Protein AF-A0A4T0QHH5-F1 (afdb_monomer_lite)

Organism: NCBI:txid1708541

Structure (mmCIF, N/CA/C/O backbone):
data_AF-A0A4T0QHH5-F1
#
_entry.id   AF-A0A4T0QHH5-F1
#
loop_
_atom_site.group_PDB
_atom_site.id
_atom_site.type_symbol
_atom_site.label_atom_id
_atom_site.label_alt_id
_atom_site.label_comp_id
_atom_site.label_asym_id
_atom_site.label_entity_id
_atom_site.label_seq_id
_atom_site.pdbx_PDB_ins_code
_atom_site.Cartn_x
_atom_site.Cartn_y
_atom_site.Cartn_z
_atom_site.occupancy
_atom_site.B_iso_or_equiv
_atom_site.auth_seq_id
_atom_site.auth_comp_id
_atom_site.auth_asym_id
_atom_site.auth_atom_id
_atom_site.pdbx_PDB_model_num
ATOM 1 N N . MET A 1 1 ? 24.592 13.680 -32.931 1.00 83.88 1 MET A N 1
ATOM 2 C CA . MET A 1 1 ? 23.796 13.681 -34.185 1.00 83.88 1 MET A CA 1
ATOM 3 C C . MET A 1 1 ? 23.129 15.048 -34.338 1.00 83.88 1 MET A C 1
ATOM 5 O O . MET A 1 1 ? 22.146 15.289 -33.650 1.00 83.88 1 MET A O 1
ATOM 9 N N . ARG A 1 2 ? 23.649 15.954 -35.186 1.00 87.69 2 ARG A N 1
ATOM 10 C CA . ARG A 1 2 ? 23.260 17.391 -35.196 1.00 87.69 2 ARG A CA 1
ATOM 11 C C . ARG A 1 2 ? 21.744 17.639 -35.268 1.00 87.69 2 ARG A C 1
ATOM 13 O O . ARG A 1 2 ? 21.233 18.475 -34.537 1.00 87.69 2 ARG A O 1
ATOM 20 N N . GLY A 1 3 ? 21.020 16.871 -36.086 1.00 89.69 3 GLY A N 1
ATOM 21 C CA . GLY A 1 3 ? 19.566 17.018 -36.231 1.00 89.69 3 GLY A CA 1
ATOM 22 C C . GLY A 1 3 ? 18.745 16.651 -34.986 1.00 89.69 3 GLY A C 1
ATOM 23 O O . GLY A 1 3 ? 17.664 17.203 -34.817 1.00 89.69 3 GLY A O 1
ATOM 24 N N . LEU A 1 4 ? 19.241 15.757 -34.120 1.00 92.44 4 LEU A N 1
ATOM 25 C CA . LEU A 1 4 ? 18.617 15.465 -32.821 1.00 92.44 4 LEU A CA 1
ATOM 26 C C . LEU A 1 4 ? 18.894 16.603 -31.833 1.00 92.44 4 LEU A C 1
ATOM 28 O O . LEU A 1 4 ? 17.976 17.073 -31.178 1.00 92.44 4 LEU A O 1
ATOM 32 N N . THR A 1 5 ? 20.137 17.089 -31.780 1.00 95.25 5 THR A N 1
ATOM 33 C CA . THR A 1 5 ? 20.521 18.224 -30.928 1.00 95.25 5 THR A CA 1
ATOM 34 C C . THR A 1 5 ? 19.689 19.469 -31.240 1.00 95.25 5 THR A C 1
ATOM 36 O O . THR A 1 5 ? 19.203 20.104 -30.312 1.00 95.25 5 THR A O 1
ATOM 39 N N . GLN A 1 6 ? 19.461 19.771 -32.525 1.00 95.19 6 GLN A N 1
ATOM 40 C CA . GLN A 1 6 ? 18.581 20.872 -32.926 1.00 95.19 6 GLN A CA 1
ATOM 41 C C . GLN A 1 6 ? 17.136 20.643 -32.470 1.00 95.19 6 GLN A C 1
ATOM 43 O O . GLN A 1 6 ? 16.553 21.532 -31.877 1.00 95.19 6 GLN A O 1
ATOM 48 N N . TYR A 1 7 ? 16.579 19.444 -32.669 1.00 95.69 7 TYR A N 1
ATOM 49 C CA . TYR A 1 7 ? 15.214 19.127 -32.228 1.00 95.69 7 TYR A CA 1
ATOM 50 C C . TYR A 1 7 ? 15.030 19.309 -30.714 1.00 95.69 7 TYR A C 1
ATOM 52 O O . TYR A 1 7 ? 14.078 19.949 -30.287 1.00 95.69 7 TYR A O 1
ATOM 60 N N . ILE A 1 8 ? 15.981 18.832 -29.907 1.00 96.06 8 ILE A N 1
ATOM 61 C CA . ILE A 1 8 ? 15.964 19.019 -28.448 1.00 96.06 8 ILE A CA 1
ATOM 62 C C . ILE A 1 8 ? 16.096 20.507 -28.079 1.00 96.06 8 ILE A C 1
ATOM 64 O O . ILE A 1 8 ? 15.456 20.956 -27.132 1.00 96.06 8 ILE A O 1
ATOM 68 N N . ALA A 1 9 ? 16.905 21.280 -28.811 1.00 95.81 9 ALA A N 1
ATOM 69 C CA . ALA A 1 9 ? 17.039 22.721 -28.596 1.00 95.81 9 ALA A CA 1
ATOM 70 C C . ALA A 1 9 ? 15.753 23.485 -28.961 1.00 95.81 9 ALA A C 1
ATOM 72 O O . ALA A 1 9 ? 15.336 24.343 -28.191 1.00 95.81 9 ALA A O 1
ATOM 73 N N . ASP A 1 10 ? 15.101 23.133 -30.074 1.00 95.06 10 ASP A N 1
ATOM 74 C CA . ASP A 1 10 ? 13.822 23.711 -30.500 1.00 95.06 10 ASP A CA 1
ATOM 75 C C . ASP A 1 10 ? 12.732 23.462 -29.444 1.00 95.06 10 ASP A C 1
ATOM 77 O O . ASP A 1 10 ? 12.011 24.384 -29.071 1.00 95.06 10 ASP A O 1
ATOM 81 N N . LEU A 1 11 ? 12.639 22.231 -28.921 1.00 94.69 11 LEU A N 1
ATOM 82 C CA . LEU A 1 11 ? 11.675 21.873 -27.875 1.00 94.69 11 LEU A CA 1
ATOM 83 C C . LEU A 1 11 ? 11.971 22.609 -26.561 1.00 94.69 11 LEU A C 1
ATOM 85 O O . LEU A 1 11 ? 11.074 23.210 -25.985 1.00 94.69 11 LEU A O 1
ATOM 89 N N . ARG A 1 12 ? 13.238 22.682 -26.132 1.00 94.25 12 ARG A N 1
ATOM 90 C CA . ARG A 1 12 ? 13.643 23.468 -24.947 1.00 94.25 12 ARG A CA 1
ATOM 91 C C . ARG A 1 12 ? 13.458 24.982 -25.102 1.00 94.25 12 ARG A C 1
ATOM 93 O O . ARG A 1 12 ? 13.470 25.688 -24.099 1.00 94.25 12 ARG A O 1
ATOM 100 N N . ALA A 1 13 ? 13.331 25.486 -26.329 1.00 94.62 13 ALA A N 1
ATOM 101 C CA . ALA A 1 13 ? 13.027 26.887 -26.606 1.00 94.62 13 ALA A CA 1
ATOM 102 C C . ALA A 1 13 ? 11.513 27.183 -26.619 1.00 94.62 13 ALA A C 1
ATOM 104 O O . ALA A 1 13 ? 11.122 28.354 -26.610 1.00 94.62 13 ALA A O 1
ATOM 105 N N . CYS A 1 14 ? 10.658 26.154 -26.628 1.00 93.50 14 CYS A N 1
ATOM 106 C CA . CYS A 1 14 ? 9.211 26.318 -26.537 1.00 93.50 14 CYS A CA 1
ATOM 107 C C . CYS A 1 14 ? 8.830 26.778 -25.123 1.00 93.50 14 CYS A C 1
ATOM 109 O O . CYS A 1 14 ? 9.186 26.153 -24.131 1.00 93.50 14 CYS A O 1
ATOM 111 N N . ARG A 1 15 ? 8.105 27.900 -25.030 1.00 89.50 15 ARG A N 1
ATOM 112 C CA . ARG A 1 15 ? 7.680 28.495 -23.746 1.00 89.50 15 ARG A CA 1
ATOM 113 C C . ARG A 1 15 ? 6.306 28.017 -23.265 1.00 89.50 15 ARG A C 1
ATOM 115 O O . ARG A 1 15 ? 5.911 28.346 -22.155 1.00 89.50 15 ARG A O 1
ATOM 122 N N . ILE A 1 16 ? 5.563 27.316 -24.121 1.00 93.31 16 ILE A N 1
ATOM 123 C CA . ILE A 1 16 ? 4.162 26.920 -23.930 1.00 93.31 16 ILE A CA 1
ATOM 124 C C . ILE A 1 16 ? 4.003 25.504 -24.492 1.00 93.31 16 ILE A C 1
ATOM 126 O O . ILE A 1 16 ? 4.546 25.220 -25.564 1.00 93.31 16 ILE A O 1
ATOM 130 N N . ARG A 1 17 ? 3.240 24.642 -23.807 1.00 90.38 17 ARG A N 1
ATOM 131 C CA . ARG A 1 17 ? 3.025 23.232 -24.186 1.00 90.38 17 ARG A CA 1
ATOM 132 C C . ARG A 1 17 ? 2.504 23.066 -25.618 1.00 90.38 17 ARG A C 1
ATOM 134 O O . ARG A 1 17 ? 3.023 22.238 -26.354 1.00 90.38 17 ARG A O 1
ATOM 141 N N . GLU A 1 18 ? 1.582 23.920 -26.063 1.00 92.31 18 GLU A N 1
ATOM 142 C CA . GLU A 1 18 ? 1.107 23.908 -27.455 1.00 92.31 18 GLU A CA 1
ATOM 143 C C . GLU A 1 18 ? 2.220 24.101 -28.495 1.00 92.31 18 GLU A C 1
ATOM 145 O O . GLU A 1 18 ? 2.155 23.537 -29.584 1.00 92.31 18 GLU A O 1
ATOM 150 N N . LEU A 1 19 ? 3.222 24.942 -28.211 1.00 91.38 19 LEU A N 1
ATOM 151 C CA . LEU A 1 19 ? 4.319 25.197 -29.150 1.00 91.38 19 LEU A CA 1
ATOM 152 C C . LEU A 1 19 ? 5.249 23.985 -29.235 1.00 91.38 19 LEU A C 1
ATOM 154 O O . LEU A 1 19 ? 5.729 23.660 -30.322 1.00 91.38 19 LEU A O 1
ATOM 158 N N . GLU A 1 20 ? 5.454 23.305 -28.105 1.00 93.94 20 GLU A N 1
ATOM 159 C CA . GLU A 1 20 ? 6.166 22.032 -28.035 1.00 93.94 20 GLU A CA 1
ATOM 160 C C . GLU A 1 20 ? 5.430 20.966 -28.859 1.00 93.94 20 GLU A C 1
ATOM 162 O O . GLU A 1 20 ? 6.011 20.388 -29.776 1.00 93.94 20 GLU A O 1
ATOM 167 N N . GLU A 1 21 ? 4.127 20.794 -28.637 1.00 93.81 21 GLU A N 1
ATOM 168 C CA . GLU A 1 21 ? 3.293 19.843 -29.374 1.00 93.81 21 GLU A CA 1
ATOM 169 C C . GLU A 1 21 ? 3.244 20.150 -30.881 1.00 93.81 21 GLU A C 1
ATOM 171 O O . GLU A 1 21 ? 3.496 19.272 -31.710 1.00 93.81 21 GLU A O 1
ATOM 176 N N . LYS A 1 22 ? 3.038 21.416 -31.272 1.00 94.25 22 LYS A N 1
ATOM 177 C CA . LYS A 1 22 ? 3.108 21.864 -32.677 1.00 94.25 22 LYS A CA 1
ATOM 178 C C . LYS A 1 22 ? 4.488 21.567 -33.291 1.00 94.25 22 LYS A C 1
ATOM 180 O O . LYS A 1 22 ? 4.574 21.179 -34.462 1.00 94.25 22 LYS A O 1
ATOM 185 N N . ARG A 1 23 ? 5.581 21.696 -32.522 1.00 94.88 23 ARG A N 1
ATOM 186 C CA . ARG A 1 23 ? 6.949 21.367 -32.967 1.00 94.88 23 ARG A CA 1
ATOM 187 C C . ARG A 1 23 ? 7.179 19.859 -33.102 1.00 94.88 23 ARG A C 1
ATOM 189 O O . ARG A 1 23 ? 7.879 19.462 -34.044 1.00 94.88 23 ARG A O 1
ATOM 196 N N . ILE A 1 24 ? 6.600 19.054 -32.211 1.00 95.12 24 ILE A N 1
ATOM 197 C CA . ILE A 1 24 ? 6.622 17.584 -32.225 1.00 95.12 24 ILE A CA 1
ATOM 198 C C . ILE A 1 24 ? 5.836 17.056 -33.422 1.00 95.12 24 ILE A C 1
ATOM 200 O O . ILE A 1 24 ? 6.408 16.354 -34.253 1.00 95.12 24 ILE A O 1
ATOM 204 N N . ASN A 1 25 ? 4.577 17.465 -33.584 1.00 93.50 25 ASN A N 1
ATOM 205 C CA . ASN A 1 25 ? 3.707 17.025 -34.677 1.00 93.50 25 ASN A CA 1
ATOM 206 C C . ASN A 1 25 ? 4.316 17.351 -36.051 1.00 93.50 25 ASN A C 1
ATOM 208 O O . ASN A 1 25 ? 4.348 16.493 -36.936 1.00 93.50 25 ASN A O 1
ATOM 212 N N . ARG A 1 26 ? 4.928 18.536 -36.208 1.00 94.69 26 ARG A N 1
ATOM 213 C CA . ARG A 1 26 ? 5.703 18.894 -37.411 1.00 94.69 26 ARG A CA 1
ATOM 214 C C . ARG A 1 26 ? 6.903 17.968 -37.651 1.00 94.69 26 ARG A C 1
ATOM 216 O O . ARG A 1 26 ? 7.189 17.635 -38.800 1.00 94.69 26 ARG A O 1
ATOM 223 N N . GLU A 1 27 ? 7.627 17.556 -36.609 1.00 94.75 27 GLU A N 1
ATOM 224 C CA . GLU A 1 27 ? 8.756 16.630 -36.768 1.00 94.75 27 GLU A CA 1
ATOM 225 C C . GLU A 1 27 ? 8.291 15.204 -37.073 1.00 94.75 27 GLU A C 1
ATOM 227 O O . GLU A 1 27 ? 8.843 14.579 -37.975 1.00 94.75 27 GLU A O 1
ATOM 232 N N . LEU A 1 28 ? 7.272 14.700 -36.372 1.00 93.56 28 LEU A N 1
ATOM 233 C CA . LEU A 1 28 ? 6.708 13.372 -36.606 1.00 93.56 28 LEU A CA 1
ATOM 234 C C . LEU A 1 28 ? 6.144 13.256 -38.027 1.00 93.56 28 LEU A C 1
ATOM 236 O O . LEU A 1 28 ? 6.424 12.264 -38.695 1.00 93.56 28 LEU A O 1
ATOM 240 N N . ALA A 1 29 ? 5.442 14.276 -38.533 1.00 93.19 29 ALA A N 1
ATOM 241 C CA . ALA A 1 29 ? 4.974 14.318 -39.920 1.00 93.19 29 ALA A CA 1
ATOM 242 C C . ALA A 1 29 ? 6.138 14.242 -40.930 1.00 93.19 29 ALA A C 1
ATOM 244 O O . ALA A 1 29 ? 6.117 13.414 -41.843 1.00 93.19 29 ALA A O 1
ATOM 245 N N . HIS A 1 30 ? 7.199 15.031 -40.724 1.00 93.38 30 HIS A N 1
ATOM 246 C CA . HIS A 1 30 ? 8.411 14.966 -41.548 1.00 93.38 30 HIS A CA 1
ATOM 247 C C . HIS A 1 30 ? 9.096 13.589 -41.472 1.00 93.38 30 HIS A C 1
ATOM 249 O O . HIS A 1 30 ? 9.568 13.083 -42.489 1.00 93.38 30 HIS A O 1
ATOM 255 N N . ILE A 1 31 ? 9.125 12.942 -40.302 1.00 93.88 31 ILE A N 1
ATOM 256 C CA . ILE A 1 31 ? 9.684 11.592 -40.152 1.00 93.88 31 ILE A CA 1
ATOM 257 C C . ILE A 1 31 ? 8.829 10.550 -40.891 1.00 93.88 31 ILE A C 1
ATOM 259 O O . ILE A 1 31 ? 9.393 9.746 -41.632 1.00 93.88 31 ILE A O 1
ATOM 263 N N . ARG A 1 32 ? 7.491 10.601 -40.775 1.00 91.56 32 ARG A N 1
ATOM 264 C CA . ARG A 1 32 ? 6.563 9.725 -41.523 1.00 91.56 32 ARG A CA 1
ATOM 265 C C . ARG A 1 32 ? 6.800 9.815 -43.029 1.00 91.56 32 ARG A C 1
ATOM 267 O O . ARG A 1 32 ? 6.912 8.786 -43.691 1.00 91.56 32 ARG A O 1
ATOM 274 N N . GLN A 1 33 ? 6.939 11.032 -43.559 1.00 91.25 33 GLN A N 1
ATOM 275 C CA . GLN A 1 33 ? 7.246 11.246 -44.973 1.00 91.25 33 GLN A CA 1
ATOM 276 C C . GLN A 1 33 ? 8.582 10.592 -45.364 1.00 91.25 33 GLN A C 1
ATOM 278 O O . GLN A 1 33 ? 8.629 9.815 -46.315 1.00 91.25 33 GLN A O 1
ATOM 283 N N . ARG A 1 34 ? 9.655 10.835 -44.597 1.00 91.31 34 ARG A N 1
ATOM 284 C CA . ARG A 1 34 ? 10.981 10.251 -44.868 1.00 91.31 34 ARG A CA 1
ATOM 285 C C . ARG A 1 34 ? 11.018 8.728 -44.778 1.00 91.31 34 ARG A C 1
ATOM 287 O O . ARG A 1 34 ? 11.804 8.109 -45.487 1.00 91.31 34 ARG A O 1
ATOM 294 N N . PHE A 1 35 ? 10.187 8.123 -43.934 1.00 91.19 35 PHE A N 1
ATOM 295 C CA . PHE A 1 35 ? 10.078 6.666 -43.849 1.00 91.19 35 PHE A CA 1
ATOM 296 C C . PHE A 1 35 ? 9.353 6.090 -45.073 1.00 91.19 35 PHE A C 1
ATOM 298 O O . PHE A 1 35 ? 9.822 5.113 -45.651 1.00 91.19 35 PHE A O 1
ATOM 305 N N . LYS A 1 36 ? 8.300 6.766 -45.554 1.00 88.56 36 LYS A N 1
ATOM 306 C CA . LYS A 1 36 ? 7.576 6.394 -46.781 1.00 88.56 36 LYS A CA 1
ATOM 307 C C . LYS A 1 36 ? 8.417 6.527 -48.062 1.00 88.56 36 LYS A C 1
ATOM 309 O O . LYS A 1 36 ? 8.184 5.786 -49.009 1.00 88.56 36 LYS A O 1
ATOM 314 N N . GLU A 1 37 ? 9.392 7.439 -48.094 1.00 86.31 37 GLU A N 1
ATOM 315 C CA . GLU A 1 37 ? 10.322 7.627 -49.227 1.00 86.31 37 GLU A CA 1
ATOM 316 C C . GLU A 1 37 ? 11.316 6.458 -49.420 1.00 86.31 37 GLU A C 1
ATOM 318 O O . GLU A 1 37 ? 11.865 6.304 -50.508 1.00 86.31 37 GLU A O 1
ATOM 323 N N . GLY A 1 38 ? 11.553 5.623 -48.397 1.00 74.00 38 GLY A N 1
ATOM 324 C CA . GLY A 1 38 ? 12.347 4.384 -48.479 1.00 74.00 38 GLY A CA 1
ATOM 325 C C . GLY A 1 38 ? 13.875 4.543 -48.600 1.00 74.00 38 GLY A C 1
ATOM 326 O O . GLY A 1 38 ? 14.617 3.797 -47.952 1.00 74.00 38 GLY A O 1
ATOM 327 N N . ASP A 1 39 ? 14.360 5.524 -49.367 1.00 76.25 39 ASP A N 1
ATOM 328 C CA . ASP A 1 39 ? 15.789 5.757 -49.630 1.00 76.25 39 ASP A CA 1
ATOM 329 C C . ASP A 1 39 ? 16.498 6.468 -48.459 1.00 76.25 39 ASP A C 1
ATOM 331 O O . ASP A 1 39 ? 16.717 7.682 -48.434 1.00 76.25 39 ASP A O 1
ATOM 335 N N . MET A 1 40 ? 16.824 5.695 -47.419 1.00 86.69 40 MET A N 1
ATOM 336 C CA . MET A 1 40 ? 17.509 6.188 -46.223 1.00 86.69 40 MET A CA 1
ATOM 337 C C . MET A 1 40 ? 18.741 5.366 -45.854 1.00 86.69 40 MET A C 1
ATOM 339 O O . MET A 1 40 ? 18.662 4.175 -45.542 1.00 86.69 40 MET A O 1
ATOM 343 N N . THR A 1 41 ? 19.867 6.061 -45.704 1.00 89.75 41 THR A N 1
ATOM 344 C CA . THR A 1 41 ? 21.087 5.523 -45.089 1.00 89.75 41 THR A CA 1
ATOM 345 C C . THR A 1 41 ? 20.867 5.118 -43.624 1.00 89.75 41 THR A C 1
ATOM 347 O O . THR A 1 41 ? 20.058 5.718 -42.907 1.00 89.75 41 THR A O 1
ATOM 350 N N . GLY A 1 42 ? 21.663 4.166 -43.119 1.00 87.12 42 GLY A N 1
ATOM 351 C CA . GLY A 1 42 ? 21.634 3.751 -41.704 1.00 87.12 42 GLY A CA 1
ATOM 352 C C . GLY A 1 42 ? 21.809 4.916 -40.716 1.00 87.12 42 GLY A C 1
ATOM 353 O O . GLY A 1 42 ? 21.126 4.980 -39.692 1.00 87.12 42 GLY A O 1
ATOM 354 N N . TYR A 1 43 ? 22.619 5.924 -41.068 1.00 91.00 43 TYR A N 1
ATOM 355 C CA . TYR A 1 43 ? 22.761 7.152 -40.278 1.00 91.00 43 TYR A CA 1
ATOM 356 C C . TYR A 1 43 ? 21.461 7.974 -40.212 1.00 91.00 43 TYR A C 1
ATOM 358 O O . TYR A 1 43 ? 21.132 8.502 -39.146 1.00 91.00 43 TYR A O 1
ATOM 366 N N . GLN A 1 44 ? 20.717 8.094 -41.320 1.00 90.81 44 GLN A N 1
ATOM 367 C CA . GLN A 1 44 ? 19.420 8.780 -41.345 1.00 90.81 44 GLN A CA 1
ATOM 368 C C . GLN A 1 44 ? 18.371 8.008 -40.539 1.00 90.81 44 GLN A C 1
ATOM 370 O O . GLN A 1 44 ? 17.748 8.622 -39.673 1.00 90.81 44 GLN A O 1
ATOM 375 N N . LYS A 1 45 ? 18.244 6.685 -40.740 1.00 91.56 45 LYS A N 1
ATOM 376 C CA . LYS A 1 45 ? 17.336 5.823 -39.957 1.00 91.56 45 LYS A CA 1
ATOM 377 C C . LYS A 1 45 ? 17.601 5.979 -38.457 1.00 91.56 45 LYS A C 1
ATOM 379 O O . LYS A 1 45 ? 16.715 6.399 -37.716 1.00 91.56 45 LYS A O 1
ATOM 384 N N . ARG A 1 46 ? 18.859 5.814 -38.026 1.00 94.06 46 ARG A N 1
ATOM 385 C CA . ARG A 1 46 ? 19.290 6.031 -36.634 1.00 94.06 46 ARG A CA 1
ATOM 386 C C . ARG A 1 46 ? 18.927 7.422 -36.102 1.00 94.06 46 ARG A C 1
ATOM 388 O O . ARG A 1 46 ? 18.443 7.544 -34.981 1.00 94.06 46 ARG A O 1
ATOM 395 N N . LYS A 1 47 ? 19.181 8.479 -36.883 1.00 94.62 47 LYS A N 1
ATOM 396 C CA . LYS A 1 47 ? 18.890 9.874 -36.504 1.00 94.62 47 LYS A CA 1
ATOM 397 C C . LYS A 1 47 ? 17.394 10.094 -36.259 1.00 94.62 47 LYS A C 1
ATOM 399 O O . LYS A 1 47 ? 17.054 10.818 -35.329 1.00 94.62 47 LYS A O 1
ATOM 404 N N . TYR A 1 48 ? 16.527 9.526 -37.095 1.00 94.38 48 TYR A N 1
ATOM 405 C CA . TYR A 1 48 ? 15.078 9.694 -36.977 1.00 94.38 48 TYR A CA 1
ATOM 406 C C . TYR A 1 48 ? 14.479 8.814 -35.876 1.00 94.38 48 TYR A C 1
ATOM 408 O O . TYR A 1 48 ? 13.723 9.333 -35.060 1.00 94.38 48 TYR A O 1
ATOM 416 N N . VAL A 1 49 ? 14.910 7.553 -35.750 1.00 94.12 49 VAL A N 1
ATOM 417 C CA . VAL A 1 49 ? 14.547 6.685 -34.614 1.00 94.12 49 VAL A CA 1
ATOM 418 C C . VAL A 1 49 ? 14.949 7.329 -33.278 1.00 94.12 49 VAL A C 1
ATOM 420 O O . VAL A 1 49 ? 14.157 7.355 -32.346 1.00 94.12 49 VAL A O 1
ATOM 423 N N . ALA A 1 50 ? 16.111 7.985 -33.191 1.00 94.81 50 ALA A N 1
ATOM 424 C CA . ALA A 1 50 ? 16.495 8.716 -31.980 1.00 94.81 50 ALA A CA 1
ATOM 425 C C . ALA A 1 50 ? 15.583 9.925 -31.654 1.00 94.81 50 ALA A C 1
ATOM 427 O O . ALA A 1 50 ? 15.430 10.266 -30.483 1.00 94.81 50 ALA A O 1
ATOM 428 N N . LYS A 1 51 ? 14.964 10.577 -32.655 1.00 95.19 51 LYS A N 1
ATOM 429 C CA . LYS A 1 51 ? 13.955 11.635 -32.426 1.00 95.19 51 LYS A CA 1
ATOM 430 C C . LYS A 1 51 ? 12.613 11.057 -31.975 1.00 95.19 51 LYS A C 1
ATOM 432 O O . LYS A 1 51 ? 11.988 11.621 -31.082 1.00 95.19 51 LYS A O 1
ATOM 437 N N . ILE A 1 52 ? 12.204 9.942 -32.578 1.00 94.31 52 ILE A N 1
ATOM 438 C CA . ILE A 1 52 ? 11.028 9.146 -32.201 1.00 94.31 52 ILE A CA 1
ATOM 439 C C . ILE A 1 52 ? 11.134 8.739 -30.726 1.00 94.31 52 ILE A C 1
ATOM 441 O O . ILE A 1 52 ? 10.256 9.079 -29.942 1.00 94.31 52 ILE A O 1
ATOM 445 N N . LEU A 1 53 ? 12.259 8.144 -30.311 1.00 93.81 53 LEU A N 1
ATOM 446 C CA . LEU A 1 53 ? 12.480 7.769 -28.911 1.00 93.81 53 LEU A CA 1
ATOM 447 C C . LEU A 1 53 ? 12.510 8.959 -27.959 1.00 93.81 53 LEU A C 1
ATOM 449 O O . LEU A 1 53 ? 11.945 8.872 -26.877 1.00 93.81 53 LEU A O 1
ATOM 453 N N . PHE A 1 54 ? 13.136 10.074 -28.343 1.00 94.88 54 PHE A N 1
ATOM 454 C CA . PHE A 1 54 ? 13.107 11.276 -27.510 1.00 94.88 54 PHE A CA 1
ATOM 455 C C . PHE A 1 54 ? 11.671 11.786 -27.304 1.00 94.88 54 PHE A C 1
ATOM 457 O O . PHE A 1 54 ? 11.307 12.161 -26.198 1.00 94.88 54 PHE A O 1
ATOM 464 N N . THR A 1 55 ? 10.846 11.734 -28.352 1.00 93.69 55 THR A N 1
ATOM 465 C CA . THR A 1 55 ? 9.429 12.131 -28.316 1.00 93.69 55 THR A CA 1
ATOM 466 C C . THR A 1 55 ? 8.597 11.192 -27.434 1.00 93.69 55 THR A C 1
ATOM 468 O O . THR A 1 55 ? 7.801 11.658 -26.626 1.00 93.69 55 THR A O 1
ATOM 471 N N . TYR A 1 56 ? 8.846 9.882 -27.517 1.00 93.44 56 TYR A N 1
ATOM 472 C CA . TYR A 1 56 ? 8.222 8.878 -26.652 1.00 93.44 56 TYR A CA 1
ATOM 473 C C . TYR A 1 56 ? 8.615 9.049 -25.173 1.00 93.44 56 TYR A C 1
ATOM 475 O O . TYR A 1 56 ? 7.758 9.025 -24.297 1.00 93.44 56 TYR A O 1
ATOM 483 N N . ILE A 1 57 ? 9.897 9.308 -24.884 1.00 93.69 57 ILE A N 1
ATOM 484 C CA . ILE A 1 57 ? 10.400 9.549 -23.517 1.00 93.69 57 ILE A CA 1
ATOM 485 C C . ILE A 1 57 ? 9.814 10.837 -22.904 1.00 93.69 57 ILE A C 1
ATOM 487 O O . ILE A 1 57 ? 9.698 10.924 -21.684 1.00 93.69 57 ILE A O 1
ATOM 491 N N . LEU A 1 58 ? 9.404 11.816 -23.720 1.00 92.12 58 LEU A N 1
ATOM 492 C CA . LEU A 1 58 ? 8.651 12.993 -23.259 1.00 92.12 58 LEU A CA 1
ATOM 493 C C . LEU A 1 58 ? 7.177 12.691 -22.907 1.00 92.12 58 LEU A C 1
ATOM 495 O O . LEU A 1 58 ? 6.500 13.571 -22.385 1.00 92.12 58 LEU A O 1
ATOM 499 N N . GLY A 1 59 ? 6.677 11.479 -23.170 1.00 91.62 59 GLY A N 1
ATOM 500 C CA . GLY A 1 59 ? 5.306 11.057 -22.855 1.00 91.62 59 GLY A CA 1
ATOM 501 C C . GLY A 1 59 ? 4.295 11.198 -24.000 1.00 91.62 59 GLY A C 1
ATOM 502 O O . GLY A 1 59 ? 3.106 10.970 -23.786 1.00 91.62 59 GLY A O 1
ATOM 503 N N . TYR A 1 60 ? 4.731 11.547 -25.213 1.00 91.00 60 TYR A N 1
ATOM 504 C CA . TYR A 1 60 ? 3.851 11.611 -26.386 1.00 91.00 60 TYR A CA 1
ATOM 505 C C . TYR A 1 60 ? 3.677 10.221 -27.020 1.00 91.00 60 TYR A C 1
ATOM 507 O O . TYR A 1 60 ? 4.618 9.425 -27.067 1.00 91.00 60 TYR A O 1
ATOM 515 N N . LYS A 1 61 ? 2.478 9.934 -27.548 1.00 87.44 61 LYS A N 1
ATOM 516 C CA . LYS A 1 61 ? 2.180 8.683 -28.270 1.00 87.44 61 LYS A CA 1
ATOM 517 C C . LYS A 1 61 ? 2.957 8.617 -29.593 1.00 87.44 61 LYS A C 1
ATOM 519 O O . LYS A 1 61 ? 3.112 9.625 -30.284 1.00 87.44 61 LYS A O 1
ATOM 524 N N . VAL A 1 62 ? 3.475 7.434 -29.930 1.00 87.56 62 VAL A N 1
ATOM 525 C CA . VAL A 1 62 ? 4.390 7.221 -31.062 1.00 87.56 62 VAL A CA 1
ATOM 526 C C . VAL A 1 62 ? 4.121 5.864 -31.721 1.00 87.56 62 VAL A C 1
ATOM 528 O O . VAL A 1 62 ? 4.591 4.829 -31.260 1.00 87.56 62 VAL A O 1
ATOM 531 N N . ASP A 1 63 ? 3.425 5.893 -32.857 1.00 84.19 63 ASP A N 1
ATOM 532 C CA . ASP A 1 63 ? 2.978 4.689 -33.584 1.00 84.19 63 ASP A CA 1
ATOM 533 C C . ASP A 1 63 ? 3.863 4.356 -34.805 1.00 84.19 63 ASP A C 1
ATOM 535 O O . ASP A 1 63 ? 3.454 3.639 -35.716 1.00 84.19 63 ASP A O 1
ATOM 539 N N . ILE A 1 64 ? 5.058 4.953 -34.887 1.00 88.06 64 ILE A N 1
ATOM 540 C CA . ILE A 1 64 ? 5.918 4.931 -36.081 1.00 88.06 64 ILE A CA 1
ATOM 541 C C . ILE A 1 64 ? 7.367 4.578 -35.737 1.00 88.06 64 ILE A C 1
ATOM 543 O O . ILE A 1 64 ? 7.867 4.925 -34.668 1.00 88.06 64 ILE A O 1
ATOM 547 N N . GLY A 1 65 ? 8.083 3.973 -36.688 1.00 85.19 65 GLY A N 1
ATOM 548 C CA . GLY A 1 65 ? 9.512 3.667 -36.557 1.00 85.19 65 GLY A CA 1
ATOM 549 C C . GLY A 1 65 ? 9.851 2.268 -36.054 1.00 85.19 65 GLY A C 1
ATOM 550 O O . GLY A 1 65 ? 11.036 1.948 -35.950 1.00 85.19 65 GLY A O 1
ATOM 551 N N . HIS A 1 66 ? 8.856 1.425 -35.761 1.00 88.31 66 HIS A N 1
ATOM 552 C CA . HIS A 1 66 ? 9.079 0.047 -35.316 1.00 88.31 66 HIS A CA 1
ATOM 553 C C . HIS A 1 66 ? 9.849 -0.776 -36.359 1.00 88.31 66 HIS A C 1
ATOM 555 O O . HIS A 1 66 ? 10.864 -1.387 -36.028 1.00 88.31 66 HIS A O 1
ATOM 561 N N . MET A 1 67 ? 9.455 -0.726 -37.636 1.00 88.50 67 MET A N 1
ATOM 562 C CA . MET A 1 67 ? 10.162 -1.438 -38.711 1.00 88.50 67 MET A CA 1
ATOM 563 C C . MET A 1 67 ? 11.561 -0.866 -38.971 1.00 88.50 67 MET A C 1
ATOM 565 O O . MET A 1 67 ? 12.502 -1.608 -39.255 1.00 88.50 67 MET A O 1
ATOM 569 N N . GLU A 1 68 ? 11.755 0.444 -38.839 1.00 90.06 68 GLU A N 1
ATOM 570 C CA . GLU A 1 68 ? 13.068 1.082 -38.930 1.00 90.06 68 GLU A CA 1
ATOM 571 C C . GLU A 1 68 ? 13.989 0.659 -37.776 1.00 90.06 68 GLU A C 1
ATOM 573 O O . GLU A 1 68 ? 15.185 0.469 -38.001 1.00 90.06 68 GLU A O 1
ATOM 578 N N . ALA A 1 69 ? 13.451 0.444 -36.571 1.00 91.00 69 ALA A N 1
ATOM 579 C CA . ALA A 1 69 ? 14.187 -0.117 -35.439 1.00 91.00 69 ALA A CA 1
ATOM 580 C C . ALA A 1 69 ? 14.601 -1.582 -35.676 1.00 91.00 69 ALA A C 1
ATOM 582 O O . ALA A 1 69 ? 15.765 -1.923 -35.447 1.00 91.00 69 ALA A O 1
ATOM 583 N N . VAL A 1 70 ? 13.704 -2.421 -36.215 1.00 90.31 70 VAL A N 1
ATOM 584 C CA . VAL A 1 70 ? 14.018 -3.812 -36.615 1.00 90.31 70 VAL A CA 1
ATOM 585 C C . VAL A 1 70 ? 15.096 -3.845 -37.711 1.00 90.31 70 VAL A C 1
ATOM 587 O O . VAL A 1 70 ? 16.045 -4.625 -37.650 1.00 90.31 70 VAL A O 1
ATOM 590 N N . ASN A 1 71 ? 15.034 -2.932 -38.683 1.00 89.69 71 ASN A N 1
ATOM 591 C CA . ASN A 1 71 ? 16.077 -2.802 -39.703 1.00 89.69 71 ASN A CA 1
ATOM 592 C C . ASN A 1 71 ? 17.439 -2.375 -39.117 1.00 89.69 71 ASN A C 1
ATOM 594 O O . ASN A 1 71 ? 18.484 -2.791 -39.619 1.00 89.69 71 ASN A O 1
ATOM 598 N N . LEU A 1 72 ? 17.453 -1.551 -38.062 1.00 92.44 72 LEU A N 1
ATOM 599 C CA . LEU A 1 72 ? 18.690 -1.089 -37.424 1.00 92.44 72 LEU A CA 1
ATOM 600 C C . LEU A 1 72 ? 19.413 -2.194 -36.641 1.00 92.44 72 LEU A C 1
ATOM 602 O O . LEU A 1 72 ? 20.645 -2.190 -36.647 1.00 92.44 72 LEU A O 1
ATOM 606 N N . ILE A 1 73 ? 18.706 -3.149 -36.017 1.00 92.94 73 ILE A N 1
ATOM 607 C CA . ILE A 1 73 ? 19.379 -4.258 -35.309 1.00 92.94 73 ILE A CA 1
ATOM 608 C C . ILE A 1 73 ? 20.129 -5.202 -36.251 1.00 92.94 73 ILE A C 1
ATOM 610 O O . ILE A 1 73 ? 21.133 -5.776 -35.854 1.00 92.94 73 ILE A O 1
ATOM 614 N N . SER A 1 74 ? 19.735 -5.293 -37.522 1.00 89.81 74 SER A N 1
ATOM 615 C CA . SER A 1 74 ? 20.467 -6.090 -38.518 1.00 89.81 74 SER A CA 1
ATOM 616 C C . SER A 1 74 ? 21.750 -5.409 -39.037 1.00 89.81 74 SER A C 1
ATOM 618 O O . SER A 1 74 ? 22.488 -6.010 -39.818 1.00 89.81 74 SER A O 1
ATOM 620 N N . SER A 1 75 ? 22.047 -4.166 -38.625 1.00 91.56 75 SER A N 1
ATOM 621 C CA . SER A 1 75 ? 23.254 -3.437 -39.050 1.00 91.56 75 SER A CA 1
ATOM 622 C C . SER A 1 75 ? 24.526 -3.981 -38.388 1.00 91.56 75 SER A C 1
ATOM 624 O O . SER A 1 75 ? 24.565 -4.251 -37.190 1.00 91.56 75 SER A O 1
ATOM 626 N N . THR A 1 76 ? 25.622 -4.050 -39.147 1.00 89.44 76 THR A N 1
ATOM 627 C CA . THR A 1 76 ? 26.957 -4.402 -38.626 1.00 89.44 76 THR A CA 1
ATOM 628 C C . THR A 1 76 ? 27.590 -3.288 -37.786 1.00 89.44 76 THR A C 1
ATOM 630 O O . THR A 1 76 ? 28.578 -3.511 -37.087 1.00 89.44 76 THR A O 1
ATOM 633 N N . ARG A 1 77 ? 27.042 -2.067 -37.827 1.00 92.44 77 ARG A N 1
ATOM 634 C CA . ARG A 1 77 ? 27.574 -0.914 -37.094 1.00 92.44 77 ARG A CA 1
ATOM 635 C C . ARG A 1 77 ? 26.969 -0.843 -35.698 1.00 92.44 77 ARG A C 1
ATOM 637 O O . ARG A 1 77 ? 25.799 -0.490 -35.562 1.00 92.44 77 ARG A O 1
ATOM 644 N N . TYR A 1 78 ? 27.799 -1.029 -34.665 1.00 92.12 78 TYR A N 1
ATOM 645 C CA . TYR A 1 78 ? 27.402 -0.919 -33.250 1.00 92.12 78 TYR A CA 1
ATOM 646 C C . TYR A 1 78 ? 26.461 0.262 -32.979 1.00 92.12 78 TYR A C 1
ATOM 648 O O . TYR A 1 78 ? 25.380 0.087 -32.438 1.00 92.12 78 TYR A O 1
ATOM 656 N N . SER A 1 79 ? 26.834 1.469 -33.410 1.00 93.00 79 SER A N 1
ATOM 657 C CA . SER A 1 79 ? 26.059 2.673 -33.090 1.00 93.00 79 SER A CA 1
ATOM 658 C C . SER A 1 79 ? 24.700 2.780 -33.803 1.00 93.00 79 SER A C 1
ATOM 660 O O . SER A 1 79 ? 23.907 3.644 -33.439 1.00 93.00 79 SER A O 1
ATOM 662 N N . GLU A 1 80 ? 24.438 1.958 -34.824 1.00 94.19 80 GLU A N 1
ATOM 663 C CA . GLU A 1 80 ? 23.129 1.804 -35.476 1.00 94.19 80 GLU A CA 1
ATOM 664 C C . GLU A 1 80 ? 22.332 0.700 -34.761 1.00 94.19 80 GLU A C 1
ATOM 666 O O . GLU A 1 80 ? 21.233 0.971 -34.276 1.00 94.19 80 GLU A O 1
ATOM 671 N N . LYS A 1 81 ? 22.947 -0.476 -34.566 1.00 94.31 81 LYS A N 1
ATOM 672 C CA . LYS A 1 81 ? 22.397 -1.623 -33.823 1.00 94.31 81 LYS A CA 1
ATOM 673 C C . LYS A 1 81 ? 21.973 -1.268 -32.389 1.00 94.31 81 LYS A C 1
ATOM 675 O O . LYS A 1 81 ? 20.866 -1.601 -31.983 1.00 94.31 81 LYS A O 1
ATOM 680 N N . GLN A 1 82 ? 22.789 -0.512 -31.652 1.00 95.00 82 GLN A N 1
ATOM 681 C CA . GLN A 1 82 ? 22.484 -0.001 -30.307 1.00 95.00 82 GLN A CA 1
ATOM 682 C C . GLN A 1 82 ? 21.199 0.843 -30.285 1.00 95.00 82 GLN A C 1
ATOM 684 O O . GLN A 1 82 ? 20.405 0.728 -29.355 1.00 95.00 82 GLN A O 1
ATOM 689 N N . MET A 1 83 ? 20.986 1.689 -31.300 1.00 94.50 83 MET A N 1
ATOM 690 C CA . MET A 1 83 ? 19.781 2.521 -31.399 1.00 94.50 83 MET A CA 1
ATOM 691 C C . MET A 1 83 ? 18.557 1.689 -31.788 1.00 94.50 83 MET A C 1
ATOM 693 O O . MET A 1 83 ? 17.476 1.940 -31.266 1.00 94.50 83 MET A O 1
ATOM 697 N N . GLY A 1 84 ? 18.737 0.689 -32.659 1.00 94.38 84 GLY A N 1
ATOM 698 C CA . GLY A 1 84 ? 17.715 -0.315 -32.952 1.00 94.38 84 GLY A CA 1
ATOM 699 C C . GLY A 1 84 ? 17.266 -1.025 -31.677 1.00 94.38 84 GLY A C 1
ATOM 700 O O . GLY A 1 84 ? 16.104 -0.923 -31.307 1.00 94.38 84 GLY A O 1
ATOM 701 N N . TYR A 1 85 ? 18.190 -1.646 -30.940 1.00 94.25 85 TYR A N 1
ATOM 702 C CA . TYR A 1 85 ? 17.860 -2.362 -29.705 1.00 94.25 85 TYR A CA 1
ATOM 703 C C . TYR A 1 85 ? 17.234 -1.468 -28.635 1.00 94.25 85 TYR A C 1
ATOM 705 O O . TYR A 1 85 ? 16.230 -1.862 -28.050 1.00 94.25 85 TYR A O 1
ATOM 713 N N . LEU A 1 86 ? 17.757 -0.254 -28.421 1.00 93.69 86 LEU A N 1
ATOM 714 C CA . LEU A 1 86 ? 17.138 0.705 -27.502 1.00 93.69 86 LEU A CA 1
ATOM 715 C C . LEU A 1 86 ? 15.690 1.015 -27.909 1.00 93.69 86 LEU A C 1
ATOM 717 O O . LEU A 1 86 ? 14.812 1.056 -27.049 1.00 93.69 86 LEU A O 1
ATOM 721 N N . ALA A 1 87 ? 15.435 1.189 -29.209 1.00 91.88 87 ALA A N 1
ATOM 722 C CA . ALA A 1 87 ? 14.093 1.441 -29.708 1.00 91.88 87 ALA A CA 1
ATOM 723 C C . ALA A 1 87 ? 13.156 0.250 -29.506 1.00 91.88 87 ALA A C 1
ATOM 725 O O . ALA A 1 87 ? 12.049 0.438 -29.010 1.00 91.88 87 ALA A O 1
ATOM 726 N N . LEU A 1 88 ? 13.611 -0.968 -29.804 1.00 89.56 88 LEU A N 1
ATOM 727 C CA . LEU A 1 88 ? 12.831 -2.181 -29.560 1.00 89.56 88 LEU A CA 1
ATOM 728 C C . LEU A 1 88 ? 12.495 -2.335 -28.069 1.00 89.56 88 LEU A C 1
ATOM 730 O O . LEU A 1 88 ? 11.344 -2.588 -27.742 1.00 89.56 88 LEU A O 1
ATOM 734 N N . THR A 1 89 ? 13.443 -2.085 -27.156 1.00 90.12 89 THR A N 1
ATOM 735 C CA . THR A 1 89 ? 13.192 -2.193 -25.702 1.00 90.12 89 THR A CA 1
ATOM 736 C C . THR A 1 89 ? 12.253 -1.140 -25.114 1.00 90.12 89 THR A C 1
ATOM 738 O O . THR A 1 89 ? 11.843 -1.292 -23.968 1.00 90.12 89 THR A O 1
ATOM 741 N N . LEU A 1 90 ? 11.951 -0.064 -25.849 1.00 89.38 90 LEU A N 1
ATOM 742 C CA . LEU A 1 90 ? 11.073 1.017 -25.386 1.00 89.38 90 LEU A CA 1
ATOM 743 C C . LEU A 1 90 ? 9.722 1.043 -26.114 1.00 89.38 90 LEU A C 1
ATOM 745 O O . LEU A 1 90 ? 8.733 1.435 -25.502 1.00 89.38 90 LEU A O 1
ATOM 749 N N . LEU A 1 91 ? 9.690 0.652 -27.394 1.00 85.56 91 LEU A N 1
ATOM 750 C CA . LEU A 1 91 ? 8.524 0.775 -28.276 1.00 85.56 91 LEU A CA 1
ATOM 751 C C . LEU A 1 91 ? 7.811 -0.554 -28.575 1.00 85.56 91 LEU A C 1
ATOM 753 O O . LEU A 1 91 ? 6.669 -0.513 -29.032 1.00 85.56 91 LEU A O 1
ATOM 757 N N . LEU A 1 92 ? 8.455 -1.717 -28.393 1.00 83.62 92 LEU A N 1
ATOM 758 C CA . LEU A 1 92 ? 7.769 -3.004 -28.557 1.00 83.62 92 LEU A CA 1
ATOM 759 C C . LEU A 1 92 ? 7.092 -3.432 -27.258 1.00 83.62 92 LEU A C 1
ATOM 761 O O . LEU A 1 92 ? 7.733 -3.591 -26.221 1.00 83.62 92 LEU A O 1
ATOM 765 N N . HIS A 1 93 ? 5.796 -3.709 -27.367 1.00 78.50 93 HIS A N 1
ATOM 766 C CA . HIS A 1 93 ? 5.052 -4.471 -26.375 1.00 78.50 93 HIS A CA 1
ATOM 767 C C . HIS A 1 93 ? 5.181 -5.974 -26.639 1.00 78.50 93 HIS A C 1
ATOM 769 O O . HIS A 1 93 ? 5.364 -6.413 -27.773 1.00 78.50 93 HIS A O 1
ATOM 775 N N . GLU A 1 94 ? 5.032 -6.760 -25.578 1.00 70.69 94 GLU A N 1
ATOM 776 C CA . GLU A 1 94 ? 5.285 -8.207 -25.552 1.00 70.69 94 GLU A CA 1
ATOM 777 C C . GLU A 1 94 ? 4.386 -9.008 -26.511 1.00 70.69 94 GLU A C 1
ATOM 779 O O . GLU A 1 94 ? 4.808 -10.032 -27.038 1.00 70.69 94 GLU A O 1
ATOM 784 N N . ASN A 1 95 ? 3.178 -8.497 -26.776 1.00 69.38 95 ASN A N 1
ATOM 785 C CA . ASN A 1 95 ? 2.185 -9.087 -27.680 1.00 69.38 95 ASN A CA 1
ATOM 786 C C . ASN A 1 95 ? 2.298 -8.565 -29.128 1.00 69.38 95 ASN A C 1
ATOM 788 O O . ASN A 1 95 ? 1.411 -8.805 -29.941 1.00 69.38 95 ASN A O 1
ATOM 792 N N . SER A 1 96 ? 3.340 -7.793 -29.463 1.00 76.44 96 SER A N 1
ATOM 793 C CA . SER A 1 96 ? 3.524 -7.286 -30.826 1.00 76.44 96 SER A CA 1
ATOM 794 C C . SER A 1 96 ? 3.916 -8.418 -31.776 1.00 76.44 96 SER A C 1
ATOM 796 O O . SER A 1 96 ? 4.898 -9.117 -31.525 1.00 76.44 96 SER A O 1
ATOM 798 N N . GLU A 1 97 ? 3.231 -8.533 -32.918 1.00 73.56 97 GLU A N 1
ATOM 799 C CA . GLU A 1 97 ? 3.566 -9.484 -33.994 1.00 73.56 97 GLU A CA 1
ATOM 800 C C . GLU A 1 97 ? 5.026 -9.352 -34.474 1.00 73.56 97 GLU A C 1
ATOM 802 O O . GLU A 1 97 ? 5.658 -10.328 -34.886 1.00 73.56 97 GLU A O 1
ATOM 807 N N . LEU A 1 98 ? 5.603 -8.150 -34.348 1.00 79.56 98 LEU A N 1
ATOM 808 C CA . LEU A 1 98 ? 6.994 -7.851 -34.697 1.00 79.56 98 LEU A CA 1
ATOM 809 C C . LEU A 1 98 ? 8.016 -8.596 -33.821 1.00 79.56 98 LEU A C 1
ATOM 811 O O . LEU A 1 98 ? 9.169 -8.744 -34.227 1.00 79.56 98 LEU A O 1
ATOM 815 N N . THR A 1 99 ? 7.612 -9.101 -32.651 1.00 79.19 99 THR A N 1
ATOM 816 C CA . THR A 1 99 ? 8.478 -9.870 -31.741 1.00 79.19 99 THR A CA 1
ATOM 817 C C . THR A 1 99 ? 9.083 -11.085 -32.447 1.00 79.19 99 THR A C 1
ATOM 819 O O . THR A 1 99 ? 10.289 -11.320 -32.342 1.00 79.19 99 THR A O 1
ATOM 822 N N . ARG A 1 100 ? 8.292 -11.791 -33.268 1.00 80.69 100 ARG A N 1
ATOM 823 C CA . ARG A 1 100 ? 8.740 -12.961 -34.046 1.00 80.69 100 ARG A CA 1
ATOM 824 C C . ARG A 1 100 ? 9.837 -12.624 -35.058 1.00 80.69 100 ARG A C 1
ATOM 826 O O . ARG A 1 100 ? 10.770 -13.405 -35.235 1.00 80.69 100 ARG A O 1
ATOM 833 N N . LEU A 1 101 ? 9.772 -11.443 -35.678 1.00 82.00 101 LEU A N 1
ATOM 834 C CA . LEU A 1 101 ? 10.802 -10.964 -36.611 1.00 82.00 101 LEU A CA 1
ATOM 835 C C . LEU A 1 101 ? 12.126 -10.666 -35.891 1.00 82.00 101 LEU A C 1
ATOM 837 O O . LEU A 1 101 ? 13.201 -10.883 -36.446 1.00 82.00 101 LEU A O 1
ATOM 841 N N . VAL A 1 102 ? 12.049 -10.192 -34.646 1.00 87.88 102 VAL A N 1
ATOM 842 C CA . VAL A 1 102 ? 13.208 -9.799 -33.836 1.00 87.88 102 VAL A CA 1
ATOM 843 C C . VAL A 1 102 ? 13.930 -11.005 -33.220 1.00 87.88 102 VAL A C 1
ATOM 845 O O . VAL A 1 102 ? 15.157 -10.975 -33.130 1.00 87.88 102 VAL A O 1
ATOM 848 N N . ILE A 1 103 ? 13.218 -12.077 -32.844 1.00 89.62 103 ILE A N 1
ATOM 849 C CA . ILE A 1 103 ? 13.799 -13.275 -32.197 1.00 89.62 103 ILE A CA 1
ATOM 850 C C . ILE A 1 103 ? 14.979 -13.858 -32.994 1.00 89.62 103 ILE A C 1
ATOM 852 O O . ILE A 1 103 ? 16.036 -14.122 -32.419 1.00 89.62 103 ILE A O 1
ATOM 856 N N . ASN A 1 104 ? 14.851 -14.003 -34.317 1.00 88.06 104 ASN A N 1
ATOM 857 C CA . ASN A 1 104 ? 15.923 -14.562 -35.153 1.00 88.06 104 ASN A CA 1
ATOM 858 C C . ASN A 1 104 ? 17.155 -13.641 -35.244 1.00 88.06 104 ASN A C 1
ATOM 860 O O . ASN A 1 104 ? 18.288 -14.125 -35.248 1.00 88.06 104 ASN A O 1
ATOM 864 N N . SER A 1 105 ? 16.955 -12.320 -35.274 1.00 90.75 105 SER A N 1
ATOM 865 C CA . SER A 1 105 ? 18.056 -11.349 -35.224 1.00 90.75 105 SER A CA 1
ATOM 866 C C . SER A 1 105 ? 18.748 -11.340 -33.857 1.00 90.75 105 SER A C 1
ATOM 868 O O . SER A 1 105 ? 19.973 -11.266 -33.806 1.00 90.75 105 SER A O 1
ATOM 870 N N . ILE A 1 106 ? 17.986 -11.482 -32.765 1.00 93.12 106 ILE A N 1
ATOM 871 C CA . ILE A 1 106 ? 18.526 -11.627 -31.407 1.00 93.12 106 ILE A CA 1
ATOM 872 C C . ILE A 1 106 ? 19.364 -12.903 -31.289 1.00 93.12 106 ILE A C 1
ATOM 874 O O . ILE A 1 106 ? 20.491 -12.817 -30.810 1.00 93.12 106 ILE A O 1
ATOM 878 N N . ARG A 1 107 ? 18.872 -14.065 -31.753 1.00 92.94 107 ARG A N 1
ATOM 879 C CA . ARG A 1 107 ? 19.644 -15.323 -31.710 1.00 92.94 107 ARG A CA 1
ATOM 880 C C . ARG A 1 107 ? 20.982 -15.180 -32.431 1.00 92.94 107 ARG A C 1
ATOM 882 O O . ARG A 1 107 ? 22.021 -15.481 -31.853 1.00 92.94 107 ARG A O 1
ATOM 889 N N . LYS A 1 108 ? 20.971 -14.635 -33.651 1.00 92.56 108 LYS A N 1
ATOM 890 C CA . LYS A 1 108 ? 22.197 -14.390 -34.424 1.00 92.56 108 LYS A CA 1
ATOM 891 C C . LYS A 1 108 ? 23.200 -13.500 -33.674 1.00 92.56 108 LYS A C 1
ATOM 893 O O . LYS A 1 108 ? 24.402 -13.715 -33.778 1.00 92.56 108 LYS A O 1
ATOM 898 N N . ASP A 1 109 ? 22.716 -12.525 -32.908 1.00 93.81 109 ASP A N 1
ATOM 899 C CA . ASP A 1 109 ? 23.553 -11.652 -32.079 1.00 93.81 109 ASP A CA 1
ATOM 900 C C . ASP A 1 109 ? 24.005 -12.290 -30.750 1.00 93.81 109 ASP A C 1
ATOM 902 O O . ASP A 1 109 ? 24.977 -11.813 -30.163 1.00 93.81 109 ASP A O 1
ATOM 906 N N . LEU A 1 110 ? 23.356 -13.361 -30.274 1.00 92.81 110 LEU A N 1
ATOM 907 C CA . LEU A 1 110 ? 23.849 -14.209 -29.175 1.00 92.81 110 LEU A CA 1
ATOM 908 C C . LEU A 1 110 ? 24.929 -15.199 -29.638 1.00 92.81 110 LEU A C 1
ATOM 910 O O . LEU A 1 110 ? 25.832 -15.514 -28.867 1.00 92.81 110 LEU A O 1
ATOM 914 N N . GLU A 1 111 ? 24.827 -15.688 -30.875 1.00 90.38 111 GLU A N 1
ATOM 915 C CA . GLU A 1 111 ? 25.777 -16.627 -31.494 1.00 90.38 111 GLU A CA 1
ATOM 916 C C . GLU A 1 111 ? 27.043 -15.941 -32.042 1.00 90.38 111 GLU A C 1
ATOM 918 O O . GLU A 1 111 ? 28.056 -16.602 -32.272 1.00 90.38 111 GLU A O 1
ATOM 923 N N . ASP A 1 112 ? 27.008 -14.621 -32.246 1.00 89.06 112 ASP A N 1
ATOM 924 C CA . ASP A 1 112 ? 28.168 -13.818 -32.645 1.00 89.06 112 ASP A CA 1
ATOM 925 C C . ASP A 1 112 ? 29.283 -13.867 -31.578 1.00 89.06 112 ASP A C 1
ATOM 927 O O . ASP A 1 112 ? 29.025 -13.877 -30.377 1.00 89.06 112 ASP A O 1
ATOM 931 N N . MET A 1 113 ? 30.547 -13.815 -31.998 1.00 86.94 113 MET A N 1
ATOM 932 C CA . MET A 1 113 ? 31.707 -13.789 -31.092 1.00 86.94 113 MET A CA 1
ATOM 933 C C . MET A 1 113 ? 31.962 -12.395 -30.483 1.00 86.94 113 MET A C 1
ATOM 935 O O . MET A 1 113 ? 32.919 -12.196 -29.734 1.00 86.94 113 MET A O 1
ATOM 939 N N . ASN A 1 114 ? 31.137 -11.402 -30.826 1.00 91.56 114 ASN A N 1
ATOM 940 C CA . ASN A 1 114 ? 31.256 -10.029 -30.354 1.00 91.56 114 ASN A CA 1
ATOM 941 C C . ASN A 1 114 ? 30.464 -9.794 -29.055 1.00 91.56 114 ASN A C 1
ATOM 943 O O . ASN A 1 114 ? 29.244 -9.613 -29.087 1.00 91.56 114 ASN A O 1
ATOM 947 N N . GLU A 1 115 ? 31.187 -9.666 -27.935 1.00 93.38 115 GLU A N 1
ATOM 948 C CA . GLU A 1 115 ? 30.657 -9.344 -26.595 1.00 93.38 115 GLU A CA 1
ATOM 949 C C . GLU A 1 115 ? 29.588 -8.240 -26.605 1.00 93.38 115 GLU A C 1
ATOM 951 O O . GLU A 1 115 ? 28.581 -8.329 -25.897 1.00 93.38 115 GLU A O 1
ATOM 956 N N . VAL A 1 116 ? 29.794 -7.188 -27.404 1.00 93.50 116 VAL A N 1
ATOM 957 C CA . VAL A 1 116 ? 28.899 -6.028 -27.442 1.00 93.50 116 VAL A CA 1
ATOM 958 C C . VAL A 1 116 ? 27.557 -6.388 -28.082 1.00 93.50 116 VAL A C 1
ATOM 960 O O . VAL A 1 116 ? 26.514 -5.953 -27.591 1.00 93.50 116 VAL A O 1
ATOM 963 N N . ASN A 1 117 ? 27.565 -7.209 -29.137 1.00 93.38 117 ASN A N 1
ATOM 964 C CA . ASN A 1 117 ? 26.342 -7.683 -29.786 1.00 93.38 117 ASN A CA 1
ATOM 965 C C . ASN A 1 117 ? 25.586 -8.647 -28.862 1.00 93.38 117 ASN A C 1
ATOM 967 O O . ASN A 1 117 ? 24.393 -8.435 -28.634 1.00 93.38 117 ASN A O 1
ATOM 971 N N . ASN A 1 118 ? 26.294 -9.590 -28.221 1.00 94.69 118 ASN A N 1
ATOM 972 C CA . ASN A 1 118 ? 25.689 -10.494 -27.236 1.00 94.69 118 ASN A CA 1
ATOM 973 C C . ASN A 1 118 ? 25.005 -9.707 -26.108 1.00 94.69 118 ASN A C 1
ATOM 975 O O . ASN A 1 118 ? 23.884 -10.014 -25.715 1.00 94.69 118 ASN A O 1
ATOM 979 N N . CYS A 1 119 ? 25.655 -8.662 -25.586 1.00 94.88 119 CYS A N 1
ATOM 980 C CA . CYS A 1 119 ? 25.103 -7.882 -24.480 1.00 94.88 119 CYS A CA 1
ATOM 981 C C . CYS A 1 119 ? 23.884 -7.041 -24.883 1.00 94.88 119 CYS A C 1
ATOM 983 O O . CYS A 1 119 ? 22.961 -6.906 -24.080 1.00 94.88 119 CYS A O 1
ATOM 985 N N . LEU A 1 120 ? 23.841 -6.501 -26.108 1.00 94.75 120 LEU A N 1
ATOM 986 C CA . LEU A 1 120 ? 22.648 -5.819 -26.621 1.00 94.75 120 LEU A CA 1
ATOM 987 C C . LEU A 1 120 ? 21.467 -6.792 -26.764 1.00 94.75 120 LEU A C 1
ATOM 989 O O . LEU A 1 120 ? 20.374 -6.482 -26.287 1.00 94.75 120 LEU A O 1
ATOM 993 N N . ALA A 1 121 ? 21.706 -7.981 -27.323 1.00 94.50 121 ALA A N 1
ATOM 994 C CA . ALA A 1 121 ? 20.718 -9.053 -27.427 1.00 94.50 121 ALA A CA 1
ATOM 995 C C . ALA A 1 121 ? 20.202 -9.503 -26.043 1.00 94.50 121 ALA A C 1
ATOM 997 O O . ALA A 1 121 ? 18.996 -9.511 -25.800 1.00 94.50 121 ALA A O 1
ATOM 998 N N . LEU A 1 122 ? 21.099 -9.775 -25.088 1.00 95.44 122 LEU A N 1
ATOM 999 C CA . LEU A 1 122 ? 20.745 -10.172 -23.718 1.00 95.44 122 LEU A CA 1
ATOM 1000 C C . LEU A 1 122 ? 19.932 -9.107 -22.964 1.00 95.44 122 LEU A C 1
ATOM 1002 O O . LEU A 1 122 ? 19.026 -9.459 -22.204 1.00 95.44 122 LEU A O 1
ATOM 1006 N N . HIS A 1 123 ? 20.221 -7.816 -23.169 1.00 93.88 123 HIS A N 1
ATOM 1007 C CA . HIS A 1 123 ? 19.410 -6.728 -22.608 1.00 93.88 123 HIS A CA 1
ATOM 1008 C C . HIS A 1 123 ? 18.025 -6.653 -23.257 1.00 93.88 123 HIS A C 1
ATOM 1010 O O . HIS A 1 123 ? 17.042 -6.426 -22.554 1.00 93.88 123 HIS A O 1
ATOM 1016 N N . ALA A 1 124 ? 17.935 -6.855 -24.576 1.00 92.50 124 ALA A N 1
ATOM 1017 C CA . ALA A 1 124 ? 16.660 -6.870 -25.283 1.00 92.50 124 ALA A CA 1
ATOM 1018 C C . ALA A 1 124 ? 15.748 -7.992 -24.767 1.00 92.50 124 ALA A C 1
ATOM 1020 O O . ALA A 1 124 ? 14.593 -7.727 -24.442 1.00 92.50 124 ALA A O 1
ATOM 1021 N N . ILE A 1 125 ? 16.292 -9.199 -24.573 1.00 93.25 125 ILE A N 1
ATOM 1022 C CA . ILE A 1 125 ? 15.563 -10.338 -23.991 1.00 93.25 125 ILE A CA 1
ATOM 1023 C C . ILE A 1 125 ? 15.071 -10.023 -22.573 1.00 93.25 125 ILE A C 1
ATOM 1025 O O . ILE A 1 125 ? 13.911 -10.274 -22.261 1.00 93.25 125 ILE A O 1
ATOM 1029 N N . ALA A 1 126 ? 15.919 -9.445 -21.715 1.00 91.69 126 ALA A N 1
ATOM 1030 C CA . ALA A 1 126 ? 15.539 -9.128 -20.335 1.00 91.69 126 ALA A CA 1
ATOM 1031 C C . ALA A 1 126 ? 14.439 -8.050 -20.244 1.00 91.69 126 ALA A C 1
ATOM 1033 O O . ALA A 1 126 ? 13.572 -8.115 -19.367 1.00 91.69 126 ALA A O 1
ATOM 1034 N N . ASN A 1 127 ? 14.476 -7.058 -21.136 1.00 90.31 127 ASN A N 1
ATOM 1035 C CA . ASN A 1 127 ? 13.547 -5.931 -21.112 1.00 90.31 127 ASN A CA 1
ATOM 1036 C C . ASN A 1 127 ? 12.212 -6.248 -21.804 1.00 90.31 127 ASN A C 1
ATOM 1038 O O . ASN A 1 127 ? 11.176 -5.868 -21.268 1.00 90.31 127 ASN A O 1
ATOM 1042 N N . ILE A 1 128 ? 12.230 -6.946 -22.949 1.00 87.69 128 ILE A N 1
ATOM 1043 C CA . ILE A 1 128 ? 11.021 -7.307 -23.713 1.00 87.69 128 ILE A CA 1
ATOM 1044 C C . ILE A 1 128 ? 10.365 -8.555 -23.107 1.00 87.69 128 ILE A C 1
ATOM 1046 O O . ILE A 1 128 ? 9.196 -8.523 -22.751 1.00 87.69 128 ILE A O 1
ATOM 1050 N N . GLY A 1 129 ? 11.113 -9.653 -22.954 1.00 74.19 129 GLY A N 1
ATOM 1051 C CA . GLY A 1 129 ? 10.715 -10.813 -22.148 1.00 74.19 129 GLY A CA 1
ATOM 1052 C C . GLY A 1 129 ? 9.329 -11.415 -22.423 1.00 74.19 129 GLY A C 1
ATOM 1053 O O . GLY A 1 129 ? 8.671 -11.815 -21.466 1.00 74.19 129 GLY A O 1
ATOM 1054 N N . GLY A 1 130 ? 8.854 -11.465 -23.672 1.00 85.38 130 GLY A N 1
ATOM 1055 C CA . GLY A 1 130 ? 7.609 -12.167 -24.033 1.00 85.38 130 GLY A CA 1
ATOM 1056 C C . GLY A 1 130 ? 7.728 -13.695 -23.910 1.00 85.38 130 GLY A C 1
ATOM 1057 O O . GLY A 1 130 ? 8.841 -14.223 -23.907 1.00 85.38 130 GLY A O 1
ATOM 1058 N N . MET A 1 131 ? 6.597 -14.407 -23.831 1.00 88.06 131 MET A N 1
ATOM 1059 C CA . MET A 1 131 ? 6.559 -15.874 -23.672 1.00 88.06 131 MET A CA 1
ATOM 1060 C C . MET A 1 131 ? 7.289 -16.587 -24.818 1.00 88.06 131 MET A C 1
ATOM 1062 O O . MET A 1 131 ? 8.257 -17.297 -24.560 1.00 88.06 131 MET A O 1
ATOM 1066 N N . GLU A 1 132 ? 6.944 -16.276 -26.073 1.00 86.56 132 GLU A N 1
ATOM 1067 C CA . GLU A 1 132 ? 7.608 -16.841 -27.262 1.00 86.56 132 GLU A CA 1
ATOM 1068 C C . GLU A 1 132 ? 9.133 -16.631 -27.237 1.00 86.56 132 GLU A C 1
ATOM 1070 O O . GLU A 1 132 ? 9.908 -17.509 -27.613 1.00 86.56 132 GLU A O 1
ATOM 1075 N N . MET A 1 133 ? 9.588 -15.463 -26.769 1.00 88.62 133 MET A N 1
ATOM 1076 C CA . MET A 1 133 ? 11.012 -15.128 -26.681 1.00 88.62 133 MET A CA 1
ATOM 1077 C C . MET A 1 133 ? 11.718 -15.913 -25.567 1.00 88.62 133 MET A C 1
ATOM 1079 O O . MET A 1 133 ? 12.880 -16.284 -25.726 1.00 88.62 133 MET A O 1
ATOM 1083 N N . ALA A 1 134 ? 11.028 -16.174 -24.454 1.00 90.25 134 ALA A N 1
ATOM 1084 C CA . ALA A 1 134 ? 11.539 -16.978 -23.353 1.00 90.25 134 ALA A CA 1
ATOM 1085 C C . ALA A 1 134 ? 11.680 -18.454 -23.759 1.00 90.25 134 ALA A C 1
ATOM 1087 O O . ALA A 1 134 ? 12.751 -19.032 -23.575 1.00 90.25 134 ALA A O 1
ATOM 1088 N N . GLU A 1 135 ? 10.646 -19.036 -24.371 1.00 90.56 135 GLU A N 1
ATOM 1089 C CA . GLU A 1 135 ? 10.665 -20.410 -24.896 1.00 90.56 135 GLU A CA 1
ATOM 1090 C C . GLU A 1 135 ? 11.784 -20.587 -25.929 1.00 90.56 135 GLU A C 1
ATOM 1092 O O . GLU A 1 135 ? 12.578 -21.519 -25.850 1.00 90.56 135 GLU A O 1
ATOM 1097 N N . THR A 1 136 ? 11.902 -19.640 -26.863 1.00 90.88 136 THR A N 1
ATOM 1098 C CA . THR A 1 136 ? 12.760 -19.779 -28.047 1.00 90.88 136 THR A CA 1
ATOM 1099 C C . THR A 1 136 ? 14.249 -19.488 -27.794 1.00 90.88 136 THR A C 1
ATOM 1101 O O . THR A 1 136 ? 15.085 -19.907 -28.598 1.00 90.88 136 THR A O 1
ATOM 1104 N N . LEU A 1 137 ? 14.600 -18.751 -26.728 1.00 93.25 137 LEU A N 1
ATOM 1105 C CA . LEU A 1 137 ? 15.976 -18.276 -26.473 1.00 93.25 137 LEU A CA 1
ATOM 1106 C C . LEU A 1 137 ? 16.536 -18.613 -25.079 1.00 93.25 137 LEU A C 1
ATOM 1108 O O . LEU A 1 137 ? 17.706 -18.326 -24.820 1.00 93.25 137 LEU A O 1
ATOM 1112 N N . SER A 1 138 ? 15.756 -19.194 -24.161 1.00 92.56 138 SER A N 1
ATOM 1113 C CA . SER A 1 138 ? 16.228 -19.505 -22.797 1.00 92.56 138 SER A CA 1
ATOM 1114 C C . SER A 1 138 ? 17.462 -20.418 -22.777 1.00 92.56 138 SER A C 1
ATOM 1116 O O . SER A 1 138 ? 18.398 -20.157 -22.015 1.00 92.56 138 SER A O 1
ATOM 1118 N N . GLU A 1 139 ? 17.511 -21.431 -23.648 1.00 93.12 139 GLU A N 1
ATOM 1119 C CA . GLU A 1 139 ? 18.680 -22.303 -23.808 1.00 93.12 139 GLU A CA 1
ATOM 1120 C C . GLU A 1 139 ? 19.920 -21.552 -24.303 1.00 93.12 139 GLU A C 1
ATOM 1122 O O . GLU A 1 139 ? 21.019 -21.778 -23.795 1.00 93.12 139 GLU A O 1
ATOM 1127 N N . ASP A 1 140 ? 19.756 -20.640 -25.268 1.00 94.06 140 ASP A N 1
ATOM 1128 C CA . ASP A 1 140 ? 20.853 -19.840 -25.819 1.00 94.06 140 ASP A CA 1
ATOM 1129 C C . ASP A 1 140 ? 21.420 -18.897 -24.738 1.00 94.06 140 ASP A C 1
ATOM 1131 O O . ASP A 1 140 ? 22.637 -18.825 -24.553 1.00 94.06 140 ASP A O 1
ATOM 1135 N N . VAL A 1 141 ? 20.555 -18.265 -23.930 1.00 95.12 141 VAL A N 1
ATOM 1136 C CA . VAL A 1 141 ? 20.970 -17.454 -22.769 1.00 95.12 141 VAL A CA 1
ATOM 1137 C C . VAL A 1 141 ? 21.710 -18.298 -21.725 1.00 95.12 141 VAL A C 1
ATOM 1139 O O . VAL A 1 141 ? 22.743 -17.867 -21.207 1.00 95.12 141 VAL A O 1
ATOM 1142 N N . HIS A 1 142 ? 21.232 -19.508 -21.422 1.00 94.75 142 HIS A N 1
ATOM 1143 C CA . HIS A 1 142 ? 21.931 -20.420 -20.514 1.00 94.75 142 HIS A CA 1
ATOM 1144 C C . HIS A 1 142 ? 23.293 -20.858 -21.082 1.00 94.75 142 HIS A C 1
ATOM 1146 O O . HIS A 1 142 ? 24.285 -20.860 -20.349 1.00 94.75 142 HIS A O 1
ATOM 1152 N N . ARG A 1 143 ? 23.389 -21.129 -22.391 1.00 94.00 143 ARG A N 1
ATOM 1153 C CA . ARG A 1 143 ? 24.649 -21.445 -23.085 1.00 94.00 143 ARG A CA 1
ATOM 1154 C C . ARG A 1 143 ? 25.664 -20.302 -22.951 1.00 94.00 143 ARG A C 1
ATOM 1156 O O . ARG A 1 143 ? 26.810 -20.563 -22.585 1.00 94.00 143 ARG A O 1
ATOM 1163 N N . SER A 1 144 ? 25.245 -19.047 -23.146 1.00 93.81 144 SER A N 1
ATOM 1164 C CA . SER A 1 144 ? 26.091 -17.854 -22.949 1.00 93.81 144 SER A CA 1
ATOM 1165 C C . SER A 1 144 ? 26.543 -17.634 -21.496 1.00 93.81 144 SER A C 1
ATOM 1167 O O . SER A 1 144 ? 27.530 -16.935 -21.263 1.00 93.81 144 SER A O 1
ATOM 1169 N N . LEU A 1 145 ? 25.843 -18.203 -20.507 1.00 94.75 145 LEU A N 1
ATOM 1170 C CA . LEU A 1 145 ? 26.250 -18.153 -19.099 1.00 94.75 145 LEU A CA 1
ATOM 1171 C C . LEU A 1 145 ? 27.340 -19.185 -18.775 1.00 94.75 145 LEU A C 1
ATOM 1173 O O . LEU A 1 145 ? 28.318 -18.857 -18.101 1.00 94.75 145 LEU A O 1
ATOM 1177 N N . ILE A 1 146 ? 27.167 -20.428 -19.234 1.00 93.88 146 ILE A N 1
ATOM 1178 C CA . ILE A 1 146 ? 28.045 -21.550 -18.862 1.00 93.88 146 ILE A CA 1
ATOM 1179 C C . ILE A 1 146 ? 29.270 -21.705 -19.771 1.00 93.88 146 ILE A C 1
ATOM 1181 O O . ILE A 1 146 ? 30.225 -22.380 -19.386 1.00 93.88 146 ILE A O 1
ATOM 1185 N N . SER A 1 147 ? 29.261 -21.115 -20.971 1.00 91.19 147 SER A N 1
ATOM 1186 C CA . SER A 1 147 ? 30.347 -21.299 -21.937 1.00 91.19 147 SER A CA 1
ATOM 1187 C C . SER A 1 147 ? 31.693 -20.772 -21.408 1.00 91.19 147 SER A C 1
ATOM 1189 O O . SER A 1 147 ? 31.763 -19.645 -20.901 1.00 91.19 147 SER A O 1
ATOM 1191 N N . PRO A 1 148 ? 32.799 -21.529 -21.567 1.00 86.69 148 PRO A N 1
ATOM 1192 C CA . PRO A 1 148 ? 34.135 -21.054 -21.218 1.00 86.69 148 PRO A CA 1
ATOM 1193 C C . PRO A 1 148 ? 34.643 -19.962 -22.172 1.00 86.69 148 PRO A C 1
ATOM 1195 O O . PRO A 1 148 ? 35.517 -19.195 -21.784 1.00 86.69 148 PRO A O 1
ATOM 1198 N N . THR A 1 149 ? 34.102 -19.863 -23.394 1.00 88.00 149 THR A N 1
ATOM 1199 C CA . THR A 1 149 ? 34.494 -18.834 -24.377 1.00 88.00 149 THR A CA 1
ATOM 1200 C C . THR A 1 149 ? 33.810 -17.485 -24.148 1.00 88.00 149 THR A C 1
ATOM 1202 O O . THR A 1 149 ? 34.275 -16.471 -24.663 1.00 88.00 149 THR A O 1
ATOM 1205 N N . SER A 1 150 ? 32.716 -17.446 -23.379 1.00 91.62 150 SER A N 1
ATOM 1206 C CA . SER A 1 150 ? 31.975 -16.214 -23.100 1.00 91.62 150 SER A CA 1
ATOM 1207 C C . SER A 1 150 ? 32.707 -15.346 -22.076 1.00 91.62 150 SER A C 1
ATOM 1209 O O . SER A 1 150 ? 33.104 -15.814 -21.006 1.00 91.62 150 SER A O 1
ATOM 1211 N N . THR A 1 151 ? 32.859 -14.057 -22.382 1.00 93.56 151 THR A N 1
ATOM 1212 C CA . THR A 1 151 ? 33.577 -13.118 -21.510 1.00 93.56 151 THR A CA 1
ATOM 1213 C C . THR A 1 151 ? 32.821 -12.868 -20.201 1.00 93.56 151 THR A C 1
ATOM 1215 O O . THR A 1 151 ? 31.599 -13.038 -20.105 1.00 93.56 151 THR A O 1
ATOM 1218 N N . SER A 1 152 ? 33.531 -12.400 -19.169 1.00 93.50 152 SER A N 1
ATOM 1219 C CA . SER A 1 152 ? 32.930 -12.100 -17.863 1.00 93.50 152 SER A CA 1
ATOM 1220 C C . SER A 1 152 ? 31.787 -11.078 -17.935 1.00 93.50 152 SER A C 1
ATOM 1222 O O . SER A 1 152 ? 30.940 -11.065 -17.044 1.00 93.50 152 SER A O 1
ATOM 1224 N N . PHE A 1 153 ? 31.736 -10.204 -18.946 1.00 92.94 153 PHE A N 1
ATOM 1225 C CA . PHE A 1 153 ? 30.632 -9.251 -19.100 1.00 92.94 153 PHE A CA 1
ATOM 1226 C C . PHE A 1 153 ? 29.384 -9.921 -19.693 1.00 92.94 153 PHE A C 1
ATOM 1228 O O . PHE A 1 153 ? 28.298 -9.750 -19.136 1.00 92.94 153 PHE A O 1
ATOM 1235 N N . VAL A 1 154 ? 29.542 -10.774 -20.716 1.00 95.44 154 VAL A N 1
ATOM 1236 C CA . VAL A 1 154 ? 28.446 -11.591 -21.271 1.00 95.44 154 VAL A CA 1
ATOM 1237 C C . VAL A 1 154 ? 27.830 -12.475 -20.185 1.00 95.44 154 VAL A C 1
ATOM 1239 O O . VAL A 1 154 ? 26.618 -12.417 -19.977 1.00 95.44 154 VAL A O 1
ATOM 1242 N N . LYS A 1 155 ? 28.648 -13.195 -19.401 1.00 96.00 155 LYS A N 1
ATOM 1243 C CA . LYS A 1 155 ? 28.169 -14.048 -18.293 1.00 96.00 155 LYS A CA 1
ATOM 1244 C C . LYS A 1 155 ? 27.338 -13.276 -17.258 1.00 96.00 155 LYS A C 1
ATOM 1246 O O . LYS A 1 155 ? 26.269 -13.734 -16.858 1.00 96.00 155 LYS A O 1
ATOM 1251 N N . LYS A 1 156 ? 27.778 -12.070 -16.861 1.00 95.31 156 LYS A N 1
ATOM 1252 C CA . LYS A 1 156 ? 27.020 -11.189 -15.943 1.00 95.31 156 LYS A CA 1
ATOM 1253 C C . LYS A 1 156 ? 25.637 -10.846 -16.487 1.00 95.31 156 LYS A C 1
ATOM 1255 O O . LYS A 1 156 ? 24.677 -10.800 -15.720 1.00 95.31 156 LYS A O 1
ATOM 1260 N N . LYS A 1 157 ? 25.534 -10.572 -17.790 1.00 95.38 157 LYS A N 1
ATOM 1261 C CA . LYS A 1 157 ? 24.259 -10.245 -18.436 1.00 95.38 157 LYS A CA 1
ATOM 1262 C C . LYS A 1 157 ? 23.384 -11.482 -18.590 1.00 95.38 157 LYS A C 1
ATOM 1264 O O . LYS A 1 157 ? 22.239 -11.432 -18.162 1.00 95.38 157 LYS A O 1
ATOM 1269 N N . ALA A 1 158 ? 23.939 -12.599 -19.053 1.00 96.50 158 ALA A N 1
ATOM 1270 C CA . ALA A 1 158 ? 23.224 -13.862 -19.216 1.00 96.50 158 ALA A CA 1
ATOM 1271 C C . ALA A 1 158 ? 22.578 -14.348 -17.905 1.00 96.50 158 ALA A C 1
ATOM 1273 O O . ALA A 1 158 ? 21.395 -14.680 -17.898 1.00 96.50 158 ALA A O 1
ATOM 1274 N N . ALA A 1 159 ? 23.294 -14.283 -16.773 1.00 96.25 159 ALA A N 1
ATOM 1275 C CA . ALA A 1 159 ? 22.742 -14.630 -15.458 1.00 96.25 159 ALA A CA 1
ATOM 1276 C C . ALA A 1 159 ? 21.524 -13.771 -15.062 1.00 96.25 159 ALA A C 1
ATOM 1278 O O . ALA A 1 159 ? 20.541 -14.290 -14.533 1.00 96.25 159 ALA A O 1
ATOM 1279 N N . LEU A 1 160 ? 21.570 -12.459 -15.323 1.00 96.00 160 LEU A N 1
ATOM 1280 C CA . LEU A 1 160 ? 20.479 -11.536 -14.990 1.00 96.00 160 LEU A CA 1
ATOM 1281 C C . LEU A 1 160 ? 19.308 -11.624 -15.981 1.00 96.00 160 LEU A C 1
ATOM 1283 O O . LEU A 1 160 ? 18.156 -11.493 -15.568 1.00 96.00 160 LEU A O 1
ATOM 1287 N N . THR A 1 161 ? 19.580 -11.893 -17.259 1.00 95.44 161 THR A N 1
ATOM 1288 C CA . THR A 1 161 ? 18.555 -12.184 -18.269 1.00 95.44 161 THR A CA 1
ATOM 1289 C C . THR A 1 161 ? 17.812 -13.471 -17.911 1.00 95.44 161 THR A C 1
ATOM 1291 O O . THR A 1 161 ? 16.588 -13.451 -17.830 1.00 95.44 161 THR A O 1
ATOM 1294 N N . LEU A 1 162 ? 18.524 -14.555 -17.582 1.00 94.94 162 LEU A N 1
ATOM 1295 C CA . LEU A 1 162 ? 17.913 -15.818 -17.153 1.00 94.94 162 LEU A CA 1
ATOM 1296 C C . LEU A 1 162 ? 17.097 -15.658 -15.857 1.00 94.94 162 LEU A C 1
ATOM 1298 O O . LEU A 1 162 ? 15.987 -16.174 -15.762 1.00 94.94 162 LEU A O 1
ATOM 1302 N N . LEU A 1 163 ? 17.584 -14.864 -14.895 1.00 93.50 163 LEU A N 1
ATOM 1303 C CA . LEU A 1 163 ? 16.838 -14.508 -13.681 1.00 93.50 163 LEU A CA 1
ATOM 1304 C C . LEU A 1 163 ? 15.516 -13.788 -14.001 1.00 93.50 163 LEU A C 1
ATOM 1306 O O . LEU A 1 163 ? 14.492 -14.045 -13.365 1.00 93.50 163 LEU A O 1
ATOM 1310 N N . ARG A 1 164 ? 15.526 -12.874 -14.975 1.00 92.44 164 ARG A N 1
ATOM 1311 C CA . ARG A 1 164 ? 14.334 -12.136 -15.408 1.00 92.44 164 ARG A CA 1
ATOM 1312 C C . ARG A 1 164 ? 13.337 -13.038 -16.137 1.00 92.44 164 ARG A C 1
ATOM 1314 O O . ARG A 1 164 ? 12.148 -12.922 -15.852 1.00 92.44 164 ARG A O 1
ATOM 1321 N N . LEU A 1 165 ? 13.809 -13.944 -16.998 1.00 91.88 165 LEU A N 1
ATOM 1322 C CA . LEU A 1 165 ? 12.965 -14.955 -17.643 1.00 91.88 165 LEU A CA 1
ATOM 1323 C C . LEU A 1 165 ? 12.304 -15.862 -16.594 1.00 91.88 165 LEU A C 1
ATOM 1325 O O . LEU A 1 165 ? 11.081 -15.954 -16.565 1.00 91.88 165 LEU A O 1
ATOM 1329 N N . TYR A 1 166 ? 13.084 -16.421 -15.661 1.00 91.06 166 TYR A N 1
ATOM 1330 C CA . TYR A 1 166 ? 12.573 -17.303 -14.604 1.00 91.06 166 TYR A CA 1
ATOM 1331 C C . TYR A 1 166 ? 11.507 -16.645 -13.719 1.00 91.06 166 TYR A C 1
ATOM 1333 O O . TYR A 1 166 ? 10.484 -17.249 -13.419 1.00 91.06 166 TYR A O 1
ATOM 1341 N N . ARG A 1 167 ? 11.708 -15.381 -13.320 1.00 90.12 167 ARG A N 1
ATOM 1342 C CA . ARG A 1 167 ? 10.727 -14.640 -12.503 1.00 90.12 167 ARG A CA 1
ATOM 1343 C C . ARG A 1 167 ? 9.387 -14.407 -13.196 1.00 90.12 167 ARG A C 1
ATOM 1345 O O . ARG A 1 167 ? 8.426 -14.071 -12.512 1.00 90.12 167 ARG A O 1
ATOM 1352 N N . LYS A 1 168 ? 9.342 -14.504 -14.526 1.00 89.88 168 LYS A N 1
ATOM 1353 C CA . LYS A 1 168 ? 8.142 -14.248 -15.322 1.00 89.88 168 LYS A CA 1
ATOM 1354 C C . LYS A 1 168 ? 7.480 -15.537 -15.804 1.00 89.88 168 LYS A C 1
ATOM 1356 O O . LYS A 1 168 ? 6.261 -15.640 -15.749 1.00 89.88 168 LYS A O 1
ATOM 1361 N N . TYR A 1 169 ? 8.287 -16.510 -16.219 1.00 90.19 169 TYR A N 1
ATOM 1362 C CA . TYR A 1 169 ? 7.851 -17.820 -16.691 1.00 90.19 169 TYR A CA 1
ATOM 1363 C C . TYR A 1 169 ? 8.716 -18.909 -16.030 1.00 90.19 169 TYR A C 1
ATOM 1365 O O . TYR A 1 169 ? 9.703 -19.356 -16.623 1.00 90.19 169 TYR A O 1
ATOM 1373 N N . PRO A 1 170 ? 8.396 -19.316 -14.785 1.00 87.38 170 PRO A N 1
ATOM 1374 C CA . PRO A 1 170 ? 9.200 -20.290 -14.046 1.00 87.38 170 PRO A CA 1
ATOM 1375 C C . PRO A 1 170 ? 9.321 -21.638 -14.764 1.00 87.38 170 PRO A C 1
ATOM 1377 O O . PRO A 1 170 ? 10.379 -22.260 -14.712 1.00 87.38 170 PRO A O 1
ATOM 1380 N N . ASP A 1 171 ? 8.259 -22.049 -15.463 1.00 86.56 171 ASP A N 1
ATOM 1381 C CA . ASP A 1 171 ? 8.113 -23.379 -16.066 1.00 86.56 171 ASP A CA 1
ATOM 1382 C C . ASP A 1 171 ? 8.989 -23.596 -17.317 1.00 86.56 171 ASP A C 1
ATOM 1384 O O . ASP A 1 171 ? 9.252 -24.734 -17.693 1.00 86.56 171 ASP A O 1
ATOM 1388 N N . ILE A 1 172 ? 9.478 -22.518 -17.947 1.00 86.25 172 ILE A N 1
ATOM 1389 C CA . ILE A 1 172 ? 10.320 -22.583 -19.159 1.00 86.25 172 ILE A CA 1
ATOM 1390 C C . ILE A 1 172 ? 11.761 -23.009 -18.832 1.00 86.25 172 ILE A C 1
ATOM 1392 O O . ILE A 1 172 ? 12.465 -23.549 -19.681 1.00 86.25 172 ILE A O 1
ATOM 1396 N N . VAL A 1 173 ? 12.236 -22.747 -17.612 1.00 85.81 173 VAL A N 1
ATOM 1397 C CA . VAL A 1 173 ? 13.632 -22.989 -17.227 1.00 85.81 173 VAL A CA 1
ATOM 1398 C C . VAL A 1 173 ? 13.742 -24.359 -16.545 1.00 85.81 173 VAL A C 1
ATOM 1400 O O . VAL A 1 173 ? 13.225 -24.503 -15.438 1.00 85.81 173 VAL A O 1
ATOM 1403 N N . PRO A 1 174 ? 14.454 -25.357 -17.109 1.00 89.25 174 PRO A N 1
ATOM 1404 C CA . PRO A 1 174 ? 14.636 -26.669 -16.482 1.00 89.25 174 PRO A CA 1
ATOM 1405 C C . PRO A 1 174 ? 15.647 -26.587 -15.324 1.00 89.25 174 PRO A C 1
ATOM 1407 O O . PRO A 1 174 ? 16.819 -26.962 -15.420 1.00 89.25 174 PRO A O 1
ATOM 1410 N N . VAL A 1 175 ? 15.168 -26.062 -14.192 1.00 85.06 175 VAL A N 1
ATOM 1411 C CA . VAL A 1 175 ? 15.951 -25.667 -13.012 1.00 85.06 175 VAL A CA 1
ATOM 1412 C C . VAL A 1 175 ? 16.923 -26.760 -12.547 1.00 85.06 175 VAL A C 1
ATOM 1414 O O . VAL A 1 175 ? 18.107 -26.486 -12.340 1.00 85.06 175 VAL A O 1
ATOM 1417 N N . ARG A 1 176 ? 16.447 -28.005 -12.416 1.00 86.44 176 ARG A N 1
ATOM 1418 C CA . ARG A 1 176 ? 17.218 -29.127 -11.847 1.00 86.44 176 ARG A CA 1
ATOM 1419 C C . ARG A 1 176 ? 18.393 -29.562 -12.726 1.00 86.44 176 ARG A C 1
ATOM 1421 O O . ARG A 1 176 ? 19.464 -29.860 -12.207 1.00 86.44 176 ARG A O 1
ATOM 1428 N N . GLU A 1 177 ? 18.230 -29.544 -14.047 1.00 89.69 177 GLU A N 1
ATOM 1429 C CA . GLU A 1 177 ? 19.276 -29.949 -15.001 1.00 89.69 177 GLU A CA 1
ATOM 1430 C C . GLU A 1 177 ? 20.393 -28.909 -15.146 1.00 89.69 177 GLU A C 1
ATOM 1432 O O . GLU A 1 177 ? 21.521 -29.216 -15.561 1.00 89.69 177 GLU A O 1
ATOM 1437 N N . TRP A 1 178 ? 20.071 -27.646 -14.871 1.00 92.56 178 TRP A N 1
ATOM 1438 C CA . TRP A 1 178 ? 20.992 -26.522 -15.010 1.00 92.56 178 TRP A CA 1
ATOM 1439 C C . TRP A 1 178 ? 21.672 -26.168 -13.679 1.00 92.56 178 TRP A C 1
ATOM 1441 O O . TRP A 1 178 ? 22.771 -25.611 -13.699 1.00 92.56 178 TRP A O 1
ATOM 1451 N N . ALA A 1 179 ? 21.096 -26.563 -12.535 1.00 91.31 179 ALA A N 1
ATOM 1452 C CA . ALA A 1 179 ? 21.567 -26.225 -11.190 1.00 91.31 179 ALA A CA 1
ATOM 1453 C C . ALA A 1 179 ? 23.076 -26.445 -10.974 1.00 91.31 179 ALA A C 1
ATOM 1455 O O . ALA A 1 179 ? 23.790 -25.487 -10.679 1.00 91.31 179 ALA A O 1
ATOM 1456 N N . LEU A 1 180 ? 23.598 -27.659 -11.203 1.00 91.38 180 LEU A N 1
ATOM 1457 C CA . LEU A 1 180 ? 25.028 -27.970 -11.015 1.00 91.38 180 LEU A CA 1
ATOM 1458 C C . LEU A 1 180 ? 25.953 -27.074 -11.855 1.00 91.38 180 LEU A C 1
ATOM 1460 O O . LEU A 1 180 ? 27.009 -26.647 -11.383 1.00 91.38 180 LEU A O 1
ATOM 1464 N N . ARG A 1 181 ? 25.550 -26.776 -13.096 1.00 92.56 181 ARG A N 1
ATOM 1465 C CA . ARG A 1 181 ? 26.313 -25.928 -14.021 1.00 92.56 181 ARG A CA 1
ATOM 1466 C C . ARG A 1 181 ? 26.262 -24.464 -13.594 1.00 92.56 181 ARG A C 1
ATOM 1468 O O . ARG A 1 181 ? 27.297 -23.818 -13.567 1.00 92.56 181 ARG A O 1
ATOM 1475 N N . ILE A 1 182 ? 25.100 -23.953 -13.192 1.00 94.00 182 ILE A N 1
ATOM 1476 C CA . ILE A 1 182 ? 24.950 -22.578 -12.690 1.00 94.00 182 ILE A CA 1
ATOM 1477 C C . ILE A 1 182 ? 25.740 -22.383 -11.382 1.00 94.00 182 ILE A C 1
ATOM 1479 O O . ILE A 1 182 ? 26.440 -21.382 -11.227 1.00 94.00 182 ILE A O 1
ATOM 1483 N N . VAL A 1 183 ? 25.685 -23.353 -10.463 1.00 93.94 183 VAL A N 1
ATOM 1484 C CA . VAL A 1 183 ? 26.400 -23.318 -9.175 1.00 93.94 183 VAL A CA 1
ATOM 1485 C C . VAL A 1 183 ? 27.922 -23.345 -9.352 1.00 93.94 183 VAL A C 1
ATOM 1487 O O . VAL A 1 183 ? 28.625 -22.753 -8.536 1.00 93.94 183 VAL A O 1
ATOM 1490 N N . SER A 1 184 ? 28.467 -23.954 -10.411 1.00 92.94 184 SER A N 1
ATOM 1491 C CA . SER A 1 184 ? 29.918 -23.909 -10.656 1.00 92.94 184 SER A CA 1
ATOM 1492 C C . SER A 1 184 ? 30.412 -22.509 -11.058 1.00 92.94 184 SER A C 1
ATOM 1494 O O . SER A 1 184 ? 31.489 -22.103 -10.626 1.00 92.94 184 SER A O 1
ATOM 1496 N N . VAL A 1 185 ? 29.603 -21.719 -11.781 1.00 93.38 185 VAL A N 1
ATOM 1497 C CA . VAL A 1 185 ? 29.940 -20.329 -12.171 1.00 93.38 185 VAL A CA 1
ATOM 1498 C C . VAL A 1 185 ? 29.962 -19.372 -10.965 1.00 93.38 185 VAL A C 1
ATOM 1500 O O . VAL A 1 185 ? 30.534 -18.286 -11.035 1.00 93.38 185 VAL A O 1
ATOM 1503 N N . MET A 1 186 ? 29.405 -19.774 -9.818 1.00 92.62 186 MET A N 1
ATOM 1504 C CA . MET A 1 186 ? 29.515 -19.021 -8.563 1.00 92.62 186 MET A CA 1
ATOM 1505 C C . MET A 1 186 ? 30.975 -18.826 -8.119 1.00 92.62 186 MET A C 1
ATOM 1507 O O . MET A 1 186 ? 31.280 -17.831 -7.456 1.00 92.62 186 MET A O 1
ATOM 1511 N N . ASP A 1 187 ? 31.869 -19.743 -8.510 1.00 90.50 187 ASP A N 1
ATOM 1512 C CA . ASP A 1 187 ? 33.280 -19.728 -8.127 1.00 90.50 187 ASP A CA 1
ATOM 1513 C C . ASP A 1 187 ? 34.210 -18.914 -9.045 1.00 90.50 187 ASP A C 1
ATOM 1515 O O . ASP A 1 187 ? 35.401 -18.809 -8.735 1.00 90.50 187 ASP A O 1
ATOM 1519 N N . ASP A 1 188 ? 33.682 -18.306 -10.114 1.00 91.81 188 ASP A N 1
ATOM 1520 C CA . ASP A 1 188 ? 34.428 -17.487 -11.085 1.00 91.81 188 ASP A CA 1
ATOM 1521 C C . ASP A 1 188 ? 35.346 -16.451 -10.391 1.00 91.81 188 ASP A C 1
ATOM 1523 O O . ASP A 1 188 ? 35.004 -15.866 -9.354 1.00 91.81 188 ASP A O 1
ATOM 1527 N N . GLU A 1 189 ? 36.542 -16.236 -10.947 1.00 89.25 189 GLU A N 1
ATOM 1528 C CA . GLU A 1 189 ? 37.529 -15.286 -10.411 1.00 89.25 189 GLU A CA 1
ATOM 1529 C C . GLU A 1 189 ? 36.997 -13.846 -10.423 1.00 89.25 189 GLU A C 1
ATOM 1531 O O . GLU A 1 189 ? 37.322 -13.027 -9.558 1.00 89.25 189 GLU A O 1
ATOM 1536 N N . ASN A 1 190 ? 36.133 -13.523 -11.388 1.00 92.44 190 ASN A N 1
ATOM 1537 C CA . ASN A 1 190 ? 35.530 -12.214 -11.504 1.00 92.44 190 ASN A CA 1
ATOM 1538 C C . ASN A 1 190 ? 34.365 -12.084 -10.510 1.00 92.44 190 ASN A C 1
ATOM 1540 O O . ASN A 1 190 ? 33.246 -12.527 -10.770 1.00 92.44 190 ASN A O 1
ATOM 1544 N N . LEU A 1 191 ? 34.595 -11.389 -9.391 1.00 92.12 191 LEU A N 1
ATOM 1545 C CA . LEU A 1 191 ? 33.593 -11.199 -8.327 1.00 92.12 191 LEU A CA 1
ATOM 1546 C C . LEU A 1 191 ? 32.251 -10.626 -8.826 1.00 92.12 191 LEU A C 1
ATOM 1548 O O . LEU A 1 191 ? 31.203 -10.910 -8.250 1.00 92.12 191 LEU A O 1
ATOM 1552 N N . GLY A 1 192 ? 32.245 -9.871 -9.930 1.00 93.50 192 GLY A N 1
ATOM 1553 C CA . GLY A 1 192 ? 31.014 -9.407 -10.569 1.00 93.50 192 GLY A CA 1
ATOM 1554 C C . GLY A 1 192 ? 30.195 -10.514 -11.252 1.00 93.50 192 GLY A C 1
ATOM 1555 O O . GLY A 1 192 ? 28.973 -10.404 -11.289 1.00 93.50 192 GLY A O 1
ATOM 1556 N N . VAL A 1 193 ? 30.835 -11.564 -11.787 1.00 95.00 193 VAL A N 1
ATOM 1557 C CA . VAL A 1 193 ? 30.150 -12.761 -12.318 1.00 95.00 193 VAL A CA 1
ATOM 1558 C C . VAL A 1 193 ? 29.529 -13.523 -11.153 1.00 95.00 193 VAL A C 1
ATOM 1560 O O . VAL A 1 193 ? 28.322 -13.755 -11.162 1.00 95.00 193 VAL A O 1
ATOM 1563 N N . SER A 1 194 ? 30.317 -13.786 -10.104 1.00 94.38 194 SER A N 1
ATOM 1564 C CA . SER A 1 194 ? 29.843 -14.410 -8.862 1.00 94.38 194 SER A CA 1
ATOM 1565 C C . SER A 1 194 ? 28.643 -13.653 -8.262 1.00 94.38 194 SER A C 1
ATOM 1567 O O . SER A 1 194 ? 27.636 -14.268 -7.917 1.00 94.38 194 SER A O 1
ATOM 1569 N N . LEU A 1 195 ? 28.659 -12.312 -8.249 1.00 95.25 195 LEU A N 1
ATOM 1570 C CA . LEU A 1 195 ? 27.535 -11.471 -7.804 1.00 95.25 195 LEU A CA 1
ATOM 1571 C C . LEU A 1 195 ? 26.262 -11.636 -8.655 1.00 95.25 195 LEU A C 1
ATOM 1573 O O . LEU A 1 195 ? 25.152 -11.686 -8.111 1.00 95.25 195 LEU A O 1
ATOM 1577 N N . ALA A 1 196 ? 26.398 -11.695 -9.982 1.00 96.44 196 ALA A N 1
ATOM 1578 C CA . ALA A 1 196 ? 25.268 -11.880 -10.891 1.00 96.44 196 ALA A CA 1
ATOM 1579 C C . ALA A 1 196 ? 24.668 -13.290 -10.751 1.00 96.44 196 ALA A C 1
ATOM 1581 O O . ALA A 1 196 ? 23.459 -13.429 -10.571 1.00 96.44 196 ALA A O 1
ATOM 1582 N N . VAL A 1 197 ? 25.519 -14.319 -10.724 1.00 96.25 197 VAL A N 1
ATOM 1583 C CA . VAL A 1 197 ? 25.131 -15.727 -10.558 1.00 96.25 197 VAL A CA 1
ATOM 1584 C C . VAL A 1 197 ? 24.517 -15.990 -9.183 1.00 96.25 197 VAL A C 1
ATOM 1586 O O . VAL A 1 197 ? 23.468 -16.619 -9.106 1.00 96.25 197 VAL A O 1
ATOM 1589 N N . THR A 1 198 ? 25.069 -15.425 -8.106 1.00 95.50 198 THR A N 1
ATOM 1590 C CA . THR A 1 198 ? 24.468 -15.512 -6.760 1.00 95.50 198 THR A CA 1
ATOM 1591 C C . THR A 1 198 ? 23.046 -14.939 -6.757 1.00 95.50 198 THR A C 1
ATOM 1593 O O . THR A 1 198 ? 22.159 -15.505 -6.134 1.00 95.50 198 THR A O 1
ATOM 1596 N N . SER A 1 199 ? 22.784 -13.867 -7.517 1.00 95.19 199 SER A N 1
ATOM 1597 C CA . SER A 1 199 ? 21.436 -13.276 -7.632 1.00 95.19 199 SER A CA 1
ATOM 1598 C C . SER A 1 199 ? 20.430 -14.203 -8.328 1.00 95.19 199 SER A C 1
ATOM 1600 O O . SER A 1 199 ? 19.250 -14.211 -7.970 1.00 95.19 199 SER A O 1
ATOM 1602 N N . LEU A 1 200 ? 20.898 -14.972 -9.318 1.00 94.81 200 LEU A N 1
ATOM 1603 C CA . LEU A 1 200 ? 20.124 -16.012 -9.994 1.00 94.81 200 LEU A CA 1
ATOM 1604 C C . LEU A 1 200 ? 19.854 -17.183 -9.037 1.00 94.81 200 LEU A C 1
ATOM 1606 O O . LEU A 1 200 ? 18.692 -17.504 -8.789 1.00 94.81 200 LEU A O 1
ATOM 1610 N N . ILE A 1 201 ? 20.909 -17.747 -8.436 1.00 94.44 201 ILE A N 1
ATOM 1611 C CA . ILE A 1 201 ? 20.832 -18.865 -7.480 1.00 94.44 201 ILE A CA 1
ATOM 1612 C C . ILE A 1 201 ? 19.873 -18.537 -6.333 1.00 94.44 201 ILE A C 1
ATOM 1614 O O . ILE A 1 201 ? 18.970 -19.321 -6.082 1.00 94.44 201 ILE A O 1
ATOM 1618 N N . MET A 1 202 ? 19.982 -17.354 -5.716 1.00 91.12 202 MET A N 1
ATOM 1619 C CA . MET A 1 202 ? 19.088 -16.896 -4.640 1.00 91.12 202 MET A CA 1
ATOM 1620 C C . MET A 1 202 ? 17.596 -16.900 -4.998 1.00 91.12 202 MET A C 1
ATOM 1622 O O . MET A 1 202 ? 16.764 -16.898 -4.097 1.00 91.12 202 MET A O 1
ATOM 1626 N N . THR A 1 203 ? 17.237 -16.827 -6.283 1.00 89.62 203 THR A N 1
ATOM 1627 C CA . THR A 1 203 ? 15.833 -16.883 -6.719 1.00 89.62 203 THR A CA 1
ATOM 1628 C C . THR A 1 203 ? 15.426 -18.317 -7.076 1.00 89.62 203 THR A C 1
ATOM 1630 O O . THR A 1 203 ? 14.317 -18.724 -6.747 1.00 89.62 203 THR A O 1
ATOM 1633 N N . LEU A 1 204 ? 16.320 -19.103 -7.687 1.00 90.06 204 LEU A N 1
ATOM 1634 C CA . LEU A 1 204 ? 16.072 -20.515 -8.017 1.00 90.06 204 LEU A CA 1
ATOM 1635 C C . LEU A 1 204 ? 15.979 -21.397 -6.754 1.00 90.06 204 LEU A C 1
ATOM 1637 O O . LEU A 1 204 ? 15.067 -22.215 -6.629 1.00 90.06 204 LEU A O 1
ATOM 1641 N N . SER A 1 205 ? 16.864 -21.181 -5.776 1.00 88.69 205 SER A N 1
ATOM 1642 C CA . SER A 1 205 ? 16.948 -21.972 -4.539 1.00 88.69 205 SER A CA 1
ATOM 1643 C C . SER A 1 205 ? 15.757 -21.793 -3.593 1.00 88.69 205 SER A C 1
ATOM 1645 O O . SER A 1 205 ? 15.622 -22.555 -2.645 1.00 88.69 205 SER A O 1
ATOM 1647 N N . GLN A 1 206 ? 14.900 -20.788 -3.806 1.00 84.38 206 GLN A N 1
ATOM 1648 C CA . GLN A 1 206 ? 13.676 -20.611 -3.012 1.00 84.38 206 GLN A CA 1
ATOM 1649 C C . GLN A 1 206 ? 12.563 -21.591 -3.408 1.00 84.38 206 GLN A C 1
ATOM 1651 O O . GLN A 1 206 ? 11.676 -21.845 -2.591 1.00 84.38 206 GLN A O 1
ATOM 1656 N N . ASN A 1 207 ? 12.615 -22.112 -4.641 1.00 83.06 207 ASN A N 1
ATOM 1657 C CA . ASN A 1 207 ? 11.616 -23.016 -5.212 1.00 83.06 207 ASN A CA 1
ATOM 1658 C C . ASN A 1 207 ? 12.102 -24.476 -5.239 1.00 83.06 207 ASN A C 1
ATOM 1660 O O . ASN A 1 207 ? 11.332 -25.360 -4.876 1.00 83.06 207 ASN A O 1
ATOM 1664 N N . ASP A 1 208 ? 13.377 -24.720 -5.572 1.00 84.50 208 ASP A N 1
ATOM 1665 C CA . ASP A 1 208 ? 14.025 -26.043 -5.489 1.00 84.50 208 ASP A CA 1
ATOM 1666 C C . ASP A 1 208 ? 15.310 -25.970 -4.625 1.00 84.50 208 ASP A C 1
ATOM 1668 O O . ASP A 1 208 ? 16.413 -25.917 -5.177 1.00 84.50 208 ASP A O 1
ATOM 1672 N N . PRO A 1 209 ? 15.220 -25.960 -3.277 1.00 85.44 209 PRO A N 1
ATOM 1673 C CA . PRO A 1 209 ? 16.400 -25.884 -2.406 1.00 85.44 209 PRO A CA 1
ATOM 1674 C C . PRO A 1 209 ? 17.385 -27.044 -2.622 1.00 85.44 209 PRO A C 1
ATOM 1676 O O . PRO A 1 209 ? 18.588 -26.821 -2.759 1.00 85.44 209 PRO A O 1
ATOM 1679 N N . ASP A 1 210 ? 16.879 -28.276 -2.726 1.00 86.75 210 ASP A N 1
ATOM 1680 C CA . ASP A 1 210 ? 17.699 -29.496 -2.797 1.00 86.75 210 ASP A CA 1
ATOM 1681 C C . ASP A 1 210 ? 18.645 -29.499 -4.006 1.00 86.75 210 ASP A C 1
ATOM 1683 O O . ASP A 1 210 ? 19.812 -29.879 -3.899 1.00 86.75 210 ASP A O 1
ATOM 1687 N N . ALA A 1 211 ? 18.173 -29.001 -5.155 1.00 88.94 211 ALA A N 1
ATOM 1688 C CA . ALA A 1 211 ? 18.965 -28.911 -6.381 1.00 88.94 211 ALA A CA 1
ATOM 1689 C C . ALA A 1 211 ? 20.1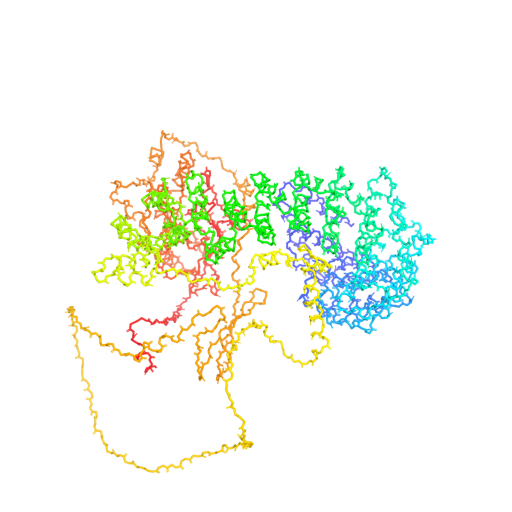42 -27.923 -6.262 1.00 88.94 211 ALA A C 1
ATOM 1691 O O . ALA A 1 211 ? 21.148 -28.071 -6.960 1.00 88.94 211 ALA A O 1
ATOM 1692 N N . PHE A 1 212 ? 20.035 -26.926 -5.377 1.00 91.81 212 PHE A N 1
ATOM 1693 C CA . PHE A 1 212 ? 21.046 -25.888 -5.175 1.00 91.81 212 PHE A CA 1
ATOM 1694 C C . PHE A 1 212 ? 21.870 -26.054 -3.897 1.00 91.81 212 PHE A C 1
ATOM 1696 O O . PHE A 1 212 ? 22.778 -25.252 -3.703 1.00 91.81 212 PHE A O 1
ATOM 1703 N N . ALA A 1 213 ? 21.660 -27.091 -3.078 1.00 89.06 213 ALA A N 1
ATOM 1704 C CA . ALA A 1 213 ? 22.332 -27.270 -1.781 1.00 89.06 213 ALA A CA 1
ATOM 1705 C C . ALA A 1 213 ? 23.873 -27.100 -1.818 1.00 89.06 213 ALA A C 1
ATOM 1707 O O . ALA A 1 213 ? 24.474 -26.563 -0.886 1.00 89.06 213 ALA A O 1
ATOM 1708 N N . ILE A 1 214 ? 24.523 -27.462 -2.933 1.00 91.00 214 ILE A N 1
ATOM 1709 C CA . ILE A 1 214 ? 25.972 -27.289 -3.168 1.00 91.00 214 ILE A CA 1
ATOM 1710 C C . ILE A 1 214 ? 26.415 -25.806 -3.155 1.00 91.00 214 ILE A C 1
ATOM 1712 O O . ILE A 1 214 ? 27.591 -25.511 -2.928 1.00 91.00 214 ILE A O 1
ATOM 1716 N N . CYS A 1 215 ? 25.507 -24.842 -3.343 1.00 93.38 215 CYS A N 1
ATOM 1717 C CA . CYS A 1 215 ? 25.828 -23.420 -3.224 1.00 93.38 215 CYS A CA 1
ATOM 1718 C C . CYS A 1 215 ? 26.157 -23.002 -1.781 1.00 93.38 215 CYS A C 1
ATOM 1720 O O . CYS A 1 215 ? 26.870 -22.018 -1.600 1.00 93.38 215 CYS A O 1
ATOM 1722 N N . TYR A 1 216 ? 25.687 -23.737 -0.764 1.00 92.75 216 TYR A N 1
ATOM 1723 C CA . TYR A 1 216 ? 25.933 -23.420 0.646 1.00 92.75 216 TYR A CA 1
ATOM 1724 C C . TYR A 1 216 ? 27.433 -23.478 1.010 1.00 92.75 216 TYR A C 1
ATOM 1726 O O . TYR A 1 216 ? 27.982 -22.436 1.376 1.00 92.75 216 TYR A O 1
ATOM 1734 N N . PRO A 1 217 ? 28.163 -24.607 0.846 1.00 93.56 217 PRO A N 1
ATOM 1735 C CA . PRO A 1 217 ? 29.604 -24.646 1.119 1.00 93.56 217 PRO A CA 1
ATOM 1736 C C . PRO A 1 217 ? 30.403 -23.663 0.247 1.00 93.56 217 PRO A C 1
ATOM 1738 O O . PRO A 1 217 ? 31.340 -23.034 0.737 1.00 93.56 217 PRO A O 1
ATOM 1741 N N . LYS A 1 218 ? 30.004 -23.461 -1.019 1.00 93.31 218 LYS A N 1
ATOM 1742 C CA . LYS A 1 218 ? 30.645 -22.487 -1.923 1.00 93.31 218 LYS A CA 1
ATOM 1743 C C . LYS A 1 218 ? 30.480 -21.041 -1.447 1.00 93.31 218 LYS A C 1
ATOM 1745 O O . LYS A 1 218 ? 31.427 -20.261 -1.521 1.00 93.31 218 LYS A O 1
ATOM 1750 N N . ALA A 1 219 ? 29.313 -20.680 -0.912 1.00 95.25 219 ALA A N 1
ATOM 1751 C CA . ALA A 1 219 ? 29.086 -19.361 -0.329 1.00 95.25 219 ALA A CA 1
ATOM 1752 C C . ALA A 1 219 ? 29.993 -19.106 0.886 1.00 95.25 219 ALA A C 1
ATOM 1754 O O . ALA A 1 219 ? 30.565 -18.022 1.004 1.00 95.25 219 ALA A O 1
ATOM 1755 N N . VAL A 1 220 ? 30.169 -20.110 1.754 1.00 95.19 220 VAL A N 1
ATOM 1756 C CA . VAL A 1 220 ? 31.025 -20.022 2.951 1.00 95.19 220 VAL A CA 1
ATOM 1757 C C . VAL A 1 220 ? 32.506 -19.907 2.586 1.00 95.19 220 VAL A C 1
ATOM 1759 O O . VAL A 1 220 ? 33.201 -19.041 3.123 1.00 95.19 220 VAL A O 1
ATOM 1762 N N . ASP A 1 221 ? 32.992 -20.711 1.638 1.00 94.31 221 ASP A N 1
ATOM 1763 C CA . ASP A 1 221 ? 34.356 -20.599 1.104 1.00 94.31 221 ASP A CA 1
ATOM 1764 C C . ASP A 1 221 ? 34.606 -19.207 0.489 1.00 94.31 221 ASP A C 1
ATOM 1766 O O . ASP A 1 221 ? 35.593 -18.539 0.813 1.00 94.31 221 ASP A O 1
ATOM 1770 N N . ARG A 1 222 ? 33.665 -18.701 -0.321 1.00 94.00 222 ARG A N 1
ATOM 1771 C CA . ARG A 1 222 ? 33.770 -17.372 -0.942 1.00 94.00 222 ARG A CA 1
ATOM 1772 C C . ARG A 1 222 ? 33.768 -16.236 0.086 1.00 94.00 222 ARG A C 1
ATOM 1774 O O . ARG A 1 222 ? 34.564 -15.305 -0.049 1.00 94.00 222 ARG A O 1
ATOM 1781 N N . LEU A 1 223 ? 32.934 -16.315 1.126 1.00 95.25 223 LEU A N 1
ATOM 1782 C CA . LEU A 1 223 ? 32.941 -15.367 2.249 1.00 95.25 223 LEU A CA 1
ATOM 1783 C C . LEU A 1 223 ? 34.270 -15.406 3.017 1.00 95.25 223 LEU A C 1
ATOM 1785 O O . LEU A 1 223 ? 34.848 -14.355 3.295 1.00 95.25 223 LEU A O 1
ATOM 1789 N N . THR A 1 224 ? 34.790 -16.604 3.296 1.00 95.31 224 THR A N 1
ATOM 1790 C CA . THR A 1 224 ? 36.072 -16.806 3.993 1.00 95.31 224 THR A CA 1
ATOM 1791 C C . THR A 1 224 ? 37.228 -16.179 3.211 1.00 95.31 224 THR A C 1
ATOM 1793 O O . THR A 1 224 ? 38.005 -15.402 3.773 1.00 95.31 224 THR A O 1
ATOM 1796 N N . LYS A 1 225 ? 37.288 -16.413 1.894 1.00 93.94 225 LYS A N 1
ATOM 1797 C CA . LYS A 1 225 ? 38.282 -15.813 0.988 1.00 93.94 225 LYS A CA 1
ATOM 1798 C C . LYS A 1 225 ? 38.240 -14.282 0.986 1.00 93.94 225 LYS A C 1
ATOM 1800 O O . LYS A 1 225 ? 39.291 -13.646 1.032 1.00 93.94 225 LYS A O 1
ATOM 1805 N N . ILE A 1 226 ? 37.051 -13.677 0.969 1.00 93.00 226 ILE A N 1
ATOM 1806 C CA . ILE A 1 226 ? 36.896 -12.212 0.931 1.00 93.00 226 ILE A CA 1
ATOM 1807 C C . ILE A 1 226 ? 37.229 -11.564 2.285 1.00 93.00 226 ILE A C 1
ATOM 1809 O O . ILE A 1 226 ? 37.903 -10.535 2.316 1.00 93.00 226 ILE A O 1
ATOM 1813 N N . ILE A 1 227 ? 36.757 -12.141 3.395 1.00 92.94 227 ILE A N 1
ATOM 1814 C CA . ILE A 1 227 ? 36.752 -11.489 4.717 1.00 92.94 227 ILE A CA 1
ATOM 1815 C C . ILE A 1 227 ? 37.984 -11.864 5.549 1.00 92.94 227 ILE A C 1
ATOM 1817 O O . ILE A 1 227 ? 38.619 -10.983 6.130 1.00 92.94 227 ILE A O 1
ATOM 1821 N N . ILE A 1 228 ? 38.334 -13.153 5.594 1.00 93.25 228 ILE A N 1
ATOM 1822 C CA . ILE A 1 228 ? 39.437 -13.675 6.414 1.00 93.25 228 ILE A CA 1
ATOM 1823 C C . ILE A 1 228 ? 40.749 -13.629 5.627 1.00 93.25 228 ILE A C 1
ATOM 1825 O O . ILE A 1 228 ? 41.717 -13.015 6.074 1.00 93.25 228 ILE A O 1
ATOM 1829 N N . GLU A 1 229 ? 40.775 -14.216 4.427 1.00 92.50 229 GLU A N 1
ATOM 1830 C CA . GLU A 1 229 ? 41.991 -14.276 3.597 1.00 92.50 229 GLU A CA 1
ATOM 1831 C C . GLU A 1 229 ? 42.277 -12.972 2.830 1.00 92.50 229 GLU A C 1
ATOM 1833 O O . GLU A 1 229 ? 43.360 -12.813 2.267 1.00 92.50 229 GLU A O 1
ATOM 1838 N N . LYS A 1 230 ? 41.312 -12.040 2.797 1.00 89.69 230 LYS A N 1
ATOM 1839 C CA . LYS A 1 230 ? 41.384 -10.739 2.102 1.00 89.69 230 LYS A CA 1
ATOM 1840 C C . LYS A 1 230 ? 41.720 -10.848 0.603 1.00 89.69 230 LYS A C 1
ATOM 1842 O O . LYS A 1 230 ? 42.330 -9.950 0.027 1.00 89.69 230 LYS A O 1
ATOM 1847 N N . LYS A 1 231 ? 41.284 -11.931 -0.050 1.00 88.12 231 LYS A N 1
ATOM 1848 C CA . LYS A 1 231 ? 41.435 -12.166 -1.495 1.00 88.12 231 LYS A CA 1
ATOM 1849 C C . LYS A 1 231 ? 40.324 -11.461 -2.279 1.00 88.12 231 LYS A C 1
ATOM 1851 O O . LYS A 1 231 ? 39.237 -12.003 -2.470 1.00 88.12 231 LYS A O 1
ATOM 1856 N N . PHE A 1 232 ? 40.609 -10.251 -2.749 1.00 88.12 232 PHE A N 1
ATOM 1857 C CA . PHE A 1 232 ? 39.764 -9.476 -3.665 1.00 88.12 232 PHE A CA 1
ATOM 1858 C C . PHE A 1 232 ? 40.628 -8.528 -4.516 1.00 88.12 232 PHE A C 1
ATOM 1860 O O . PHE A 1 232 ? 41.729 -8.162 -4.107 1.00 88.12 232 PHE A O 1
ATOM 1867 N N . THR A 1 233 ? 40.143 -8.104 -5.690 1.00 87.00 233 THR A N 1
ATOM 1868 C CA . THR A 1 233 ? 40.817 -7.057 -6.484 1.00 87.00 233 THR A CA 1
ATOM 1869 C C . THR A 1 233 ? 40.379 -5.662 -6.036 1.00 87.00 233 THR A C 1
ATOM 1871 O O . THR A 1 233 ? 39.268 -5.475 -5.531 1.00 87.00 233 THR A O 1
ATOM 1874 N N . GLY A 1 234 ? 41.251 -4.664 -6.226 1.00 85.44 234 GLY A N 1
ATOM 1875 C CA . GLY A 1 234 ? 41.001 -3.280 -5.800 1.00 85.44 234 GLY A CA 1
ATOM 1876 C C . GLY A 1 234 ? 39.733 -2.659 -6.399 1.00 85.44 234 GLY A C 1
ATOM 1877 O O . GLY A 1 234 ? 39.083 -1.857 -5.735 1.00 85.44 234 GLY A O 1
ATOM 1878 N N . ASP A 1 235 ? 39.327 -3.096 -7.595 1.00 88.69 235 ASP A N 1
ATOM 1879 C CA . ASP A 1 235 ? 38.131 -2.612 -8.303 1.00 88.69 235 ASP A CA 1
ATOM 1880 C C . ASP A 1 235 ? 36.818 -2.863 -7.541 1.00 88.69 235 ASP A C 1
ATOM 1882 O O . ASP A 1 235 ? 35.831 -2.159 -7.752 1.00 88.69 235 ASP A O 1
ATOM 1886 N N . TYR A 1 236 ? 36.796 -3.857 -6.644 1.00 90.50 236 TYR A N 1
ATOM 1887 C CA . TYR A 1 236 ? 35.633 -4.190 -5.816 1.00 90.50 236 TYR A CA 1
ATOM 1888 C C . TYR A 1 236 ? 35.735 -3.652 -4.375 1.00 90.50 236 TYR A C 1
ATOM 1890 O O . TYR A 1 236 ? 34.923 -4.016 -3.520 1.00 90.50 236 TYR A O 1
ATOM 1898 N N . LEU A 1 237 ? 36.705 -2.779 -4.076 1.00 92.56 237 LEU A N 1
ATOM 1899 C CA . LEU A 1 237 ? 36.831 -2.121 -2.774 1.00 92.56 237 LEU A CA 1
ATOM 1900 C C . LEU A 1 237 ? 35.970 -0.847 -2.722 1.00 92.56 237 LEU A C 1
ATOM 1902 O O . LEU A 1 237 ? 36.345 0.200 -3.247 1.00 92.56 237 LEU A O 1
ATOM 1906 N N . TYR A 1 238 ? 34.829 -0.897 -2.033 1.00 93.50 238 TYR A N 1
ATOM 1907 C CA . TYR A 1 238 ? 33.925 0.247 -1.900 1.00 93.50 238 TYR A CA 1
ATOM 1908 C C . TYR A 1 238 ? 34.166 0.987 -0.578 1.00 93.50 238 TYR A C 1
ATOM 1910 O O . TYR A 1 238 ? 33.865 0.476 0.497 1.00 93.50 238 TYR A O 1
ATOM 1918 N N . TYR A 1 239 ? 34.733 2.195 -0.643 1.00 90.81 239 TYR A N 1
ATOM 1919 C CA . TYR A 1 239 ? 35.029 3.056 0.519 1.00 90.81 239 TYR A CA 1
ATOM 1920 C C . TYR A 1 239 ? 35.912 2.435 1.626 1.00 90.81 239 TYR A C 1
ATOM 1922 O O . TYR A 1 239 ? 35.991 3.019 2.702 1.00 90.81 239 TYR A O 1
ATOM 1930 N N . LYS A 1 240 ? 36.647 1.345 1.331 1.00 88.44 240 LYS A N 1
ATOM 1931 C CA . LYS A 1 240 ? 37.409 0.434 2.232 1.00 88.44 240 LYS A CA 1
ATOM 1932 C C . LYS A 1 240 ? 36.675 -0.843 2.682 1.00 88.44 240 LYS A C 1
ATOM 1934 O O . LYS A 1 240 ? 37.311 -1.700 3.287 1.00 88.44 240 LYS A O 1
ATOM 1939 N N . VAL A 1 241 ? 35.407 -1.039 2.316 1.00 91.19 241 VAL A N 1
ATOM 1940 C CA . VAL A 1 241 ? 34.686 -2.309 2.514 1.00 91.19 241 VAL A CA 1
ATOM 1941 C C . VAL A 1 241 ? 34.850 -3.197 1.266 1.00 91.19 241 VAL A C 1
ATOM 1943 O O . VAL A 1 241 ? 34.533 -2.744 0.162 1.00 91.19 241 VAL A O 1
ATOM 1946 N N . PRO A 1 242 ? 35.351 -4.443 1.377 1.00 92.75 242 PRO A N 1
ATOM 1947 C CA . PRO A 1 242 ? 35.592 -5.294 0.212 1.00 92.75 242 PRO A CA 1
ATOM 1948 C C . PRO A 1 242 ? 34.306 -5.979 -0.271 1.00 92.75 242 PRO A C 1
ATOM 1950 O O . PRO A 1 242 ? 33.725 -6.792 0.438 1.00 92.75 242 PRO A O 1
ATOM 1953 N N . SER A 1 243 ? 33.870 -5.705 -1.501 1.00 93.12 243 SER A N 1
ATOM 1954 C CA . SER A 1 243 ? 32.718 -6.365 -2.147 1.00 93.12 243 SER A CA 1
ATOM 1955 C C . SER A 1 243 ? 31.424 -6.435 -1.297 1.00 93.12 243 SER A C 1
ATOM 1957 O O . SER A 1 243 ? 30.812 -7.506 -1.230 1.00 93.12 243 SER A O 1
ATOM 1959 N N . PRO A 1 244 ? 30.956 -5.340 -0.655 1.00 95.06 244 PRO A N 1
ATOM 1960 C CA . PRO A 1 244 ? 29.875 -5.392 0.340 1.00 95.06 244 PRO A CA 1
ATOM 1961 C C . PRO A 1 244 ? 28.590 -6.051 -0.182 1.00 95.06 244 PRO A C 1
ATOM 1963 O O . PRO A 1 244 ? 28.017 -6.908 0.483 1.00 95.06 244 PRO A O 1
ATOM 1966 N N . TRP A 1 245 ? 28.167 -5.736 -1.411 1.00 95.62 245 TRP A N 1
ATOM 1967 C CA . TRP A 1 245 ? 26.952 -6.315 -2.004 1.00 95.62 245 TRP A CA 1
ATOM 1968 C C . TRP A 1 245 ? 27.062 -7.808 -2.332 1.00 95.62 245 TRP A C 1
ATOM 1970 O O . TRP A 1 245 ? 26.035 -8.481 -2.409 1.00 95.62 245 TRP A O 1
ATOM 1980 N N . LEU A 1 246 ? 28.278 -8.330 -2.535 1.00 95.25 246 LEU A N 1
ATOM 1981 C CA . LEU A 1 246 ? 28.495 -9.769 -2.679 1.00 95.25 246 LEU A CA 1
ATOM 1982 C C . LEU A 1 246 ? 28.402 -10.440 -1.309 1.00 95.25 246 LEU A C 1
ATOM 1984 O O . LEU A 1 246 ? 27.673 -11.416 -1.182 1.00 95.25 246 LEU A O 1
ATOM 1988 N N . GLN A 1 247 ? 29.043 -9.874 -0.278 1.00 96.00 247 GLN A N 1
ATOM 1989 C CA . GLN A 1 247 ? 28.934 -10.390 1.092 1.00 96.00 247 GLN A CA 1
ATOM 1990 C C . GLN A 1 247 ? 27.470 -10.475 1.549 1.00 96.00 247 GLN A C 1
ATOM 1992 O O . GLN A 1 247 ? 27.032 -11.544 1.955 1.00 96.00 247 GLN A O 1
ATOM 1997 N N . VAL A 1 248 ? 26.688 -9.399 1.387 1.00 96.56 248 VAL A N 1
ATOM 1998 C CA . VAL A 1 248 ? 25.250 -9.375 1.720 1.00 96.56 248 VAL A CA 1
ATOM 1999 C C . VAL A 1 248 ? 24.480 -10.482 0.988 1.00 96.56 248 VAL A C 1
ATOM 2001 O O . VAL A 1 248 ? 23.741 -11.234 1.614 1.00 96.56 248 VAL A O 1
ATOM 2004 N N . LYS A 1 249 ? 24.676 -10.658 -0.326 1.00 95.38 249 LYS A N 1
ATOM 2005 C CA . LYS A 1 249 ? 23.967 -11.715 -1.072 1.00 95.38 249 LYS A CA 1
ATOM 2006 C C . LYS A 1 249 ? 24.375 -13.128 -0.659 1.00 95.38 249 LYS A C 1
ATOM 2008 O O . LYS A 1 249 ? 23.517 -14.001 -0.613 1.00 95.38 249 LYS A O 1
ATOM 2013 N N . LEU A 1 250 ? 25.647 -13.352 -0.331 1.00 95.88 250 LEU A N 1
ATOM 2014 C CA . LEU A 1 250 ? 26.118 -14.642 0.178 1.00 95.88 250 LEU A CA 1
ATOM 2015 C C . LEU A 1 250 ? 25.540 -14.935 1.573 1.00 95.88 250 LEU A C 1
ATOM 2017 O O . LEU A 1 250 ? 25.022 -16.024 1.791 1.00 95.88 250 LEU A O 1
ATOM 2021 N N . LEU A 1 251 ? 25.540 -13.956 2.484 1.00 95.62 251 LEU A N 1
ATOM 2022 C CA . LEU A 1 251 ? 24.939 -14.081 3.820 1.00 95.62 251 LEU A CA 1
ATOM 2023 C C . LEU A 1 251 ? 23.421 -14.336 3.747 1.00 95.62 251 LEU A C 1
ATOM 2025 O O . LEU A 1 251 ? 22.909 -15.196 4.460 1.00 95.62 251 LEU A O 1
ATOM 2029 N N . ARG A 1 252 ? 22.710 -13.650 2.840 1.00 92.88 252 ARG A N 1
ATOM 2030 C CA . ARG A 1 252 ? 21.273 -13.855 2.593 1.00 92.88 252 ARG A CA 1
ATOM 2031 C C . ARG A 1 252 ? 20.974 -15.218 1.960 1.00 92.88 252 ARG A C 1
ATOM 2033 O O . ARG A 1 252 ? 19.984 -15.839 2.325 1.00 92.88 252 ARG A O 1
ATOM 2040 N N . LEU A 1 253 ? 21.824 -15.707 1.050 1.00 91.69 253 LEU A N 1
ATOM 2041 C CA . LEU A 1 253 ? 21.695 -17.042 0.448 1.00 91.69 253 LEU A CA 1
ATOM 2042 C C . LEU A 1 253 ? 21.797 -18.160 1.499 1.00 91.69 253 LEU A C 1
ATOM 2044 O O . LEU A 1 253 ? 21.057 -19.138 1.416 1.00 91.69 253 LEU A O 1
ATOM 2048 N N . LEU A 1 254 ? 22.666 -18.007 2.504 1.00 92.75 254 LEU A N 1
ATOM 2049 C CA . LEU A 1 254 ? 22.799 -18.978 3.597 1.00 92.75 254 LEU A CA 1
ATOM 2050 C C . LEU A 1 254 ? 21.522 -19.083 4.459 1.00 92.75 254 LEU A C 1
ATOM 2052 O O . LEU A 1 254 ? 21.234 -20.162 4.962 1.00 92.75 254 LEU A O 1
ATOM 2056 N N . GLN A 1 255 ? 20.711 -18.020 4.561 1.00 90.38 255 GLN A N 1
ATOM 2057 C CA . GLN A 1 255 ? 19.429 -18.030 5.295 1.00 90.38 255 GLN A CA 1
ATOM 2058 C C . GLN A 1 255 ? 18.318 -18.841 4.599 1.00 90.38 255 GLN A C 1
ATOM 2060 O O . GLN A 1 255 ? 17.265 -19.069 5.189 1.00 90.38 255 GLN A O 1
ATOM 2065 N N . TYR A 1 256 ? 18.502 -19.275 3.346 1.00 86.88 256 TYR A N 1
ATOM 2066 C CA . TYR A 1 256 ? 17.526 -20.137 2.661 1.00 86.88 256 TYR A CA 1
ATOM 2067 C C . TYR A 1 256 ? 17.662 -21.624 3.019 1.00 86.88 256 TYR A C 1
ATOM 2069 O O . TYR A 1 256 ? 16.807 -22.418 2.633 1.00 86.88 256 TYR A O 1
ATOM 2077 N N . TYR A 1 257 ? 18.704 -21.995 3.765 1.00 87.38 257 TYR A N 1
ATOM 2078 C CA . TYR A 1 257 ? 18.998 -23.369 4.165 1.00 87.38 257 TYR A CA 1
ATOM 2079 C C . TYR A 1 257 ? 19.078 -23.481 5.694 1.00 87.38 257 TYR A C 1
ATOM 2081 O O . TYR A 1 257 ? 19.387 -22.491 6.362 1.00 87.38 257 TYR A O 1
ATOM 2089 N N . PRO A 1 258 ? 18.825 -24.666 6.276 1.00 85.38 258 PRO A N 1
ATOM 2090 C CA . PRO A 1 258 ? 19.121 -24.912 7.684 1.00 85.38 258 PRO A CA 1
ATOM 2091 C C . PRO A 1 258 ? 20.640 -24.833 7.960 1.00 85.38 258 PRO A C 1
ATOM 2093 O O . PRO A 1 258 ? 21.445 -24.912 7.025 1.00 85.38 258 PRO A O 1
ATOM 2096 N N . PRO A 1 259 ? 21.058 -24.713 9.235 1.00 86.06 259 PRO A N 1
ATOM 2097 C CA . PRO A 1 259 ? 22.466 -24.801 9.615 1.00 86.06 259 PRO A CA 1
ATOM 2098 C C . PRO A 1 259 ? 23.109 -26.095 9.096 1.00 86.06 259 PRO A C 1
ATOM 2100 O O . PRO A 1 259 ? 22.557 -27.180 9.261 1.00 86.06 259 PRO A O 1
ATOM 2103 N N . SER A 1 260 ? 24.298 -25.991 8.496 1.00 89.06 260 SER A N 1
ATOM 2104 C CA . SER A 1 260 ? 25.031 -27.165 8.003 1.00 89.06 260 SER A CA 1
ATOM 2105 C C . SER A 1 260 ? 25.403 -28.123 9.139 1.00 89.06 260 SER A C 1
ATOM 2107 O O . SER A 1 260 ? 25.891 -27.698 10.186 1.00 89.06 260 SER A O 1
ATOM 2109 N N . GLU A 1 261 ? 25.243 -29.425 8.908 1.00 86.56 261 GLU A N 1
ATOM 2110 C CA . GLU A 1 261 ? 25.670 -30.468 9.846 1.00 86.56 261 GLU A CA 1
ATOM 2111 C C . GLU A 1 261 ? 27.202 -30.538 9.986 1.00 86.56 261 GLU A C 1
ATOM 2113 O O . GLU A 1 261 ? 27.709 -30.884 11.054 1.00 86.56 261 GLU A O 1
ATOM 2118 N N . ASP A 1 262 ? 27.956 -30.140 8.955 1.00 91.88 262 ASP A N 1
ATOM 2119 C CA . ASP A 1 262 ? 29.421 -30.166 8.954 1.00 91.88 262 ASP A CA 1
ATOM 2120 C C . ASP A 1 262 ? 29.999 -29.191 10.010 1.00 91.88 262 ASP A C 1
ATOM 2122 O O . ASP A 1 262 ? 29.797 -27.970 9.921 1.00 91.88 262 ASP A O 1
ATOM 2126 N N . PRO A 1 263 ? 30.736 -29.689 11.027 1.00 91.12 263 PRO A N 1
ATOM 2127 C CA . PRO A 1 263 ? 31.384 -28.843 12.027 1.00 91.12 263 PRO A CA 1
ATOM 2128 C C . PRO A 1 263 ? 32.391 -27.846 11.436 1.00 91.12 263 PRO A C 1
ATOM 2130 O O . PRO A 1 263 ? 32.517 -26.738 11.959 1.00 91.12 263 PRO A O 1
ATOM 2133 N N . ALA A 1 264 ? 33.091 -28.197 10.351 1.00 93.50 264 ALA A N 1
ATOM 2134 C CA . ALA A 1 264 ? 34.088 -27.329 9.726 1.00 93.50 264 ALA A CA 1
ATOM 2135 C C . ALA A 1 264 ? 33.429 -26.116 9.052 1.00 93.50 264 ALA A C 1
ATOM 2137 O O . ALA A 1 264 ? 33.879 -24.982 9.236 1.00 93.50 264 ALA A O 1
ATOM 2138 N N . ILE A 1 265 ? 32.315 -26.334 8.344 1.00 92.56 265 ILE A N 1
ATOM 2139 C CA . ILE A 1 265 ? 31.524 -25.258 7.728 1.00 92.56 265 ILE A CA 1
ATOM 2140 C C . ILE A 1 265 ? 30.922 -24.351 8.810 1.00 92.56 265 ILE A C 1
ATOM 2142 O O . ILE A 1 265 ? 31.009 -23.127 8.697 1.00 92.56 265 ILE A O 1
ATOM 2146 N N . ARG A 1 266 ? 30.372 -24.919 9.895 1.00 90.38 266 ARG A N 1
ATOM 2147 C CA . ARG A 1 266 ? 29.858 -24.131 11.032 1.00 90.38 266 ARG A CA 1
ATOM 2148 C C . ARG A 1 266 ? 30.941 -23.279 11.696 1.00 90.38 266 ARG A C 1
ATOM 2150 O O . ARG A 1 266 ? 30.697 -22.111 11.995 1.00 90.38 266 ARG A O 1
ATOM 2157 N N . LEU A 1 267 ? 32.143 -23.823 11.892 1.00 92.19 267 LEU A N 1
ATOM 2158 C CA . LEU A 1 267 ? 33.277 -23.072 12.437 1.00 92.19 267 LEU A CA 1
ATOM 2159 C C . LEU A 1 267 ? 33.707 -21.931 11.499 1.00 92.19 267 LEU A C 1
ATOM 2161 O O . LEU A 1 267 ? 33.926 -20.811 11.960 1.00 92.19 267 LEU A O 1
ATOM 2165 N N . ALA A 1 268 ? 33.773 -22.181 10.187 1.00 94.31 268 ALA A N 1
ATOM 2166 C CA . ALA A 1 268 ? 34.097 -21.159 9.193 1.00 94.31 268 ALA A CA 1
ATOM 2167 C C . ALA A 1 268 ? 33.074 -20.007 9.185 1.00 94.31 268 ALA A C 1
ATOM 2169 O O . ALA A 1 268 ? 33.471 -18.840 9.217 1.00 94.31 268 ALA A O 1
ATOM 2170 N N . ILE A 1 269 ? 31.771 -20.315 9.231 1.00 94.12 269 ILE A N 1
ATOM 2171 C CA . ILE A 1 269 ? 30.709 -19.301 9.335 1.00 94.12 269 ILE A CA 1
ATOM 2172 C C . ILE A 1 269 ? 30.862 -18.481 10.623 1.00 94.12 269 ILE A C 1
ATOM 2174 O O . ILE A 1 269 ? 30.870 -17.254 10.562 1.00 94.12 269 ILE A O 1
ATOM 2178 N N . ASN A 1 270 ? 31.044 -19.128 11.778 1.00 92.75 270 ASN A N 1
ATOM 2179 C CA . ASN A 1 270 ? 31.219 -18.426 13.053 1.00 92.75 270 ASN A CA 1
ATOM 2180 C C . ASN A 1 270 ? 32.456 -17.511 13.059 1.00 92.75 270 ASN A C 1
ATOM 2182 O O . ASN A 1 270 ? 32.396 -16.402 13.590 1.00 92.75 270 ASN A O 1
ATOM 2186 N N . ASN A 1 271 ? 33.560 -17.921 12.430 1.00 94.00 271 ASN A N 1
ATOM 2187 C CA . ASN A 1 271 ? 34.747 -17.076 12.274 1.00 94.00 271 ASN A CA 1
ATOM 2188 C C . ASN A 1 271 ? 34.469 -15.853 11.381 1.00 94.00 271 ASN A C 1
ATOM 2190 O O . ASN A 1 271 ? 34.872 -14.740 11.722 1.00 94.00 271 ASN A O 1
ATOM 2194 N N . VAL A 1 272 ? 33.737 -16.034 10.276 1.00 95.38 272 VAL A N 1
ATOM 2195 C CA . VAL A 1 272 ? 33.302 -14.940 9.390 1.00 95.38 272 VAL A CA 1
ATOM 2196 C C . VAL A 1 272 ? 32.380 -13.955 10.121 1.00 95.38 272 VAL A C 1
ATOM 2198 O O . VAL A 1 272 ? 32.615 -12.748 10.064 1.00 95.38 272 VAL A O 1
ATOM 2201 N N . LEU A 1 273 ? 31.368 -14.447 10.842 1.00 94.81 273 LEU A N 1
ATOM 2202 C CA . LEU A 1 273 ? 30.412 -13.615 11.582 1.00 94.81 273 LEU A CA 1
ATOM 2203 C C . LEU A 1 273 ? 31.099 -12.803 12.692 1.00 94.81 273 LEU A C 1
ATOM 2205 O O . LEU A 1 273 ? 30.884 -11.593 12.789 1.00 94.81 273 LEU A O 1
ATOM 2209 N N . ASN A 1 274 ? 31.992 -13.429 13.466 1.00 93.69 274 ASN A N 1
ATOM 2210 C CA . ASN A 1 274 ? 32.800 -12.730 14.469 1.00 93.69 274 ASN A CA 1
ATOM 2211 C C . ASN A 1 274 ? 33.701 -11.655 13.840 1.00 93.69 274 ASN A C 1
ATOM 2213 O O . ASN A 1 274 ? 33.786 -10.546 14.367 1.00 93.69 274 ASN A O 1
ATOM 2217 N N . ALA A 1 275 ? 34.335 -11.936 12.696 1.00 93.38 275 ALA A N 1
ATOM 2218 C CA . ALA A 1 275 ? 35.157 -10.952 11.994 1.00 93.38 275 ALA A CA 1
ATOM 2219 C C . ALA A 1 275 ? 34.334 -9.739 11.517 1.00 93.38 275 ALA A C 1
ATOM 2221 O O . ALA A 1 275 ? 34.774 -8.602 11.683 1.00 93.38 275 ALA A O 1
ATOM 2222 N N . ILE A 1 276 ? 33.126 -9.952 10.979 1.00 94.31 276 ILE A N 1
ATOM 2223 C CA . ILE A 1 276 ? 32.207 -8.863 10.596 1.00 94.31 276 ILE A CA 1
ATOM 2224 C C . ILE A 1 276 ? 31.819 -8.023 11.823 1.00 94.31 276 ILE A C 1
ATOM 2226 O O . ILE A 1 276 ? 31.905 -6.793 11.775 1.00 94.31 276 ILE A O 1
ATOM 2230 N N . LEU A 1 277 ? 31.438 -8.671 12.931 1.00 91.75 277 LEU A N 1
ATOM 2231 C CA . LEU A 1 277 ? 31.027 -7.984 14.156 1.00 91.75 277 LEU A CA 1
ATOM 2232 C C . LEU A 1 277 ? 32.168 -7.149 14.757 1.00 91.75 277 LEU A C 1
ATOM 2234 O O . LEU A 1 277 ? 31.946 -5.991 15.109 1.00 91.75 277 LEU A O 1
ATOM 2238 N N . LEU A 1 278 ? 33.389 -7.691 14.826 1.00 89.88 278 LEU A N 1
ATOM 2239 C CA . LEU A 1 278 ? 34.573 -6.962 15.296 1.00 89.88 278 LEU A CA 1
ATOM 2240 C C . LEU A 1 278 ? 34.887 -5.757 14.404 1.00 89.88 278 LEU A C 1
ATOM 2242 O O . LEU A 1 278 ? 35.033 -4.648 14.913 1.00 89.88 278 LEU A O 1
ATOM 2246 N N . ASN A 1 279 ? 34.902 -5.947 13.080 1.00 87.50 279 ASN A N 1
ATOM 2247 C CA . ASN A 1 279 ? 35.130 -4.857 12.129 1.00 87.50 279 ASN A CA 1
ATOM 2248 C C . ASN A 1 279 ? 34.102 -3.725 12.295 1.00 87.50 279 ASN A C 1
ATOM 2250 O O . ASN A 1 279 ? 34.431 -2.570 12.053 1.00 87.50 279 ASN A O 1
ATOM 2254 N N . SER A 1 280 ? 32.860 -4.023 12.693 1.00 86.25 280 SER A N 1
ATOM 2255 C CA . SER A 1 280 ? 31.790 -3.023 12.840 1.00 86.25 280 SER A CA 1
ATOM 2256 C C . SER A 1 280 ? 31.909 -2.082 14.049 1.00 86.25 280 SER A C 1
ATOM 2258 O O . SER A 1 280 ? 31.138 -1.130 14.150 1.00 86.25 280 SER A O 1
ATOM 2260 N N . GLN A 1 281 ? 32.858 -2.320 14.962 1.00 82.31 281 GLN A N 1
ATOM 2261 C CA . GLN A 1 281 ? 33.036 -1.483 16.157 1.00 82.31 281 GLN A CA 1
ATOM 2262 C C . GLN A 1 281 ? 33.729 -0.141 15.856 1.00 82.31 281 GLN A C 1
ATOM 2264 O O . GLN A 1 281 ? 33.557 0.821 16.608 1.00 82.31 281 GLN A O 1
ATOM 2269 N N . ASP A 1 282 ? 34.471 -0.055 14.749 1.00 79.50 282 ASP A N 1
ATOM 2270 C CA . ASP A 1 282 ? 35.129 1.172 14.298 1.00 79.50 282 ASP A CA 1
ATOM 2271 C C . ASP A 1 282 ? 34.109 2.186 13.763 1.00 79.50 282 ASP A C 1
ATOM 2273 O O . ASP A 1 282 ? 33.500 1.970 12.716 1.00 79.50 282 ASP A O 1
ATOM 2277 N N . ILE A 1 283 ? 33.963 3.333 14.440 1.00 77.88 283 ILE A N 1
ATOM 2278 C CA . ILE A 1 283 ? 33.037 4.406 14.041 1.00 77.88 283 ILE A CA 1
ATOM 2279 C C . ILE A 1 283 ? 33.589 5.161 12.814 1.00 77.88 283 ILE A C 1
ATOM 2281 O O . ILE A 1 283 ? 34.583 5.890 12.938 1.00 77.88 283 ILE A O 1
ATOM 2285 N N . PRO A 1 284 ? 32.955 5.082 11.628 1.00 80.00 284 PRO A N 1
ATOM 2286 C CA . PRO A 1 284 ? 33.478 5.737 10.435 1.00 80.00 284 PRO A CA 1
ATOM 2287 C C . PRO A 1 284 ? 33.189 7.236 10.426 1.00 80.00 284 PRO A C 1
ATOM 2289 O O . PRO A 1 284 ? 32.087 7.677 10.735 1.00 80.00 284 PRO A O 1
ATOM 2292 N N . LYS A 1 285 ? 34.145 8.034 9.938 1.00 81.44 285 LYS A N 1
ATOM 2293 C CA . LYS A 1 285 ? 33.911 9.462 9.634 1.00 81.44 285 LYS A CA 1
ATOM 2294 C C . LYS A 1 285 ? 33.105 9.694 8.347 1.00 81.44 285 LYS A C 1
ATOM 2296 O O . LYS A 1 285 ? 32.709 10.820 8.073 1.00 81.44 285 LYS A O 1
ATOM 2301 N N . ASN A 1 286 ? 32.936 8.663 7.519 1.00 89.69 286 ASN A N 1
ATOM 2302 C CA . ASN A 1 286 ? 32.321 8.747 6.197 1.00 89.69 286 ASN A CA 1
ATOM 2303 C C . ASN A 1 286 ? 31.032 7.906 6.164 1.00 89.69 286 ASN A C 1
ATOM 2305 O O . ASN A 1 286 ? 31.063 6.713 6.466 1.00 89.69 286 ASN A O 1
ATOM 2309 N N . VAL A 1 287 ? 29.924 8.533 5.760 1.00 89.94 287 VAL A N 1
ATOM 2310 C CA . VAL A 1 287 ? 28.581 7.930 5.751 1.00 89.94 287 VAL A CA 1
ATOM 2311 C C . VAL A 1 287 ? 28.470 6.781 4.739 1.00 89.94 287 VAL A C 1
ATOM 2313 O O . VAL A 1 287 ? 27.833 5.775 5.028 1.00 89.94 287 VAL A O 1
ATOM 2316 N N . GLN A 1 288 ? 29.124 6.863 3.574 1.00 91.25 288 GLN A N 1
ATOM 2317 C CA . GLN A 1 288 ? 29.141 5.764 2.599 1.00 91.25 288 GLN A CA 1
ATOM 2318 C C . GLN A 1 288 ? 29.882 4.525 3.132 1.00 91.25 288 GLN A C 1
ATOM 2320 O O . GLN A 1 288 ? 29.418 3.407 2.909 1.00 91.25 288 GLN A O 1
ATOM 2325 N N . HIS A 1 289 ? 30.981 4.707 3.877 1.00 91.69 289 HIS A N 1
ATOM 2326 C CA . HIS A 1 289 ? 31.657 3.603 4.570 1.00 91.69 289 HIS A CA 1
ATOM 2327 C C . HIS A 1 289 ? 30.754 2.988 5.643 1.00 91.69 289 HIS A C 1
ATOM 2329 O O . HIS A 1 289 ? 30.554 1.776 5.636 1.00 91.69 289 HIS A O 1
ATOM 2335 N N . ALA A 1 290 ? 30.158 3.819 6.508 1.00 91.00 290 ALA A N 1
ATOM 2336 C CA . ALA A 1 290 ? 29.236 3.361 7.548 1.00 91.00 290 ALA A CA 1
ATOM 2337 C C . ALA A 1 290 ? 28.048 2.585 6.965 1.00 91.00 290 ALA A C 1
ATOM 2339 O O . ALA A 1 290 ? 27.753 1.490 7.426 1.00 91.00 290 ALA A O 1
ATOM 2340 N N . ASN A 1 291 ? 27.420 3.081 5.897 1.00 93.00 291 ASN A N 1
ATOM 2341 C CA . ASN A 1 291 ? 26.306 2.394 5.242 1.00 93.00 291 ASN A CA 1
ATOM 2342 C C . ASN A 1 291 ? 26.717 1.050 4.623 1.00 93.00 291 ASN A C 1
ATOM 2344 O O . ASN A 1 291 ? 25.991 0.070 4.768 1.00 93.00 291 ASN A O 1
ATOM 2348 N N . ALA A 1 292 ? 27.876 0.973 3.961 1.00 93.69 292 ALA A N 1
ATOM 2349 C CA . ALA A 1 292 ? 28.364 -0.278 3.375 1.00 93.69 292 ALA A CA 1
ATOM 2350 C C . ALA A 1 292 ? 28.728 -1.325 4.442 1.00 93.69 292 ALA A C 1
ATOM 2352 O O . ALA A 1 292 ? 28.435 -2.507 4.276 1.00 93.69 292 ALA A O 1
ATOM 2353 N N .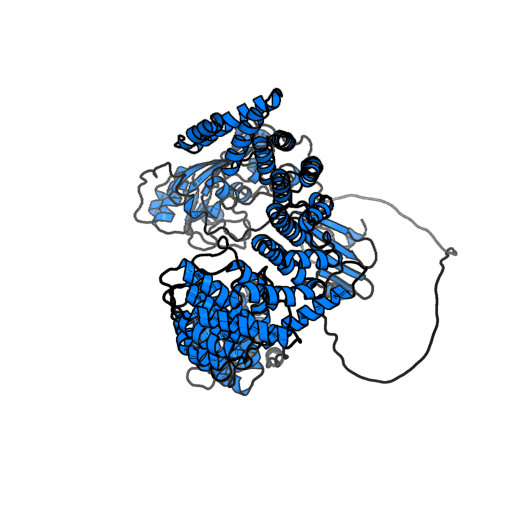 GLN A 1 293 ? 29.335 -0.883 5.544 1.00 92.88 293 GLN A N 1
ATOM 2354 C CA . GLN A 1 293 ? 29.700 -1.709 6.694 1.00 92.88 293 GLN A CA 1
ATOM 2355 C C . GLN A 1 293 ? 28.456 -2.191 7.455 1.00 92.88 293 GLN A C 1
ATOM 2357 O O . GLN A 1 293 ? 28.325 -3.383 7.727 1.00 92.88 293 GLN A O 1
ATOM 2362 N N . ASN A 1 294 ? 27.498 -1.294 7.709 1.00 93.31 294 ASN A N 1
ATOM 2363 C CA . ASN A 1 294 ? 26.224 -1.611 8.350 1.00 93.31 294 ASN A CA 1
ATOM 2364 C C . ASN A 1 294 ? 25.379 -2.571 7.501 1.00 93.31 294 ASN A C 1
ATOM 2366 O O . ASN A 1 294 ? 24.771 -3.475 8.058 1.00 93.31 294 ASN A O 1
ATOM 2370 N N . ALA A 1 295 ? 25.365 -2.434 6.170 1.00 94.94 295 ALA A N 1
ATOM 2371 C CA . ALA A 1 295 ? 24.643 -3.362 5.294 1.00 94.94 295 ALA A CA 1
ATOM 2372 C C . ALA A 1 295 ? 25.150 -4.810 5.435 1.00 94.94 295 ALA A C 1
ATOM 2374 O O . ALA A 1 295 ? 24.347 -5.734 5.536 1.00 94.94 295 ALA A O 1
ATOM 2375 N N . VAL A 1 296 ? 26.473 -5.004 5.499 1.00 95.62 296 VAL A N 1
ATOM 2376 C CA . VAL A 1 296 ? 27.079 -6.321 5.765 1.00 95.62 296 VAL A CA 1
ATOM 2377 C C . VAL A 1 296 ? 26.771 -6.790 7.192 1.00 95.62 296 VAL A C 1
ATOM 2379 O O . VAL A 1 296 ? 26.410 -7.949 7.384 1.00 95.62 296 VAL A O 1
ATOM 2382 N N . LEU A 1 297 ? 26.871 -5.899 8.185 1.00 94.81 297 LEU A N 1
ATOM 2383 C CA . LEU A 1 297 ? 26.592 -6.213 9.588 1.00 94.81 297 LEU A CA 1
ATOM 2384 C C . LEU A 1 297 ? 25.145 -6.673 9.811 1.00 94.81 297 LEU A C 1
ATOM 2386 O O . LEU A 1 297 ? 24.941 -7.705 10.438 1.00 94.81 297 LEU A O 1
ATOM 2390 N N . PHE A 1 298 ? 24.145 -5.936 9.322 1.00 94.69 298 PHE A N 1
ATOM 2391 C CA . PHE A 1 298 ? 22.735 -6.290 9.517 1.00 94.69 298 PHE A CA 1
ATOM 2392 C C . PHE A 1 298 ? 22.406 -7.652 8.892 1.00 94.69 298 PHE A C 1
ATOM 2394 O O . PHE A 1 298 ? 21.729 -8.464 9.518 1.00 94.69 298 PHE A O 1
ATOM 2401 N N . GLU A 1 299 ? 22.955 -7.959 7.712 1.00 95.25 299 GLU A N 1
ATOM 2402 C CA . GLU A 1 299 ? 22.770 -9.273 7.085 1.00 95.25 299 GLU A CA 1
ATOM 2403 C C . GLU A 1 299 ? 23.507 -10.399 7.835 1.00 95.25 299 GLU A C 1
ATOM 2405 O O . GLU A 1 299 ? 23.001 -11.516 7.941 1.00 95.25 299 GLU A O 1
ATOM 2410 N N . ALA A 1 300 ? 24.674 -10.107 8.419 1.00 95.12 300 ALA A N 1
ATOM 2411 C CA . ALA A 1 300 ? 25.393 -11.038 9.286 1.00 95.12 300 ALA A CA 1
ATOM 2412 C C . ALA A 1 300 ? 24.642 -11.301 10.603 1.00 95.12 300 ALA A C 1
ATOM 2414 O O . ALA A 1 300 ? 24.584 -12.444 11.054 1.00 95.12 300 ALA A O 1
ATOM 2415 N N . ILE A 1 301 ? 24.014 -10.280 11.197 1.00 93.50 301 ILE A N 1
ATOM 2416 C CA . ILE A 1 301 ? 23.140 -10.435 12.368 1.00 93.50 301 ILE A CA 1
ATOM 2417 C C . ILE A 1 301 ? 21.914 -11.281 11.996 1.00 93.50 301 ILE A C 1
ATOM 2419 O O . ILE A 1 301 ? 21.619 -12.236 12.706 1.00 93.50 301 ILE A O 1
ATOM 2423 N N . ASN A 1 302 ? 21.258 -11.013 10.862 1.00 92.12 302 ASN A N 1
ATOM 2424 C CA . ASN A 1 302 ? 20.133 -11.825 10.377 1.00 92.12 302 ASN A CA 1
ATOM 2425 C C . ASN A 1 302 ? 20.514 -13.297 10.163 1.00 92.12 302 ASN A C 1
ATOM 2427 O O . ASN A 1 302 ? 19.757 -14.181 10.559 1.00 92.12 302 ASN A O 1
ATOM 2431 N N . LEU A 1 303 ? 21.695 -13.571 9.596 1.00 92.38 303 LEU A N 1
ATOM 2432 C CA . LEU A 1 303 ? 22.208 -14.938 9.487 1.00 92.38 303 LEU A CA 1
ATOM 2433 C C . LEU A 1 303 ? 22.525 -15.543 10.865 1.00 92.38 303 LEU A C 1
ATOM 2435 O O . LEU A 1 303 ? 22.242 -16.713 11.084 1.00 92.38 303 LEU A O 1
ATOM 2439 N N . SER A 1 304 ? 23.065 -14.763 11.805 1.00 91.88 304 SER A N 1
ATOM 2440 C CA . SER A 1 304 ? 23.353 -15.238 13.169 1.00 91.88 304 SER A CA 1
ATOM 2441 C C . SER A 1 304 ? 22.070 -15.673 13.890 1.00 91.88 304 SER A C 1
ATOM 2443 O O . SER A 1 304 ? 22.026 -16.773 14.427 1.00 91.88 304 SER A O 1
ATOM 2445 N N . ILE A 1 305 ? 21.011 -14.853 13.819 1.00 89.62 305 ILE A N 1
ATOM 2446 C CA . ILE A 1 305 ? 19.672 -15.144 14.370 1.00 89.62 305 ILE A CA 1
ATOM 2447 C C . ILE A 1 305 ? 19.085 -16.424 13.759 1.00 89.62 305 ILE A C 1
ATOM 2449 O O . ILE A 1 305 ? 18.487 -17.224 14.469 1.00 89.62 305 ILE A O 1
ATOM 2453 N N . HIS A 1 306 ? 19.261 -16.620 12.450 1.00 87.50 306 HIS A N 1
ATOM 2454 C CA . HIS A 1 306 ? 18.779 -17.803 11.727 1.00 87.50 306 HIS A CA 1
ATOM 2455 C C . HIS A 1 306 ? 19.543 -19.090 12.079 1.00 87.50 306 HIS A C 1
ATOM 2457 O O . HIS A 1 306 ? 18.974 -20.177 12.007 1.00 87.50 306 HIS A O 1
ATOM 2463 N N . LEU A 1 307 ? 20.828 -18.988 12.431 1.00 87.81 307 LEU A N 1
ATOM 2464 C CA . LEU A 1 307 ? 21.671 -20.148 12.733 1.00 87.81 307 LEU A CA 1
ATOM 2465 C C . LEU A 1 307 ? 21.564 -20.615 14.190 1.00 87.81 307 LEU A C 1
ATOM 2467 O O . LEU A 1 307 ? 21.479 -21.818 14.424 1.00 87.81 307 LEU A O 1
ATOM 2471 N N . ASP A 1 308 ? 21.626 -19.682 15.143 1.00 85.62 308 ASP A N 1
ATOM 2472 C CA . ASP A 1 308 ? 21.585 -19.951 16.585 1.00 85.62 308 ASP A CA 1
ATOM 2473 C C . ASP A 1 308 ? 21.248 -18.661 17.357 1.00 85.62 308 ASP A C 1
ATOM 2475 O O . ASP A 1 308 ? 22.060 -17.733 17.432 1.00 85.62 308 ASP A O 1
ATOM 2479 N N . THR A 1 309 ? 20.057 -18.609 17.957 1.00 83.62 309 THR A N 1
ATOM 2480 C CA . THR A 1 309 ? 19.571 -17.450 18.721 1.00 83.62 309 THR A CA 1
ATOM 2481 C C . THR A 1 309 ? 20.270 -17.256 20.065 1.00 83.62 309 THR A C 1
ATOM 2483 O O . THR A 1 309 ? 20.339 -16.122 20.538 1.00 83.62 309 THR A O 1
ATOM 2486 N N . ASP A 1 310 ? 20.807 -18.321 20.667 1.00 81.44 310 ASP A N 1
ATOM 2487 C CA . ASP A 1 310 ? 21.458 -18.270 21.984 1.00 81.44 310 ASP A CA 1
ATOM 2488 C C . ASP A 1 310 ? 22.972 -18.007 21.886 1.00 81.44 310 ASP A C 1
ATOM 2490 O O . ASP A 1 310 ? 23.649 -17.772 22.893 1.00 81.44 310 ASP A O 1
ATOM 2494 N N . SER A 1 311 ? 23.500 -17.956 20.659 1.00 86.06 311 SER A N 1
ATOM 2495 C CA . SER A 1 311 ? 24.890 -17.634 20.348 1.00 86.06 311 SER A CA 1
ATOM 2496 C C . SER A 1 311 ? 25.392 -16.366 21.055 1.00 86.06 311 SER A C 1
ATOM 2498 O O . SER A 1 311 ? 24.705 -15.342 21.180 1.00 86.06 311 SER A O 1
ATOM 2500 N N . SER A 1 312 ? 26.668 -16.379 21.449 1.00 87.81 312 SER A N 1
ATOM 2501 C CA . SER A 1 312 ? 27.360 -15.197 21.978 1.00 87.81 312 SER A CA 1
ATOM 2502 C C . SER A 1 312 ? 27.372 -14.028 20.981 1.00 87.81 312 SER A C 1
ATOM 2504 O O . SER A 1 312 ? 27.350 -12.868 21.398 1.00 87.81 312 SER A O 1
ATOM 2506 N N . ILE A 1 313 ? 27.328 -14.323 19.675 1.00 88.00 313 ILE A N 1
ATOM 2507 C CA . ILE A 1 313 ? 27.249 -13.333 18.593 1.00 88.00 313 ILE A CA 1
ATOM 2508 C C . ILE A 1 313 ? 25.902 -12.602 18.638 1.00 88.00 313 ILE A C 1
ATOM 2510 O O . ILE A 1 313 ? 25.875 -11.376 18.555 1.00 88.00 313 ILE A O 1
ATOM 2514 N N . VAL A 1 314 ? 24.791 -13.323 18.829 1.00 89.62 314 VAL A N 1
ATOM 2515 C CA . VAL A 1 314 ? 23.442 -12.733 18.920 1.00 89.62 314 VAL A CA 1
ATOM 2516 C C . VAL A 1 314 ? 23.288 -11.911 20.201 1.00 89.62 314 VAL A C 1
ATOM 2518 O O . VAL A 1 314 ? 22.774 -10.790 20.165 1.00 89.62 314 VAL A O 1
ATOM 2521 N N . ASN A 1 315 ? 23.832 -12.395 21.319 1.00 88.38 315 ASN A N 1
ATOM 2522 C CA . ASN A 1 315 ? 23.889 -11.633 22.564 1.00 88.38 315 ASN A CA 1
ATOM 2523 C C . ASN A 1 315 ? 24.671 -10.313 22.399 1.00 88.38 315 ASN A C 1
ATOM 2525 O O . ASN A 1 315 ? 24.173 -9.253 22.783 1.00 88.38 315 ASN A O 1
ATOM 2529 N N . ALA A 1 316 ? 25.841 -10.331 21.752 1.00 90.00 316 ALA A N 1
ATOM 2530 C CA . ALA A 1 316 ? 26.587 -9.111 21.432 1.00 90.00 316 ALA A CA 1
ATOM 2531 C C . ALA A 1 316 ? 25.849 -8.201 20.425 1.00 90.00 316 ALA A C 1
ATOM 2533 O O . ALA A 1 316 ? 25.859 -6.975 20.573 1.00 90.00 316 ALA A O 1
ATOM 2534 N N . ALA A 1 317 ? 25.165 -8.787 19.438 1.00 90.69 317 ALA A N 1
ATOM 2535 C CA . ALA A 1 317 ? 24.372 -8.064 18.450 1.00 90.69 317 ALA A CA 1
ATOM 2536 C C . ALA A 1 317 ? 23.180 -7.332 19.083 1.00 90.69 317 ALA A C 1
ATOM 2538 O O . ALA A 1 317 ? 22.962 -6.171 18.759 1.00 90.69 317 ALA A O 1
ATOM 2539 N N . SER A 1 318 ? 22.450 -7.941 20.026 1.00 91.19 318 SER A N 1
ATOM 2540 C CA . SER A 1 318 ? 21.315 -7.290 20.708 1.00 91.19 318 SER A CA 1
ATOM 2541 C C . SER A 1 318 ? 21.713 -5.976 21.402 1.00 91.19 318 SER A C 1
ATOM 2543 O O . SER A 1 318 ? 21.052 -4.952 21.222 1.00 91.19 318 SER A O 1
ATOM 2545 N N . VAL A 1 319 ? 22.866 -5.963 22.084 1.00 91.44 319 VAL A N 1
ATOM 2546 C CA . VAL A 1 319 ? 23.446 -4.768 22.720 1.00 91.44 319 VAL A CA 1
ATOM 2547 C C . VAL A 1 319 ? 23.846 -3.711 21.681 1.00 91.44 319 VAL A C 1
ATOM 2549 O O . VAL A 1 319 ? 23.715 -2.510 21.929 1.00 91.44 319 VAL A O 1
ATOM 2552 N N . LEU A 1 320 ? 24.329 -4.130 20.507 1.00 91.00 320 LEU A N 1
ATOM 2553 C CA . LEU A 1 320 ? 24.672 -3.227 19.405 1.00 91.00 320 LEU A CA 1
ATOM 2554 C C . LEU A 1 320 ? 23.418 -2.632 18.739 1.00 91.00 320 LEU A C 1
ATOM 2556 O O . LEU A 1 320 ? 23.363 -1.422 18.521 1.00 91.00 320 LEU A O 1
ATOM 2560 N N . LEU A 1 321 ? 22.380 -3.441 18.510 1.00 92.62 321 LEU A N 1
ATOM 2561 C CA . LEU A 1 321 ? 21.075 -2.996 18.016 1.00 92.62 321 LEU A CA 1
ATOM 2562 C C . LEU A 1 321 ? 20.433 -1.986 18.982 1.00 92.62 321 LEU A C 1
ATOM 2564 O O . LEU A 1 321 ? 19.941 -0.951 18.539 1.00 92.62 321 LEU A O 1
ATOM 2568 N N . GLY A 1 322 ? 20.532 -2.208 20.299 1.00 91.56 322 GLY A N 1
ATOM 2569 C CA . GLY A 1 322 ? 20.098 -1.243 21.316 1.00 91.56 322 GLY A CA 1
ATOM 2570 C C . GLY A 1 322 ? 20.765 0.134 21.172 1.00 91.56 322 GLY A C 1
ATOM 2571 O O . GLY A 1 322 ? 20.098 1.163 21.288 1.00 91.56 322 GLY A O 1
ATOM 2572 N N . LYS A 1 323 ? 22.063 0.176 20.828 1.00 91.31 323 LYS A N 1
ATOM 2573 C CA . LYS A 1 323 ? 22.777 1.429 20.506 1.00 91.31 323 LYS A CA 1
ATOM 2574 C C . LYS A 1 323 ? 22.310 2.039 19.179 1.00 91.31 323 LYS A C 1
ATOM 2576 O O . LYS A 1 323 ? 22.195 3.259 19.085 1.00 91.31 323 LYS A O 1
ATOM 2581 N N . PHE A 1 324 ? 22.018 1.221 18.166 1.00 92.88 324 PHE A N 1
ATOM 2582 C CA . PHE A 1 324 ? 21.521 1.690 16.868 1.00 92.88 324 PHE A CA 1
ATOM 2583 C C . PHE A 1 324 ? 20.135 2.339 16.950 1.00 92.88 324 PHE A C 1
ATOM 2585 O O . PHE A 1 324 ? 19.919 3.351 16.284 1.00 92.88 324 PHE A O 1
ATOM 2592 N N . ILE A 1 325 ? 19.240 1.859 17.821 1.00 93.44 325 ILE A N 1
ATOM 2593 C CA . ILE A 1 325 ? 17.935 2.500 18.084 1.00 93.44 325 ILE A CA 1
ATOM 2594 C C . ILE A 1 325 ? 18.112 3.919 18.665 1.00 93.44 325 ILE A C 1
ATOM 2596 O O . ILE A 1 325 ? 17.281 4.790 18.432 1.00 93.44 325 ILE A O 1
ATOM 2600 N N . MET A 1 326 ? 19.229 4.202 19.345 1.00 92.06 326 MET A N 1
ATOM 2601 C CA . MET A 1 326 ? 19.580 5.542 19.849 1.00 92.06 326 MET A CA 1
ATOM 2602 C C . MET A 1 326 ? 20.409 6.387 18.858 1.00 92.06 326 MET A C 1
ATOM 2604 O O . MET A 1 326 ? 20.849 7.486 19.203 1.00 92.06 326 MET A O 1
ATOM 2608 N N . SER A 1 327 ? 20.651 5.902 17.634 1.00 91.81 327 SER A N 1
ATOM 2609 C CA . SER A 1 327 ? 21.464 6.610 16.637 1.00 91.81 327 SER A CA 1
ATOM 2610 C C . SER A 1 327 ? 20.824 7.926 16.184 1.00 91.81 327 SER A C 1
ATOM 2612 O O . SER A 1 327 ? 19.606 8.046 16.058 1.00 91.81 327 SER A O 1
ATOM 2614 N N . LYS A 1 328 ? 21.651 8.917 15.832 1.00 90.69 328 LYS A N 1
ATOM 2615 C CA . LYS A 1 328 ? 21.176 10.158 15.194 1.00 90.69 328 LYS A CA 1
ATOM 2616 C C . LYS A 1 328 ? 20.611 9.909 13.789 1.00 90.69 328 LYS A C 1
ATOM 2618 O O . LYS A 1 328 ? 19.732 10.647 13.350 1.00 90.69 328 LYS A O 1
ATOM 2623 N N . GLU A 1 329 ? 21.066 8.862 13.104 1.00 91.62 329 GLU A N 1
ATOM 2624 C CA . GLU A 1 329 ? 20.632 8.528 11.746 1.00 91.62 329 GLU A CA 1
ATOM 2625 C C . GLU A 1 329 ? 19.338 7.704 11.746 1.00 91.62 329 GLU A C 1
ATOM 2627 O O . GLU A 1 329 ? 19.301 6.585 12.257 1.00 91.62 329 GLU A O 1
ATOM 2632 N N . THR A 1 330 ? 18.279 8.236 11.125 1.00 94.06 330 THR A N 1
ATOM 2633 C CA . THR A 1 330 ? 16.952 7.594 11.059 1.00 94.06 330 THR A CA 1
ATOM 2634 C C . THR A 1 330 ? 17.003 6.204 10.418 1.00 94.06 330 THR A C 1
ATOM 2636 O O . THR A 1 330 ? 16.386 5.277 10.934 1.00 94.06 330 THR A O 1
ATOM 2639 N N . ASN A 1 331 ? 17.808 6.020 9.365 1.00 93.69 331 ASN A N 1
ATOM 2640 C CA . ASN A 1 331 ? 17.978 4.723 8.697 1.00 93.69 331 ASN A CA 1
ATOM 2641 C C . ASN A 1 331 ? 18.561 3.654 9.639 1.00 93.69 331 ASN A C 1
ATOM 2643 O O . ASN A 1 331 ? 18.132 2.504 9.614 1.00 93.69 331 ASN A O 1
ATOM 2647 N N . VAL A 1 332 ? 19.512 4.039 10.498 1.00 92.56 332 VAL A N 1
ATOM 2648 C CA . VAL A 1 332 ? 20.136 3.135 11.478 1.00 92.56 332 VAL A CA 1
ATOM 2649 C C . VAL A 1 332 ? 19.157 2.801 12.606 1.00 92.56 332 VAL A C 1
ATOM 2651 O O . VAL A 1 332 ? 19.086 1.641 13.006 1.00 92.56 332 VAL A O 1
ATOM 2654 N N . ARG A 1 333 ? 18.341 3.768 13.062 1.00 95.00 333 ARG A N 1
ATOM 2655 C CA . ARG A 1 333 ? 17.254 3.496 14.023 1.00 95.00 333 ARG A CA 1
ATOM 2656 C C . ARG A 1 333 ? 16.218 2.530 13.449 1.00 95.00 333 ARG A C 1
ATOM 2658 O O . ARG A 1 333 ? 15.864 1.562 14.116 1.00 95.00 333 ARG A O 1
ATOM 2665 N N . TYR A 1 334 ? 15.783 2.754 12.206 1.00 95.06 334 TYR A N 1
ATOM 2666 C CA . TYR A 1 334 ? 14.826 1.893 11.505 1.00 95.06 334 TYR A CA 1
ATOM 2667 C C . TYR A 1 334 ? 15.330 0.446 11.398 1.00 95.06 334 TYR A C 1
ATOM 2669 O O . TYR A 1 334 ? 14.650 -0.475 11.845 1.00 95.06 334 TYR A O 1
ATOM 2677 N N . LEU A 1 335 ? 16.539 0.245 10.858 1.00 93.12 335 LEU A N 1
ATOM 2678 C CA . LEU A 1 335 ? 17.129 -1.090 10.694 1.00 93.12 335 LEU A CA 1
ATOM 2679 C C . LEU A 1 335 ? 17.441 -1.759 12.041 1.00 93.12 335 LEU A C 1
ATOM 2681 O O . LEU A 1 335 ? 17.307 -2.976 12.163 1.00 93.12 335 LEU A O 1
ATOM 2685 N N . GLY A 1 336 ? 17.800 -0.974 13.063 1.00 94.19 336 GLY A N 1
ATOM 2686 C CA . GLY A 1 336 ? 17.962 -1.446 14.438 1.00 94.19 336 GLY A CA 1
ATOM 2687 C C . GLY A 1 336 ? 16.676 -2.056 15.005 1.00 94.19 336 GLY A C 1
ATOM 2688 O O . GLY A 1 336 ? 16.715 -3.162 15.539 1.00 94.19 336 GLY A O 1
ATOM 2689 N N . LEU A 1 337 ? 15.538 -1.374 14.832 1.00 93.56 337 LEU A N 1
ATOM 2690 C CA . LEU A 1 337 ? 14.220 -1.873 15.247 1.00 93.56 337 LEU A CA 1
ATOM 2691 C C . LEU A 1 337 ? 13.759 -3.077 14.411 1.00 93.56 337 LEU A C 1
ATOM 2693 O O . LEU A 1 337 ? 13.292 -4.054 14.984 1.00 93.56 337 LEU A O 1
ATOM 2697 N N . ASP A 1 338 ? 13.913 -3.036 13.083 1.00 90.44 338 ASP A N 1
ATOM 2698 C CA . ASP A 1 338 ? 13.512 -4.123 12.168 1.00 90.44 338 ASP A CA 1
ATOM 2699 C C . ASP A 1 338 ? 14.282 -5.427 12.465 1.00 90.44 338 ASP A C 1
ATOM 2701 O O . ASP A 1 338 ? 13.684 -6.491 12.620 1.00 90.44 338 ASP A O 1
ATOM 2705 N N . THR A 1 339 ? 15.598 -5.331 12.686 1.00 90.75 339 THR A N 1
ATOM 2706 C CA . THR A 1 339 ? 16.453 -6.480 13.043 1.00 90.75 339 THR A CA 1
ATOM 2707 C C . THR A 1 339 ? 16.198 -6.971 14.473 1.00 90.75 339 THR A C 1
ATOM 2709 O O . THR A 1 339 ? 16.256 -8.170 14.742 1.00 90.75 339 THR A O 1
ATOM 2712 N N . MET A 1 340 ? 15.879 -6.075 15.414 1.00 91.50 340 MET A N 1
ATOM 2713 C CA . MET A 1 340 ? 15.496 -6.483 16.770 1.00 91.50 340 MET A CA 1
ATOM 2714 C C . MET A 1 340 ? 14.099 -7.133 16.797 1.00 91.50 340 MET A C 1
ATOM 2716 O O . MET A 1 340 ? 13.872 -8.041 17.593 1.00 91.50 340 MET A O 1
ATOM 2720 N N . ALA A 1 341 ? 13.190 -6.749 15.892 1.00 87.75 341 ALA A N 1
ATOM 2721 C CA . ALA A 1 341 ? 11.907 -7.426 15.692 1.00 87.75 341 ALA A CA 1
ATOM 2722 C C . ALA A 1 341 ? 12.085 -8.822 15.072 1.00 87.75 341 ALA A C 1
ATOM 2724 O O . ALA A 1 341 ? 11.416 -9.756 15.508 1.00 87.75 341 ALA A O 1
ATOM 2725 N N . HIS A 1 342 ? 13.035 -8.998 14.143 1.00 85.75 342 HIS A N 1
ATOM 2726 C CA . HIS A 1 342 ? 13.440 -10.326 13.664 1.00 85.75 342 HIS A CA 1
ATOM 2727 C C . HIS A 1 342 ? 13.942 -11.210 14.818 1.00 85.75 342 HIS A C 1
ATOM 2729 O O . HIS A 1 342 ? 13.498 -12.347 14.954 1.00 85.75 342 HIS A O 1
ATOM 2735 N N . LEU A 1 343 ? 14.802 -10.678 15.697 1.00 87.88 343 LEU A N 1
ATOM 2736 C CA . LEU A 1 343 ? 15.263 -11.409 16.882 1.00 87.88 343 LEU A CA 1
ATOM 2737 C C . LEU A 1 343 ? 14.092 -11.798 17.803 1.00 87.88 343 LEU A C 1
ATOM 2739 O O . LEU A 1 343 ? 14.010 -12.953 18.209 1.00 87.88 343 LEU A O 1
ATOM 2743 N N . ALA A 1 344 ? 13.158 -10.880 18.081 1.00 86.44 344 ALA A N 1
ATOM 2744 C CA . ALA A 1 344 ? 11.961 -11.164 18.887 1.00 86.44 344 ALA A CA 1
ATOM 2745 C C . ALA A 1 344 ? 11.049 -12.236 18.262 1.00 86.44 344 ALA A C 1
ATOM 2747 O O . ALA A 1 344 ? 10.375 -12.973 18.974 1.00 86.44 344 ALA A O 1
ATOM 2748 N N . ALA A 1 345 ? 11.019 -12.323 16.931 1.00 80.06 345 ALA A N 1
ATOM 2749 C CA . ALA A 1 345 ? 10.202 -13.282 16.199 1.00 80.06 345 ALA A CA 1
ATOM 2750 C C . ALA A 1 345 ? 10.781 -14.712 16.184 1.00 80.06 345 ALA A C 1
ATOM 2752 O O . ALA A 1 345 ? 10.035 -15.651 15.897 1.00 80.06 345 ALA A O 1
ATOM 2753 N N . CYS A 1 346 ? 12.074 -14.876 16.492 1.00 77.19 346 CYS A N 1
ATOM 2754 C CA . CYS A 1 346 ? 12.796 -16.150 16.408 1.00 77.19 346 CYS A CA 1
ATOM 2755 C C . CYS A 1 346 ? 13.307 -16.676 17.764 1.00 77.19 346 CYS A C 1
ATOM 2757 O O . CYS A 1 346 ? 13.376 -17.890 17.943 1.00 77.19 346 CYS A O 1
ATOM 2759 N N . ALA A 1 347 ? 13.673 -15.797 18.702 1.00 80.62 347 ALA A N 1
ATOM 2760 C CA . ALA A 1 347 ? 14.307 -16.175 19.966 1.00 80.62 347 ALA A CA 1
ATOM 2761 C C . ALA A 1 347 ? 13.344 -16.837 20.968 1.00 80.62 347 ALA A C 1
ATOM 2763 O O . ALA A 1 347 ? 12.219 -16.381 21.159 1.00 80.62 347 ALA A O 1
ATOM 2764 N N . ASP A 1 348 ? 13.832 -17.859 21.678 1.00 74.44 348 ASP A N 1
ATOM 2765 C CA . ASP A 1 348 ? 13.133 -18.461 22.824 1.00 74.44 348 ASP A CA 1
ATOM 2766 C C . ASP A 1 348 ? 13.181 -17.576 24.078 1.00 74.44 348 ASP A C 1
ATOM 2768 O O . ASP A 1 348 ? 12.222 -17.521 24.847 1.00 74.44 348 ASP A O 1
ATOM 2772 N N . SER A 1 349 ? 14.283 -16.843 24.279 1.00 80.44 349 SER A N 1
ATOM 2773 C CA . SER A 1 349 ? 14.436 -15.895 25.385 1.00 80.44 349 SER A CA 1
ATOM 2774 C C . SER A 1 349 ? 14.392 -14.451 24.892 1.00 80.44 349 SER A C 1
ATOM 2776 O O . SER A 1 349 ? 15.308 -13.964 24.232 1.00 80.44 349 SER A O 1
ATOM 2778 N N . LEU A 1 350 ? 13.343 -13.725 25.283 1.00 82.50 350 LEU A N 1
ATOM 2779 C CA . LEU A 1 350 ? 13.186 -12.292 24.997 1.00 82.50 350 LEU A CA 1
ATOM 2780 C C . LEU A 1 350 ? 14.016 -11.388 25.934 1.00 82.50 350 LEU A C 1
ATOM 2782 O O . LEU A 1 350 ? 14.001 -10.164 25.797 1.00 82.50 350 LEU A O 1
ATOM 2786 N N . GLU A 1 351 ? 14.750 -11.964 26.889 1.00 82.88 351 GLU A N 1
ATOM 2787 C CA . GLU A 1 351 ? 15.483 -11.227 27.925 1.00 82.88 351 GLU A CA 1
ATOM 2788 C C . GLU A 1 351 ? 16.535 -10.228 27.387 1.00 82.88 351 GLU A C 1
ATOM 2790 O O . GLU A 1 351 ? 16.595 -9.106 27.901 1.00 82.88 351 GLU A O 1
ATOM 2795 N N . PRO A 1 352 ? 17.317 -10.526 26.324 1.00 83.06 352 PRO A N 1
ATOM 2796 C CA . PRO A 1 352 ? 18.233 -9.544 25.734 1.00 83.06 352 PRO A CA 1
ATOM 2797 C C . PRO A 1 352 ? 17.513 -8.310 25.164 1.00 83.06 352 PRO A C 1
ATOM 2799 O O . PRO A 1 352 ? 18.055 -7.207 25.201 1.00 83.06 352 PRO A O 1
ATOM 2802 N N . ILE A 1 353 ? 16.276 -8.477 24.680 1.00 86.94 353 ILE A N 1
ATOM 2803 C CA . ILE A 1 353 ? 15.448 -7.412 24.092 1.00 86.94 353 ILE A CA 1
ATOM 2804 C C . ILE A 1 353 ? 14.783 -6.575 25.189 1.00 86.94 353 ILE A C 1
ATOM 2806 O O . ILE A 1 353 ? 14.796 -5.344 25.128 1.00 86.94 353 ILE A O 1
ATOM 2810 N N . LYS A 1 354 ? 14.252 -7.224 26.235 1.00 87.19 354 LYS A N 1
ATOM 2811 C CA . LYS A 1 354 ? 13.591 -6.567 27.380 1.00 87.19 354 LYS A CA 1
ATOM 2812 C C . LYS A 1 354 ? 14.471 -5.519 28.063 1.00 87.19 354 LYS A C 1
ATOM 2814 O O . LYS A 1 354 ? 13.974 -4.458 28.436 1.00 87.19 354 LYS A O 1
ATOM 2819 N N . ARG A 1 355 ? 15.790 -5.744 28.130 1.00 88.81 355 ARG A N 1
ATOM 2820 C CA . ARG A 1 355 ? 16.781 -4.765 28.631 1.00 88.81 355 ARG A CA 1
ATOM 2821 C C . ARG A 1 355 ? 16.729 -3.409 27.915 1.00 88.81 355 ARG A C 1
ATOM 2823 O O . ARG A 1 355 ? 17.133 -2.402 28.490 1.00 88.81 355 ARG A O 1
ATOM 2830 N N . HIS A 1 356 ? 16.216 -3.372 26.686 1.00 91.56 356 HIS A N 1
ATOM 2831 C CA . HIS A 1 356 ? 16.079 -2.173 25.862 1.00 91.56 356 HIS A CA 1
ATOM 2832 C C . HIS A 1 356 ? 14.628 -1.658 25.751 1.00 91.56 356 HIS A C 1
ATOM 2834 O O . HIS A 1 356 ? 14.393 -0.697 25.020 1.00 91.56 356 HIS A O 1
ATOM 2840 N N . GLN A 1 357 ? 13.661 -2.210 26.502 1.00 90.88 357 GLN A N 1
ATOM 2841 C CA . GLN A 1 357 ? 12.233 -1.846 26.420 1.00 90.88 357 GLN A CA 1
ATOM 2842 C C . GLN A 1 357 ? 11.981 -0.331 26.517 1.00 90.88 357 GLN A C 1
ATOM 2844 O O . GLN A 1 357 ? 11.239 0.221 25.708 1.00 90.88 357 GLN A O 1
ATOM 2849 N N . ASN A 1 358 ? 12.642 0.370 27.443 1.00 90.69 358 ASN A N 1
ATOM 2850 C CA . ASN A 1 358 ? 12.496 1.826 27.596 1.00 90.69 358 ASN A CA 1
ATOM 2851 C C . ASN A 1 358 ? 12.999 2.604 26.364 1.00 90.69 358 ASN A C 1
ATOM 2853 O O . ASN A 1 358 ? 12.396 3.598 25.963 1.00 90.69 358 ASN A O 1
ATOM 2857 N N . THR A 1 359 ? 14.076 2.134 25.731 1.00 92.12 359 THR A N 1
ATOM 2858 C CA . THR A 1 359 ? 14.612 2.699 24.483 1.00 92.12 359 THR A CA 1
ATOM 2859 C C . THR A 1 359 ? 13.657 2.459 23.311 1.00 92.12 359 THR A C 1
ATOM 2861 O O . THR A 1 359 ? 13.456 3.349 22.488 1.00 92.12 359 THR A O 1
ATOM 2864 N N . ILE A 1 360 ? 13.023 1.284 23.258 1.00 93.44 360 ILE A N 1
ATOM 2865 C CA . ILE A 1 360 ? 12.038 0.925 22.230 1.00 93.44 360 ILE A CA 1
ATOM 2866 C C . ILE A 1 360 ? 10.749 1.750 22.404 1.00 93.44 360 ILE A C 1
ATOM 2868 O O . ILE A 1 360 ? 10.231 2.287 21.427 1.00 93.44 360 ILE A O 1
ATOM 2872 N N . LEU A 1 361 ? 10.272 1.951 23.638 1.00 91.25 361 LEU A N 1
ATOM 2873 C CA . LEU A 1 361 ? 9.139 2.840 23.940 1.00 91.25 361 LEU A CA 1
ATOM 2874 C C . LEU A 1 361 ? 9.410 4.291 23.507 1.00 91.25 361 LEU A C 1
ATOM 2876 O O . LEU A 1 361 ? 8.518 4.956 22.981 1.00 91.25 361 LEU A O 1
ATOM 2880 N N . MET A 1 362 ? 10.648 4.782 23.646 1.00 90.12 362 MET A N 1
ATOM 2881 C CA . MET A 1 362 ? 11.028 6.098 23.114 1.00 90.12 362 MET A CA 1
ATOM 2882 C C . MET A 1 362 ? 10.952 6.179 21.580 1.00 90.12 362 MET A C 1
ATOM 2884 O O . MET A 1 362 ? 10.686 7.262 21.059 1.00 90.12 362 MET A O 1
ATOM 2888 N N . ALA A 1 363 ? 11.102 5.069 20.848 1.00 92.00 363 ALA A N 1
ATOM 2889 C CA . ALA A 1 363 ? 10.979 5.061 19.388 1.00 92.00 363 ALA A CA 1
ATOM 2890 C C . ALA A 1 363 ? 9.547 5.350 18.894 1.00 92.00 363 ALA A C 1
ATOM 2892 O O . ALA A 1 363 ? 9.389 5.852 17.783 1.00 92.00 363 ALA A O 1
ATOM 2893 N N . LEU A 1 364 ? 8.509 5.150 19.722 1.00 90.38 364 LEU A N 1
ATOM 2894 C CA . LEU A 1 364 ? 7.140 5.613 19.425 1.00 90.38 364 LEU A CA 1
ATOM 2895 C C . LEU A 1 364 ? 7.029 7.146 19.353 1.00 90.38 364 LEU A C 1
ATOM 2897 O O . LEU A 1 364 ? 6.072 7.670 18.789 1.00 90.38 364 LEU A O 1
ATOM 2901 N N . LYS A 1 365 ? 8.007 7.874 19.902 1.00 90.38 365 LYS A N 1
ATOM 2902 C CA . LYS A 1 365 ? 8.082 9.343 19.897 1.00 90.38 365 LYS A CA 1
ATOM 2903 C C . LYS A 1 365 ? 9.071 9.875 18.844 1.00 90.38 365 LYS A C 1
ATOM 2905 O O . LYS A 1 365 ? 9.412 11.056 18.877 1.00 90.38 365 LYS A O 1
ATOM 2910 N N . ASP A 1 366 ? 9.537 9.032 17.912 1.00 92.25 366 ASP A N 1
ATOM 2911 C CA . ASP A 1 366 ? 10.364 9.478 16.782 1.00 92.25 366 ASP A CA 1
ATOM 2912 C C . ASP A 1 366 ? 9.576 10.418 15.849 1.00 92.25 366 ASP A C 1
ATOM 2914 O O . ASP A 1 366 ? 8.354 10.342 15.730 1.00 92.25 366 ASP A O 1
ATOM 2918 N N . LYS A 1 367 ? 10.284 11.303 15.147 1.00 91.12 367 LYS A N 1
ATOM 2919 C CA . LYS A 1 367 ? 9.692 12.185 14.135 1.00 91.12 367 LYS A CA 1
ATOM 2920 C C . LYS A 1 367 ? 9.186 11.381 12.933 1.00 91.12 367 LYS A C 1
ATOM 2922 O O . LYS A 1 367 ? 8.158 11.720 12.352 1.00 91.12 367 LYS A O 1
ATOM 2927 N N . ASP A 1 368 ? 9.888 10.309 12.576 1.00 91.56 368 ASP A N 1
ATOM 2928 C CA . ASP A 1 368 ? 9.583 9.484 11.412 1.00 91.56 368 ASP A CA 1
ATOM 2929 C C . ASP A 1 368 ? 8.509 8.422 11.720 1.00 91.56 368 ASP A C 1
ATOM 2931 O O . ASP A 1 368 ? 8.641 7.617 12.644 1.00 91.56 368 ASP A O 1
ATOM 2935 N N . ILE A 1 369 ? 7.428 8.402 10.933 1.00 89.19 369 ILE A N 1
ATOM 2936 C CA . ILE A 1 369 ? 6.306 7.468 11.129 1.00 89.19 369 ILE A CA 1
ATOM 2937 C C . ILE A 1 369 ? 6.679 6.002 10.843 1.00 89.19 369 ILE A C 1
ATOM 2939 O O . ILE A 1 369 ? 6.092 5.095 11.434 1.00 89.19 369 ILE A O 1
ATOM 2943 N N . SER A 1 370 ? 7.665 5.742 9.979 1.00 90.75 370 SER A N 1
ATOM 2944 C CA . SER A 1 370 ? 8.131 4.384 9.673 1.00 90.75 370 SER A CA 1
ATOM 2945 C C . SER A 1 370 ? 8.949 3.792 10.825 1.00 90.75 370 SER A C 1
ATOM 2947 O O . SER A 1 370 ? 8.779 2.617 11.156 1.00 90.75 370 SER A O 1
ATOM 2949 N N . VAL A 1 371 ? 9.753 4.621 11.505 1.00 92.75 371 VAL A N 1
ATOM 2950 C CA . VAL A 1 371 ? 10.456 4.249 12.745 1.00 92.75 371 VAL A CA 1
ATOM 2951 C C . VAL A 1 371 ? 9.447 3.966 13.858 1.00 92.75 371 VAL A C 1
ATOM 2953 O O . VAL A 1 371 ? 9.544 2.933 14.517 1.00 92.75 371 VAL A O 1
ATOM 2956 N N . ARG A 1 372 ? 8.420 4.813 14.011 1.00 92.12 372 ARG A N 1
ATOM 2957 C CA . ARG A 1 372 ? 7.337 4.597 14.988 1.00 92.12 372 ARG A CA 1
ATOM 2958 C C . ARG A 1 372 ? 6.565 3.297 14.745 1.00 92.12 372 ARG A C 1
ATOM 2960 O O . ARG A 1 372 ? 6.325 2.556 15.696 1.00 92.12 372 ARG A O 1
ATOM 2967 N N . LYS A 1 373 ? 6.242 2.972 13.484 1.00 90.12 373 LYS A N 1
ATOM 2968 C CA . LYS A 1 373 ? 5.639 1.679 13.100 1.00 90.12 373 LYS A CA 1
ATOM 2969 C C . LYS A 1 373 ? 6.523 0.493 13.493 1.00 90.12 373 LYS A C 1
ATOM 2971 O O . LYS A 1 373 ? 6.031 -0.430 14.132 1.00 90.12 373 LYS A O 1
ATOM 2976 N N . ARG A 1 374 ? 7.833 0.547 13.222 1.00 89.81 374 ARG A N 1
ATOM 2977 C CA . ARG A 1 374 ? 8.769 -0.515 13.641 1.00 89.81 374 ARG A CA 1
ATOM 2978 C C . ARG A 1 374 ? 8.950 -0.616 15.156 1.00 89.81 374 ARG A C 1
ATOM 2980 O O . ARG A 1 374 ? 9.095 -1.720 15.669 1.00 89.81 374 ARG A O 1
ATOM 2987 N N . GLY A 1 375 ? 8.867 0.499 15.882 1.00 92.38 375 GLY A N 1
ATOM 2988 C CA . GLY A 1 375 ? 8.791 0.494 17.345 1.00 92.38 375 GLY A CA 1
ATOM 2989 C C . GLY A 1 375 ? 7.559 -0.264 17.849 1.00 92.38 375 GLY A C 1
ATOM 2990 O O . GLY A 1 375 ? 7.677 -1.119 18.721 1.00 92.38 375 GLY A O 1
ATOM 2991 N N . LEU A 1 376 ? 6.393 -0.019 17.244 1.00 91.31 376 LEU A N 1
ATOM 2992 C CA . LEU A 1 376 ? 5.150 -0.735 17.540 1.00 91.31 376 LEU A CA 1
ATOM 2993 C C . LEU A 1 376 ? 5.213 -2.233 17.169 1.00 91.31 376 LEU A C 1
ATOM 2995 O O . LEU A 1 376 ? 4.739 -3.059 17.944 1.00 91.31 376 LEU A O 1
ATOM 2999 N N . ASP A 1 377 ? 5.800 -2.599 16.023 1.00 89.31 377 ASP A N 1
ATOM 3000 C CA . ASP A 1 377 ? 6.027 -4.004 15.621 1.00 89.31 377 ASP A CA 1
ATOM 3001 C C . ASP A 1 377 ? 6.868 -4.773 16.648 1.00 89.31 377 ASP A C 1
ATOM 3003 O O . ASP A 1 377 ? 6.555 -5.914 17.006 1.00 89.31 377 ASP A O 1
ATOM 3007 N N . LEU A 1 378 ? 7.934 -4.135 17.134 1.00 90.44 378 LEU A N 1
ATOM 3008 C CA . LEU A 1 378 ? 8.838 -4.708 18.121 1.00 90.44 378 LEU A CA 1
ATOM 3009 C C . LEU A 1 378 ? 8.172 -4.823 19.496 1.00 90.44 378 LEU A C 1
ATOM 3011 O O . LEU A 1 378 ? 8.240 -5.891 20.095 1.00 90.44 378 LEU A O 1
ATOM 3015 N N . LEU A 1 379 ? 7.469 -3.783 19.963 1.00 91.19 379 LEU A N 1
ATOM 3016 C CA . LEU A 1 379 ? 6.702 -3.828 21.218 1.00 91.19 379 LEU A CA 1
ATOM 3017 C C . LEU A 1 379 ? 5.632 -4.922 21.204 1.00 91.19 379 LEU A C 1
ATOM 3019 O O . LEU A 1 379 ? 5.448 -5.598 22.209 1.00 91.19 379 LEU A O 1
ATOM 3023 N N . PHE A 1 380 ? 4.967 -5.125 20.064 1.00 88.88 380 PHE A N 1
ATOM 3024 C CA . PHE A 1 380 ? 4.017 -6.218 19.869 1.00 88.88 380 PHE A CA 1
ATOM 3025 C C . PHE A 1 380 ? 4.696 -7.595 19.940 1.00 88.88 380 PHE A C 1
ATOM 3027 O O . PHE A 1 380 ? 4.185 -8.499 20.595 1.00 88.88 380 PHE A O 1
ATOM 3034 N N . SER A 1 381 ? 5.867 -7.746 19.315 1.00 86.75 381 SER A N 1
ATOM 3035 C CA . SER A 1 381 ? 6.586 -9.029 19.244 1.00 86.75 381 SER A CA 1
ATOM 3036 C C . SER A 1 381 ? 7.318 -9.404 20.540 1.00 86.75 381 SER A C 1
ATOM 3038 O O . SER A 1 381 ? 7.469 -10.585 20.826 1.00 86.75 381 SER A O 1
ATOM 3040 N N . MET A 1 382 ? 7.769 -8.423 21.332 1.00 87.38 382 MET A N 1
ATOM 3041 C CA . MET A 1 382 ? 8.454 -8.647 22.618 1.00 87.38 382 MET A CA 1
ATOM 3042 C C . MET A 1 382 ? 7.500 -8.767 23.820 1.00 87.38 382 MET A C 1
ATOM 3044 O O . MET A 1 382 ? 7.954 -8.776 24.970 1.00 87.38 382 MET A O 1
ATOM 3048 N N . CYS A 1 383 ? 6.190 -8.757 23.571 1.00 88.31 383 CYS A N 1
ATOM 3049 C CA . CYS A 1 383 ? 5.181 -8.727 24.614 1.00 88.31 383 CYS A CA 1
ATOM 3050 C C . CYS A 1 383 ? 4.952 -10.120 25.225 1.00 88.31 383 CYS A C 1
ATOM 3052 O O . CYS A 1 383 ? 4.885 -11.116 24.507 1.00 88.31 383 CYS A O 1
ATOM 3054 N N . ASP A 1 384 ? 4.825 -10.177 26.550 1.00 87.25 384 ASP A N 1
ATOM 3055 C CA . ASP A 1 384 ? 4.528 -11.371 27.335 1.00 87.25 384 ASP A CA 1
ATOM 3056 C C . ASP A 1 384 ? 3.580 -11.059 28.510 1.00 87.25 384 ASP A C 1
ATOM 3058 O O . ASP A 1 384 ? 3.169 -9.918 28.731 1.00 87.25 384 ASP A O 1
ATOM 3062 N N . THR A 1 385 ? 3.245 -12.074 29.308 1.00 86.75 385 THR A N 1
ATOM 3063 C CA . THR A 1 385 ? 2.349 -11.941 30.471 1.00 86.75 385 THR A CA 1
ATOM 3064 C C . THR A 1 385 ? 2.868 -11.006 31.572 1.00 86.75 385 THR A C 1
ATOM 3066 O O . THR A 1 385 ? 2.078 -10.576 32.415 1.00 86.75 385 THR A O 1
ATOM 3069 N N . ILE A 1 386 ? 4.163 -10.671 31.582 1.00 87.81 386 ILE A N 1
ATOM 3070 C CA . ILE A 1 386 ? 4.797 -9.806 32.587 1.00 87.81 386 ILE A CA 1
ATOM 3071 C C . ILE A 1 386 ? 4.753 -8.343 32.124 1.00 87.81 386 ILE A C 1
ATOM 3073 O O . ILE A 1 386 ? 4.420 -7.454 32.910 1.00 87.81 386 ILE A O 1
ATOM 3077 N N . ASN A 1 387 ? 5.074 -8.076 30.854 1.00 90.19 387 ASN A N 1
ATOM 3078 C CA . ASN A 1 387 ? 5.182 -6.719 30.313 1.00 90.19 387 ASN A CA 1
ATOM 3079 C C . ASN A 1 387 ? 3.939 -6.228 29.540 1.00 90.19 387 ASN A C 1
ATOM 3081 O O . ASN A 1 387 ? 3.881 -5.039 29.222 1.00 90.19 387 ASN A O 1
ATOM 3085 N N . ALA A 1 388 ? 2.926 -7.070 29.296 1.00 91.00 388 ALA A N 1
ATOM 3086 C CA . ALA A 1 388 ? 1.706 -6.667 28.590 1.00 91.00 388 ALA A CA 1
ATOM 3087 C C . ALA A 1 388 ? 1.024 -5.450 29.225 1.00 91.00 388 ALA A C 1
ATOM 3089 O O . ALA A 1 388 ? 0.803 -4.459 28.536 1.00 91.00 388 ALA A O 1
ATOM 3090 N N . LYS A 1 389 ? 0.777 -5.471 30.544 1.00 91.62 389 LYS A N 1
ATOM 3091 C CA . LYS A 1 389 ? 0.101 -4.371 31.259 1.00 91.62 389 LYS A CA 1
ATOM 3092 C C . LYS A 1 389 ? 0.802 -3.005 31.083 1.00 91.62 389 LYS A C 1
ATOM 3094 O O . LYS A 1 389 ? 0.120 -2.059 30.679 1.00 91.62 389 LYS A O 1
ATOM 3099 N N . PRO A 1 390 ? 2.124 -2.851 31.329 1.00 92.06 390 PRO A N 1
ATOM 3100 C CA . PRO A 1 390 ? 2.804 -1.578 31.082 1.00 92.06 390 PRO A CA 1
ATOM 3101 C C . PRO A 1 390 ? 2.905 -1.211 29.592 1.00 92.06 390 PRO A C 1
ATOM 3103 O O . PRO A 1 390 ? 2.751 -0.035 29.265 1.00 92.06 390 PRO A O 1
ATOM 3106 N N . ILE A 1 391 ? 3.100 -2.172 28.677 1.00 92.75 391 ILE A N 1
ATOM 3107 C CA . ILE A 1 391 ? 3.159 -1.878 27.232 1.00 92.75 391 ILE A CA 1
ATOM 3108 C C . ILE A 1 391 ? 1.806 -1.361 26.726 1.00 92.75 391 ILE A C 1
ATOM 3110 O O . ILE A 1 391 ? 1.759 -0.306 26.094 1.00 92.75 391 ILE A O 1
ATOM 3114 N N . THR A 1 392 ? 0.690 -2.030 27.033 1.00 92.94 392 THR A N 1
ATOM 3115 C CA . THR A 1 392 ? -0.647 -1.578 26.607 1.00 92.94 392 THR A CA 1
ATOM 3116 C C . THR A 1 392 ? -1.021 -0.223 27.206 1.00 92.94 392 THR A C 1
ATOM 3118 O O . THR A 1 392 ? -1.674 0.573 26.533 1.00 92.94 392 THR A O 1
ATOM 3121 N N . ALA A 1 393 ? -0.588 0.076 28.437 1.00 92.44 393 ALA A N 1
ATOM 3122 C CA . ALA A 1 393 ? -0.831 1.371 29.071 1.00 92.44 393 ALA A CA 1
ATOM 3123 C C . ALA A 1 393 ? -0.120 2.522 28.331 1.00 92.44 393 ALA A C 1
ATOM 3125 O O . ALA A 1 393 ? -0.755 3.532 28.022 1.00 92.44 393 ALA A O 1
ATOM 3126 N N . GLU A 1 394 ? 1.160 2.352 27.980 1.00 92.06 394 GLU A N 1
ATOM 3127 C CA . GLU A 1 394 ? 1.909 3.325 27.169 1.00 92.06 394 GLU A CA 1
ATOM 3128 C C . GLU A 1 394 ? 1.344 3.444 25.743 1.00 92.06 394 GLU A C 1
ATOM 3130 O O . GLU A 1 394 ? 1.214 4.553 25.222 1.00 92.06 394 GLU A O 1
ATOM 3135 N N . LEU A 1 395 ? 0.936 2.331 25.118 1.00 93.75 395 LEU A N 1
ATOM 3136 C CA . LEU A 1 395 ? 0.308 2.348 23.791 1.00 93.75 395 LEU A CA 1
ATOM 3137 C C . LEU A 1 395 ? -1.037 3.096 23.791 1.00 93.75 395 LEU A C 1
ATOM 3139 O O . LEU A 1 395 ? -1.285 3.886 22.881 1.00 93.75 395 LEU A O 1
ATOM 3143 N N . LEU A 1 396 ? -1.879 2.917 24.817 1.00 92.75 396 LEU A N 1
ATOM 3144 C CA . LEU A 1 396 ? -3.127 3.676 24.983 1.00 92.75 396 LEU A CA 1
ATOM 3145 C C . LEU A 1 396 ? -2.877 5.168 25.248 1.00 92.75 396 LEU A C 1
ATOM 3147 O O . LEU A 1 396 ? -3.598 6.011 24.713 1.00 92.75 396 LEU A O 1
ATOM 3151 N N . ALA A 1 397 ? -1.855 5.513 26.037 1.00 92.00 397 ALA A N 1
ATOM 3152 C CA . ALA A 1 397 ? -1.462 6.906 26.257 1.00 92.00 397 ALA A CA 1
ATOM 3153 C C . ALA A 1 397 ? -0.944 7.561 24.964 1.00 92.00 397 ALA A C 1
ATOM 3155 O O . ALA A 1 397 ? -1.260 8.716 24.669 1.00 92.00 397 ALA A O 1
ATOM 3156 N N . TYR A 1 398 ? -0.189 6.814 24.153 1.00 91.38 398 TYR A N 1
ATOM 3157 C CA . TYR A 1 398 ? 0.297 7.280 22.859 1.00 91.38 398 TYR A CA 1
ATOM 3158 C C . TYR A 1 398 ? -0.828 7.420 21.815 1.00 91.38 398 TYR A C 1
ATOM 3160 O O . TYR A 1 398 ? -0.826 8.382 21.047 1.00 91.38 398 TYR A O 1
ATOM 3168 N N . LEU A 1 399 ? -1.826 6.526 21.824 1.00 91.88 399 LEU A N 1
ATOM 3169 C CA . LEU A 1 399 ? -2.951 6.495 20.874 1.00 91.88 399 LEU A CA 1
ATOM 3170 C C . LEU A 1 399 ? -3.711 7.823 20.765 1.00 91.88 399 LEU A C 1
ATOM 3172 O O . LEU A 1 399 ? -4.086 8.214 19.660 1.00 91.88 399 LEU A O 1
ATOM 3176 N N . GLN A 1 400 ? -3.870 8.542 21.879 1.00 88.31 400 GLN A N 1
ATOM 3177 C CA . GLN A 1 400 ? -4.533 9.852 21.921 1.00 88.31 400 GLN A CA 1
ATOM 3178 C C . GLN A 1 400 ? -3.863 10.881 20.992 1.00 88.31 400 GLN A C 1
ATOM 3180 O O . GLN A 1 400 ? -4.545 11.668 20.337 1.00 88.31 400 GLN A O 1
ATOM 3185 N N . ASN A 1 401 ? -2.531 10.828 20.889 1.00 87.69 401 ASN A N 1
ATOM 3186 C CA . ASN A 1 401 ? -1.700 11.764 20.125 1.00 87.69 401 ASN A CA 1
ATOM 3187 C C . ASN A 1 401 ? -1.112 11.143 18.841 1.00 87.69 401 ASN A C 1
ATOM 3189 O O . ASN A 1 401 ? -0.297 11.771 18.169 1.00 87.69 401 ASN A O 1
ATOM 3193 N N . ALA A 1 402 ? -1.484 9.904 18.504 1.00 86.75 402 ALA A N 1
ATOM 3194 C CA . ALA A 1 402 ? -0.951 9.192 17.347 1.00 86.75 402 ALA A CA 1
ATOM 3195 C C . ALA A 1 402 ? -1.580 9.669 16.027 1.00 86.75 402 ALA A C 1
ATOM 3197 O O . ALA A 1 402 ? -2.772 9.987 15.976 1.00 86.75 402 ALA A O 1
ATOM 3198 N N . ASP A 1 403 ? -0.794 9.638 14.947 1.00 85.94 403 ASP A N 1
ATOM 3199 C CA . ASP A 1 403 ? -1.252 9.954 13.588 1.00 85.94 403 ASP A CA 1
ATOM 3200 C C . ASP A 1 403 ? -2.342 8.982 13.110 1.00 85.94 403 ASP A C 1
ATOM 3202 O O . ASP A 1 403 ? -2.268 7.773 13.355 1.00 85.94 403 ASP A O 1
ATOM 3206 N N . TYR A 1 404 ? -3.308 9.488 12.338 1.00 84.12 404 TYR A N 1
ATOM 3207 C CA . TYR A 1 404 ? -4.444 8.722 11.803 1.00 84.12 404 TYR A CA 1
ATOM 3208 C C . TYR A 1 404 ? -4.022 7.403 11.117 1.00 84.12 404 TYR A C 1
ATOM 3210 O O . TYR A 1 404 ? -4.586 6.344 11.389 1.00 84.12 404 TYR A O 1
ATOM 3218 N N . GLY A 1 405 ? -2.953 7.432 10.308 1.00 81.69 405 GLY A N 1
ATOM 3219 C CA . GLY A 1 405 ? -2.409 6.259 9.600 1.00 81.69 405 GLY A CA 1
ATOM 3220 C C . GLY A 1 405 ? -1.701 5.204 10.472 1.00 81.69 405 GLY A C 1
ATOM 3221 O O . GLY A 1 405 ? -1.260 4.174 9.951 1.00 81.69 405 GLY A O 1
ATOM 3222 N N . LEU A 1 406 ? -1.566 5.445 11.781 1.00 86.38 406 LEU A N 1
ATOM 3223 C CA . LEU A 1 406 ? -1.042 4.491 12.766 1.00 86.38 406 LEU A CA 1
ATOM 3224 C C . LEU A 1 406 ? -2.142 3.950 13.698 1.00 86.38 406 LEU A C 1
ATOM 3226 O O . LEU A 1 406 ? -2.050 2.806 14.143 1.00 86.38 406 LEU A O 1
ATOM 3230 N N . ARG A 1 407 ? -3.203 4.732 13.955 1.00 88.75 407 ARG A N 1
ATOM 3231 C CA . ARG A 1 407 ? -4.273 4.395 14.917 1.00 88.75 407 ARG A CA 1
ATOM 3232 C C . ARG A 1 407 ? -4.928 3.040 14.659 1.00 88.75 407 ARG A C 1
ATOM 3234 O O . ARG A 1 407 ? -5.016 2.244 15.588 1.00 88.75 407 ARG A O 1
ATOM 3241 N N . GLY A 1 408 ? -5.345 2.743 13.425 1.00 85.94 408 GLY A N 1
ATOM 3242 C CA . GLY A 1 408 ? -6.030 1.478 13.103 1.00 85.94 408 GLY A CA 1
ATOM 3243 C C . GLY A 1 408 ? -5.159 0.225 13.244 1.00 85.94 408 GLY A C 1
ATOM 3244 O O . GLY A 1 408 ? -5.652 -0.841 13.603 1.00 85.94 408 GLY A O 1
ATOM 3245 N N . GLU A 1 409 ? -3.853 0.346 13.015 1.00 85.06 409 GLU A N 1
ATOM 3246 C CA . GLU A 1 409 ? -2.902 -0.755 13.201 1.00 85.06 409 GLU A CA 1
ATOM 3247 C C . GLU A 1 409 ? -2.592 -0.969 14.690 1.00 85.06 409 GLU A C 1
ATOM 3249 O O . GLU A 1 409 ? -2.591 -2.096 15.184 1.00 85.06 409 GLU A O 1
ATOM 3254 N N . MET A 1 410 ? -2.394 0.129 15.423 1.00 90.50 410 MET A N 1
ATOM 3255 C CA . MET A 1 410 ? -2.129 0.105 16.858 1.00 90.50 410 MET A CA 1
ATOM 3256 C C . MET A 1 410 ? -3.340 -0.365 17.666 1.00 90.50 410 MET A C 1
ATOM 3258 O O . MET A 1 410 ? -3.173 -1.134 18.604 1.00 90.50 410 MET A O 1
ATOM 3262 N N . THR A 1 411 ? -4.553 0.017 17.266 1.00 91.69 411 THR A N 1
ATOM 3263 C CA . THR A 1 411 ? -5.809 -0.433 17.887 1.00 91.69 411 THR A CA 1
ATOM 3264 C C . THR A 1 411 ? -5.965 -1.950 17.788 1.00 91.69 411 THR A C 1
ATOM 3266 O O . THR A 1 411 ? -6.207 -2.605 18.799 1.00 91.69 411 THR A O 1
ATOM 3269 N N . LEU A 1 412 ? -5.734 -2.529 16.602 1.00 88.94 412 LEU A N 1
ATOM 3270 C CA . LEU A 1 412 ? -5.759 -3.982 16.412 1.00 88.94 412 LEU A CA 1
ATOM 3271 C C . LEU A 1 412 ? -4.687 -4.686 17.264 1.00 88.94 412 LEU A C 1
ATOM 3273 O O . LEU A 1 412 ? -4.987 -5.664 17.944 1.00 88.94 412 LEU A O 1
ATOM 3277 N N . LYS A 1 413 ? -3.454 -4.163 17.285 1.00 90.06 413 LYS A N 1
ATOM 3278 C CA . LYS A 1 413 ? -2.363 -4.725 18.099 1.00 90.06 413 LYS A CA 1
ATOM 3279 C C . LYS A 1 413 ? -2.651 -4.649 19.602 1.00 90.06 413 LYS A C 1
ATOM 3281 O O . LYS A 1 413 ? -2.447 -5.647 20.282 1.00 90.06 413 LYS A O 1
ATOM 3286 N N . ILE A 1 414 ? -3.169 -3.530 20.121 1.00 92.75 414 ILE A N 1
ATOM 3287 C CA . ILE A 1 414 ? -3.573 -3.415 21.536 1.00 92.75 414 ILE A CA 1
ATOM 3288 C C . ILE A 1 414 ? -4.646 -4.461 21.858 1.00 92.75 414 ILE A C 1
ATOM 3290 O O . ILE A 1 414 ? -4.506 -5.164 22.857 1.00 92.75 414 ILE A O 1
ATOM 3294 N N . ALA A 1 415 ? -5.670 -4.616 21.011 1.00 91.06 415 ALA A N 1
ATOM 3295 C CA . ALA A 1 415 ? -6.726 -5.605 21.227 1.00 91.06 415 ALA A CA 1
ATOM 3296 C C . ALA A 1 415 ? -6.176 -7.043 21.299 1.00 91.06 415 ALA A C 1
ATOM 3298 O O . ALA A 1 415 ? -6.487 -7.764 22.245 1.00 91.06 415 ALA A O 1
ATOM 3299 N N . ILE A 1 416 ? -5.290 -7.424 20.368 1.00 89.06 416 ILE A N 1
ATOM 3300 C CA . ILE A 1 416 ? -4.646 -8.750 20.349 1.00 89.06 416 ILE A CA 1
ATOM 3301 C C . ILE A 1 416 ? -3.766 -8.974 21.587 1.00 89.06 416 ILE A C 1
ATOM 3303 O O . ILE A 1 416 ? -3.837 -10.039 22.193 1.00 89.06 416 ILE A O 1
ATOM 3307 N N . LEU A 1 417 ? -2.947 -7.992 21.990 1.00 90.56 417 LEU A N 1
ATOM 3308 C CA . LEU A 1 417 ? -2.102 -8.111 23.188 1.00 90.56 417 LEU A CA 1
ATOM 3309 C C . LEU A 1 417 ? -2.935 -8.238 24.466 1.00 90.56 417 LEU A C 1
ATOM 3311 O O . LEU A 1 417 ? -2.586 -9.006 25.359 1.00 90.56 417 LEU A O 1
ATOM 3315 N N . THR A 1 418 ? -4.039 -7.495 24.535 1.00 91.31 418 THR A N 1
ATOM 3316 C CA . THR A 1 418 ? -4.949 -7.524 25.680 1.00 91.31 418 THR A CA 1
ATOM 3317 C C . THR A 1 418 ? -5.663 -8.874 25.767 1.00 91.31 418 THR A C 1
ATOM 3319 O O . THR A 1 418 ? -5.742 -9.422 26.858 1.00 91.31 418 THR A O 1
ATOM 3322 N N . GLU A 1 419 ? -6.118 -9.454 24.646 1.00 88.00 419 GLU A N 1
ATOM 3323 C CA . GLU A 1 419 ? -6.690 -10.811 24.624 1.00 88.00 419 GLU A CA 1
ATOM 3324 C C . GLU A 1 419 ? -5.641 -11.876 24.988 1.00 88.00 419 GLU A C 1
ATOM 3326 O O . GLU A 1 419 ? -5.840 -12.646 25.925 1.00 88.00 419 GLU A O 1
ATOM 3331 N N . LYS A 1 420 ? -4.499 -11.900 24.285 1.00 86.81 420 LYS A N 1
ATOM 3332 C CA . LYS A 1 420 ? -3.485 -12.965 24.399 1.00 86.81 420 LYS A CA 1
ATOM 3333 C C . LYS A 1 420 ? -2.838 -13.051 25.786 1.00 86.81 420 LYS A C 1
ATOM 3335 O O . LYS A 1 420 ? -2.425 -14.134 26.194 1.00 86.81 420 LYS A O 1
ATOM 3340 N N . PHE A 1 421 ? -2.719 -11.927 26.494 1.00 90.25 421 PHE A N 1
ATOM 3341 C CA . PHE A 1 421 ? -2.012 -11.842 27.777 1.00 90.25 421 PHE A CA 1
ATOM 3342 C C . PHE A 1 421 ? -2.919 -11.457 28.961 1.00 90.25 421 PHE A C 1
ATOM 3344 O O . PHE A 1 421 ? -2.420 -11.057 30.018 1.00 90.25 421 PHE A O 1
ATOM 3351 N N . ALA A 1 422 ? -4.242 -11.606 28.822 1.00 88.31 422 ALA A N 1
ATOM 3352 C CA . ALA A 1 422 ? -5.187 -11.442 29.926 1.00 88.31 422 ALA A CA 1
ATOM 3353 C C . ALA A 1 422 ? -4.982 -12.512 31.011 1.00 88.31 422 ALA A C 1
ATOM 3355 O O . ALA A 1 422 ? -5.377 -13.663 30.869 1.00 88.31 422 ALA A O 1
ATOM 3356 N N . THR A 1 423 ? -4.397 -12.102 32.139 1.00 87.00 423 THR A N 1
ATOM 3357 C CA . THR A 1 423 ? -4.403 -12.876 33.397 1.00 87.00 423 THR A CA 1
ATOM 3358 C C . THR A 1 423 ? -5.607 -12.557 34.284 1.00 87.00 423 THR A C 1
ATOM 3360 O O . THR A 1 423 ? -5.927 -13.314 35.194 1.00 87.00 423 THR A O 1
ATOM 3363 N N . ASP A 1 424 ? -6.267 -11.430 34.021 1.00 89.00 424 ASP A N 1
ATOM 3364 C CA . ASP A 1 424 ? -7.483 -10.966 34.680 1.00 89.00 424 ASP A CA 1
ATOM 3365 C C . ASP A 1 424 ? -8.365 -10.305 33.616 1.00 89.00 424 ASP A C 1
ATOM 3367 O O . ASP A 1 424 ? -7.943 -9.356 32.946 1.00 89.00 424 ASP A O 1
ATOM 3371 N N . TYR A 1 425 ? -9.583 -10.811 33.449 1.00 90.19 425 TYR A N 1
ATOM 3372 C CA . TYR A 1 425 ? -10.516 -10.298 32.455 1.00 90.19 425 TYR A CA 1
ATOM 3373 C C . TYR A 1 425 ? -11.134 -8.943 32.837 1.00 90.19 425 TYR A C 1
ATOM 3375 O O . TYR A 1 425 ? -11.608 -8.238 31.948 1.00 90.19 425 TYR A O 1
ATOM 3383 N N . LYS A 1 426 ? -11.064 -8.504 34.105 1.00 92.75 426 LYS A N 1
ATOM 3384 C CA . LYS A 1 426 ? -11.425 -7.119 34.468 1.00 92.75 426 LYS A CA 1
ATOM 3385 C C . LYS A 1 426 ? -10.493 -6.127 33.777 1.00 92.75 426 LYS A C 1
ATOM 3387 O O . LYS A 1 426 ? -10.953 -5.214 33.099 1.00 92.75 426 LYS A O 1
ATOM 3392 N N . TRP A 1 427 ? -9.185 -6.395 33.827 1.00 93.56 427 TRP A N 1
ATOM 3393 C CA . TRP A 1 427 ? -8.185 -5.629 33.077 1.00 93.56 427 TRP A CA 1
ATOM 3394 C C . TRP A 1 427 ? -8.413 -5.681 31.557 1.00 93.56 427 TRP A C 1
ATOM 3396 O O . TRP A 1 427 ? -8.206 -4.667 30.887 1.00 93.56 427 TRP A O 1
ATOM 3406 N N . TYR A 1 428 ? -8.863 -6.818 31.008 1.00 93.38 428 TYR A N 1
ATOM 3407 C CA . TYR A 1 428 ? -9.246 -6.913 29.593 1.00 93.38 428 TYR A CA 1
ATOM 3408 C C . TYR A 1 428 ? -10.389 -5.941 29.261 1.00 93.38 428 TYR A C 1
ATOM 3410 O O . TYR A 1 428 ? -10.244 -5.112 28.361 1.00 93.38 428 TYR A O 1
ATOM 3418 N N . ILE A 1 429 ? -11.486 -5.990 30.024 1.00 93.06 429 ILE A N 1
ATOM 3419 C CA . ILE A 1 429 ? -12.662 -5.125 29.842 1.00 93.06 429 ILE A CA 1
ATOM 3420 C C . ILE A 1 429 ? -12.264 -3.646 29.932 1.00 93.06 429 ILE A C 1
ATOM 3422 O O . ILE A 1 429 ? -12.527 -2.887 28.999 1.00 93.06 429 ILE A O 1
ATOM 3426 N N . ASP A 1 430 ? -11.555 -3.245 30.989 1.00 93.44 430 ASP A N 1
ATOM 3427 C CA . ASP A 1 430 ? -11.100 -1.862 31.189 1.00 93.44 430 ASP A CA 1
ATOM 3428 C C . ASP A 1 430 ? -10.253 -1.349 30.017 1.00 93.44 430 ASP A C 1
ATOM 3430 O O . ASP A 1 430 ? -10.416 -0.218 29.547 1.00 93.44 430 ASP A O 1
ATOM 3434 N N . THR A 1 431 ? -9.343 -2.195 29.529 1.00 93.81 431 THR A N 1
ATOM 3435 C CA . THR A 1 431 ? -8.400 -1.851 28.461 1.00 93.81 431 THR A CA 1
ATOM 3436 C C . THR A 1 431 ? -9.110 -1.730 27.114 1.00 93.81 431 THR A C 1
ATOM 3438 O O . THR A 1 431 ? -8.862 -0.760 26.394 1.00 93.81 431 THR A O 1
ATOM 3441 N N . ILE A 1 432 ? -10.033 -2.642 26.776 1.00 93.81 432 ILE A N 1
ATOM 3442 C CA . ILE A 1 432 ? -10.775 -2.571 25.508 1.00 93.81 432 ILE A CA 1
ATOM 3443 C C . ILE A 1 432 ? -11.836 -1.461 25.525 1.00 93.81 432 ILE A C 1
ATOM 3445 O O . ILE A 1 432 ? -11.967 -0.746 24.534 1.00 93.81 432 ILE A O 1
ATOM 3449 N N . LEU A 1 433 ? -12.552 -1.231 26.629 1.00 92.88 433 LEU A N 1
ATOM 3450 C CA . LEU A 1 433 ? -13.513 -0.121 26.700 1.00 92.88 433 LEU A CA 1
ATOM 3451 C C . LEU A 1 433 ? -12.811 1.236 26.570 1.00 92.88 433 LEU A C 1
ATOM 3453 O O . LEU A 1 433 ? -13.267 2.096 25.815 1.00 92.88 433 LEU A O 1
ATOM 3457 N N . ARG A 1 434 ? -11.643 1.399 27.204 1.00 93.31 434 ARG A N 1
ATOM 3458 C CA . ARG A 1 434 ? -10.794 2.586 27.034 1.00 93.31 434 ARG A CA 1
ATOM 3459 C C . ARG A 1 434 ? -10.211 2.703 25.620 1.00 93.31 434 ARG A C 1
ATOM 3461 O O . ARG A 1 434 ? -10.080 3.813 25.106 1.00 93.31 434 ARG A O 1
ATOM 3468 N N . LEU A 1 435 ? -9.893 1.584 24.967 1.00 93.94 435 LEU A N 1
ATOM 3469 C CA . LEU A 1 435 ? -9.474 1.559 23.563 1.00 93.94 435 LEU A CA 1
ATOM 3470 C C . LEU A 1 435 ? -10.592 2.060 22.634 1.00 93.94 435 LEU A C 1
ATOM 3472 O O . LEU A 1 435 ? -10.348 2.928 21.794 1.00 93.94 435 LEU A O 1
ATOM 3476 N N . ILE A 1 436 ? -11.820 1.564 22.824 1.00 92.44 436 ILE A N 1
ATOM 3477 C CA . ILE A 1 436 ? -13.003 1.997 22.068 1.00 92.44 436 ILE A CA 1
ATOM 3478 C C . ILE A 1 436 ? -13.299 3.476 22.341 1.00 92.44 436 ILE A C 1
ATOM 3480 O O . ILE A 1 436 ? -13.540 4.218 21.397 1.00 92.44 436 ILE A O 1
ATOM 3484 N N . GLN A 1 437 ? -13.215 3.934 23.592 1.00 91.25 437 GLN A N 1
ATOM 3485 C CA . GLN A 1 437 ? -13.409 5.340 23.964 1.00 91.25 437 GLN A CA 1
ATOM 3486 C C . GLN A 1 437 ? -12.437 6.289 23.231 1.00 91.25 437 GLN A C 1
ATOM 3488 O O . GLN A 1 437 ? -12.848 7.359 22.789 1.00 91.25 437 GLN A O 1
ATOM 3493 N N . ILE A 1 438 ? -11.157 5.914 23.097 1.00 89.94 438 ILE A N 1
ATOM 3494 C CA . ILE A 1 438 ? -10.114 6.771 22.498 1.00 89.94 438 ILE A CA 1
ATOM 3495 C C . ILE A 1 438 ? -10.110 6.707 20.962 1.00 89.94 438 ILE A C 1
ATOM 3497 O O . ILE A 1 438 ? -9.857 7.721 20.312 1.00 89.94 438 ILE A O 1
ATOM 3501 N N . ALA A 1 439 ? -10.341 5.530 20.374 1.00 87.44 439 ALA A N 1
ATOM 3502 C CA . ALA A 1 439 ? -10.135 5.289 18.942 1.00 87.44 439 ALA A CA 1
ATOM 3503 C C . ALA A 1 439 ? -11.289 4.521 18.274 1.00 87.44 439 ALA A C 1
ATOM 3505 O O . ALA A 1 439 ? -11.061 3.786 17.317 1.00 87.44 439 ALA A O 1
ATOM 3506 N N . GLY A 1 440 ? -12.523 4.687 18.760 1.00 81.19 440 GLY A N 1
ATOM 3507 C CA . GLY A 1 440 ? -13.687 3.880 18.374 1.00 81.19 440 GLY A CA 1
ATOM 3508 C C . GLY A 1 440 ? -13.949 3.753 16.871 1.00 81.19 440 GLY A C 1
ATOM 3509 O O . GLY A 1 440 ? -14.300 2.664 16.429 1.00 81.19 440 GLY A O 1
ATOM 3510 N N . GLU A 1 441 ? -13.710 4.805 16.080 1.00 84.06 441 GLU A N 1
ATOM 3511 C CA . GLU A 1 441 ? -13.815 4.789 14.604 1.00 84.06 441 GLU A CA 1
ATOM 3512 C C . GLU A 1 441 ? -12.833 3.815 13.928 1.00 84.06 441 GLU A C 1
ATOM 3514 O O . GLU A 1 441 ? -13.088 3.309 12.839 1.00 84.06 441 GLU A O 1
ATOM 3519 N N . HIS A 1 442 ? -11.696 3.549 14.571 1.00 85.69 442 HIS A N 1
ATOM 3520 C CA . HIS A 1 442 ? -10.643 2.661 14.083 1.00 85.69 442 HIS A CA 1
ATOM 3521 C C . HIS A 1 442 ? -10.743 1.232 14.639 1.00 85.69 442 HIS A C 1
ATOM 3523 O O . HIS A 1 442 ? -9.938 0.373 14.26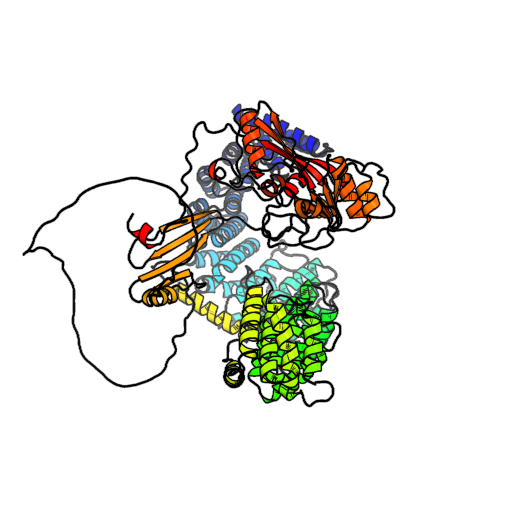8 1.00 85.69 442 HIS A O 1
ATOM 3529 N N . VAL A 1 443 ? -11.695 0.970 15.538 1.00 86.94 443 VAL A N 1
ATOM 3530 C CA . VAL A 1 443 ? -11.943 -0.362 16.095 1.00 86.94 443 VAL A CA 1
ATOM 3531 C C . VAL A 1 443 ? -12.720 -1.188 15.071 1.00 86.94 443 VAL A C 1
ATOM 3533 O O . VAL A 1 443 ? -13.876 -0.896 14.772 1.00 86.94 443 VAL A O 1
ATOM 3536 N N . GLY A 1 444 ? -12.083 -2.236 14.540 1.00 83.88 444 GLY A N 1
ATOM 3537 C CA . GLY A 1 444 ? -12.746 -3.218 13.679 1.00 83.88 444 GLY A CA 1
ATOM 3538 C C . GLY A 1 444 ? -13.828 -3.994 14.434 1.00 83.88 444 GLY A C 1
ATOM 3539 O O . GLY A 1 444 ? -13.725 -4.186 15.649 1.00 83.88 444 GLY A O 1
ATOM 3540 N N . ASN A 1 445 ? -14.857 -4.460 13.719 1.00 86.31 445 ASN A N 1
ATOM 3541 C CA . ASN A 1 445 ? -16.009 -5.110 14.352 1.00 86.31 445 ASN A CA 1
ATOM 3542 C C . ASN A 1 445 ? -15.618 -6.355 15.168 1.00 86.31 445 ASN A C 1
ATOM 3544 O O . ASN A 1 445 ? -16.178 -6.587 16.238 1.00 86.31 445 ASN A O 1
ATOM 3548 N N . GLU A 1 446 ? -14.589 -7.084 14.718 1.00 86.12 446 GLU A N 1
ATOM 3549 C CA . GLU A 1 446 ? -14.001 -8.229 15.424 1.00 86.12 446 GLU A CA 1
ATOM 3550 C C . GLU A 1 446 ? -13.723 -7.959 16.918 1.00 86.12 446 GLU A C 1
ATOM 3552 O O . GLU A 1 446 ? -13.960 -8.828 17.755 1.00 86.12 446 GLU A O 1
ATOM 3557 N N . VAL A 1 447 ? -13.243 -6.758 17.268 1.00 89.31 447 VAL A N 1
ATOM 3558 C CA . VAL A 1 447 ? -12.826 -6.420 18.641 1.00 89.31 447 VAL A CA 1
ATOM 3559 C C . VAL A 1 447 ? -14.028 -6.316 19.575 1.00 89.31 447 VAL A C 1
ATOM 3561 O O . VAL A 1 447 ? -14.001 -6.863 20.675 1.00 89.31 447 VAL A O 1
ATOM 3564 N N . TRP A 1 448 ? -15.092 -5.625 19.157 1.00 89.06 448 TRP A N 1
ATOM 3565 C CA . TRP A 1 448 ? -16.249 -5.402 20.025 1.00 89.06 448 TRP A CA 1
ATOM 3566 C C . TRP A 1 448 ? -17.180 -6.620 20.085 1.00 89.06 448 TRP A C 1
ATOM 3568 O O . TRP A 1 448 ? -17.744 -6.890 21.145 1.00 89.06 448 TRP A O 1
ATOM 3578 N N . TYR A 1 449 ? -17.242 -7.427 19.016 1.00 90.88 449 TYR A N 1
ATOM 3579 C CA . TYR A 1 449 ? -17.828 -8.771 19.081 1.00 90.88 449 TYR A CA 1
ATOM 3580 C C . TYR A 1 449 ? -17.119 -9.643 20.126 1.00 90.88 449 TYR A C 1
ATOM 3582 O O . TYR A 1 449 ? -17.779 -10.347 20.890 1.00 90.88 449 TYR A O 1
ATOM 3590 N N . ARG A 1 450 ? -15.781 -9.584 20.196 1.00 88.94 450 ARG A N 1
ATOM 3591 C CA . ARG A 1 450 ? -15.002 -10.413 21.123 1.00 88.94 450 ARG A CA 1
ATOM 3592 C C . ARG A 1 450 ? -15.220 -10.042 22.591 1.00 88.94 450 ARG A C 1
ATOM 3594 O O . ARG A 1 450 ? -15.320 -10.941 23.421 1.00 88.94 450 ARG A O 1
ATOM 3601 N N . VAL A 1 451 ? -15.374 -8.751 22.902 1.00 91.62 451 VAL A N 1
ATOM 3602 C CA . VAL A 1 451 ? -15.758 -8.296 24.254 1.00 91.62 451 VAL A CA 1
ATOM 3603 C C . VAL A 1 451 ? -17.099 -8.893 24.668 1.00 91.62 451 VAL A C 1
ATOM 3605 O O . VAL A 1 451 ? -17.195 -9.453 25.755 1.00 91.62 451 VAL A O 1
ATOM 3608 N N . ILE A 1 452 ? -18.110 -8.821 23.796 1.00 92.38 452 ILE A N 1
ATOM 3609 C CA . ILE A 1 452 ? -19.439 -9.381 24.073 1.00 92.38 452 ILE A CA 1
ATOM 3610 C C . ILE A 1 452 ? -19.346 -10.887 24.350 1.00 92.38 452 ILE A C 1
ATOM 3612 O O . ILE A 1 452 ? -19.851 -11.339 25.371 1.00 92.38 452 ILE A O 1
ATOM 3616 N N . GLN A 1 453 ? -18.630 -11.647 23.513 1.00 90.56 453 GLN A N 1
ATOM 3617 C CA . GLN A 1 453 ? -18.431 -13.090 23.717 1.00 90.56 453 GLN A CA 1
ATOM 3618 C C . GLN A 1 453 ? -17.816 -13.420 25.085 1.00 90.56 453 GLN A C 1
ATOM 3620 O O . GLN A 1 453 ? -18.295 -14.317 25.772 1.00 90.56 453 GLN A O 1
ATOM 3625 N N . ILE A 1 454 ? -16.772 -12.692 25.496 1.00 89.50 454 ILE A N 1
ATOM 3626 C CA . ILE A 1 454 ? -16.083 -12.929 26.775 1.00 89.50 454 ILE A CA 1
ATOM 3627 C C . ILE A 1 454 ? -16.996 -12.602 27.965 1.00 89.50 454 ILE A C 1
ATOM 3629 O O . ILE A 1 454 ? -17.012 -13.356 28.938 1.00 89.50 454 ILE A O 1
ATOM 3633 N N . VAL A 1 455 ? -17.773 -11.515 27.888 1.00 92.44 455 VAL A N 1
ATOM 3634 C CA . VAL A 1 455 ? -18.707 -11.111 28.954 1.00 92.44 455 VAL A CA 1
ATOM 3635 C C . VAL A 1 455 ? -19.889 -12.078 29.055 1.00 92.44 455 VAL A C 1
ATOM 3637 O O . VAL A 1 455 ? -20.201 -12.522 30.156 1.00 92.44 455 VAL A O 1
ATOM 3640 N N . THR A 1 456 ? -20.508 -12.465 27.934 1.00 91.44 456 THR A N 1
ATOM 3641 C CA . THR A 1 456 ? -21.612 -13.442 27.926 1.00 91.44 456 THR A CA 1
ATOM 3642 C C . THR A 1 456 ? -21.162 -14.799 28.467 1.00 91.44 456 THR A C 1
ATOM 3644 O O . THR A 1 456 ? -21.851 -15.368 29.306 1.00 91.44 456 THR A O 1
ATOM 3647 N N . ASN A 1 457 ? -19.979 -15.286 28.078 1.00 90.88 457 ASN A N 1
ATOM 3648 C CA . ASN A 1 457 ? -19.474 -16.584 28.536 1.00 90.88 457 ASN A CA 1
ATOM 3649 C C . ASN A 1 457 ? -18.957 -16.586 29.990 1.00 90.88 457 ASN A C 1
ATOM 3651 O O . ASN A 1 457 ? -18.666 -17.660 30.516 1.00 90.88 457 ASN A O 1
ATOM 3655 N N . THR A 1 458 ? -18.808 -15.424 30.642 1.00 90.75 458 THR A N 1
ATOM 3656 C CA . THR A 1 458 ? -18.190 -15.318 31.976 1.00 90.75 458 THR A CA 1
ATOM 3657 C C . THR A 1 458 ? -19.095 -14.581 32.963 1.00 90.75 458 THR A C 1
ATOM 3659 O O . THR A 1 458 ? -18.936 -13.384 33.204 1.00 90.75 458 THR A O 1
ATOM 3662 N N . GLU A 1 459 ? -20.000 -15.324 33.601 1.00 88.94 459 GLU A N 1
ATOM 3663 C CA . GLU A 1 459 ? -21.007 -14.828 34.557 1.00 88.94 459 GLU A CA 1
ATOM 3664 C C . GLU A 1 459 ? -20.441 -13.837 35.595 1.00 88.94 459 GLU A C 1
ATOM 3666 O O . GLU A 1 459 ? -20.921 -12.713 35.736 1.00 88.94 459 GLU A O 1
ATOM 3671 N N . SER A 1 460 ? -19.319 -14.186 36.236 1.00 91.69 460 SER A N 1
ATOM 3672 C CA . SER A 1 460 ? -18.670 -13.353 37.269 1.00 91.69 460 SER A CA 1
ATOM 3673 C C . SER A 1 460 ? -18.169 -11.972 36.799 1.00 91.69 460 SER A C 1
ATOM 3675 O O . SER A 1 460 ? -17.786 -11.142 37.629 1.00 91.69 460 SER A O 1
ATOM 3677 N N . LEU A 1 461 ? -18.167 -11.700 35.489 1.00 92.31 461 LEU A N 1
ATOM 3678 C CA . LEU A 1 461 ? -17.815 -10.402 34.908 1.00 92.31 461 LEU A CA 1
ATOM 3679 C C . LEU A 1 461 ? -19.029 -9.572 34.487 1.00 92.31 461 LEU A C 1
ATOM 3681 O O . LEU A 1 461 ? -18.856 -8.379 34.236 1.00 92.31 461 LEU A O 1
ATOM 3685 N N . GLN A 1 462 ? -20.228 -10.148 34.382 1.00 93.81 462 GLN A N 1
ATOM 3686 C CA . GLN A 1 462 ? -21.389 -9.491 33.767 1.00 93.81 462 GLN A CA 1
ATOM 3687 C C . GLN A 1 462 ? -21.791 -8.214 34.519 1.00 93.81 462 GLN A C 1
ATOM 3689 O O . GLN A 1 462 ? -21.807 -7.133 33.927 1.00 93.81 462 GLN A O 1
ATOM 3694 N N . GLN A 1 463 ? -21.980 -8.297 35.842 1.00 93.75 463 GLN A N 1
ATOM 3695 C CA . GLN A 1 463 ? -22.308 -7.139 36.687 1.00 93.75 463 GLN A CA 1
ATOM 3696 C C . GLN A 1 463 ? -21.226 -6.041 36.631 1.00 93.75 463 GLN A C 1
ATOM 3698 O O . GLN A 1 463 ? -21.536 -4.852 36.526 1.00 93.75 463 GLN A O 1
ATOM 3703 N N . TYR A 1 464 ? -19.946 -6.433 36.656 1.00 94.56 464 TYR A N 1
ATOM 3704 C CA . TYR A 1 464 ? -18.824 -5.497 36.538 1.00 94.56 464 TYR A CA 1
ATOM 3705 C C . TYR A 1 464 ? -18.815 -4.797 35.173 1.00 94.56 464 TYR A C 1
ATOM 3707 O O . TYR A 1 464 ? -18.664 -3.578 35.093 1.00 94.56 464 TYR A O 1
ATOM 3715 N N . SER A 1 465 ? -19.031 -5.561 34.102 1.00 94.25 465 SER A N 1
ATOM 3716 C CA . SER A 1 465 ? -19.071 -5.064 32.726 1.00 94.25 465 SER A CA 1
ATOM 3717 C C . SER A 1 465 ? -20.215 -4.077 32.528 1.00 94.25 465 SER A C 1
ATOM 3719 O O . SER A 1 465 ? -19.987 -2.995 31.993 1.00 94.25 465 SER A O 1
ATOM 3721 N N . ALA A 1 466 ? -21.419 -4.399 33.012 1.00 94.19 466 ALA A N 1
ATOM 3722 C CA . ALA A 1 466 ? -22.577 -3.512 32.948 1.00 94.19 466 ALA A CA 1
ATOM 3723 C C . ALA A 1 466 ? -22.296 -2.165 33.639 1.00 94.19 466 ALA A C 1
ATOM 3725 O O . ALA A 1 466 ? -22.442 -1.110 33.019 1.00 94.19 466 ALA A O 1
ATOM 3726 N N . HIS A 1 467 ? -21.798 -2.189 34.881 1.00 94.06 467 HIS A N 1
ATOM 3727 C CA . HIS A 1 467 ? -21.470 -0.973 35.634 1.00 94.06 467 HIS A CA 1
ATOM 3728 C C . HIS A 1 467 ? -20.368 -0.133 34.956 1.00 94.06 467 HIS A C 1
ATOM 3730 O O . HIS A 1 467 ? -20.481 1.094 34.835 1.00 94.06 467 HIS A O 1
ATOM 3736 N N . THR A 1 468 ? -19.295 -0.776 34.488 1.00 93.69 468 THR A N 1
ATOM 3737 C CA . THR A 1 468 ? -18.168 -0.091 33.840 1.00 93.69 468 THR A CA 1
ATOM 3738 C C . THR A 1 468 ? -18.575 0.503 32.490 1.00 93.69 468 THR A C 1
ATOM 3740 O O . THR A 1 468 ? -18.303 1.678 32.239 1.00 93.69 468 THR A O 1
ATOM 3743 N N . VAL A 1 469 ? -19.295 -0.237 31.639 1.00 94.50 469 VAL A N 1
ATOM 3744 C CA . VAL A 1 469 ? -19.786 0.282 30.349 1.00 94.50 469 VAL A CA 1
ATOM 3745 C C . VAL A 1 469 ? -20.758 1.441 30.556 1.00 94.50 469 VAL A C 1
ATOM 3747 O O . VAL A 1 469 ? -20.607 2.477 29.908 1.00 94.50 469 VAL A O 1
ATOM 3750 N N . PHE A 1 470 ? -21.692 1.332 31.504 1.00 93.25 470 PHE A N 1
ATOM 3751 C CA . PHE A 1 470 ? -22.598 2.426 31.856 1.00 93.25 470 PHE A CA 1
ATOM 3752 C C . PHE A 1 470 ? -21.840 3.690 32.303 1.00 93.25 470 PHE A C 1
ATOM 3754 O O . PHE A 1 470 ? -22.147 4.799 31.858 1.00 93.25 470 PHE A O 1
ATOM 3761 N N . SER A 1 471 ? -20.771 3.528 33.089 1.00 92.50 471 SER A N 1
ATOM 3762 C CA . SER A 1 471 ? -19.888 4.631 33.502 1.00 92.50 471 SER A CA 1
ATOM 3763 C C . SER A 1 471 ? -19.184 5.320 32.320 1.00 92.50 471 SER A C 1
ATOM 3765 O O . SER A 1 471 ? -18.994 6.538 32.346 1.00 92.50 471 SER A O 1
ATOM 3767 N N . PHE A 1 472 ? -18.830 4.582 31.261 1.00 91.69 472 PHE A N 1
ATOM 3768 C CA . PHE A 1 472 ? -18.305 5.166 30.021 1.00 91.69 472 PHE A CA 1
ATOM 3769 C C . PHE A 1 472 ? -19.402 5.833 29.166 1.00 91.69 472 PHE A C 1
ATOM 3771 O O . PHE A 1 472 ? -19.174 6.922 28.641 1.00 91.69 472 PHE A O 1
ATOM 3778 N N . LEU A 1 473 ? -20.605 5.249 29.065 1.00 91.81 473 LEU A N 1
ATOM 3779 C CA . LEU A 1 473 ? -21.735 5.819 28.306 1.00 91.81 473 LEU A CA 1
ATOM 3780 C C . LEU A 1 473 ? -22.221 7.172 28.851 1.00 91.81 473 LEU A C 1
ATOM 3782 O O . LEU A 1 473 ? -22.671 8.017 28.074 1.00 91.81 473 LEU A O 1
ATOM 3786 N N . ARG A 1 474 ? -22.100 7.399 30.169 1.00 90.31 474 ARG A N 1
ATOM 3787 C CA . ARG A 1 474 ? -22.420 8.681 30.829 1.00 90.31 474 ARG A CA 1
ATOM 3788 C C . ARG A 1 474 ? -21.575 9.861 30.338 1.00 90.31 474 ARG A C 1
ATOM 3790 O O . ARG A 1 474 ? -21.912 11.007 30.631 1.00 90.31 474 ARG A O 1
ATOM 3797 N N . GLN A 1 475 ? -20.479 9.619 29.620 1.00 88.00 475 GLN A N 1
ATOM 3798 C CA . GLN A 1 475 ? -19.605 10.687 29.145 1.00 88.00 475 GLN A CA 1
ATOM 3799 C C . GLN A 1 475 ? -20.212 11.439 27.939 1.00 88.00 475 GLN A C 1
ATOM 3801 O O . GLN A 1 475 ? -20.937 10.855 27.122 1.00 88.00 475 GLN A O 1
ATOM 3806 N N . PRO A 1 476 ? -19.925 12.748 27.774 1.00 82.62 476 PRO A N 1
ATOM 3807 C CA . PRO A 1 476 ? -20.437 13.517 26.638 1.00 82.62 476 PRO A CA 1
ATOM 3808 C C . PRO A 1 476 ? -19.947 12.959 25.296 1.00 82.62 476 PRO A C 1
ATOM 3810 O O . PRO A 1 476 ? -20.758 12.693 24.409 1.00 82.62 476 PRO A O 1
ATOM 3813 N N . SER A 1 477 ? -18.639 12.703 25.191 1.00 81.25 477 SER A N 1
ATOM 3814 C CA . SER A 1 477 ? -18.021 12.045 24.038 1.00 81.25 477 SER A CA 1
ATOM 3815 C C . SER A 1 477 ? -18.143 10.528 24.178 1.00 81.25 477 SER A C 1
ATOM 3817 O O . SER A 1 477 ? -17.577 9.943 25.099 1.00 81.25 477 SER A O 1
ATOM 3819 N N . CYS A 1 478 ? -18.899 9.903 23.278 1.00 84.44 478 CYS A N 1
ATOM 3820 C CA . CYS A 1 478 ? -19.107 8.460 23.230 1.00 84.44 478 CYS A CA 1
ATOM 3821 C C . CYS A 1 478 ? -19.108 8.022 21.754 1.00 84.44 478 CYS A C 1
ATOM 3823 O O . CYS A 1 478 ? -20.007 8.439 21.020 1.00 84.44 478 CYS A O 1
ATOM 3825 N N . PRO A 1 479 ? -18.114 7.245 21.289 1.00 90.62 479 PRO A N 1
ATOM 3826 C CA . PRO A 1 479 ? -18.079 6.765 19.912 1.00 90.62 479 PRO A CA 1
ATOM 3827 C C . PRO A 1 479 ? -19.104 5.647 19.691 1.00 90.62 479 PRO A C 1
ATOM 3829 O O . PRO A 1 479 ? -19.390 4.862 20.593 1.00 90.62 479 PRO A O 1
ATOM 3832 N N . GLU A 1 480 ? -19.616 5.521 18.467 1.00 91.81 480 GLU A N 1
ATOM 3833 C CA . GLU A 1 480 ? -20.720 4.606 18.139 1.00 91.81 480 GLU A CA 1
ATOM 3834 C C . GLU A 1 480 ? -20.460 3.144 18.553 1.00 91.81 480 GLU A C 1
ATOM 3836 O O . GLU A 1 480 ? -21.349 2.472 19.073 1.00 91.81 480 GLU A O 1
ATOM 3841 N N . ASN A 1 481 ? -19.230 2.645 18.395 1.00 92.00 481 ASN A N 1
ATOM 3842 C CA . ASN A 1 481 ? -18.882 1.279 18.799 1.00 92.00 481 ASN A CA 1
ATOM 3843 C C . ASN A 1 481 ? -18.996 1.047 20.322 1.00 92.00 481 ASN A C 1
ATOM 3845 O O . ASN A 1 481 ? -19.275 -0.075 20.736 1.00 92.00 481 ASN A O 1
ATOM 3849 N N . LEU A 1 482 ? -18.862 2.085 21.158 1.00 93.25 482 LEU A N 1
ATOM 3850 C CA . LEU A 1 482 ? -19.142 1.991 22.597 1.00 93.25 482 LEU A CA 1
ATOM 3851 C C . LEU A 1 482 ? -20.654 1.924 22.865 1.00 93.25 482 LEU A C 1
ATOM 3853 O O . LEU A 1 482 ? -21.080 1.174 23.741 1.00 93.25 482 LEU A O 1
ATOM 3857 N N . VAL A 1 483 ? -21.468 2.637 22.074 1.00 93.62 483 VAL A N 1
ATOM 3858 C CA . VAL A 1 483 ? -22.937 2.528 22.127 1.00 93.62 483 VAL A CA 1
ATOM 3859 C C . VAL A 1 483 ? -23.389 1.117 21.746 1.00 93.62 483 VAL A C 1
ATOM 3861 O O . VAL A 1 483 ? -24.243 0.575 22.434 1.00 93.62 483 VAL A O 1
ATOM 3864 N N . LYS A 1 484 ? -22.781 0.473 20.737 1.00 93.75 484 LYS A N 1
ATOM 3865 C CA . LYS A 1 484 ? -23.081 -0.931 20.378 1.00 93.75 484 LYS A CA 1
ATOM 3866 C C . LYS A 1 484 ? -22.783 -1.910 21.520 1.00 93.75 484 LYS A C 1
ATOM 3868 O O . LYS A 1 484 ? -23.633 -2.724 21.867 1.00 93.75 484 LYS A O 1
ATOM 3873 N N . VAL A 1 485 ? -21.596 -1.811 22.128 1.00 94.38 485 VAL A N 1
ATOM 3874 C CA . VAL A 1 485 ? -21.211 -2.654 23.278 1.00 94.38 485 VAL A CA 1
ATOM 3875 C C . VAL A 1 485 ? -22.149 -2.426 24.464 1.00 94.38 485 VAL A C 1
ATOM 3877 O O . VAL A 1 485 ? -22.605 -3.385 25.080 1.00 94.38 485 VAL A O 1
ATOM 3880 N N . GLY A 1 486 ? -22.482 -1.165 24.751 1.00 94.12 486 GLY A N 1
ATOM 3881 C CA . GLY A 1 486 ? -23.415 -0.792 25.811 1.00 94.12 486 GLY A CA 1
ATOM 3882 C C . GLY A 1 486 ? -24.846 -1.253 25.579 1.00 94.12 486 GLY A C 1
ATOM 3883 O O . GLY A 1 486 ? -25.464 -1.762 26.507 1.00 94.12 486 GLY A O 1
ATOM 3884 N N . ALA A 1 487 ? -25.346 -1.140 24.349 1.00 94.31 487 ALA A N 1
ATOM 3885 C CA . ALA A 1 487 ? -26.662 -1.626 23.951 1.00 94.31 487 ALA A CA 1
ATOM 3886 C C . ALA A 1 487 ? -26.814 -3.126 24.235 1.00 94.31 487 ALA A C 1
ATOM 3888 O O . ALA A 1 487 ? -27.795 -3.541 24.848 1.00 94.31 487 ALA A O 1
ATOM 3889 N N . TYR A 1 488 ? -25.825 -3.933 23.842 1.00 95.31 488 TYR A N 1
ATOM 3890 C CA . TYR A 1 488 ? -25.861 -5.371 24.091 1.00 95.31 488 TYR A CA 1
ATOM 3891 C C . TYR A 1 488 ? -25.716 -5.691 25.587 1.00 95.31 488 TYR A C 1
ATOM 3893 O O . TYR A 1 488 ? -26.583 -6.334 26.169 1.00 95.31 488 TYR A O 1
ATOM 3901 N N . ILE A 1 489 ? -24.655 -5.199 26.242 1.00 95.06 489 ILE A N 1
ATOM 3902 C CA . ILE A 1 489 ? -24.346 -5.561 27.638 1.00 95.06 489 ILE A CA 1
ATOM 3903 C C . ILE A 1 489 ? -25.436 -5.092 28.611 1.00 95.06 489 ILE A C 1
ATOM 3905 O O . ILE A 1 489 ? -25.753 -5.826 29.542 1.00 95.06 489 ILE A O 1
ATOM 3909 N N . LEU A 1 490 ? -26.040 -3.917 28.406 1.00 94.25 490 LEU A N 1
ATOM 3910 C CA . LEU A 1 490 ? -27.149 -3.450 29.250 1.00 94.25 490 LEU A CA 1
ATOM 3911 C C . LEU A 1 490 ? -28.500 -4.072 28.859 1.00 94.25 490 LEU A C 1
ATOM 3913 O O . LEU A 1 490 ? -29.402 -4.104 29.691 1.00 94.25 490 LEU A O 1
ATOM 3917 N N . GLY A 1 491 ? -28.637 -4.599 27.637 1.00 93.38 491 GLY A N 1
ATOM 3918 C CA . GLY A 1 491 ? -29.815 -5.356 27.203 1.00 93.38 491 GLY A CA 1
ATOM 3919 C C . GLY A 1 491 ? -29.918 -6.736 27.851 1.00 93.38 491 GLY A C 1
ATOM 3920 O O . GLY A 1 491 ? -31.007 -7.120 28.259 1.00 93.38 491 GLY A O 1
ATOM 3921 N N . GLU A 1 492 ? -28.794 -7.445 27.991 1.00 92.19 492 GLU A N 1
ATOM 3922 C CA . GLU A 1 492 ? -28.731 -8.716 28.732 1.00 92.19 492 GLU A CA 1
ATOM 3923 C C . GLU A 1 492 ? -28.626 -8.467 30.253 1.00 92.19 492 GLU A C 1
ATOM 3925 O O . GLU A 1 492 ? -29.469 -8.887 31.042 1.00 92.19 492 GLU A O 1
ATOM 3930 N N . PHE A 1 493 ? -27.599 -7.722 30.680 1.00 94.38 493 PHE A N 1
ATOM 3931 C CA . PHE A 1 493 ? -27.115 -7.702 32.068 1.00 94.38 493 PHE A CA 1
ATOM 3932 C C . PHE A 1 493 ? -27.414 -6.396 32.822 1.00 94.38 493 PHE A C 1
ATOM 3934 O O . PHE A 1 493 ? -26.960 -6.213 33.953 1.00 94.38 493 PHE A O 1
ATOM 3941 N N . GLY A 1 494 ? -28.181 -5.471 32.230 1.00 91.56 494 GLY A N 1
ATOM 3942 C CA . GLY A 1 494 ? -28.548 -4.194 32.864 1.00 91.56 494 GLY A CA 1
ATOM 3943 C C . GLY A 1 494 ? -29.386 -4.357 34.137 1.00 91.56 494 GLY A C 1
ATOM 3944 O O . GLY A 1 494 ? -29.371 -3.479 35.002 1.00 91.56 494 GLY A O 1
ATOM 3945 N N . HIS A 1 495 ? -30.062 -5.501 34.291 1.00 92.38 495 HIS A N 1
ATOM 3946 C CA . HIS A 1 495 ? -30.833 -5.849 35.484 1.00 92.38 495 HIS A CA 1
ATOM 3947 C C . HIS A 1 495 ? -29.937 -6.054 36.723 1.00 92.38 495 HIS A C 1
ATOM 3949 O O . HIS A 1 495 ? -30.301 -5.616 37.810 1.00 92.38 495 HIS A O 1
ATOM 3955 N N . LEU A 1 496 ? -28.711 -6.578 36.559 1.00 92.81 496 LEU A N 1
ATOM 3956 C CA . LEU A 1 496 ? -27.739 -6.803 37.648 1.00 92.81 496 LEU A CA 1
ATOM 3957 C C . LEU A 1 496 ? -27.217 -5.510 38.306 1.00 92.81 496 LEU A C 1
ATOM 3959 O O . LEU A 1 496 ? -26.502 -5.566 39.313 1.00 92.81 496 LEU A O 1
ATOM 3963 N N . ILE A 1 497 ? -27.509 -4.350 37.709 1.00 93.50 497 ILE A N 1
ATOM 3964 C CA . ILE A 1 497 ? -27.110 -3.031 38.213 1.00 93.50 497 ILE A CA 1
ATOM 3965 C C . ILE A 1 497 ? -28.291 -2.084 38.460 1.00 93.50 497 ILE A C 1
ATOM 3967 O O . ILE A 1 497 ? -28.048 -0.964 38.900 1.00 93.50 497 ILE A O 1
ATOM 3971 N N . ALA A 1 498 ? -29.535 -2.503 38.201 1.00 90.19 498 ALA A N 1
ATOM 3972 C CA . ALA A 1 498 ? -30.717 -1.639 38.287 1.00 90.19 498 ALA A CA 1
ATOM 3973 C C . ALA A 1 498 ? -30.966 -1.092 39.707 1.00 90.19 498 ALA A C 1
ATOM 3975 O O . ALA A 1 498 ? -31.338 0.071 39.856 1.00 90.19 498 ALA A O 1
ATOM 3976 N N . ASP A 1 499 ? -30.667 -1.891 40.738 1.00 88.00 499 ASP A N 1
ATOM 3977 C CA . ASP A 1 499 ? -30.781 -1.506 42.153 1.00 88.00 499 ASP A CA 1
ATOM 3978 C C . ASP A 1 499 ? -29.686 -0.525 42.622 1.00 88.00 499 ASP A C 1
ATOM 3980 O O . ASP A 1 499 ? -29.764 0.029 43.723 1.00 88.00 499 ASP A O 1
ATOM 3984 N N . ASN A 1 500 ? -28.633 -0.301 41.823 1.00 90.12 500 ASN A N 1
ATOM 3985 C CA . ASN A 1 500 ? -27.539 0.586 42.215 1.00 90.12 500 ASN A CA 1
ATOM 3986 C C . ASN A 1 500 ? -27.940 2.067 42.067 1.00 90.12 500 ASN A C 1
ATOM 3988 O O . ASN A 1 500 ? -28.515 2.463 41.048 1.00 90.12 500 ASN A O 1
ATOM 3992 N N . PRO A 1 501 ? -27.572 2.936 43.028 1.00 83.94 501 PRO A N 1
ATOM 3993 C CA . PRO A 1 501 ? -27.942 4.347 42.992 1.00 83.94 501 PRO A CA 1
ATOM 3994 C C . PRO A 1 501 ? -27.373 5.049 41.750 1.00 83.94 501 PRO A C 1
ATOM 3996 O O . PRO A 1 501 ? -26.160 5.099 41.540 1.00 83.94 501 PRO A O 1
ATOM 3999 N N . GLY A 1 502 ? -28.261 5.627 40.938 1.00 83.94 502 GLY A N 1
ATOM 4000 C CA . GLY A 1 502 ? -27.910 6.308 39.689 1.00 83.94 502 GLY A CA 1
ATOM 4001 C C . GLY A 1 502 ? -27.728 5.388 38.475 1.00 83.94 502 GLY A C 1
ATOM 4002 O O . GLY A 1 502 ? -27.118 5.824 37.495 1.00 83.94 502 GLY A O 1
ATOM 4003 N N . CYS A 1 503 ? -28.178 4.129 38.562 1.00 90.25 503 CYS A N 1
ATOM 4004 C CA . CYS A 1 503 ? -28.177 3.124 37.490 1.00 90.25 503 CYS A CA 1
ATOM 4005 C C . CYS A 1 503 ? -29.587 2.558 37.208 1.00 90.25 503 CYS A C 1
ATOM 4007 O O . CYS A 1 503 ? -29.705 1.467 36.645 1.00 90.25 503 CYS A O 1
ATOM 4009 N N . SER A 1 504 ? -30.650 3.273 37.594 1.00 92.25 504 SER A N 1
ATOM 4010 C CA . SER A 1 504 ? -32.036 2.799 37.447 1.00 92.25 504 SER A CA 1
ATOM 4011 C C . SER A 1 504 ? -32.419 2.544 35.976 1.00 92.25 504 SER A C 1
ATOM 4013 O O . SER A 1 504 ? -31.830 3.163 35.080 1.00 92.25 504 SER A O 1
ATOM 4015 N N . PRO A 1 505 ? -33.417 1.686 35.678 1.00 92.00 505 PRO A N 1
ATOM 4016 C CA . PRO A 1 505 ? -33.818 1.371 34.301 1.00 92.00 505 PRO A CA 1
ATOM 4017 C C . PRO A 1 505 ? -34.128 2.607 33.446 1.00 92.00 505 PRO A C 1
ATOM 4019 O O . PRO A 1 505 ? -33.718 2.694 32.287 1.00 92.00 505 PRO A O 1
ATOM 4022 N N . ILE A 1 506 ? -34.771 3.618 34.037 1.00 90.62 506 ILE A N 1
ATOM 4023 C CA . ILE A 1 506 ? -35.065 4.891 33.369 1.00 90.62 506 ILE A CA 1
ATOM 4024 C C . ILE A 1 506 ? -33.804 5.733 33.091 1.00 90.62 506 ILE A C 1
ATOM 4026 O O . ILE A 1 506 ? -33.722 6.395 32.056 1.00 90.62 506 ILE A O 1
ATOM 4030 N N . GLU A 1 507 ? -32.787 5.695 33.957 1.00 91.81 507 GLU A N 1
ATOM 4031 C CA . GLU A 1 507 ? -31.494 6.353 33.712 1.00 91.81 507 GLU A CA 1
ATOM 4032 C C . GLU A 1 507 ? -30.694 5.630 32.620 1.00 91.81 507 GLU A C 1
ATOM 4034 O O . GLU A 1 507 ? -30.152 6.290 31.727 1.00 91.81 507 GLU A O 1
ATOM 4039 N N . GLN A 1 508 ? -30.677 4.289 32.641 1.00 93.44 508 GLN A N 1
ATOM 4040 C CA . GLN A 1 508 ? -30.089 3.463 31.579 1.00 93.44 508 GLN A CA 1
ATOM 4041 C C . GLN A 1 508 ? -30.726 3.783 30.220 1.00 93.44 508 GLN A C 1
ATOM 4043 O O . GLN A 1 508 ? -30.007 4.066 29.253 1.00 93.44 508 GLN A O 1
ATOM 4048 N N . PHE A 1 509 ? -32.061 3.839 30.163 1.00 94.00 509 PHE A N 1
ATOM 4049 C CA . PHE A 1 509 ? -32.793 4.224 28.960 1.00 94.00 509 PHE A CA 1
ATOM 4050 C C . PHE A 1 509 ? -32.457 5.640 28.494 1.00 94.00 509 PHE A C 1
ATOM 4052 O O . PHE A 1 509 ? -32.058 5.813 27.343 1.00 94.00 509 PHE A O 1
ATOM 4059 N N . ASN A 1 510 ? -32.554 6.646 29.366 1.00 92.50 510 ASN A N 1
ATOM 4060 C CA . ASN A 1 510 ? -32.338 8.043 28.984 1.00 92.50 510 ASN A CA 1
ATOM 4061 C C . ASN A 1 510 ? -30.929 8.294 28.424 1.00 92.50 510 ASN A C 1
ATOM 4063 O O . ASN A 1 510 ? -30.782 8.994 27.420 1.00 92.50 510 ASN A O 1
ATOM 4067 N N . ILE A 1 511 ? -29.892 7.706 29.033 1.00 90.56 511 ILE A N 1
ATOM 4068 C CA . ILE A 1 511 ? -28.503 7.862 28.573 1.00 90.56 511 ILE A CA 1
ATOM 4069 C C . ILE A 1 511 ? -28.309 7.235 27.192 1.00 90.56 511 ILE A C 1
ATOM 4071 O O . ILE A 1 511 ? -27.717 7.866 26.316 1.00 90.56 511 ILE A O 1
ATOM 4075 N N . ILE A 1 512 ? -28.819 6.021 26.974 1.00 91.56 512 ILE A N 1
ATOM 4076 C CA . ILE A 1 512 ? -28.671 5.320 25.696 1.00 91.56 512 ILE A CA 1
ATOM 4077 C C . ILE A 1 512 ? -29.526 5.972 24.597 1.00 91.56 512 ILE A C 1
ATOM 4079 O O . ILE A 1 512 ? -29.034 6.218 23.494 1.00 91.56 512 ILE A O 1
ATOM 4083 N N . HIS A 1 513 ? -30.787 6.297 24.888 1.00 92.38 513 HIS A N 1
ATOM 4084 C CA . HIS A 1 513 ? -31.715 6.892 23.925 1.00 92.38 513 HIS A CA 1
ATOM 4085 C C . HIS A 1 513 ? -31.255 8.282 23.462 1.00 92.38 513 HIS A C 1
ATOM 4087 O O . HIS A 1 513 ? -31.320 8.595 22.277 1.00 92.38 513 HIS A O 1
ATOM 4093 N N . LEU A 1 514 ? -30.654 9.090 24.343 1.00 91.25 514 LEU A N 1
ATOM 4094 C CA . LEU A 1 514 ? -30.055 10.372 23.953 1.00 91.25 514 LEU A CA 1
ATOM 4095 C C . LEU A 1 514 ? -28.923 10.217 22.916 1.00 91.25 514 LEU A C 1
ATOM 4097 O O . LEU A 1 514 ? -28.712 11.112 22.096 1.00 91.25 514 LEU A O 1
ATOM 4101 N N . LYS A 1 515 ? -28.202 9.086 22.912 1.00 89.81 515 LYS A N 1
ATOM 4102 C CA . LYS A 1 515 ? -27.152 8.797 21.920 1.00 89.81 515 LYS A CA 1
ATOM 4103 C C . LYS A 1 515 ? -27.705 8.199 20.617 1.00 89.81 515 LYS A C 1
ATOM 4105 O O . LYS A 1 515 ? -27.024 8.296 19.595 1.00 89.81 515 LYS A O 1
ATOM 4110 N N . SER A 1 516 ? -28.917 7.626 20.601 1.00 88.56 516 SER A N 1
ATOM 4111 C CA . SER A 1 516 ? -29.444 6.890 19.435 1.00 88.56 516 SER A CA 1
ATOM 4112 C C . SER A 1 516 ? -29.560 7.747 18.173 1.00 88.56 516 SER A C 1
ATOM 4114 O O . SER A 1 516 ? -29.335 7.250 17.071 1.00 88.56 516 SER A O 1
ATOM 4116 N N . ASN A 1 517 ? -29.858 9.041 18.330 1.00 85.56 517 ASN A N 1
ATOM 4117 C CA . ASN A 1 517 ? -30.012 9.993 17.223 1.00 85.56 517 ASN A CA 1
ATOM 4118 C C . ASN A 1 517 ? -28.714 10.232 16.430 1.00 85.56 517 ASN A C 1
ATOM 4120 O O . ASN A 1 517 ? -28.775 10.626 15.271 1.00 85.56 517 ASN A O 1
ATOM 4124 N N . PHE A 1 518 ? -27.552 9.967 17.033 1.00 86.69 518 PHE A N 1
ATOM 4125 C CA . PHE A 1 518 ? -26.233 10.139 16.413 1.00 86.69 518 PHE A CA 1
ATOM 4126 C C . PHE A 1 518 ? -25.643 8.819 15.884 1.00 86.69 518 PHE A C 1
ATOM 4128 O O . PHE A 1 518 ? -24.478 8.774 15.499 1.00 86.69 518 PHE A O 1
ATOM 4135 N N . CYS A 1 519 ? -26.425 7.735 15.889 1.00 90.69 519 CYS A N 1
ATOM 4136 C CA . CYS A 1 519 ? -25.972 6.390 15.538 1.00 90.69 519 CYS A CA 1
ATOM 4137 C C . CYS A 1 519 ? -26.495 5.929 14.161 1.00 90.69 519 CYS A C 1
ATOM 4139 O O . CYS A 1 519 ? -27.591 6.303 13.720 1.00 90.69 519 CYS A O 1
ATOM 4141 N N . SER A 1 520 ? -25.745 5.051 13.489 1.00 92.44 520 SER A N 1
ATOM 4142 C CA . SER A 1 520 ? -26.172 4.419 12.233 1.00 92.44 520 SER A CA 1
ATOM 4143 C C . SER A 1 520 ? -27.434 3.566 12.416 1.00 92.44 520 SER A C 1
ATOM 4145 O O . SER A 1 520 ? -27.813 3.209 13.537 1.00 92.44 520 SER A O 1
ATOM 4147 N N . ALA A 1 521 ? -28.090 3.214 11.306 1.00 91.19 521 ALA A N 1
ATOM 4148 C CA . ALA A 1 521 ? -29.266 2.345 11.328 1.00 91.19 521 ALA A CA 1
ATOM 4149 C C . ALA A 1 521 ? -28.971 0.981 11.981 1.00 91.19 521 ALA A C 1
ATOM 4151 O O . ALA A 1 521 ? -29.747 0.528 12.812 1.00 91.19 521 ALA A O 1
ATOM 4152 N N . SER A 1 522 ? -27.800 0.385 11.719 1.00 91.69 522 SER A N 1
ATOM 4153 C CA . SER A 1 522 ? -27.377 -0.881 12.341 1.00 91.69 522 SER A CA 1
ATOM 4154 C C . SER A 1 522 ? -27.290 -0.793 13.872 1.00 91.69 522 SER A C 1
ATOM 4156 O O . SER A 1 522 ? -27.777 -1.678 14.576 1.00 91.69 522 SER A O 1
ATOM 4158 N N . THR A 1 523 ? -26.739 0.297 14.411 1.00 93.94 523 THR A N 1
ATOM 4159 C CA . THR A 1 523 ? -26.693 0.516 15.867 1.00 93.94 523 THR A CA 1
ATOM 4160 C C . THR A 1 523 ? -28.083 0.787 16.435 1.00 93.94 523 THR A C 1
ATOM 4162 O O . THR A 1 523 ? -28.413 0.275 17.500 1.00 93.94 523 THR A O 1
ATOM 4165 N N . ARG A 1 524 ? -28.936 1.532 15.720 1.00 94.75 524 ARG A N 1
ATOM 4166 C CA . ARG A 1 524 ? -30.340 1.722 16.115 1.00 94.75 524 ARG A CA 1
ATOM 4167 C C . ARG A 1 524 ? -31.131 0.405 16.101 1.00 94.75 524 ARG A C 1
ATOM 4169 O O . ARG A 1 524 ? -31.925 0.196 17.008 1.00 94.75 524 ARG A O 1
ATOM 4176 N N . ALA A 1 525 ? -30.861 -0.516 15.177 1.00 93.94 525 ALA A N 1
ATOM 4177 C CA . ALA A 1 525 ? -31.494 -1.838 15.143 1.00 93.94 525 ALA A CA 1
ATOM 4178 C C . ALA A 1 525 ? -31.100 -2.695 16.356 1.00 93.94 525 ALA A C 1
ATOM 4180 O O . ALA A 1 525 ? -31.953 -3.348 16.956 1.00 93.94 525 ALA A O 1
ATOM 4181 N N . LEU A 1 526 ? -29.828 -2.631 16.769 1.00 95.44 526 LEU A N 1
ATOM 4182 C CA . LEU A 1 526 ? -29.360 -3.242 18.016 1.00 95.44 526 LEU A CA 1
ATOM 4183 C C . LEU A 1 526 ? -30.038 -2.614 19.247 1.00 95.44 526 LEU A C 1
ATOM 4185 O O . LEU A 1 526 ? -30.469 -3.341 20.135 1.00 95.44 526 LEU A O 1
ATOM 4189 N N . LEU A 1 527 ? -30.201 -1.286 19.269 1.00 95.56 527 LEU A N 1
ATOM 4190 C CA . LEU A 1 527 ? -30.900 -0.574 20.346 1.00 95.56 527 LEU A CA 1
ATOM 4191 C C . LEU A 1 527 ? -32.380 -0.953 20.467 1.00 95.56 527 LEU A C 1
ATOM 4193 O O . LEU A 1 527 ? -32.870 -1.097 21.581 1.00 95.56 527 LEU A O 1
ATOM 4197 N N . LEU A 1 528 ? -33.088 -1.167 19.354 1.00 95.12 528 LEU A N 1
ATOM 4198 C CA . LEU A 1 528 ? -34.463 -1.679 19.403 1.00 95.12 528 LEU A CA 1
ATOM 4199 C C . LEU A 1 528 ? -34.516 -3.064 20.075 1.00 95.12 528 LEU A C 1
ATOM 4201 O O . LEU A 1 528 ? -35.444 -3.337 20.834 1.00 95.12 528 LEU A O 1
ATOM 4205 N N . THR A 1 529 ? -33.503 -3.912 19.863 1.00 95.19 529 THR A N 1
ATOM 4206 C CA . THR A 1 529 ? -33.396 -5.221 20.531 1.00 95.19 529 THR A CA 1
ATOM 4207 C C . THR A 1 529 ? -33.069 -5.087 22.023 1.00 95.19 529 THR A C 1
ATOM 4209 O O . THR A 1 529 ? -33.656 -5.793 22.837 1.00 95.19 529 THR A O 1
ATOM 4212 N N . THR A 1 530 ? -32.217 -4.133 22.414 1.00 95.50 530 THR A N 1
ATOM 4213 C CA . THR A 1 530 ? -32.031 -3.752 23.828 1.00 95.50 530 THR A CA 1
ATOM 4214 C C . THR A 1 530 ? -33.359 -3.348 24.470 1.00 95.50 530 THR A C 1
ATOM 4216 O O . THR A 1 530 ? -33.680 -3.785 25.572 1.00 95.50 530 THR A O 1
ATOM 4219 N N . TYR A 1 531 ? -34.164 -2.548 23.766 1.00 95.38 531 TYR A N 1
ATOM 4220 C CA . TYR A 1 531 ? -35.438 -2.056 24.280 1.00 95.38 531 TYR A CA 1
ATOM 4221 C C . TYR A 1 531 ? -36.472 -3.174 24.469 1.00 95.38 531 TYR A C 1
ATOM 4223 O O . TYR A 1 531 ? -37.178 -3.145 25.470 1.00 95.38 531 TYR A O 1
ATOM 4231 N N . ILE A 1 532 ? -36.573 -4.178 23.586 1.00 93.81 532 ILE A N 1
ATOM 4232 C CA . ILE A 1 532 ? -37.571 -5.253 23.785 1.00 93.81 532 ILE A CA 1
ATOM 4233 C C . ILE A 1 532 ? -37.183 -6.162 24.960 1.00 93.81 532 ILE A C 1
ATOM 4235 O O . ILE A 1 532 ? -38.051 -6.540 25.746 1.00 93.81 532 ILE A O 1
ATOM 4239 N N . LYS A 1 533 ? -35.878 -6.392 25.176 1.00 93.06 533 LYS A N 1
ATOM 4240 C CA . LYS A 1 533 ? -35.380 -7.058 26.389 1.00 93.06 533 LYS A CA 1
ATOM 4241 C C . LYS A 1 533 ? -35.688 -6.258 27.654 1.00 93.06 533 LYS A C 1
ATOM 4243 O O . LYS A 1 533 ? -36.112 -6.831 28.651 1.00 93.06 533 LYS A O 1
ATOM 4248 N N . TRP A 1 534 ? -35.593 -4.931 27.610 1.00 93.56 534 TRP A N 1
ATOM 4249 C CA . TRP A 1 534 ? -36.027 -4.080 28.721 1.00 93.56 534 TRP A CA 1
ATOM 4250 C C . TRP A 1 534 ? -37.543 -4.051 28.949 1.00 93.56 534 TRP A C 1
ATOM 4252 O O . TRP A 1 534 ? -37.949 -3.857 30.088 1.00 93.56 534 TRP A O 1
ATOM 4262 N N . VAL A 1 535 ? -38.391 -4.297 27.942 1.00 91.75 535 VAL A N 1
ATOM 4263 C CA . VAL A 1 535 ? -39.834 -4.503 28.187 1.00 91.75 535 VAL A CA 1
ATOM 4264 C C . VAL A 1 535 ? -40.083 -5.782 28.998 1.00 91.75 535 VAL A C 1
ATOM 4266 O O . VAL A 1 535 ? -40.982 -5.790 29.835 1.00 91.75 535 VAL A O 1
ATOM 4269 N N . ASN A 1 536 ? -39.278 -6.830 28.788 1.00 89.75 536 ASN A N 1
ATOM 4270 C CA . ASN A 1 536 ? -39.322 -8.064 29.582 1.00 89.75 536 ASN A CA 1
ATOM 4271 C C . ASN A 1 536 ? -38.769 -7.856 31.008 1.00 89.75 536 ASN A C 1
ATOM 4273 O O . ASN A 1 536 ? -39.398 -8.249 31.986 1.00 89.75 536 ASN A O 1
ATOM 4277 N N . LEU A 1 537 ? -37.599 -7.216 31.128 1.00 89.06 537 LEU A N 1
ATOM 4278 C CA . LEU A 1 537 ? -36.874 -7.058 32.397 1.00 89.06 537 LEU A CA 1
ATOM 4279 C C . LEU A 1 537 ? -37.429 -5.944 33.302 1.00 89.06 537 LEU A C 1
ATOM 4281 O O . LEU A 1 537 ? -37.346 -6.055 34.524 1.00 89.06 537 LEU A O 1
ATOM 4285 N N . PHE A 1 538 ? -37.973 -4.866 32.729 1.00 91.56 538 PHE A N 1
ATOM 4286 C CA . PHE A 1 538 ? -38.338 -3.641 33.449 1.00 91.56 538 PHE A CA 1
ATOM 4287 C C . PHE A 1 538 ? -39.763 -3.165 33.095 1.00 91.56 538 PHE A C 1
ATOM 4289 O O . PHE A 1 538 ? -39.936 -2.208 32.328 1.00 91.56 538 PHE A O 1
ATOM 4296 N N . PRO A 1 539 ? -40.813 -3.771 33.689 1.00 87.12 539 PRO A N 1
ATOM 4297 C CA . PRO A 1 539 ? -42.207 -3.396 33.428 1.00 87.12 539 PRO A CA 1
ATOM 4298 C C . PRO A 1 539 ? -42.507 -1.904 33.655 1.00 87.12 539 PRO A C 1
ATOM 4300 O O . PRO A 1 539 ? -43.338 -1.323 32.962 1.00 87.12 539 PRO A O 1
ATOM 4303 N N . GLU A 1 540 ? -41.785 -1.263 34.578 1.00 89.94 540 GLU A N 1
ATOM 4304 C CA . GLU A 1 540 ? -41.893 0.160 34.929 1.00 89.94 540 GLU A CA 1
ATOM 4305 C C . GLU A 1 540 ? -41.587 1.151 33.789 1.00 89.94 540 GLU A C 1
ATOM 4307 O O . GLU A 1 540 ? -42.051 2.290 33.840 1.00 89.94 540 GLU A O 1
ATOM 4312 N N . ILE A 1 541 ? -40.851 0.738 32.748 1.00 92.62 541 ILE A N 1
ATOM 4313 C CA . ILE A 1 541 ? -40.566 1.571 31.563 1.00 92.62 541 ILE A CA 1
ATOM 4314 C C . ILE A 1 541 ? -41.267 1.076 30.285 1.00 92.62 541 ILE A C 1
ATOM 4316 O O . ILE A 1 541 ? -41.073 1.671 29.221 1.00 92.62 541 ILE A O 1
ATOM 4320 N N . LYS A 1 542 ? -42.121 0.039 30.372 1.00 91.00 542 LYS A N 1
ATOM 4321 C CA . LYS A 1 542 ? -42.821 -0.591 29.230 1.00 91.00 542 LYS A CA 1
ATOM 4322 C C . LYS A 1 542 ? -43.520 0.433 28.332 1.00 91.00 542 LYS A C 1
ATOM 4324 O O . LYS A 1 542 ? -43.258 0.459 27.131 1.00 91.00 542 LYS A O 1
ATOM 4329 N N . ASP A 1 543 ? -44.322 1.331 28.903 1.00 91.06 543 ASP A N 1
ATOM 4330 C CA . ASP A 1 543 ? -45.078 2.334 28.138 1.00 91.06 543 ASP A CA 1
ATOM 4331 C C . ASP A 1 543 ? -44.172 3.296 27.353 1.00 91.06 543 ASP A C 1
ATOM 4333 O O . ASP A 1 543 ? -44.484 3.685 26.226 1.00 91.06 543 ASP A O 1
ATOM 4337 N N . ILE A 1 544 ? -43.015 3.666 27.910 1.00 93.88 544 ILE A N 1
ATOM 4338 C CA . ILE A 1 544 ? -42.047 4.550 27.244 1.00 93.88 544 ILE A CA 1
ATOM 4339 C C . ILE A 1 544 ? -41.445 3.831 26.030 1.00 93.88 544 ILE A C 1
ATOM 4341 O O . ILE A 1 544 ? -41.363 4.409 24.945 1.00 93.88 544 ILE A O 1
ATOM 4345 N N . LEU A 1 545 ? -41.076 2.558 26.190 1.00 93.56 545 LEU A N 1
ATOM 4346 C CA . LEU A 1 545 ? -40.465 1.740 25.140 1.00 93.56 545 LEU A CA 1
ATOM 4347 C C . LEU A 1 545 ? -41.461 1.396 24.019 1.00 93.56 545 LEU A C 1
ATOM 4349 O O . LEU A 1 545 ? -41.110 1.498 22.844 1.00 93.56 545 LEU A O 1
ATOM 4353 N N . VAL A 1 546 ? -42.724 1.100 24.347 1.00 93.38 546 VAL A N 1
ATOM 4354 C CA . VAL A 1 546 ? -43.799 0.886 23.356 1.00 93.38 546 VAL A CA 1
ATOM 4355 C C . VAL A 1 546 ? -44.021 2.136 22.494 1.00 93.38 546 VAL A C 1
ATOM 4357 O O . VAL A 1 546 ? -44.126 2.028 21.271 1.00 93.38 546 VAL A O 1
ATOM 4360 N N . ASN A 1 547 ? -43.995 3.330 23.098 1.00 93.56 547 ASN A N 1
ATOM 4361 C CA . ASN A 1 547 ? -44.054 4.603 22.370 1.00 93.56 547 ASN A CA 1
ATOM 4362 C C . ASN A 1 547 ? -42.816 4.865 21.488 1.00 93.56 547 ASN A C 1
ATOM 4364 O O . ASN A 1 547 ? -42.909 5.593 20.496 1.00 93.56 547 ASN A O 1
ATOM 4368 N N . VAL A 1 548 ? -41.648 4.302 21.824 1.00 93.56 548 VAL A N 1
ATOM 4369 C CA . VAL A 1 548 ? -40.476 4.325 20.933 1.00 93.56 548 VAL A CA 1
ATOM 4370 C C . VAL A 1 548 ? -40.700 3.383 19.754 1.00 93.56 548 VAL A C 1
ATOM 4372 O O . VAL A 1 548 ? -40.538 3.824 18.617 1.00 93.56 548 VAL A O 1
ATOM 4375 N N . PHE A 1 549 ? -41.121 2.135 19.983 1.00 94.56 549 PHE A N 1
ATOM 4376 C CA . PHE A 1 549 ? -41.388 1.197 18.888 1.00 94.56 549 PHE A CA 1
ATOM 4377 C C . PHE A 1 549 ? -42.414 1.748 17.902 1.00 94.56 549 PHE A C 1
ATOM 4379 O O . PHE A 1 549 ? -42.144 1.726 16.706 1.00 94.56 549 PHE A O 1
ATOM 4386 N N . ASP A 1 550 ? -43.520 2.327 18.385 1.00 93.44 550 ASP A N 1
ATOM 4387 C CA . ASP A 1 550 ? -44.549 2.927 17.528 1.00 93.44 550 ASP A CA 1
ATOM 4388 C C . ASP A 1 550 ? -43.963 3.923 16.516 1.00 93.44 550 ASP A C 1
ATOM 4390 O O . ASP A 1 550 ? -44.176 3.793 15.312 1.00 93.44 550 ASP A O 1
ATOM 4394 N N . LYS A 1 551 ? -43.123 4.855 16.985 1.00 91.75 551 LYS A N 1
ATOM 4395 C CA . LYS A 1 551 ? -42.442 5.837 16.124 1.00 91.75 551 LYS A CA 1
ATOM 4396 C C . LYS A 1 551 ? -41.539 5.179 15.080 1.00 91.75 551 LYS A C 1
ATOM 4398 O O . LYS A 1 551 ? -41.462 5.664 13.954 1.00 91.75 551 LYS A O 1
ATOM 4403 N N . TYR A 1 552 ? -40.864 4.084 15.433 1.00 91.12 552 TYR A N 1
ATOM 4404 C CA . TYR A 1 552 ? -39.983 3.365 14.511 1.00 91.12 552 TYR A CA 1
ATOM 4405 C C . TYR A 1 552 ? -40.737 2.459 13.510 1.00 91.12 552 TYR A C 1
ATOM 4407 O O . TYR A 1 552 ? -40.164 2.138 12.471 1.00 91.12 552 TYR A O 1
ATOM 4415 N N . ARG A 1 553 ? -42.027 2.129 13.719 1.00 89.38 553 ARG A N 1
ATOM 4416 C CA . ARG A 1 553 ? -42.854 1.369 12.743 1.00 89.38 553 ARG A CA 1
ATOM 4417 C C . ARG A 1 553 ? -43.044 2.076 11.396 1.00 89.38 553 ARG A C 1
ATOM 4419 O O . ARG A 1 553 ? -43.367 1.432 10.400 1.00 89.38 553 ARG A O 1
ATOM 4426 N N . TYR A 1 554 ? -42.856 3.393 11.356 1.00 88.12 554 TYR A N 1
ATOM 4427 C CA . TYR A 1 554 ? -43.034 4.220 10.156 1.00 88.12 554 TYR A CA 1
ATOM 4428 C C . TYR A 1 554 ? -41.700 4.670 9.531 1.00 88.12 554 TYR A C 1
ATOM 4430 O O . TYR A 1 554 ? -41.688 5.489 8.613 1.00 88.12 554 TYR A O 1
ATOM 4438 N N . VAL A 1 555 ? -40.569 4.151 10.021 1.00 86.94 555 VAL A N 1
ATOM 4439 C CA . VAL A 1 555 ? -39.236 4.410 9.456 1.00 86.94 555 VAL A CA 1
ATOM 4440 C C . VAL A 1 555 ? -39.055 3.604 8.162 1.00 86.94 555 VAL A C 1
ATOM 4442 O O . VAL A 1 555 ? -39.532 2.484 8.055 1.00 86.94 555 VAL A O 1
ATOM 4445 N N . LEU A 1 556 ? -38.368 4.180 7.167 1.00 83.62 556 LEU A N 1
ATOM 4446 C CA . LEU A 1 556 ? -38.182 3.575 5.834 1.00 83.62 556 LEU A CA 1
ATOM 4447 C C . LEU A 1 556 ? -37.079 2.502 5.762 1.00 83.62 556 LEU A C 1
ATOM 4449 O O . LEU A 1 556 ? -36.991 1.777 4.774 1.00 83.62 556 LEU A O 1
ATOM 4453 N N . ASP A 1 557 ? -36.205 2.436 6.766 1.00 89.19 557 ASP A N 1
ATOM 4454 C CA . ASP A 1 557 ? -35.188 1.390 6.881 1.00 89.19 557 ASP A CA 1
ATOM 4455 C C . ASP A 1 557 ? -35.866 0.075 7.276 1.00 89.19 557 ASP A C 1
ATOM 4457 O O . ASP A 1 557 ? -36.484 -0.006 8.338 1.00 89.19 557 ASP A O 1
ATOM 4461 N N . SER A 1 558 ? -35.768 -0.942 6.418 1.00 88.25 558 SER A N 1
ATOM 4462 C CA . SER A 1 558 ? -36.514 -2.193 6.579 1.00 88.25 558 SER A CA 1
ATOM 4463 C C . SER A 1 558 ? -36.144 -2.960 7.848 1.00 88.25 558 SER A C 1
ATOM 4465 O O . SER A 1 558 ? -37.015 -3.585 8.439 1.00 88.25 558 SER A O 1
ATOM 4467 N N . GLU A 1 559 ? -34.888 -2.900 8.296 1.00 90.94 559 GLU A N 1
ATOM 4468 C CA . GLU A 1 559 ? -34.442 -3.602 9.505 1.00 90.94 559 GLU A CA 1
ATOM 4469 C C . GLU A 1 559 ? -34.982 -2.908 10.764 1.00 90.94 559 GLU A C 1
ATOM 4471 O O . GLU A 1 559 ? -35.493 -3.562 11.675 1.00 90.94 559 GLU A O 1
ATOM 4476 N N . LEU A 1 560 ? -34.930 -1.570 10.799 1.00 92.00 560 LEU A N 1
ATOM 4477 C CA . LEU A 1 560 ? -35.544 -0.781 11.870 1.00 92.00 560 LEU A CA 1
ATOM 4478 C C . LEU A 1 560 ? -37.065 -0.952 11.900 1.00 92.00 560 LEU A C 1
ATOM 4480 O O . LEU A 1 560 ? -37.633 -1.131 12.977 1.00 92.00 560 LEU A O 1
ATOM 4484 N N . GLN A 1 561 ? -37.713 -0.915 10.734 1.00 92.69 561 GLN A N 1
ATOM 4485 C CA . GLN A 1 561 ? -39.161 -1.039 10.605 1.00 92.69 561 GLN A CA 1
ATOM 4486 C C . GLN A 1 561 ? -39.656 -2.422 11.027 1.00 92.69 561 GLN A C 1
ATOM 4488 O O . GLN A 1 561 ? -40.630 -2.514 11.780 1.00 92.69 561 GLN A O 1
ATOM 4493 N N . GLN A 1 562 ? -38.985 -3.483 10.566 1.00 92.19 562 GLN A N 1
ATOM 4494 C CA . GLN A 1 562 ? -39.337 -4.862 10.886 1.00 92.19 562 GLN A CA 1
ATOM 4495 C C . GLN A 1 562 ? -39.214 -5.096 12.392 1.00 92.19 562 GLN A C 1
ATOM 4497 O O . GLN A 1 562 ? -40.213 -5.425 13.033 1.00 92.19 562 GLN A O 1
ATOM 4502 N N . ARG A 1 563 ? -38.045 -4.797 12.984 1.00 94.50 563 ARG A N 1
ATOM 4503 C CA . ARG A 1 563 ? -37.829 -4.926 14.435 1.00 94.50 563 ARG A CA 1
ATOM 4504 C C . ARG A 1 563 ? -38.835 -4.110 15.236 1.00 94.50 563 ARG A C 1
ATOM 4506 O O . ARG A 1 563 ? -39.432 -4.631 16.167 1.00 94.50 563 ARG A O 1
ATOM 4513 N N . ALA A 1 564 ? -39.071 -2.849 14.880 1.00 93.56 564 ALA A N 1
ATOM 4514 C CA . ALA A 1 564 ? -40.027 -2.012 15.602 1.00 93.56 564 ALA A CA 1
ATOM 4515 C C . ALA A 1 564 ? -41.469 -2.533 15.509 1.00 93.56 564 ALA A C 1
ATOM 4517 O O . ALA A 1 564 ? -42.206 -2.463 16.489 1.00 93.56 564 ALA A O 1
ATOM 4518 N N . SER A 1 565 ? -41.870 -3.079 14.359 1.00 92.19 565 SER A N 1
ATOM 4519 C CA . SER A 1 565 ? -43.211 -3.639 14.159 1.00 92.19 565 SER A CA 1
ATOM 4520 C C . SER A 1 565 ? -43.398 -4.953 14.920 1.00 92.19 565 SER A C 1
ATOM 4522 O O . SER A 1 565 ? -44.409 -5.118 15.603 1.00 92.19 565 SER A O 1
ATOM 4524 N N . GLU A 1 566 ? -42.409 -5.848 14.870 1.00 93.06 566 GLU A N 1
ATOM 4525 C CA . GLU A 1 566 ? -42.383 -7.100 15.633 1.00 93.06 566 GLU A CA 1
ATOM 4526 C C . GLU A 1 566 ? -42.357 -6.842 17.143 1.00 93.06 566 GLU A C 1
ATOM 4528 O O . GLU A 1 566 ? -43.174 -7.393 17.878 1.00 93.06 566 GLU A O 1
ATOM 4533 N N . TYR A 1 567 ? -41.472 -5.964 17.619 1.00 94.38 567 TYR A N 1
ATOM 4534 C CA . TYR A 1 567 ? -41.323 -5.660 19.044 1.00 94.38 567 TYR A CA 1
ATOM 4535 C C . TYR A 1 567 ? -42.532 -4.903 19.603 1.00 94.38 567 TYR A C 1
ATOM 4537 O O . TYR A 1 567 ? -42.963 -5.198 20.715 1.00 94.38 567 TYR A O 1
ATOM 4545 N N . TYR A 1 568 ? -43.150 -4.004 18.826 1.00 93.38 568 TYR A N 1
ATOM 4546 C CA . TYR A 1 568 ? -44.437 -3.409 19.195 1.00 93.38 568 TYR A CA 1
ATOM 4547 C C . TYR A 1 568 ? -45.529 -4.480 19.314 1.00 93.38 568 TYR A C 1
ATOM 4549 O O . TYR A 1 568 ? -46.258 -4.505 20.305 1.00 93.38 568 TYR A O 1
ATOM 4557 N N . ALA A 1 569 ? -45.640 -5.382 18.332 1.00 89.81 569 ALA A N 1
ATOM 4558 C CA . ALA A 1 569 ? -46.642 -6.446 18.341 1.00 89.81 569 ALA A CA 1
ATOM 4559 C C . ALA A 1 569 ? -46.432 -7.441 19.496 1.00 89.81 569 ALA A C 1
ATOM 4561 O O . ALA A 1 569 ? -47.405 -7.873 20.105 1.00 89.81 569 ALA A O 1
ATOM 4562 N N . LEU A 1 570 ? -45.186 -7.772 19.846 1.00 88.94 570 LEU A N 1
ATOM 4563 C CA . LEU A 1 570 ? -44.872 -8.601 21.014 1.00 88.94 570 LEU A CA 1
ATOM 4564 C C . LEU A 1 570 ? -45.226 -7.887 22.328 1.00 88.94 570 LEU A C 1
ATOM 4566 O O . LEU A 1 570 ? -45.884 -8.476 23.180 1.00 88.94 570 LEU A O 1
ATOM 4570 N N . ALA A 1 571 ? -44.855 -6.611 22.475 1.00 87.75 571 ALA A N 1
ATOM 4571 C CA . ALA A 1 571 ? -45.062 -5.845 23.706 1.00 87.75 571 ALA A CA 1
ATOM 4572 C C . ALA A 1 571 ? -46.531 -5.473 23.997 1.00 87.75 571 ALA A C 1
ATOM 4574 O O . ALA A 1 571 ? -46.856 -5.162 25.145 1.00 87.75 571 ALA A O 1
ATOM 4575 N N . THR A 1 572 ? -47.405 -5.485 22.981 1.00 87.00 572 THR A N 1
ATOM 4576 C CA . THR A 1 572 ? -48.821 -5.062 23.077 1.00 87.00 572 THR A CA 1
ATOM 4577 C C . THR A 1 572 ? -49.841 -6.207 23.055 1.00 87.00 572 THR A C 1
ATOM 4579 O O . THR A 1 572 ? -51.041 -5.950 23.140 1.00 87.00 572 THR A O 1
ATOM 4582 N N . ARG A 1 573 ? -49.405 -7.470 22.967 1.00 83.56 573 ARG A N 1
ATOM 4583 C CA . ARG A 1 573 ? -50.301 -8.639 23.041 1.00 83.56 573 ARG A CA 1
ATOM 4584 C C . ARG A 1 573 ? -50.806 -8.886 24.463 1.00 83.56 573 ARG A C 1
ATOM 4586 O O . ARG A 1 573 ? -50.016 -8.909 25.399 1.00 83.56 573 ARG A O 1
ATOM 4593 N N . GLU A 1 574 ? -52.100 -9.179 24.590 1.00 70.56 574 GLU A N 1
ATOM 4594 C CA . GLU A 1 574 ? -52.757 -9.479 25.875 1.00 70.56 574 GLU A CA 1
ATOM 4595 C C . GLU A 1 574 ? -52.229 -10.782 26.512 1.00 70.56 574 GLU A C 1
ATOM 4597 O O . GLU A 1 574 ? -51.899 -10.792 27.693 1.00 70.56 574 GLU A O 1
ATOM 4602 N N . ASP A 1 575 ? -52.008 -11.836 25.716 1.00 67.12 575 ASP A N 1
ATOM 4603 C CA . ASP A 1 575 ? -51.333 -13.081 26.144 1.00 67.12 575 ASP A CA 1
ATOM 4604 C C . ASP A 1 575 ? -49.787 -12.990 26.066 1.00 67.12 575 ASP A C 1
ATOM 4606 O O . ASP A 1 575 ? -49.090 -14.002 25.954 1.00 67.12 575 ASP A O 1
ATOM 4610 N N . GLY A 1 576 ? -49.229 -11.777 25.987 1.00 62.78 576 GLY A N 1
ATOM 4611 C CA . GLY A 1 576 ? -47.856 -11.540 25.529 1.00 62.78 576 GLY A CA 1
ATOM 4612 C C . GLY A 1 576 ? -46.753 -11.970 26.495 1.00 62.78 576 GLY A C 1
ATOM 4613 O O . GLY A 1 576 ? -45.708 -12.428 26.039 1.00 62.78 576 GLY A O 1
ATOM 4614 N N . ASP A 1 577 ? -46.963 -11.852 27.808 1.00 72.06 577 ASP A N 1
ATOM 4615 C CA . ASP A 1 577 ? -45.854 -11.840 28.774 1.00 72.06 577 ASP A CA 1
ATOM 4616 C C . ASP A 1 577 ? -45.109 -13.191 28.891 1.00 72.06 577 ASP A C 1
ATOM 4618 O O . ASP A 1 577 ? -43.882 -13.198 28.974 1.00 72.06 577 ASP A O 1
ATOM 4622 N N . GLN A 1 578 ? -45.793 -14.344 28.800 1.00 78.69 578 GLN A N 1
ATOM 4623 C CA . GLN A 1 578 ? -45.113 -15.657 28.775 1.00 78.69 578 GLN A CA 1
ATOM 4624 C C . GLN A 1 578 ? -44.295 -15.869 27.493 1.00 78.69 578 GLN A C 1
ATOM 4626 O O . GLN A 1 578 ? -43.187 -16.400 27.538 1.00 78.69 578 GLN A O 1
ATOM 4631 N N . LEU A 1 579 ? -44.828 -15.447 26.342 1.00 81.88 579 LEU A N 1
ATOM 4632 C CA . LEU A 1 579 ? -44.112 -15.537 25.070 1.00 81.88 579 LEU A CA 1
ATOM 4633 C C . LEU A 1 579 ? -42.914 -14.580 25.055 1.00 81.88 579 LEU A C 1
ATOM 4635 O O . LEU A 1 579 ? -41.847 -14.945 24.569 1.00 81.88 579 LEU A O 1
ATOM 4639 N N . LEU A 1 580 ? -43.077 -13.378 25.612 1.00 85.19 580 LEU A N 1
ATOM 4640 C CA . LEU A 1 580 ? -42.018 -12.384 25.729 1.00 85.19 580 LEU A CA 1
ATOM 4641 C C . LEU A 1 580 ? -40.874 -12.889 26.617 1.00 85.19 580 LEU A C 1
ATOM 4643 O O . LEU A 1 580 ? -39.722 -12.744 26.221 1.00 85.19 580 LEU A O 1
ATOM 4647 N N . GLN A 1 581 ? -41.179 -13.540 27.746 1.00 84.06 581 GLN A N 1
ATOM 4648 C CA . GLN A 1 581 ? -40.170 -14.173 28.601 1.00 84.06 581 GLN A CA 1
ATOM 4649 C C . GLN A 1 581 ? -39.363 -15.242 27.856 1.00 84.06 581 GLN A C 1
ATOM 4651 O O . GLN A 1 581 ? -38.143 -15.231 27.941 1.00 84.06 581 GLN A O 1
ATOM 4656 N N . ILE A 1 582 ? -40.016 -16.112 27.076 1.00 85.44 582 ILE A N 1
ATOM 4657 C CA . ILE A 1 582 ? -39.335 -17.165 26.300 1.00 85.44 582 ILE A CA 1
ATOM 4658 C C . ILE A 1 582 ? -38.503 -16.576 25.143 1.00 85.44 582 ILE A C 1
ATOM 4660 O O . ILE A 1 582 ? -37.420 -17.066 24.840 1.00 85.44 582 ILE A O 1
ATOM 4664 N N . VAL A 1 583 ? -38.996 -15.529 24.474 1.00 86.88 583 VAL A N 1
ATOM 4665 C CA . VAL A 1 583 ? -38.311 -14.893 23.329 1.00 86.88 583 VAL A CA 1
ATOM 4666 C C . VAL A 1 583 ? -37.156 -13.985 23.770 1.00 86.88 583 VAL A C 1
ATOM 4668 O O . VAL A 1 583 ? -36.182 -13.829 23.034 1.00 86.88 583 VAL A O 1
ATOM 4671 N N . CYS A 1 584 ? -37.255 -13.377 24.953 1.00 87.31 584 CYS A N 1
ATOM 4672 C CA . CYS A 1 584 ? -36.242 -12.496 25.543 1.00 87.31 584 CYS A CA 1
ATOM 4673 C C . CYS A 1 584 ? -35.504 -13.144 26.727 1.00 87.31 584 CYS A C 1
ATOM 4675 O O . CYS A 1 584 ? -35.031 -12.418 27.604 1.00 87.31 584 CYS A O 1
ATOM 4677 N N . ASP A 1 585 ? -35.411 -14.475 26.737 1.00 86.31 585 ASP A N 1
ATOM 4678 C CA . ASP A 1 585 ? -34.592 -15.246 27.676 1.00 86.31 585 ASP A CA 1
ATOM 4679 C C . ASP A 1 585 ? -33.086 -14.952 27.475 1.00 86.31 585 ASP A C 1
ATOM 4681 O O . ASP A 1 585 ? -32.672 -14.307 26.495 1.00 86.31 585 ASP A O 1
ATOM 4685 N N . GLU A 1 586 ? -32.253 -15.393 28.416 1.00 83.19 586 GLU A N 1
ATOM 4686 C CA . GLU A 1 586 ? -30.810 -15.151 28.373 1.00 83.19 586 GLU A CA 1
ATOM 4687 C C . GLU A 1 586 ? -30.151 -15.821 27.157 1.00 83.19 586 GLU A C 1
ATOM 4689 O O . GLU A 1 586 ? -30.385 -16.988 26.834 1.00 83.19 586 GLU A O 1
ATOM 4694 N N . MET A 1 587 ? -29.287 -15.073 26.461 1.00 86.88 587 MET A N 1
ATOM 4695 C CA . MET A 1 587 ? -28.593 -15.603 25.287 1.00 86.88 587 MET A CA 1
ATOM 4696 C C . MET A 1 587 ? -27.633 -16.738 25.684 1.00 86.88 587 MET A C 1
ATOM 4698 O O . MET A 1 587 ? -26.781 -16.527 26.552 1.00 86.88 587 MET A O 1
ATOM 4702 N N . PRO A 1 588 ? -27.682 -17.909 25.016 1.00 88.81 588 PRO A N 1
ATOM 4703 C CA . PRO A 1 588 ? -26.784 -19.017 25.322 1.00 88.81 588 PRO A CA 1
ATOM 4704 C C . PRO A 1 588 ? -25.311 -18.637 25.080 1.00 88.81 588 PRO A C 1
ATOM 4706 O O . PRO A 1 588 ? -25.019 -17.806 24.211 1.00 88.81 588 PRO A O 1
ATOM 4709 N N . PRO A 1 589 ? -24.363 -19.266 25.801 1.00 87.75 589 PRO A N 1
ATOM 4710 C CA . PRO A 1 589 ? -22.943 -18.962 25.670 1.00 87.75 589 PRO A CA 1
ATOM 4711 C C . PRO A 1 589 ? -22.438 -19.227 24.248 1.00 87.75 589 PRO A C 1
ATOM 4713 O O . PRO A 1 589 ? -22.796 -20.211 23.595 1.00 87.75 589 PRO A O 1
ATOM 4716 N N . PHE A 1 590 ? -21.559 -18.351 23.768 1.00 87.50 590 PHE A N 1
ATOM 4717 C CA . PHE A 1 590 ? -20.953 -18.476 22.449 1.00 87.50 590 PHE A CA 1
ATOM 4718 C C . PHE A 1 590 ? -19.983 -19.668 22.406 1.00 87.50 590 PHE A C 1
ATOM 4720 O O . PHE A 1 590 ? -19.189 -19.837 23.335 1.00 87.50 590 PHE A O 1
ATOM 4727 N N . PRO A 1 591 ? -19.965 -20.455 21.314 1.00 86.88 591 PRO A N 1
ATOM 4728 C CA . PRO A 1 591 ? -18.992 -21.528 21.149 1.00 86.88 591 PRO A CA 1
ATOM 4729 C C . PRO A 1 591 ? -17.572 -20.965 21.032 1.00 86.88 591 PRO A C 1
ATOM 4731 O O . PRO A 1 591 ? -17.359 -19.903 20.436 1.00 86.88 591 PRO A O 1
ATOM 4734 N N . GLU A 1 592 ? -16.588 -21.707 21.539 1.00 74.94 592 GLU A N 1
ATOM 4735 C CA . GLU A 1 592 ? -15.180 -21.368 21.344 1.00 74.94 592 GLU A CA 1
ATOM 4736 C C . GLU A 1 592 ? -14.829 -21.387 19.847 1.00 74.94 592 GLU A C 1
ATOM 4738 O O . GLU A 1 592 ? -15.092 -22.350 19.125 1.00 74.94 592 GLU A O 1
ATOM 4743 N N . ARG A 1 593 ? -14.254 -20.282 19.367 1.00 69.69 593 ARG A N 1
ATOM 4744 C CA . ARG A 1 593 ? -13.779 -20.092 17.991 1.00 69.69 593 ARG A CA 1
ATOM 4745 C C . ARG A 1 593 ? -12.387 -19.472 18.028 1.00 69.69 593 ARG A C 1
ATOM 4747 O O . ARG A 1 593 ? -12.072 -18.722 18.955 1.00 69.69 593 ARG A O 1
ATOM 4754 N N . GLU A 1 594 ? -11.583 -19.747 17.004 1.00 64.81 594 GLU A N 1
ATOM 4755 C CA . GLU A 1 594 ? -10.292 -19.081 16.804 1.00 64.81 594 GLU A CA 1
ATOM 4756 C C . GLU A 1 594 ? -10.469 -17.551 16.749 1.00 64.81 594 GLU A C 1
ATOM 4758 O O . GLU A 1 594 ? -11.463 -17.045 16.216 1.00 64.81 594 GLU A O 1
ATOM 4763 N N . SER A 1 595 ? -9.519 -16.795 17.317 1.00 66.19 595 SER A N 1
ATOM 4764 C CA . SER A 1 595 ? -9.643 -15.333 17.391 1.00 66.19 595 SER A CA 1
ATOM 4765 C C . SER A 1 595 ? -9.515 -14.704 16.003 1.00 66.19 595 SER A C 1
ATOM 4767 O O . SER A 1 595 ? -8.426 -14.626 15.426 1.00 66.19 595 SER A O 1
ATOM 4769 N N . ALA A 1 596 ? -10.634 -14.178 15.496 1.00 70.25 596 ALA A N 1
ATOM 4770 C CA . ALA A 1 596 ? -10.715 -13.470 14.217 1.00 70.25 596 ALA A CA 1
ATOM 4771 C C . ALA A 1 596 ? -9.739 -12.277 14.114 1.00 70.25 596 ALA A C 1
ATOM 4773 O O . ALA A 1 596 ? -9.386 -11.861 13.009 1.00 70.25 596 ALA A O 1
ATOM 4774 N N . LEU A 1 597 ? -9.258 -11.753 15.251 1.00 71.69 597 LEU A N 1
ATOM 4775 C CA . LEU A 1 597 ? -8.250 -10.692 15.301 1.00 71.69 597 LEU A CA 1
ATOM 4776 C C . LEU A 1 597 ? -6.904 -11.127 14.699 1.00 71.69 597 LEU A C 1
ATOM 4778 O O . LEU A 1 597 ? -6.248 -10.318 14.042 1.00 71.69 597 LEU A O 1
ATOM 4782 N N . LEU A 1 598 ? -6.507 -12.394 14.869 1.00 68.69 598 LEU A N 1
ATOM 4783 C CA . LEU A 1 598 ? -5.276 -12.931 14.279 1.00 68.69 598 LEU A CA 1
ATOM 4784 C C . LEU A 1 598 ? -5.418 -13.070 12.757 1.00 68.69 598 LEU A C 1
ATOM 4786 O O . LEU A 1 598 ? -4.578 -12.571 12.011 1.00 68.69 598 LEU A O 1
ATOM 4790 N N . THR A 1 599 ? -6.544 -13.609 12.279 1.00 67.12 599 THR A N 1
ATOM 4791 C CA . THR A 1 599 ? -6.859 -13.681 10.841 1.00 67.12 599 THR A CA 1
ATOM 4792 C C . THR A 1 599 ? -6.888 -12.291 10.186 1.00 67.12 599 THR A C 1
ATOM 4794 O O . THR A 1 599 ? -6.416 -12.111 9.062 1.00 67.12 599 THR A O 1
ATOM 4797 N N . SER A 1 600 ? -7.412 -11.282 10.891 1.00 61.84 600 SER A N 1
ATOM 4798 C CA . SER A 1 600 ? -7.432 -9.874 10.460 1.00 61.84 600 SER A CA 1
ATOM 4799 C C . SER A 1 600 ? -6.020 -9.271 10.350 1.00 61.84 600 SER A C 1
ATOM 4801 O O . SER A 1 600 ? -5.747 -8.473 9.446 1.00 61.84 600 SER A O 1
ATOM 4803 N N . LEU A 1 601 ? -5.094 -9.685 11.225 1.00 66.75 601 LEU A N 1
ATOM 4804 C CA . LEU A 1 601 ? -3.689 -9.274 11.191 1.00 66.75 601 LEU A CA 1
ATOM 4805 C C . LEU A 1 601 ? -2.942 -9.885 9.994 1.00 66.75 601 LEU A C 1
ATOM 4807 O O . LEU A 1 601 ? -2.257 -9.152 9.277 1.00 66.75 601 LEU A O 1
ATOM 4811 N N . ASP A 1 602 ? -3.107 -11.184 9.738 1.00 63.72 602 ASP A N 1
ATOM 4812 C CA . ASP A 1 602 ? -2.415 -11.885 8.645 1.00 63.72 602 ASP A CA 1
ATOM 4813 C C . ASP A 1 602 ? -2.842 -11.374 7.264 1.00 63.72 602 ASP A C 1
ATOM 4815 O O . ASP A 1 602 ? -1.995 -11.102 6.406 1.00 63.72 602 ASP A O 1
ATOM 4819 N N . ARG A 1 603 ? -4.146 -11.123 7.063 1.00 63.00 603 ARG A N 1
ATOM 4820 C CA . ARG A 1 603 ? -4.669 -10.538 5.812 1.00 63.00 603 ARG A CA 1
ATOM 4821 C C . ARG A 1 603 ? -4.050 -9.173 5.489 1.00 63.00 603 ARG A C 1
ATOM 4823 O O . ARG A 1 603 ? -3.929 -8.838 4.317 1.00 63.00 603 ARG A O 1
ATOM 4830 N N . LYS A 1 604 ? -3.619 -8.399 6.495 1.00 61.16 604 LYS A N 1
ATOM 4831 C CA . LYS A 1 604 ? -2.942 -7.100 6.304 1.00 61.16 604 LYS A CA 1
ATOM 4832 C C . LYS A 1 604 ? -1.445 -7.209 5.983 1.00 61.16 604 LYS A C 1
ATOM 4834 O O . LYS A 1 604 ? -0.864 -6.217 5.552 1.00 61.16 604 LYS A O 1
ATOM 4839 N N . HIS A 1 605 ? -0.818 -8.371 6.179 1.00 57.53 605 HIS A N 1
ATOM 4840 C CA . HIS A 1 605 ? 0.622 -8.577 5.952 1.00 57.53 605 HIS A CA 1
ATOM 4841 C C . HIS A 1 605 ? 0.954 -9.347 4.657 1.00 57.53 605 HIS A C 1
ATOM 4843 O O . HIS A 1 605 ? 2.125 -9.419 4.278 1.00 57.53 605 HIS A O 1
ATOM 4849 N N . GLY A 1 606 ? -0.048 -9.900 3.961 1.00 44.84 606 GLY A N 1
ATOM 4850 C CA . GLY A 1 606 ? 0.141 -10.807 2.818 1.00 44.84 606 GLY A CA 1
ATOM 4851 C C . GLY A 1 606 ? 0.762 -10.211 1.541 1.00 44.84 606 GLY A C 1
ATOM 4852 O O . GLY A 1 606 ? 1.327 -10.960 0.750 1.00 44.84 606 GLY A O 1
ATOM 4853 N N . ASP A 1 607 ? 0.725 -8.890 1.344 1.00 37.84 607 ASP A N 1
ATOM 4854 C CA . ASP A 1 607 ? 1.013 -8.245 0.044 1.00 37.84 607 ASP A CA 1
ATOM 4855 C C . ASP A 1 607 ? 2.509 -8.029 -0.295 1.00 37.84 607 ASP A C 1
ATOM 4857 O O . ASP A 1 607 ? 2.847 -7.322 -1.249 1.00 37.84 607 ASP A O 1
ATOM 4861 N N . THR A 1 608 ? 3.452 -8.615 0.454 1.00 43.44 608 THR A N 1
ATOM 4862 C CA . THR A 1 608 ? 4.893 -8.440 0.169 1.00 43.44 608 THR A CA 1
ATOM 4863 C C . THR A 1 608 ? 5.458 -9.529 -0.751 1.00 43.44 608 THR A C 1
ATOM 4865 O O . THR A 1 608 ? 5.508 -10.701 -0.398 1.00 43.44 608 THR A O 1
ATOM 4868 N N . GLN A 1 609 ? 5.949 -9.125 -1.932 1.00 34.78 609 GLN A N 1
ATOM 4869 C CA . GLN A 1 609 ? 6.515 -10.032 -2.950 1.00 34.78 609 GLN A CA 1
ATOM 4870 C C . GLN A 1 609 ? 7.818 -10.746 -2.535 1.00 34.78 609 GLN A C 1
ATOM 4872 O O . GLN A 1 609 ? 8.204 -11.719 -3.179 1.00 34.78 609 GLN A O 1
ATOM 4877 N N . ASP A 1 610 ? 8.515 -10.278 -1.493 1.00 37.81 610 ASP A N 1
ATOM 4878 C CA . ASP A 1 610 ? 9.612 -11.035 -0.879 1.00 37.81 610 ASP A CA 1
ATOM 4879 C C . ASP A 1 610 ? 9.027 -11.937 0.208 1.00 37.81 610 ASP A C 1
ATOM 4881 O O . ASP A 1 610 ? 8.525 -11.445 1.221 1.00 37.81 610 ASP A O 1
ATOM 4885 N N . SER A 1 611 ? 9.118 -13.257 0.023 1.00 49.50 611 SER A N 1
ATOM 4886 C CA . SER A 1 611 ? 8.740 -14.235 1.044 1.00 49.50 611 SER A CA 1
ATOM 4887 C C . SER A 1 611 ? 9.774 -14.231 2.174 1.00 49.50 611 SER A C 1
ATOM 4889 O O . SER A 1 611 ? 10.548 -15.184 2.329 1.00 49.50 611 SER A O 1
ATOM 4891 N N . ARG A 1 612 ? 9.737 -13.172 2.994 1.00 50.97 612 ARG A N 1
ATOM 4892 C CA . ARG A 1 612 ? 10.531 -13.006 4.216 1.00 50.97 612 ARG A CA 1
ATOM 4893 C C . ARG A 1 612 ? 10.579 -14.320 4.994 1.00 50.97 612 ARG A C 1
ATOM 4895 O O . ARG A 1 612 ? 9.547 -14.974 5.176 1.00 50.97 612 ARG A O 1
ATOM 4902 N N . THR A 1 613 ? 11.774 -14.671 5.464 1.00 52.66 613 THR A N 1
ATOM 4903 C CA . THR A 1 613 ? 12.043 -15.849 6.305 1.00 52.66 613 THR A CA 1
ATOM 4904 C C . THR A 1 613 ? 11.290 -15.817 7.637 1.00 52.66 613 THR A C 1
ATOM 4906 O O . THR A 1 613 ? 11.131 -16.860 8.258 1.00 52.66 613 THR A O 1
ATOM 4909 N N . TRP A 1 614 ? 10.776 -14.649 8.032 1.00 57.28 614 TRP A N 1
ATOM 4910 C CA . TRP A 1 614 ? 10.013 -14.416 9.253 1.00 57.28 614 TRP A CA 1
ATOM 4911 C C . TRP A 1 614 ? 8.866 -13.410 9.027 1.00 57.28 614 TRP A C 1
ATOM 4913 O O . TRP A 1 614 ? 8.898 -12.605 8.091 1.00 57.28 614 TRP A O 1
ATOM 4923 N N . ILE A 1 615 ? 7.862 -13.451 9.903 1.00 56.38 615 ILE A N 1
ATOM 4924 C CA . ILE A 1 615 ? 6.776 -12.474 10.067 1.00 56.38 615 ILE A CA 1
ATOM 4925 C C . ILE A 1 615 ? 6.720 -11.954 11.511 1.00 56.38 615 ILE A C 1
ATOM 4927 O O . ILE A 1 615 ? 7.254 -12.565 12.439 1.00 56.38 615 ILE A O 1
ATOM 4931 N N . ILE A 1 616 ? 6.072 -10.802 11.676 1.00 54.53 616 ILE A N 1
ATOM 4932 C CA . ILE A 1 616 ? 5.799 -10.147 12.962 1.00 54.53 616 ILE A CA 1
ATOM 4933 C C . ILE A 1 616 ? 4.678 -10.930 13.665 1.00 54.53 616 ILE A C 1
ATOM 4935 O O . ILE A 1 616 ? 3.640 -11.168 13.056 1.00 54.53 616 ILE A O 1
ATOM 4939 N N . GLY A 1 617 ? 4.876 -11.329 14.927 1.00 52.50 617 GLY A N 1
ATOM 4940 C CA . GLY A 1 617 ? 3.915 -12.176 15.661 1.00 52.50 617 GLY A CA 1
ATOM 4941 C C . GLY A 1 617 ? 4.520 -13.186 16.646 1.00 52.50 617 GLY A C 1
ATOM 4942 O O . GLY A 1 617 ? 3.779 -13.810 17.404 1.00 52.50 617 GLY A O 1
ATOM 4943 N N . GLY A 1 618 ? 5.850 -13.322 16.674 1.00 57.69 618 GLY A N 1
ATOM 4944 C CA . GLY A 1 618 ? 6.562 -14.241 17.570 1.00 57.69 618 GLY A CA 1
ATOM 4945 C C . GLY A 1 618 ? 6.862 -15.609 16.944 1.00 57.69 618 GLY A C 1
ATOM 4946 O O . GLY A 1 618 ? 6.580 -15.856 15.767 1.00 57.69 618 GLY A O 1
ATOM 4947 N N . LYS A 1 619 ? 7.450 -16.502 17.748 1.00 52.44 619 LYS A N 1
ATOM 4948 C CA . LYS A 1 619 ? 7.938 -17.819 17.306 1.00 52.44 619 LYS A CA 1
ATOM 4949 C C . LYS A 1 619 ? 6.824 -18.731 16.777 1.00 52.44 619 LYS A C 1
ATOM 4951 O O . LYS A 1 619 ? 7.017 -19.397 15.760 1.00 52.44 619 LYS A O 1
ATOM 4956 N N . ASP A 1 620 ? 5.655 -18.720 17.415 1.00 52.69 620 ASP A N 1
ATOM 4957 C CA . ASP A 1 620 ? 4.527 -19.593 17.059 1.00 52.69 620 ASP A CA 1
ATOM 4958 C C . ASP A 1 620 ? 3.969 -19.274 15.660 1.00 52.69 620 ASP A C 1
ATOM 4960 O O . ASP A 1 620 ? 3.888 -20.159 14.809 1.00 52.69 620 ASP A O 1
ATOM 4964 N N . ALA A 1 621 ? 3.735 -17.990 15.360 1.00 54.62 621 ALA A N 1
ATOM 4965 C CA . ALA A 1 621 ? 3.261 -17.540 14.046 1.00 54.62 621 ALA A CA 1
ATOM 4966 C C . ALA A 1 621 ? 4.220 -17.934 12.899 1.00 54.62 621 ALA A C 1
ATOM 4968 O O . ALA A 1 621 ? 3.795 -18.308 11.803 1.00 54.62 621 ALA A O 1
ATOM 4969 N N . ASN A 1 622 ? 5.533 -17.904 13.153 1.00 57.16 622 ASN A N 1
ATOM 4970 C CA . ASN A 1 622 ? 6.539 -18.352 12.187 1.00 57.16 622 ASN A CA 1
ATOM 4971 C C . ASN A 1 622 ? 6.584 -19.879 12.038 1.00 57.16 622 ASN A C 1
ATOM 4973 O O . ASN A 1 622 ? 6.759 -20.387 10.927 1.00 57.16 622 ASN A O 1
ATOM 4977 N N . ARG A 1 623 ? 6.398 -20.621 13.134 1.00 55.78 623 ARG A N 1
ATOM 4978 C CA . ARG A 1 623 ? 6.339 -22.087 13.135 1.00 55.78 623 ARG A CA 1
ATOM 4979 C C . ARG A 1 623 ? 5.159 -22.599 12.308 1.00 55.78 623 ARG A C 1
ATOM 4981 O O . ARG A 1 623 ? 5.369 -23.453 11.446 1.00 55.78 623 ARG A O 1
ATOM 4988 N N . ASP A 1 624 ? 3.968 -22.040 12.492 1.00 49.31 624 ASP A N 1
ATOM 4989 C CA . ASP A 1 624 ? 2.771 -22.470 11.759 1.00 49.31 624 ASP A CA 1
ATOM 4990 C C . ASP A 1 624 ? 2.884 -22.165 10.259 1.00 49.31 624 ASP A C 1
ATOM 4992 O O . ASP A 1 624 ? 2.635 -23.038 9.418 1.00 49.31 624 ASP A O 1
ATOM 4996 N N . ARG A 1 625 ? 3.403 -20.983 9.894 1.00 54.53 625 ARG A N 1
ATOM 4997 C CA . ARG A 1 625 ? 3.712 -20.651 8.493 1.00 54.53 625 ARG A CA 1
ATOM 4998 C C . ARG A 1 625 ? 4.762 -21.587 7.886 1.00 54.53 625 ARG A C 1
ATOM 5000 O O . ARG A 1 625 ? 4.614 -21.981 6.729 1.00 54.53 625 ARG A O 1
ATOM 5007 N N . ASN A 1 626 ? 5.796 -21.979 8.632 1.00 50.78 626 ASN A N 1
ATOM 5008 C CA . ASN A 1 626 ? 6.804 -22.928 8.149 1.00 50.78 626 ASN A CA 1
ATOM 5009 C C . ASN A 1 626 ? 6.219 -24.336 7.935 1.00 50.78 626 ASN A C 1
ATOM 5011 O O . ASN A 1 626 ? 6.548 -24.980 6.938 1.00 50.78 626 ASN A O 1
ATOM 5015 N N . VAL A 1 627 ? 5.281 -24.780 8.780 1.00 50.91 627 VAL A N 1
ATOM 5016 C CA . VAL A 1 627 ? 4.521 -26.026 8.566 1.00 50.91 627 VAL A CA 1
ATOM 5017 C C . VAL A 1 627 ? 3.639 -25.934 7.312 1.00 50.91 627 VAL A C 1
ATOM 5019 O O . VAL A 1 627 ? 3.618 -26.870 6.510 1.00 50.91 627 VAL A O 1
ATOM 5022 N N . VAL A 1 628 ? 2.954 -24.809 7.084 1.00 48.09 628 VAL A N 1
ATOM 5023 C CA . VAL A 1 628 ? 2.165 -24.574 5.857 1.00 48.09 628 VAL A CA 1
ATOM 5024 C C . VAL A 1 628 ? 3.062 -24.530 4.610 1.00 48.09 628 VAL A C 1
ATOM 5026 O O . VAL A 1 628 ? 2.725 -25.132 3.588 1.00 48.09 628 VAL A O 1
ATOM 5029 N N . ARG A 1 629 ? 4.241 -23.900 4.691 1.00 47.28 629 ARG A N 1
ATOM 5030 C CA . ARG A 1 629 ? 5.231 -23.850 3.600 1.00 47.28 629 ARG A CA 1
ATOM 5031 C C . ARG A 1 629 ? 5.792 -25.237 3.273 1.00 47.28 629 ARG A C 1
ATOM 5033 O O . ARG A 1 629 ? 5.848 -25.593 2.100 1.00 47.28 629 ARG A O 1
ATOM 5040 N N . ALA A 1 630 ? 6.126 -26.045 4.281 1.00 47.38 630 ALA A N 1
ATOM 5041 C CA . ALA A 1 630 ? 6.568 -27.428 4.092 1.00 47.38 630 ALA A CA 1
ATOM 5042 C C . ALA A 1 630 ? 5.474 -28.304 3.449 1.00 47.38 630 ALA A C 1
ATOM 5044 O O . ALA A 1 630 ? 5.745 -29.048 2.506 1.00 47.38 630 ALA A O 1
ATOM 5045 N N . LYS A 1 631 ? 4.212 -28.159 3.883 1.00 41.84 631 LYS A N 1
ATOM 5046 C CA . LYS A 1 631 ? 3.058 -28.840 3.263 1.00 41.84 631 LYS A CA 1
ATOM 5047 C C . LYS A 1 631 ? 2.838 -28.409 1.804 1.00 41.84 631 LYS A C 1
ATOM 5049 O O . LYS A 1 631 ? 2.545 -29.256 0.966 1.00 41.84 631 LYS A O 1
ATOM 5054 N N . SER A 1 632 ? 3.017 -27.123 1.491 1.00 42.84 632 SER A N 1
ATOM 5055 C CA . SER A 1 632 ? 2.935 -26.573 0.127 1.00 42.84 632 SER A CA 1
ATOM 5056 C C . SER A 1 632 ? 4.009 -27.153 -0.806 1.00 42.84 632 SER A C 1
ATOM 5058 O O . SER A 1 632 ? 3.694 -27.607 -1.908 1.00 42.84 632 SER A O 1
ATOM 5060 N N . LEU A 1 633 ? 5.262 -27.221 -0.340 1.00 43.16 633 LEU A N 1
ATOM 5061 C CA . LEU A 1 633 ? 6.382 -27.799 -1.092 1.00 43.16 633 LEU A CA 1
ATOM 5062 C C . LEU A 1 633 ? 6.183 -29.303 -1.348 1.00 43.16 633 LEU A C 1
ATOM 5064 O O . LEU A 1 633 ? 6.293 -29.747 -2.491 1.00 43.16 633 LEU A O 1
ATOM 5068 N N . ASN A 1 634 ? 5.771 -30.070 -0.333 1.00 37.53 634 ASN A N 1
ATOM 5069 C CA . ASN A 1 634 ? 5.478 -31.500 -0.496 1.00 37.53 634 ASN A CA 1
ATOM 5070 C C . ASN A 1 634 ? 4.319 -31.763 -1.476 1.00 37.53 634 ASN A C 1
ATOM 5072 O O . ASN A 1 634 ? 4.375 -32.728 -2.237 1.00 37.53 634 ASN A O 1
ATOM 5076 N N . LYS A 1 635 ? 3.305 -30.885 -1.535 1.00 39.44 635 LYS A N 1
ATOM 5077 C CA . LYS A 1 635 ? 2.200 -31.007 -2.505 1.00 39.44 635 LYS A CA 1
ATOM 5078 C C . LYS A 1 635 ? 2.659 -30.851 -3.962 1.00 39.44 635 LYS A C 1
ATOM 5080 O O . LYS A 1 635 ? 2.076 -31.480 -4.839 1.00 39.44 635 LYS A O 1
ATOM 5085 N N . LYS A 1 636 ? 3.714 -30.068 -4.228 1.00 40.19 636 LYS A N 1
ATOM 5086 C CA . LYS A 1 636 ? 4.326 -29.965 -5.568 1.00 40.19 636 LYS A CA 1
ATOM 5087 C C . LYS A 1 636 ? 5.210 -31.165 -5.925 1.00 40.19 636 LYS A C 1
ATOM 5089 O O . LYS A 1 636 ? 5.339 -31.478 -7.102 1.00 40.19 636 LYS A O 1
ATOM 5094 N N . ALA A 1 637 ? 5.786 -31.856 -4.941 1.00 35.72 637 ALA A N 1
ATOM 5095 C CA . ALA A 1 637 ? 6.680 -32.992 -5.177 1.00 35.72 637 ALA A CA 1
ATOM 5096 C C . ALA A 1 637 ? 5.964 -34.294 -5.605 1.00 35.72 637 ALA A C 1
ATOM 5098 O O . ALA A 1 637 ? 6.611 -35.176 -6.163 1.00 35.72 637 ALA A O 1
ATOM 5099 N N . GLN A 1 638 ? 4.652 -34.423 -5.362 1.00 34.09 638 GLN A N 1
ATOM 5100 C CA . GLN A 1 638 ? 3.861 -35.630 -5.678 1.00 34.09 638 GLN A CA 1
ATOM 5101 C C . GLN A 1 638 ? 2.766 -35.423 -6.748 1.00 34.09 638 GLN A C 1
ATOM 5103 O O . GLN A 1 638 ? 2.035 -36.357 -7.061 1.00 34.09 638 GLN A O 1
ATOM 5108 N N . GLY A 1 639 ? 2.639 -34.220 -7.320 1.00 28.53 639 GLY A N 1
ATOM 5109 C CA . GLY A 1 639 ? 1.529 -33.830 -8.203 1.00 28.53 639 GLY A CA 1
ATOM 5110 C C . GLY A 1 639 ? 1.851 -33.824 -9.700 1.00 28.53 639 GLY A C 1
ATOM 5111 O O . GLY A 1 639 ? 1.680 -32.795 -10.350 1.00 28.53 639 GLY A O 1
ATOM 5112 N N . GLY A 1 640 ? 2.318 -34.942 -10.258 1.00 28.81 640 GLY A N 1
ATOM 5113 C CA . GLY A 1 640 ? 2.430 -35.105 -11.711 1.00 28.81 640 GLY A CA 1
ATOM 5114 C C . GLY A 1 640 ? 1.114 -35.601 -12.318 1.00 28.81 640 GLY A C 1
ATOM 5115 O O . GLY A 1 640 ? 0.732 -36.732 -12.052 1.00 28.81 640 GLY A O 1
ATOM 5116 N N . ILE A 1 641 ? 0.486 -34.786 -13.179 1.00 31.66 641 ILE A N 1
ATOM 5117 C CA . ILE A 1 641 ? -0.721 -35.101 -13.977 1.00 31.66 641 ILE A CA 1
ATOM 5118 C C . ILE A 1 641 ? -2.026 -35.210 -13.152 1.00 31.66 641 ILE A C 1
ATOM 5120 O O . ILE A 1 641 ? -2.411 -36.293 -12.728 1.00 31.66 641 ILE A O 1
ATOM 5124 N N . LEU A 1 642 ? -2.747 -34.087 -12.991 1.00 28.05 642 LEU A N 1
ATOM 5125 C CA . LEU A 1 642 ? -4.164 -33.904 -13.391 1.00 28.05 642 LEU A CA 1
ATOM 5126 C C . LEU A 1 642 ? -4.727 -32.527 -12.960 1.00 28.05 642 LEU A C 1
ATOM 5128 O O . LEU A 1 642 ? -4.313 -31.955 -11.960 1.00 28.05 642 LEU A O 1
ATOM 5132 N N . SER A 1 643 ? -5.670 -32.038 -13.774 1.00 25.09 643 SER A N 1
ATOM 5133 C CA . SER A 1 643 ? -6.558 -30.857 -13.692 1.00 25.09 643 SER A CA 1
ATOM 5134 C C . SER A 1 643 ? -6.477 -29.849 -12.521 1.00 25.09 643 SER A C 1
ATOM 5136 O O . SER A 1 643 ? -6.516 -30.179 -11.337 1.00 25.09 643 SER A O 1
ATOM 5138 N N . ARG A 1 644 ? -6.526 -28.559 -12.884 1.00 25.73 644 ARG A N 1
ATOM 5139 C CA . ARG A 1 644 ? -6.558 -27.391 -11.988 1.00 25.73 644 ARG A CA 1
ATOM 5140 C C . ARG A 1 644 ? -7.983 -27.149 -11.456 1.00 25.73 644 ARG A C 1
ATOM 5142 O O . ARG A 1 644 ? -8.746 -26.408 -12.062 1.00 25.73 644 ARG A O 1
ATOM 5149 N N . GLY A 1 645 ? -8.329 -27.775 -10.329 1.00 23.42 645 GLY A N 1
ATOM 5150 C CA . GLY A 1 645 ? -9.611 -27.601 -9.625 1.00 23.42 645 GLY A CA 1
ATOM 5151 C C . GLY A 1 645 ? -9.521 -26.721 -8.368 1.00 23.42 645 GLY A C 1
ATOM 5152 O O . GLY A 1 645 ? -8.486 -26.682 -7.704 1.00 23.42 645 GLY A O 1
ATOM 5153 N N . SER A 1 646 ? -10.617 -26.020 -8.053 1.00 24.52 646 SER A N 1
ATOM 5154 C CA . SER A 1 646 ? -10.753 -25.065 -6.937 1.00 24.52 646 SER A CA 1
ATOM 5155 C C . SER A 1 646 ? -10.357 -25.621 -5.557 1.00 24.52 646 SER A C 1
ATOM 5157 O O . SER A 1 646 ? -10.662 -26.765 -5.218 1.00 24.52 646 SER A O 1
ATOM 5159 N N . VAL A 1 647 ? -9.737 -24.775 -4.723 1.00 24.27 647 VAL A N 1
ATOM 5160 C CA . VAL A 1 647 ? -9.524 -25.047 -3.293 1.00 24.27 647 VAL A CA 1
ATOM 5161 C C . VAL A 1 647 ? -10.771 -24.613 -2.524 1.00 24.27 647 VAL A C 1
ATOM 5163 O O . VAL A 1 647 ? -10.931 -23.438 -2.204 1.00 24.27 647 VAL A O 1
ATOM 5166 N N . LEU A 1 648 ? -11.644 -25.574 -2.223 1.00 25.98 648 LEU A N 1
ATOM 5167 C CA . LEU A 1 648 ? -12.775 -25.384 -1.314 1.00 25.98 648 LEU A CA 1
ATOM 5168 C C . LEU A 1 648 ? -12.320 -25.364 0.155 1.00 25.98 648 LEU A C 1
ATOM 5170 O O . LEU A 1 648 ? -11.380 -26.062 0.547 1.00 25.98 648 LEU A O 1
ATOM 5174 N N . SER A 1 649 ? -13.026 -24.571 0.959 1.00 23.33 649 SER A N 1
ATOM 5175 C CA . SER A 1 649 ? -12.908 -24.518 2.420 1.00 23.33 649 SER A CA 1
ATOM 5176 C C . SER A 1 649 ? -13.257 -25.870 3.067 1.00 23.33 649 SER A C 1
ATOM 5178 O O . SER A 1 649 ? -14.127 -26.578 2.559 1.00 23.33 649 SER A O 1
ATOM 5180 N N . PRO A 1 650 ? -12.637 -26.249 4.201 1.00 24.81 650 PRO A N 1
ATOM 5181 C CA . PRO A 1 650 ? -12.970 -27.490 4.891 1.00 24.81 650 PRO A CA 1
ATOM 5182 C C . PRO A 1 650 ? -14.256 -27.344 5.719 1.00 24.81 650 PRO A C 1
ATOM 5184 O O . PRO A 1 650 ? -14.232 -26.859 6.851 1.00 24.81 650 PRO A O 1
ATOM 5187 N N . THR A 1 651 ? -15.380 -27.813 5.178 1.00 23.58 651 THR A N 1
ATOM 5188 C CA . THR A 1 651 ? -16.614 -28.009 5.950 1.00 23.58 651 THR A CA 1
ATOM 5189 C C . THR A 1 651 ? -16.419 -29.149 6.951 1.00 23.58 651 THR A C 1
ATOM 5191 O O . THR A 1 651 ? -16.271 -30.307 6.563 1.00 23.58 651 THR A O 1
ATOM 5194 N N . PHE A 1 652 ? -16.426 -28.837 8.248 1.00 23.08 652 PHE A N 1
ATOM 5195 C CA . PHE A 1 652 ? -16.429 -29.846 9.307 1.00 23.08 652 PHE A CA 1
ATOM 5196 C C . PHE A 1 652 ? -17.820 -30.482 9.430 1.00 23.08 652 PHE A C 1
ATOM 5198 O O . PHE A 1 652 ? -18.754 -29.865 9.939 1.00 23.08 652 PHE A O 1
ATOM 5205 N N . THR A 1 653 ? -17.951 -31.740 9.012 1.00 24.00 653 THR A N 1
ATOM 5206 C CA . THR A 1 653 ? -19.095 -32.590 9.370 1.00 24.00 653 THR A CA 1
ATOM 5207 C C . THR A 1 653 ? -18.918 -33.111 10.793 1.00 24.00 653 THR A C 1
ATOM 5209 O O . THR A 1 653 ? -17.907 -33.750 11.095 1.00 24.00 653 THR A O 1
ATOM 5212 N N . GLY A 1 654 ? -19.890 -32.846 11.667 1.00 24.64 654 GLY A N 1
ATOM 5213 C CA . GLY A 1 654 ? -19.849 -33.286 13.060 1.00 24.64 654 GLY A CA 1
ATOM 5214 C C . GLY A 1 654 ? -19.913 -34.808 13.210 1.00 24.64 654 GLY A C 1
ATOM 5215 O O . GLY A 1 654 ? -20.661 -35.485 12.508 1.00 24.64 654 GLY A O 1
ATOM 5216 N N . SER A 1 655 ? -19.149 -35.339 14.162 1.00 22.27 655 SER A N 1
ATOM 5217 C CA . SER A 1 655 ? -19.212 -36.739 14.578 1.00 22.27 655 SER A CA 1
ATOM 5218 C C . SER A 1 655 ? -20.079 -36.895 15.830 1.00 22.27 655 SER A C 1
ATOM 5220 O O . SER A 1 655 ? -19.679 -36.465 16.913 1.00 22.27 655 SER A O 1
ATOM 5222 N N . THR A 1 656 ? -21.208 -37.587 15.710 1.00 25.56 656 THR A N 1
ATOM 5223 C CA . THR A 1 656 ? -21.865 -38.283 16.827 1.00 25.56 656 THR A CA 1
ATOM 5224 C C . THR A 1 656 ? -21.774 -39.788 16.576 1.00 25.56 656 THR A C 1
ATOM 5226 O O . THR A 1 656 ? -21.800 -40.244 15.434 1.00 25.56 656 THR A O 1
ATOM 5229 N N . GLY A 1 657 ? -21.512 -40.556 17.633 1.00 23.11 657 GLY A N 1
ATOM 5230 C CA . GLY A 1 657 ? -21.009 -41.924 17.505 1.00 23.11 657 GLY A CA 1
ATOM 5231 C C . GLY A 1 657 ? -22.059 -43.028 17.634 1.00 23.11 657 GLY A C 1
ATOM 5232 O O . GLY A 1 657 ? -23.110 -42.826 18.226 1.00 23.11 657 GLY A O 1
ATOM 5233 N N . ALA A 1 658 ? -21.643 -44.211 17.169 1.00 21.25 658 ALA A N 1
ATOM 5234 C CA . ALA A 1 658 ? -22.084 -45.556 17.556 1.00 21.25 658 ALA A CA 1
ATOM 5235 C C . ALA A 1 658 ? -23.573 -45.939 17.401 1.00 21.25 658 ALA A C 1
ATOM 5237 O O . ALA A 1 658 ? -24.439 -45.456 18.118 1.00 21.25 658 ALA A O 1
ATOM 5238 N N . ILE A 1 659 ? -23.816 -46.981 16.596 1.00 25.62 659 ILE A N 1
ATOM 5239 C CA . ILE A 1 659 ? -24.201 -48.323 17.083 1.00 25.62 659 ILE A CA 1
ATOM 5240 C C . ILE A 1 659 ? -23.846 -49.370 16.000 1.00 25.62 659 ILE A C 1
ATOM 5242 O O . ILE A 1 659 ? -23.495 -49.028 14.872 1.00 25.62 659 ILE A O 1
ATOM 5246 N N . GLU A 1 660 ? -23.788 -50.634 16.407 1.00 22.06 660 GLU A N 1
ATOM 5247 C CA . GLU A 1 660 ? -23.191 -51.788 15.726 1.00 22.06 660 GLU A CA 1
ATOM 5248 C C . GLU A 1 660 ? -23.956 -52.278 14.477 1.00 22.06 660 GLU A C 1
ATOM 5250 O O . GLU A 1 660 ? -25.182 -52.307 14.485 1.00 22.06 660 GLU A O 1
ATOM 5255 N N . ALA A 1 661 ? -23.231 -52.769 13.454 1.00 22.23 661 ALA A N 1
ATOM 5256 C CA . ALA A 1 661 ? -23.330 -54.151 12.927 1.00 22.23 661 ALA A CA 1
ATOM 5257 C C . ALA A 1 661 ? -22.684 -54.324 11.528 1.00 22.23 661 ALA A C 1
ATOM 5259 O O . ALA A 1 661 ? -22.934 -53.572 10.591 1.00 22.23 661 ALA A O 1
ATOM 5260 N N . GLN A 1 662 ? -21.877 -55.377 11.381 1.00 20.95 662 GLN A N 1
ATOM 5261 C CA . GLN A 1 662 ? -21.437 -55.980 10.108 1.00 20.95 662 GLN A CA 1
ATOM 5262 C C . GLN A 1 662 ? -22.435 -57.085 9.663 1.00 20.95 662 GLN A C 1
ATOM 5264 O O . GLN A 1 662 ? -23.260 -57.485 10.483 1.00 20.95 662 GLN A O 1
ATOM 5269 N N . PRO A 1 663 ? -22.246 -57.782 8.518 1.00 28.11 663 PRO A N 1
ATOM 5270 C CA . PRO A 1 663 ? -21.886 -57.341 7.161 1.00 28.11 663 PRO A CA 1
ATOM 5271 C C . PRO A 1 663 ? -22.826 -57.985 6.093 1.00 28.11 663 PRO A C 1
ATOM 5273 O O . PRO A 1 663 ? -23.854 -58.556 6.438 1.00 28.11 663 PRO A O 1
ATOM 5276 N N . THR A 1 664 ? -22.386 -57.994 4.820 1.00 24.17 664 THR A N 1
ATOM 5277 C CA . THR A 1 664 ? -22.930 -58.611 3.569 1.00 24.17 664 THR A CA 1
ATOM 5278 C C . THR A 1 664 ? -23.542 -57.586 2.599 1.00 24.17 664 THR A C 1
ATOM 5280 O O . THR A 1 664 ? -24.139 -56.614 3.031 1.00 24.17 664 THR A O 1
ATOM 5283 N N . GLY A 1 665 ? -23.386 -57.698 1.275 1.00 24.78 665 GLY A N 1
ATOM 5284 C CA . GLY A 1 665 ? -22.573 -58.631 0.492 1.00 24.78 665 GLY A CA 1
ATOM 5285 C C . GLY A 1 665 ? -22.552 -58.240 -0.996 1.00 24.78 665 GLY A C 1
ATOM 5286 O O . GLY A 1 665 ? -23.589 -57.941 -1.563 1.00 24.78 665 GLY A O 1
ATOM 5287 N N . GLN A 1 666 ? -21.343 -58.217 -1.564 1.00 22.22 666 GLN A N 1
ATOM 5288 C CA . GLN A 1 666 ? -20.915 -58.373 -2.969 1.00 22.22 666 GLN A CA 1
ATOM 5289 C C . GLN A 1 666 ? -21.906 -58.325 -4.160 1.00 22.22 666 GLN A C 1
ATOM 5291 O O . GLN A 1 666 ? -22.950 -58.965 -4.172 1.00 22.22 666 GLN A O 1
ATOM 5296 N N . SER A 1 667 ? -21.357 -57.806 -5.273 1.00 23.36 667 SER A N 1
ATOM 5297 C CA . SER A 1 667 ? -21.804 -57.904 -6.682 1.00 23.36 667 SER A CA 1
ATOM 5298 C C . SER A 1 667 ? -23.041 -57.074 -7.082 1.00 23.36 667 SER A C 1
ATOM 5300 O O . SER A 1 667 ? -23.969 -56.922 -6.305 1.00 23.36 667 SER A O 1
ATOM 5302 N N . GLY A 1 668 ? -23.100 -56.497 -8.286 1.00 24.08 668 GLY A N 1
ATOM 5303 C CA . GLY A 1 668 ? -22.055 -56.408 -9.313 1.00 24.08 668 GLY A CA 1
ATOM 5304 C C . GLY A 1 668 ? -22.575 -55.875 -10.655 1.00 24.08 668 GLY A C 1
ATOM 5305 O O . GLY A 1 668 ? -23.714 -56.129 -11.009 1.00 24.08 668 GLY A O 1
ATOM 5306 N N . GLN A 1 669 ? -21.699 -55.162 -11.370 1.00 23.67 669 GLN A N 1
ATOM 5307 C CA . GLN A 1 669 ? -21.640 -54.991 -12.833 1.00 23.67 669 GLN A CA 1
ATOM 5308 C C . GLN A 1 669 ? -22.936 -54.770 -13.651 1.00 23.67 669 GLN A C 1
ATOM 5310 O O . GLN A 1 669 ? -23.673 -55.696 -13.961 1.00 23.67 669 GLN A O 1
ATOM 5315 N N . ASN A 1 670 ? -23.025 -53.542 -14.170 1.00 24.44 670 ASN A N 1
ATOM 5316 C CA . ASN A 1 670 ? -23.050 -53.227 -15.605 1.00 24.44 670 ASN A CA 1
ATOM 5317 C C . ASN A 1 670 ? -24.122 -53.811 -16.557 1.00 24.44 670 ASN A C 1
ATOM 5319 O O . ASN A 1 670 ? -24.116 -54.983 -16.913 1.00 24.44 670 ASN A O 1
ATOM 5323 N N . ASP A 1 671 ? -24.787 -52.837 -17.190 1.00 23.83 671 ASP A N 1
ATOM 5324 C CA . ASP A 1 671 ? -24.880 -52.639 -18.648 1.00 23.83 671 ASP A CA 1
ATOM 5325 C C . ASP A 1 671 ? -26.103 -53.107 -19.461 1.00 23.83 671 ASP A C 1
ATOM 5327 O O . ASP A 1 671 ? -26.683 -54.172 -19.286 1.00 23.83 671 ASP A O 1
ATOM 5331 N N . GLN A 1 672 ? -26.359 -52.254 -20.465 1.00 24.14 672 GLN A N 1
ATOM 5332 C CA . GLN A 1 672 ? -27.119 -52.439 -21.709 1.00 24.14 672 GLN A CA 1
ATOM 5333 C C . GLN A 1 672 ? -28.654 -52.346 -21.680 1.00 24.14 672 GLN A C 1
ATOM 5335 O O . GLN A 1 672 ? -29.398 -53.318 -21.608 1.00 24.14 672 GLN A O 1
ATOM 5340 N N . LEU A 1 673 ? -29.100 -51.104 -21.919 1.00 23.66 673 LEU A N 1
ATOM 5341 C CA . LEU A 1 673 ? -29.952 -50.727 -23.059 1.00 23.66 673 LEU A CA 1
ATOM 5342 C C . LEU A 1 673 ? -30.500 -51.882 -23.924 1.00 23.66 673 LEU A C 1
ATOM 5344 O O . LEU A 1 673 ? -29.739 -52.503 -24.664 1.00 23.66 673 LEU A O 1
ATOM 5348 N N . LEU A 1 674 ? -31.830 -51.980 -24.017 1.00 23.67 674 LEU A N 1
ATOM 5349 C CA . LEU A 1 674 ? -32.576 -51.678 -25.253 1.00 23.67 674 LEU A CA 1
ATOM 5350 C C . LEU A 1 674 ? -34.096 -51.676 -25.002 1.00 23.67 674 LEU A C 1
ATOM 5352 O O . LEU A 1 674 ? -34.623 -52.436 -24.196 1.00 23.67 674 LEU A O 1
ATOM 5356 N N . SER A 1 675 ? -34.793 -50.787 -25.703 1.00 21.05 675 SER A N 1
ATOM 5357 C CA . SER A 1 675 ? -36.257 -50.630 -25.750 1.00 21.05 675 SER A CA 1
ATOM 5358 C C . SER A 1 675 ? -36.755 -51.021 -27.169 1.00 21.05 675 SER A C 1
ATOM 5360 O O . SER A 1 675 ? -35.920 -51.497 -27.945 1.00 21.05 675 SER A O 1
ATOM 5362 N N . PRO A 1 676 ? -38.017 -50.793 -27.616 1.00 38.00 676 PRO A N 1
ATOM 5363 C CA . PRO A 1 676 ? -39.277 -50.447 -26.928 1.00 38.00 676 PRO A CA 1
ATOM 5364 C C . PRO A 1 676 ? -40.530 -51.243 -27.448 1.00 38.00 676 PRO A C 1
ATOM 5366 O O . PRO A 1 676 ? -40.403 -52.118 -28.295 1.00 38.00 676 PRO A O 1
ATOM 5369 N N . GLN A 1 677 ? -41.744 -50.819 -27.032 1.00 22.52 677 GLN A N 1
ATOM 5370 C CA . GLN A 1 677 ? -43.088 -51.062 -27.640 1.00 22.52 677 GLN A CA 1
ATOM 5371 C C . GLN A 1 677 ? -43.709 -52.487 -27.549 1.00 22.52 677 GLN A C 1
ATOM 5373 O O . GLN A 1 677 ? -43.028 -53.486 -27.719 1.00 22.52 677 GLN A O 1
ATOM 5378 N N . GLY A 1 678 ? -45.028 -52.658 -27.332 1.00 23.31 678 GLY A N 1
ATOM 5379 C CA . GLY A 1 678 ? -46.089 -51.683 -27.003 1.00 23.31 678 GLY A CA 1
ATOM 5380 C C . GLY A 1 678 ? -47.528 -52.243 -27.148 1.00 23.31 678 GLY A C 1
ATOM 5381 O O . GLY A 1 678 ? -47.706 -53.345 -27.660 1.00 23.31 678 GLY A O 1
ATOM 5382 N N . THR A 1 679 ? -48.541 -51.427 -26.795 1.00 24.48 679 THR A N 1
ATOM 5383 C CA . THR A 1 679 ? -50.013 -51.633 -26.987 1.00 24.48 679 THR A CA 1
ATOM 5384 C C . THR A 1 679 ? -50.667 -52.721 -26.102 1.00 24.48 679 THR A C 1
ATOM 5386 O O . THR A 1 679 ? -49.975 -53.617 -25.638 1.00 24.48 679 THR A O 1
ATOM 5389 N N . GLN A 1 680 ? -51.961 -52.709 -25.740 1.00 24.86 680 GLN A N 1
ATOM 5390 C CA . GLN A 1 680 ? -53.189 -51.987 -26.167 1.00 24.86 680 GLN A CA 1
ATOM 5391 C C . GLN A 1 680 ? -53.998 -51.518 -24.901 1.00 24.86 680 GLN A C 1
ATOM 5393 O O . GLN A 1 680 ? -53.537 -51.812 -23.802 1.00 24.86 680 GLN A O 1
ATOM 5398 N N . ASN A 1 681 ? -55.156 -50.821 -24.889 1.00 25.50 681 ASN A N 1
ATOM 5399 C CA . ASN A 1 681 ? -56.077 -50.257 -25.907 1.00 25.50 681 ASN A CA 1
ATOM 5400 C C . ASN A 1 681 ? -56.939 -49.086 -25.311 1.00 25.50 681 ASN A C 1
ATOM 5402 O O . ASN A 1 681 ? -56.695 -48.688 -24.177 1.00 25.50 681 ASN A O 1
ATOM 5406 N N . ASP A 1 682 ? -57.976 -48.645 -26.053 1.00 22.39 682 ASP A N 1
ATOM 5407 C CA . ASP A 1 682 ? -59.242 -47.978 -25.625 1.00 22.39 682 ASP A CA 1
ATOM 5408 C C . ASP A 1 682 ? -59.256 -46.500 -25.122 1.00 22.39 682 ASP A C 1
ATOM 5410 O O . ASP A 1 682 ? -58.309 -46.045 -24.491 1.00 22.39 682 ASP A O 1
ATOM 5414 N N . ASP A 1 683 ? -60.340 -45.701 -25.267 1.00 22.11 683 ASP A N 1
ATOM 5415 C CA . ASP A 1 683 ? -61.271 -45.500 -26.415 1.00 22.11 683 ASP A CA 1
ATOM 5416 C C . ASP A 1 683 ? -62.145 -44.197 -26.275 1.00 22.11 683 ASP A C 1
ATOM 5418 O O . ASP A 1 683 ? -62.134 -43.533 -25.242 1.00 22.11 683 ASP A O 1
ATOM 5422 N N . PHE A 1 684 ? -62.942 -43.883 -27.312 1.00 21.41 684 PHE A N 1
ATOM 5423 C CA . PHE A 1 684 ? -64.142 -43.013 -27.440 1.00 21.41 684 PHE A CA 1
ATOM 5424 C C . PHE A 1 684 ? -64.123 -41.460 -27.257 1.00 21.41 684 PHE A C 1
ATOM 5426 O O . PHE A 1 684 ? -64.463 -40.923 -26.210 1.00 21.41 684 PHE A O 1
ATOM 5433 N N . VAL A 1 685 ? -63.983 -40.774 -28.413 1.00 22.70 685 VAL A N 1
ATOM 5434 C CA . VAL A 1 685 ? -64.889 -39.744 -29.029 1.00 22.70 685 VAL A CA 1
ATOM 5435 C C . VAL A 1 685 ? -65.090 -38.321 -28.417 1.00 22.70 685 VAL A C 1
ATOM 5437 O O . VAL A 1 685 ? -65.271 -38.118 -27.226 1.00 22.70 685 VAL A O 1
ATOM 5440 N N . ALA A 1 686 ? -65.115 -37.317 -29.320 1.00 22.66 686 ALA A N 1
ATOM 5441 C CA . ALA A 1 686 ? -65.182 -35.849 -29.106 1.00 22.66 686 ALA A CA 1
ATOM 5442 C C . ALA A 1 686 ? -66.624 -35.243 -29.180 1.00 22.66 686 ALA A C 1
ATOM 5444 O O . ALA A 1 686 ? -67.555 -36.019 -29.415 1.00 22.66 686 ALA A O 1
ATOM 5445 N N . PRO A 1 687 ? -66.869 -33.905 -29.008 1.00 28.72 687 PRO A N 1
ATOM 5446 C CA . PRO A 1 687 ? -66.556 -32.882 -30.045 1.00 28.72 687 PRO A CA 1
ATOM 5447 C C . PRO A 1 687 ? -66.232 -31.418 -29.577 1.00 28.72 687 PRO A C 1
ATOM 5449 O O . PRO A 1 687 ? -66.392 -31.050 -28.419 1.00 28.72 687 PRO A O 1
ATOM 5452 N N . LEU A 1 688 ? -65.833 -30.562 -30.537 1.00 25.36 688 LEU A N 1
ATOM 5453 C CA . LEU A 1 688 ? -65.739 -29.072 -30.505 1.00 25.36 688 LEU A CA 1
ATOM 5454 C C . LEU A 1 688 ? -67.005 -28.443 -31.167 1.00 25.36 688 LEU A C 1
ATOM 5456 O O . LEU A 1 688 ? -67.606 -29.176 -31.962 1.00 25.36 688 LEU A O 1
ATOM 5460 N N . PRO A 1 689 ? -67.441 -27.160 -30.935 1.00 31.56 689 PRO A N 1
ATOM 5461 C CA . PRO A 1 689 ? -66.824 -25.976 -31.606 1.00 31.56 689 PRO A CA 1
ATOM 5462 C C . PRO A 1 689 ? -67.032 -24.519 -31.041 1.00 31.56 689 PRO A C 1
ATOM 5464 O O . PRO A 1 689 ? -67.962 -24.228 -30.305 1.00 31.56 689 PRO A O 1
ATOM 5467 N N . GLU A 1 690 ? -66.171 -23.600 -31.524 1.00 22.31 690 GLU A N 1
ATOM 5468 C CA . GLU A 1 690 ? -66.342 -22.167 -31.934 1.00 22.31 690 GLU A CA 1
ATOM 5469 C C . GLU A 1 690 ? -67.137 -21.047 -31.176 1.00 22.31 690 GLU A C 1
ATOM 5471 O O . GLU A 1 690 ? -68.326 -21.170 -30.912 1.00 22.31 690 GLU A O 1
ATOM 5476 N N . LYS A 1 691 ? -66.510 -19.835 -31.175 1.00 23.12 691 LYS A N 1
ATOM 5477 C CA . LYS A 1 691 ? -67.069 -18.436 -31.226 1.00 23.12 691 LYS A CA 1
ATOM 5478 C C . LYS A 1 691 ? -67.840 -17.927 -29.970 1.00 23.12 691 LYS A C 1
ATOM 5480 O O . LYS A 1 691 ? -68.414 -18.705 -29.233 1.00 23.12 691 LYS A O 1
ATOM 5485 N N . THR A 1 692 ? -67.884 -16.631 -29.598 1.00 21.84 692 THR A N 1
ATOM 5486 C CA . THR A 1 692 ? -67.812 -15.358 -30.367 1.00 21.84 692 THR A CA 1
ATOM 5487 C C . THR A 1 692 ? -67.363 -14.147 -29.498 1.00 21.84 692 THR A C 1
ATOM 5489 O O . THR A 1 692 ? -67.248 -14.241 -28.283 1.00 21.84 692 THR A O 1
ATOM 5492 N N . THR A 1 693 ? -67.147 -12.989 -30.134 1.00 22.31 693 THR A N 1
ATOM 5493 C CA . THR A 1 693 ? -66.811 -11.640 -29.605 1.00 22.31 693 THR A CA 1
ATOM 5494 C C . THR A 1 693 ? -67.813 -10.989 -28.624 1.00 22.31 693 THR A C 1
ATOM 5496 O O . THR A 1 693 ? -69.005 -11.103 -28.886 1.00 22.31 693 THR A O 1
ATOM 5499 N N . SER A 1 694 ? -67.350 -10.140 -27.673 1.00 23.45 694 SER A N 1
ATOM 5500 C CA . SER A 1 694 ? -67.654 -8.671 -27.582 1.00 23.45 694 SER A CA 1
ATOM 5501 C C . SER A 1 694 ? -67.514 -8.029 -26.173 1.00 23.45 694 SER A C 1
ATOM 5503 O O . SER A 1 694 ? -68.003 -8.598 -25.208 1.00 23.45 694 SER A O 1
ATOM 5505 N N . GLY A 1 695 ? -67.030 -6.774 -26.091 1.00 21.39 695 GLY A N 1
ATOM 5506 C CA . GLY A 1 695 ? -67.671 -5.720 -25.262 1.00 21.39 695 GLY A CA 1
ATOM 5507 C C . GLY A 1 695 ? -67.249 -5.447 -23.796 1.00 21.39 695 GLY A C 1
ATOM 5508 O O . GLY A 1 695 ? -67.890 -5.923 -22.874 1.00 21.39 695 GLY A O 1
ATOM 5509 N N . ILE A 1 696 ? -66.261 -4.558 -23.609 1.00 22.39 696 ILE A N 1
ATOM 5510 C CA . ILE A 1 696 ? -66.153 -3.442 -22.620 1.00 22.39 696 ILE A CA 1
ATOM 5511 C C . ILE A 1 696 ? -67.107 -3.433 -21.383 1.00 22.39 696 ILE A C 1
ATOM 5513 O O . ILE A 1 696 ? -68.302 -3.213 -21.557 1.00 22.39 696 ILE A O 1
ATOM 5517 N N . SER A 1 697 ? -66.576 -3.429 -20.140 1.00 20.81 697 SER A N 1
ATOM 5518 C CA . SER A 1 697 ? -66.604 -2.266 -19.196 1.00 20.81 697 SER A CA 1
ATOM 5519 C C . SER A 1 697 ? -66.322 -2.602 -17.707 1.00 20.81 697 SER A C 1
ATOM 5521 O O . SER A 1 697 ? -66.569 -3.700 -17.226 1.00 20.81 697 SER A O 1
ATOM 5523 N N . LEU A 1 698 ? -65.841 -1.582 -16.988 1.00 27.34 698 LEU A N 1
ATOM 5524 C CA . LEU A 1 698 ? -65.471 -1.450 -15.568 1.00 27.34 698 LEU A CA 1
ATOM 5525 C C . LEU A 1 698 ? -66.496 -1.923 -14.505 1.00 27.34 698 LEU A C 1
ATOM 5527 O O . LEU A 1 698 ? -67.669 -1.570 -14.578 1.00 27.34 698 LEU A O 1
ATOM 5531 N N . SER A 1 699 ? -66.009 -2.517 -13.404 1.00 21.47 699 SER A N 1
ATOM 5532 C CA . SER A 1 699 ? -66.246 -2.080 -11.999 1.00 21.47 699 SER A CA 1
ATOM 5533 C C . SER A 1 699 ? -65.431 -2.945 -11.005 1.00 21.47 699 SER A C 1
ATOM 5535 O O . SER A 1 699 ? -64.739 -3.867 -11.432 1.00 21.47 699 SER A O 1
ATOM 5537 N N . ALA A 1 700 ? -65.403 -2.599 -9.709 1.00 25.55 700 ALA A N 1
ATOM 5538 C CA . ALA A 1 700 ? -64.361 -3.034 -8.764 1.00 25.55 700 ALA A CA 1
ATOM 5539 C C . ALA A 1 700 ? -64.817 -3.989 -7.635 1.00 25.55 700 ALA A C 1
ATOM 5541 O O . ALA A 1 700 ? -65.933 -3.871 -7.136 1.00 25.55 700 ALA A O 1
ATOM 5542 N N . ALA A 1 701 ? -63.843 -4.782 -7.149 1.00 21.86 701 ALA A N 1
ATOM 5543 C CA . ALA A 1 701 ? -63.789 -5.522 -5.870 1.00 21.86 701 ALA A CA 1
ATOM 5544 C C . ALA A 1 701 ? -64.706 -6.767 -5.701 1.00 21.86 701 ALA A C 1
ATOM 5546 O O . ALA A 1 701 ? -65.702 -6.912 -6.401 1.00 21.86 701 ALA A O 1
ATOM 5547 N N . PRO A 1 702 ? -64.428 -7.650 -4.716 1.00 32.03 702 PRO A N 1
ATOM 5548 C CA . PRO A 1 702 ? -63.149 -8.343 -4.479 1.00 32.03 702 PRO A CA 1
ATOM 5549 C C . PRO A 1 702 ? -63.344 -9.873 -4.304 1.00 32.03 702 PRO A C 1
ATOM 5551 O O . PRO A 1 702 ? -64.387 -10.309 -3.823 1.00 32.03 702 PRO A O 1
ATOM 5554 N N . ILE A 1 703 ? -62.343 -10.710 -4.620 1.00 22.17 703 ILE A N 1
ATOM 5555 C CA . ILE A 1 703 ? -62.434 -12.176 -4.419 1.00 22.17 703 ILE A CA 1
ATOM 5556 C C . ILE A 1 703 ? -61.162 -12.733 -3.758 1.00 22.17 703 ILE A C 1
ATOM 5558 O O . ILE A 1 703 ? -60.045 -12.403 -4.151 1.00 22.17 703 ILE A O 1
ATOM 5562 N N . HIS A 1 704 ? -61.358 -13.576 -2.739 1.00 25.19 704 HIS A N 1
ATOM 5563 C CA . HIS A 1 704 ? -60.313 -14.304 -2.012 1.00 25.19 704 HIS A CA 1
ATOM 5564 C C . HIS A 1 704 ? -59.563 -15.303 -2.907 1.00 25.19 704 HIS A C 1
ATOM 5566 O O . HIS A 1 704 ? -60.188 -16.038 -3.669 1.00 25.19 704 HIS A O 1
ATOM 5572 N N . ILE A 1 705 ? -58.245 -15.423 -2.714 1.00 27.34 705 ILE A N 1
ATOM 5573 C CA . ILE A 1 705 ? -57.447 -16.542 -3.236 1.00 27.34 705 ILE A CA 1
ATOM 5574 C C . ILE A 1 705 ? -57.164 -17.526 -2.095 1.00 27.34 705 ILE A C 1
ATOM 5576 O O . ILE A 1 705 ? -56.777 -17.134 -0.992 1.00 27.34 705 ILE A O 1
ATOM 5580 N N . ILE A 1 706 ? -57.399 -18.806 -2.372 1.00 28.80 706 ILE A N 1
ATOM 5581 C CA . ILE A 1 706 ? -57.195 -19.939 -1.463 1.00 28.80 706 ILE A CA 1
ATOM 5582 C C . ILE A 1 706 ? -55.702 -20.310 -1.470 1.00 28.80 706 ILE A C 1
ATOM 5584 O O . ILE A 1 706 ? -55.100 -20.398 -2.538 1.00 28.80 706 ILE A O 1
ATOM 5588 N N . ARG A 1 707 ? -55.098 -20.523 -0.291 1.00 29.42 707 ARG A N 1
ATOM 5589 C CA . ARG A 1 707 ? -53.708 -21.006 -0.178 1.00 29.42 707 ARG A CA 1
ATOM 5590 C C . ARG A 1 707 ? -53.603 -22.468 -0.611 1.00 29.42 707 ARG A C 1
ATOM 5592 O O . ARG A 1 707 ? -54.514 -23.250 -0.353 1.00 29.42 707 ARG A O 1
ATOM 5599 N N . ASN A 1 708 ? -52.481 -22.827 -1.230 1.00 34.53 708 ASN A N 1
ATOM 5600 C CA . ASN A 1 708 ? -52.164 -24.196 -1.620 1.00 34.53 708 ASN A CA 1
ATOM 5601 C C . ASN A 1 708 ? -50.763 -24.555 -1.097 1.00 34.53 708 ASN A C 1
ATOM 5603 O O . ASN A 1 708 ? -49.755 -24.125 -1.660 1.00 34.53 708 ASN A O 1
ATOM 5607 N N . ASP A 1 709 ? -50.714 -25.318 -0.003 1.00 34.50 709 ASP A N 1
ATOM 5608 C CA . ASP A 1 709 ? -49.529 -25.480 0.860 1.00 34.50 709 ASP A CA 1
ATOM 5609 C C . ASP A 1 709 ? -48.327 -26.179 0.182 1.00 34.50 709 ASP A C 1
ATOM 5611 O O . ASP A 1 709 ? -47.211 -26.168 0.702 1.00 34.50 709 ASP A O 1
ATOM 5615 N N . ALA A 1 710 ? -48.518 -26.754 -1.010 1.00 37.22 710 ALA A N 1
ATOM 5616 C CA . ALA A 1 710 ? -47.442 -27.354 -1.801 1.00 37.22 710 ALA A CA 1
ATOM 5617 C C . ALA A 1 710 ? -46.436 -26.322 -2.358 1.00 37.22 710 ALA A C 1
ATOM 5619 O O . ALA A 1 710 ? -45.265 -26.651 -2.550 1.00 37.22 710 ALA A O 1
ATOM 5620 N N . ILE A 1 711 ? -46.867 -25.078 -2.608 1.00 38.94 711 ILE A N 1
ATOM 5621 C CA . ILE A 1 711 ? -46.005 -24.027 -3.184 1.00 38.94 711 ILE A CA 1
ATOM 5622 C C . ILE A 1 711 ? -45.039 -23.472 -2.128 1.00 38.94 711 ILE A C 1
ATOM 5624 O O . ILE A 1 711 ? -43.851 -23.301 -2.411 1.00 38.94 711 ILE A O 1
ATOM 5628 N N . ASP A 1 712 ? -45.515 -23.274 -0.896 1.00 37.62 712 ASP A N 1
ATOM 5629 C CA . ASP A 1 712 ? -44.694 -22.775 0.215 1.00 37.62 712 ASP A CA 1
ATOM 5630 C C . ASP A 1 712 ? -43.556 -23.754 0.566 1.00 37.62 712 ASP A C 1
ATOM 5632 O O . ASP A 1 712 ? -42.455 -23.328 0.914 1.00 37.62 712 ASP A O 1
ATOM 5636 N N . SER A 1 713 ? -43.764 -25.066 0.385 1.00 39.12 713 SER A N 1
ATOM 5637 C CA . SER A 1 713 ? -42.708 -26.074 0.561 1.00 39.12 713 SER A CA 1
ATOM 5638 C C . SER A 1 713 ? -41.567 -25.920 -0.457 1.00 39.12 713 SER A C 1
ATOM 5640 O O . SER A 1 713 ? -40.395 -25.953 -0.077 1.00 39.12 713 SER A O 1
ATOM 5642 N N . ALA A 1 714 ? -41.878 -25.686 -1.736 1.00 40.12 714 ALA A N 1
ATOM 5643 C CA . ALA A 1 714 ? -40.864 -25.487 -2.775 1.00 40.12 714 ALA A CA 1
ATOM 5644 C C . ALA A 1 714 ? -40.120 -24.146 -2.620 1.00 40.12 714 ALA A C 1
ATOM 5646 O O . ALA A 1 714 ? -38.910 -24.080 -2.839 1.00 40.12 714 ALA A O 1
ATOM 5647 N N . TYR A 1 715 ? -40.823 -23.093 -2.185 1.00 38.97 715 TYR A N 1
ATOM 5648 C CA . TYR A 1 715 ? -40.248 -21.765 -1.949 1.00 38.97 715 TYR A CA 1
ATOM 5649 C C . TYR A 1 715 ? -39.137 -21.779 -0.881 1.00 38.97 715 TYR A C 1
ATOM 5651 O O . TYR A 1 715 ? -38.126 -21.097 -1.030 1.00 38.97 715 TYR A O 1
ATOM 5659 N N . MET A 1 716 ? -39.272 -22.620 0.151 1.00 39.69 716 MET A N 1
ATOM 5660 C CA . MET A 1 716 ? -38.294 -22.753 1.246 1.00 39.69 716 MET A CA 1
ATOM 5661 C C . MET A 1 716 ? -36.955 -23.408 0.848 1.00 39.69 716 MET A C 1
ATOM 5663 O O . MET A 1 716 ? -36.028 -23.414 1.654 1.00 39.69 716 MET A O 1
ATOM 5667 N N . HIS A 1 717 ? -36.828 -23.943 -0.372 1.00 42.53 717 HIS A N 1
ATOM 5668 C CA . HIS A 1 717 ? -35.603 -24.600 -0.862 1.00 42.53 717 HIS A CA 1
ATOM 5669 C C . HIS A 1 717 ? -34.742 -23.704 -1.779 1.00 42.53 717 HIS A C 1
ATOM 5671 O O . HIS A 1 717 ? -33.668 -24.114 -2.222 1.00 42.53 717 HIS A O 1
ATOM 5677 N N . LEU A 1 718 ? -35.177 -22.468 -2.053 1.00 42.66 718 LEU A N 1
ATOM 5678 C CA . LEU A 1 718 ? -34.373 -21.460 -2.751 1.00 42.66 718 LEU A CA 1
ATOM 5679 C C . LEU A 1 718 ? -33.415 -20.772 -1.770 1.00 42.66 718 LEU A C 1
ATOM 5681 O O . LEU A 1 718 ? -33.780 -19.833 -1.064 1.00 42.66 718 LEU A O 1
ATOM 5685 N N . LEU A 1 719 ? -32.164 -21.230 -1.748 1.00 44.56 719 LEU A N 1
ATOM 5686 C CA . LEU A 1 719 ? -31.088 -20.618 -0.970 1.00 44.56 719 LEU A CA 1
ATOM 5687 C C . LEU A 1 719 ? -30.256 -19.686 -1.855 1.00 44.56 719 LEU A C 1
ATOM 5689 O O . LEU A 1 719 ? -29.734 -20.103 -2.883 1.00 44.56 719 LEU A O 1
ATOM 5693 N N . TYR A 1 720 ? -30.068 -18.440 -1.416 1.00 45.81 720 TYR A N 1
ATOM 5694 C CA . TYR A 1 720 ? -29.065 -17.538 -1.982 1.00 45.81 720 TYR A CA 1
ATOM 5695 C C . TYR A 1 720 ? -27.865 -17.472 -1.034 1.00 45.81 720 TYR A C 1
ATOM 5697 O O . TYR A 1 720 ? -27.879 -16.727 -0.052 1.00 45.81 720 TYR A O 1
ATOM 5705 N N . ASN A 1 721 ? -26.837 -18.286 -1.294 1.00 44.66 721 ASN A N 1
ATOM 5706 C CA . ASN A 1 721 ? -25.615 -18.301 -0.489 1.00 44.66 721 ASN A CA 1
ATOM 5707 C C . ASN A 1 721 ? -24.457 -17.550 -1.173 1.00 44.66 721 ASN A C 1
ATOM 5709 O O . ASN A 1 721 ? -24.419 -17.376 -2.389 1.00 44.66 721 ASN A O 1
ATOM 5713 N N . TYR A 1 722 ? -23.478 -17.106 -0.379 1.00 42.25 722 TYR A N 1
ATOM 5714 C CA . TYR A 1 722 ? -22.287 -16.408 -0.883 1.00 42.25 722 TYR A CA 1
ATOM 5715 C C . TYR A 1 722 ? -21.306 -17.341 -1.629 1.00 42.25 722 TYR A C 1
ATOM 5717 O O . TYR A 1 722 ? -20.284 -16.876 -2.131 1.00 42.25 722 TYR A O 1
ATOM 5725 N N . GLU A 1 723 ? -21.598 -18.645 -1.692 1.00 45.91 723 GLU A N 1
ATOM 5726 C CA . GLU A 1 723 ? -20.788 -19.682 -2.349 1.00 45.91 723 GLU A CA 1
ATOM 5727 C C . GLU A 1 723 ? -21.284 -20.003 -3.773 1.00 45.91 723 GLU A C 1
ATOM 5729 O O . GLU A 1 723 ? -20.675 -20.810 -4.473 1.00 45.91 723 GLU A O 1
ATOM 5734 N N . GLY A 1 724 ? -22.356 -19.338 -4.225 1.00 54.59 724 GLY A N 1
ATOM 5735 C CA . GLY A 1 724 ? -22.868 -19.406 -5.595 1.00 54.59 724 GLY A CA 1
ATOM 5736 C C . G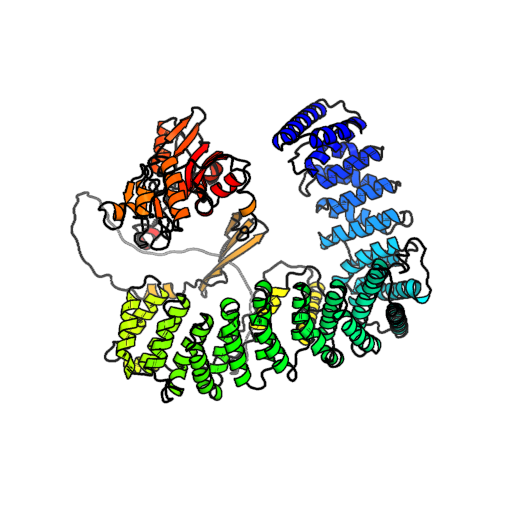LY A 1 724 ? -23.863 -20.535 -5.869 1.00 54.59 724 GLY A C 1
ATOM 5737 O O . GLY A 1 724 ? -24.232 -20.738 -7.023 1.00 54.59 724 GLY A O 1
ATOM 5738 N N . VAL A 1 725 ? -24.327 -21.275 -4.860 1.00 55.97 725 VAL A N 1
ATOM 5739 C CA . VAL A 1 725 ? -25.387 -22.283 -5.045 1.00 55.97 725 VAL A CA 1
ATOM 5740 C C . VAL A 1 725 ? -26.741 -21.572 -5.060 1.00 55.97 725 VAL A C 1
ATOM 5742 O O . VAL A 1 725 ? -27.044 -20.832 -4.127 1.00 55.97 725 VAL A O 1
ATOM 5745 N N . LEU A 1 726 ? -27.534 -21.786 -6.116 1.00 55.12 726 LEU A N 1
ATOM 5746 C CA . LEU A 1 726 ? -28.878 -21.203 -6.281 1.00 55.12 726 LEU A CA 1
ATOM 5747 C C . LEU A 1 726 ? -30.006 -22.192 -5.951 1.00 55.12 726 LEU A C 1
ATOM 5749 O O . LEU A 1 726 ? -31.123 -21.779 -5.651 1.00 55.12 726 LEU A O 1
ATOM 5753 N N . TYR A 1 727 ? -29.729 -23.492 -6.056 1.00 54.94 727 TYR A N 1
ATOM 5754 C CA . TYR A 1 727 ? -30.673 -24.566 -5.758 1.00 54.94 727 TYR A CA 1
ATOM 5755 C C . TYR A 1 727 ? -29.904 -25.838 -5.394 1.00 54.94 727 TYR A C 1
ATOM 5757 O O . TYR A 1 727 ? -28.916 -26.171 -6.058 1.00 54.94 727 TYR A O 1
ATOM 5765 N N . ASP A 1 728 ? -30.343 -26.537 -4.349 1.00 54.41 728 ASP A N 1
ATOM 5766 C CA . ASP A 1 728 ? -29.702 -27.750 -3.838 1.00 54.41 728 ASP A CA 1
ATOM 5767 C C . ASP A 1 728 ? -30.779 -28.750 -3.395 1.00 54.41 728 ASP A C 1
ATOM 5769 O O . ASP A 1 728 ? -31.597 -28.449 -2.527 1.00 54.41 728 ASP A O 1
ATOM 5773 N N . SER A 1 729 ? -30.809 -29.923 -4.023 1.00 56.16 729 SER A N 1
ATOM 5774 C CA . SER A 1 729 ? -31.724 -31.023 -3.701 1.00 56.16 729 SER A CA 1
ATOM 5775 C C . SER A 1 729 ? -31.089 -32.364 -4.071 1.00 56.16 729 SER A C 1
ATOM 5777 O O . SER A 1 729 ? -30.138 -32.398 -4.855 1.00 56.16 729 SER A O 1
ATOM 5779 N N . ASP A 1 730 ? -31.657 -33.472 -3.588 1.00 51.56 730 ASP A N 1
ATOM 5780 C CA . ASP A 1 730 ? -31.152 -34.837 -3.831 1.00 51.56 730 ASP A CA 1
ATOM 5781 C C . ASP A 1 730 ? -31.050 -35.226 -5.324 1.00 51.56 730 ASP A C 1
ATOM 5783 O O . ASP A 1 730 ? -30.363 -36.188 -5.668 1.00 51.56 730 ASP A O 1
ATOM 5787 N N . PHE A 1 731 ? -31.720 -34.485 -6.219 1.00 43.59 731 PHE A N 1
ATOM 5788 C CA . PHE A 1 731 ? -31.819 -34.791 -7.654 1.00 43.59 731 PHE A CA 1
ATOM 5789 C C . PHE A 1 731 ? -31.275 -33.695 -8.584 1.00 43.59 731 PHE A C 1
ATOM 5791 O O . PHE A 1 731 ? -31.005 -33.969 -9.754 1.00 43.59 731 PHE A O 1
ATOM 5798 N N . LEU A 1 732 ? -31.128 -32.457 -8.100 1.00 46.81 732 LEU A N 1
ATOM 5799 C CA . LEU A 1 732 ? -30.665 -31.321 -8.898 1.00 46.81 732 LEU A CA 1
ATOM 5800 C C . LEU A 1 732 ? -29.907 -30.322 -8.023 1.00 46.81 732 LEU A C 1
ATOM 5802 O O . LEU A 1 732 ? -30.461 -29.786 -7.059 1.00 46.81 732 LEU A O 1
ATOM 5806 N N . LYS A 1 733 ? -28.675 -30.008 -8.435 1.00 60.75 733 LYS A N 1
ATOM 5807 C CA . LYS A 1 733 ? -27.863 -28.919 -7.883 1.00 60.75 733 LYS A CA 1
ATOM 5808 C C . LYS A 1 733 ? -27.536 -27.907 -8.980 1.00 60.75 733 LYS A C 1
ATOM 5810 O O . LYS A 1 733 ? -27.073 -28.297 -10.052 1.00 60.75 733 LYS A O 1
ATOM 5815 N N . VAL A 1 734 ? -27.754 -26.622 -8.702 1.00 59.72 734 VAL A N 1
ATOM 5816 C CA . VAL A 1 734 ? -27.469 -25.508 -9.623 1.00 59.72 734 VAL A CA 1
ATOM 5817 C C . VAL A 1 734 ? -26.473 -24.558 -8.967 1.00 59.72 734 VAL A C 1
ATOM 5819 O O . VAL A 1 734 ? -26.750 -23.992 -7.906 1.00 59.72 734 VAL A O 1
ATOM 5822 N N . VAL A 1 735 ? -25.308 -24.386 -9.596 1.00 59.09 735 VAL A N 1
ATOM 5823 C CA . VAL A 1 735 ? -24.190 -23.604 -9.051 1.00 59.09 735 VAL A CA 1
ATOM 5824 C C . VAL A 1 735 ? -23.701 -22.585 -10.075 1.00 59.09 735 VAL A C 1
ATOM 5826 O O . VAL A 1 735 ? -23.398 -22.923 -11.215 1.00 59.09 735 VAL A O 1
ATOM 5829 N N . VAL A 1 736 ? -23.570 -21.334 -9.647 1.00 53.47 736 VAL A N 1
ATOM 5830 C CA . VAL A 1 736 ? -22.924 -20.256 -10.393 1.00 53.47 736 VAL A CA 1
ATOM 5831 C C . VAL A 1 736 ? -21.487 -20.122 -9.910 1.00 53.47 736 VAL A C 1
ATOM 5833 O O . VAL A 1 736 ? -21.230 -19.801 -8.750 1.00 53.47 736 VAL A O 1
ATOM 5836 N N . ARG A 1 737 ? -20.532 -20.332 -10.811 1.00 55.09 737 ARG A N 1
ATOM 5837 C CA . ARG A 1 737 ? -19.107 -20.086 -10.573 1.00 55.09 737 ARG A CA 1
ATOM 5838 C C . ARG A 1 737 ? -18.697 -18.806 -11.283 1.00 55.09 737 ARG A C 1
ATOM 5840 O O . ARG A 1 737 ? -19.109 -18.573 -12.414 1.00 55.09 737 ARG A O 1
ATOM 5847 N N . SER A 1 738 ? -17.876 -17.981 -10.636 1.00 50.72 738 SER A N 1
ATOM 5848 C CA . SER A 1 738 ? -17.273 -16.806 -11.272 1.00 50.72 738 SER A CA 1
ATOM 5849 C C . SER A 1 738 ? -15.753 -16.846 -11.149 1.00 50.72 738 SER A C 1
ATOM 5851 O O . SER A 1 738 ? -15.217 -17.088 -10.068 1.00 50.72 738 SER A O 1
ATOM 5853 N N . GLU A 1 739 ? -15.063 -16.616 -12.264 1.00 46.75 739 GLU A N 1
ATOM 5854 C CA . GLU A 1 739 ? -13.606 -16.484 -12.334 1.00 46.75 739 GLU A CA 1
ATOM 5855 C C . GLU A 1 739 ? -13.253 -15.133 -12.975 1.00 46.75 739 GLU A C 1
ATOM 5857 O O . GLU A 1 739 ? -13.979 -14.622 -13.830 1.00 46.75 739 GLU A O 1
ATOM 5862 N N . TYR A 1 740 ? -12.138 -14.540 -12.548 1.00 41.06 740 TYR A N 1
ATOM 5863 C CA . TYR A 1 740 ? -11.636 -13.268 -13.063 1.00 41.06 740 TYR A CA 1
ATOM 5864 C C . TYR A 1 740 ? -10.207 -13.442 -13.579 1.00 41.06 740 TYR A C 1
ATOM 5866 O O . TYR A 1 740 ? -9.308 -13.812 -12.821 1.00 41.06 740 TYR A O 1
ATOM 5874 N N . GLN A 1 741 ? -9.982 -13.123 -14.855 1.00 39.69 741 GLN A N 1
ATOM 5875 C CA . GLN A 1 741 ? -8.656 -13.098 -15.474 1.00 39.69 741 GLN A CA 1
ATOM 5876 C C . GLN A 1 741 ? -8.398 -11.717 -16.086 1.00 39.69 741 GLN A C 1
ATOM 5878 O O . GLN A 1 741 ? -8.807 -11.402 -17.204 1.00 39.69 741 GLN A O 1
ATOM 5883 N N . GLY A 1 742 ? -7.703 -10.864 -15.327 1.00 50.81 742 GLY A N 1
ATOM 5884 C CA . GLY A 1 742 ? -7.435 -9.484 -15.732 1.00 50.81 742 GLY A CA 1
ATOM 5885 C C . GLY A 1 742 ? -8.734 -8.671 -15.868 1.00 50.81 742 GLY A C 1
ATOM 5886 O O . GLY A 1 742 ? -9.553 -8.715 -14.954 1.00 50.81 742 GLY A O 1
ATOM 5887 N N . PRO A 1 743 ? -8.946 -7.926 -16.971 1.00 34.28 743 PRO A N 1
ATOM 5888 C CA . PRO A 1 743 ? -10.132 -7.084 -17.164 1.00 34.28 743 PRO A CA 1
ATOM 5889 C C . PRO A 1 743 ? -11.390 -7.860 -17.599 1.00 34.28 743 PRO A C 1
ATOM 5891 O O . PRO A 1 743 ? -12.396 -7.236 -17.935 1.00 34.28 743 PRO A O 1
ATOM 5894 N N . LEU A 1 744 ? -11.345 -9.196 -17.648 1.00 35.06 744 LEU A N 1
ATOM 5895 C CA . LEU A 1 744 ? -12.456 -10.058 -18.053 1.00 35.06 744 LEU A CA 1
ATOM 5896 C C . LEU A 1 744 ? -12.919 -10.908 -16.865 1.00 35.06 744 LEU A C 1
ATOM 5898 O O . LEU A 1 744 ? -12.121 -11.612 -16.241 1.00 35.06 744 LEU A O 1
ATOM 5902 N N . GLY A 1 745 ? -14.218 -10.849 -16.580 1.00 38.62 745 GLY A N 1
ATOM 5903 C CA . GLY A 1 745 ? -14.909 -11.808 -15.728 1.00 38.62 745 GLY A CA 1
ATOM 5904 C C . GLY A 1 745 ? -15.631 -12.846 -16.584 1.00 38.62 745 GLY A C 1
ATOM 5905 O O . GLY A 1 745 ? -16.184 -12.520 -17.637 1.00 38.62 745 GLY A O 1
ATOM 5906 N N . SER A 1 746 ? -15.643 -14.091 -16.130 1.00 45.97 746 SER A N 1
ATOM 5907 C CA . SER A 1 746 ? -16.493 -15.152 -16.669 1.00 45.97 746 SER A CA 1
ATOM 5908 C C . SER A 1 746 ? -17.388 -15.689 -15.564 1.00 45.97 746 SER A C 1
ATOM 5910 O O . SER A 1 746 ? -16.891 -16.034 -14.491 1.00 45.97 746 SER A O 1
ATOM 5912 N N . ALA A 1 747 ? -18.689 -15.786 -15.834 1.00 41.25 747 ALA A N 1
ATOM 5913 C CA . ALA A 1 747 ? -19.609 -16.570 -15.023 1.00 41.25 747 ALA A CA 1
ATOM 5914 C C . ALA A 1 747 ? -20.036 -17.824 -15.789 1.00 41.25 747 ALA A C 1
ATOM 5916 O O . ALA A 1 747 ? -20.393 -17.759 -16.968 1.00 41.25 747 ALA A O 1
ATOM 5917 N N . THR A 1 748 ? -20.015 -18.949 -15.088 1.00 53.00 748 THR A N 1
ATOM 5918 C CA . THR A 1 748 ? -20.401 -20.268 -15.580 1.00 53.00 748 THR A CA 1
ATOM 5919 C C . THR A 1 748 ? -21.548 -20.768 -14.718 1.00 53.00 748 THR A C 1
ATOM 5921 O O . THR A 1 748 ? -21.453 -20.729 -13.489 1.00 53.00 748 THR A O 1
ATOM 5924 N N . ILE A 1 749 ? -22.633 -21.217 -15.346 1.00 50.53 749 ILE A N 1
ATOM 5925 C CA . ILE A 1 749 ? -23.736 -21.876 -14.641 1.00 50.53 749 ILE A CA 1
ATOM 5926 C C . ILE A 1 749 ? -23.603 -23.376 -14.886 1.00 50.53 749 ILE A C 1
ATOM 5928 O O . ILE A 1 749 ? -23.774 -23.838 -16.014 1.00 50.53 749 ILE A O 1
ATOM 5932 N N . ASP A 1 750 ? -23.291 -24.109 -13.820 1.00 55.88 750 ASP A N 1
ATOM 5933 C CA . ASP A 1 750 ? -23.181 -25.562 -13.812 1.00 55.88 750 ASP A CA 1
ATOM 5934 C C . ASP A 1 750 ? -24.479 -26.169 -13.259 1.00 55.88 750 ASP A C 1
ATOM 5936 O O . ASP A 1 750 ? -24.932 -25.818 -12.163 1.00 55.88 750 ASP A O 1
ATOM 5940 N N . SER A 1 751 ? -25.054 -27.118 -14.000 1.00 56.94 751 SER A N 1
ATOM 5941 C CA . SER A 1 751 ? -26.124 -28.002 -13.525 1.00 56.94 751 SER A CA 1
ATOM 5942 C C . SER A 1 751 ? -25.623 -29.444 -13.506 1.00 56.94 751 SER A C 1
ATOM 5944 O O . SER A 1 751 ? -24.720 -29.798 -14.262 1.00 56.94 751 SER A O 1
ATOM 5946 N N . SER A 1 752 ? -26.196 -30.299 -12.660 1.00 50.84 752 SER A N 1
ATOM 5947 C CA . SER A 1 752 ? -25.744 -31.692 -12.538 1.00 50.84 752 SER A CA 1
ATOM 5948 C C . SER A 1 752 ? -26.027 -32.582 -13.760 1.00 50.84 752 SER A C 1
ATOM 5950 O O . SER A 1 752 ? -25.489 -33.686 -13.798 1.00 50.84 752 SER A O 1
ATOM 5952 N N . ASN A 1 753 ? -26.833 -32.131 -14.735 1.00 48.78 753 ASN A N 1
ATOM 5953 C CA . ASN A 1 753 ? -27.379 -32.995 -15.792 1.00 48.78 753 ASN A CA 1
ATOM 5954 C C . ASN A 1 753 ? -27.110 -32.570 -17.252 1.00 48.78 753 ASN A C 1
ATOM 5956 O O . ASN A 1 753 ? -27.409 -33.383 -18.118 1.00 48.78 753 ASN A O 1
ATOM 5960 N N . ASP A 1 754 ? -26.570 -31.379 -17.561 1.00 46.28 754 ASP A N 1
ATOM 5961 C CA . ASP A 1 754 ? -26.171 -31.029 -18.946 1.00 46.28 754 ASP A CA 1
ATOM 5962 C C . ASP A 1 754 ? -25.210 -29.817 -19.052 1.00 46.28 754 ASP A C 1
ATOM 5964 O O . ASP A 1 754 ? -24.930 -29.151 -18.051 1.00 46.28 754 ASP A O 1
ATOM 5968 N N . GLU A 1 755 ? -24.680 -29.575 -20.265 1.00 43.81 755 GLU A N 1
ATOM 5969 C CA . GLU A 1 755 ? -23.537 -28.690 -20.587 1.00 43.81 755 GLU A CA 1
ATOM 5970 C C . GLU A 1 755 ? -23.521 -27.293 -19.922 1.00 43.81 755 GLU A C 1
ATOM 5972 O O . GLU A 1 755 ? -24.496 -26.541 -19.917 1.00 43.81 755 GLU A O 1
ATOM 5977 N N . ALA A 1 756 ? -22.336 -26.908 -19.432 1.00 42.06 756 ALA A N 1
ATOM 5978 C CA . ALA A 1 756 ? -22.092 -25.650 -18.729 1.00 42.06 756 ALA A CA 1
ATOM 5979 C C . ALA A 1 756 ? -22.179 -24.414 -19.645 1.00 42.06 756 ALA A C 1
ATOM 5981 O O . ALA A 1 756 ? -21.410 -24.263 -20.602 1.00 42.06 756 ALA A O 1
ATOM 5982 N N . LEU A 1 757 ? -23.060 -23.469 -19.301 1.00 39.47 757 LEU A N 1
ATOM 5983 C CA . LEU A 1 757 ? -23.230 -22.230 -20.060 1.00 39.47 757 LEU A CA 1
ATOM 5984 C C . LEU A 1 757 ? -22.208 -21.173 -19.602 1.00 39.47 757 LEU A C 1
ATOM 5986 O O . LEU A 1 757 ? -22.301 -20.644 -18.493 1.00 39.47 757 LEU A O 1
ATOM 5990 N N . ASN A 1 758 ? -21.237 -20.851 -20.462 1.00 37.88 758 ASN A N 1
ATOM 5991 C CA . ASN A 1 758 ? -20.199 -19.850 -20.191 1.00 37.88 758 ASN A CA 1
ATOM 5992 C C . ASN A 1 758 ? -20.580 -18.464 -20.732 1.00 37.88 758 ASN A C 1
ATOM 5994 O O . ASN A 1 758 ? -20.790 -18.299 -21.934 1.00 37.88 758 ASN A O 1
ATOM 5998 N N . ILE A 1 759 ? -20.596 -17.452 -19.859 1.00 39.88 759 ILE A N 1
ATOM 5999 C CA . ILE A 1 759 ? -20.841 -16.050 -20.221 1.00 39.88 759 ILE A CA 1
ATOM 6000 C C . ILE A 1 759 ? -19.641 -15.197 -19.793 1.00 39.88 759 ILE A C 1
ATOM 6002 O O . ILE A 1 759 ? -19.318 -15.106 -18.609 1.00 39.88 759 ILE A O 1
ATOM 6006 N N . THR A 1 760 ? -19.001 -14.534 -20.757 1.00 32.47 760 THR A N 1
ATOM 6007 C CA . THR A 1 760 ? -17.842 -13.651 -20.534 1.00 32.47 760 THR A CA 1
ATOM 6008 C C . THR A 1 760 ? -18.241 -12.181 -20.638 1.00 32.47 760 THR A C 1
ATOM 6010 O O . THR A 1 760 ? -18.965 -11.795 -21.558 1.00 32.47 760 THR A O 1
ATOM 6013 N N . PHE A 1 761 ? -17.738 -11.334 -19.740 1.00 38.84 761 PHE A N 1
ATOM 6014 C CA . PHE A 1 761 ? -18.008 -9.893 -19.731 1.00 38.84 761 PHE A CA 1
ATOM 6015 C C . PHE A 1 761 ? -16.785 -9.068 -19.280 1.00 38.84 761 PHE A C 1
ATOM 6017 O O . PHE A 1 761 ? -16.052 -9.479 -18.377 1.00 38.84 761 PHE A O 1
ATOM 6024 N N . PRO A 1 762 ? -16.542 -7.888 -19.884 1.00 28.95 762 PRO A N 1
ATOM 6025 C CA . PRO A 1 762 ? -15.495 -6.974 -19.439 1.00 28.95 762 PRO A CA 1
ATOM 6026 C C . PRO A 1 762 ? -15.883 -6.274 -18.129 1.00 28.95 762 PRO A C 1
ATOM 6028 O O . PRO A 1 762 ? -17.039 -5.903 -17.919 1.00 28.95 762 PRO A O 1
ATOM 6031 N N . GLN A 1 763 ? -14.904 -6.069 -17.251 1.00 32.16 763 GLN A N 1
ATOM 6032 C CA . GLN A 1 763 ? -15.101 -5.435 -15.951 1.00 32.16 763 GLN A CA 1
ATOM 6033 C C . GLN A 1 763 ? -15.181 -3.904 -16.072 1.00 32.16 763 GLN A C 1
ATOM 6035 O O . GLN A 1 763 ? -14.268 -3.259 -16.587 1.00 32.16 763 GLN A O 1
ATOM 6040 N N . ILE A 1 764 ? -16.229 -3.306 -15.500 1.00 30.89 764 ILE A N 1
ATOM 6041 C CA . ILE A 1 764 ? -16.269 -1.866 -15.206 1.00 30.89 764 ILE A CA 1
ATOM 6042 C C . ILE A 1 764 ? -15.495 -1.639 -13.900 1.00 30.89 764 ILE A C 1
ATOM 6044 O O . ILE A 1 764 ? -15.933 -2.072 -12.835 1.00 30.89 764 ILE A O 1
ATOM 6048 N N . MET A 1 765 ? -14.338 -0.972 -13.958 1.00 24.94 765 MET A N 1
ATOM 6049 C CA . MET A 1 765 ? -13.583 -0.622 -12.748 1.00 24.94 765 MET A CA 1
ATOM 6050 C C . MET A 1 765 ? -14.213 0.571 -12.018 1.00 24.94 765 MET A C 1
ATOM 6052 O O . MET A 1 765 ? -14.069 1.715 -12.449 1.00 24.94 765 MET A O 1
ATOM 6056 N N . SER A 1 766 ? -14.802 0.338 -10.843 1.00 29.16 766 SER A N 1
ATOM 6057 C CA . SER A 1 766 ? -15.075 1.407 -9.876 1.00 29.16 766 SER A CA 1
ATOM 6058 C C . SER A 1 766 ? -13.785 1.781 -9.128 1.00 29.16 766 SER A C 1
ATOM 6060 O O . SER A 1 766 ? -13.461 1.200 -8.089 1.00 29.16 766 SER A O 1
ATOM 6062 N N . ASN A 1 767 ? -13.022 2.742 -9.652 1.00 27.38 767 ASN A N 1
ATOM 6063 C CA . ASN A 1 767 ? -11.760 3.177 -9.043 1.00 27.38 767 ASN A CA 1
ATOM 6064 C C . ASN A 1 767 ? -11.978 4.160 -7.876 1.00 27.38 767 ASN A C 1
ATOM 6066 O O . ASN A 1 767 ? -11.830 5.376 -8.005 1.00 27.38 767 ASN A O 1
ATOM 6070 N N . SER A 1 768 ? -12.257 3.624 -6.689 1.00 31.84 768 SER A N 1
ATOM 6071 C CA . SER A 1 768 ? -12.285 4.370 -5.427 1.00 31.84 768 SER A CA 1
ATOM 6072 C C . SER A 1 768 ? -10.872 4.726 -4.927 1.00 31.84 768 SER A C 1
ATOM 6074 O O . SER A 1 768 ? -10.435 4.237 -3.886 1.00 31.84 768 SER A O 1
ATOM 6076 N N . LYS A 1 769 ? -10.123 5.573 -5.665 1.00 30.75 769 LYS A N 1
ATOM 6077 C CA . LYS A 1 769 ? -8.819 6.115 -5.202 1.00 30.75 769 LYS A CA 1
ATOM 6078 C C . LYS A 1 769 ? -8.247 7.336 -5.958 1.00 30.75 769 LYS A C 1
ATOM 6080 O O . LYS A 1 769 ? -7.034 7.432 -6.121 1.00 30.75 769 LYS A O 1
ATOM 6085 N N . ILE A 1 770 ? -9.065 8.325 -6.341 1.00 30.17 770 ILE A N 1
ATOM 6086 C CA . ILE A 1 770 ? -8.556 9.655 -6.758 1.00 30.17 770 ILE A CA 1
ATOM 6087 C C . ILE A 1 770 ? -9.319 10.789 -6.053 1.00 30.17 770 ILE A C 1
ATOM 6089 O O . ILE A 1 770 ? -10.197 11.418 -6.624 1.00 30.17 770 ILE A O 1
ATOM 6093 N N . VAL A 1 771 ? -8.941 11.079 -4.803 1.00 30.72 771 VAL A N 1
ATOM 6094 C CA . VAL A 1 771 ? -9.357 12.310 -4.085 1.00 30.72 771 VAL A CA 1
ATOM 6095 C C . VAL A 1 771 ? -8.157 13.241 -3.821 1.00 30.72 771 VAL A C 1
ATOM 6097 O O . VAL A 1 771 ? -8.325 14.418 -3.530 1.00 30.72 771 VAL A O 1
ATOM 6100 N N . GLY A 1 772 ? -6.919 12.753 -3.988 1.00 30.12 772 GLY A N 1
ATOM 6101 C CA . GLY A 1 772 ? -5.697 13.518 -3.693 1.00 30.12 772 GLY A CA 1
ATOM 6102 C C . GLY A 1 772 ? -5.078 14.311 -4.853 1.00 30.12 772 GLY A C 1
ATOM 6103 O O . GLY A 1 772 ? -4.162 15.085 -4.602 1.00 30.12 772 GLY A O 1
ATOM 6104 N N . ALA A 1 773 ? -5.518 14.116 -6.104 1.00 27.58 773 ALA A N 1
ATOM 6105 C CA . ALA A 1 773 ? -4.840 14.677 -7.287 1.00 27.58 773 ALA A CA 1
ATOM 6106 C C . ALA A 1 773 ? -5.640 15.751 -8.052 1.00 27.58 773 ALA A C 1
ATOM 6108 O O . ALA A 1 773 ? -5.045 16.551 -8.767 1.00 27.58 773 ALA A O 1
ATOM 6109 N N . ALA A 1 774 ? -6.968 15.803 -7.898 1.00 29.39 774 ALA A N 1
ATOM 6110 C CA . ALA A 1 774 ? -7.817 16.713 -8.676 1.00 29.39 774 ALA A CA 1
ATOM 6111 C C . ALA A 1 774 ? -7.742 18.185 -8.212 1.00 29.39 774 ALA A C 1
ATOM 6113 O O . ALA A 1 774 ? -8.001 19.097 -8.993 1.00 29.39 774 ALA A O 1
ATOM 6114 N N . PHE A 1 775 ? -7.337 18.438 -6.961 1.00 31.64 775 PHE A N 1
ATOM 6115 C CA . PHE A 1 775 ? -7.315 19.788 -6.379 1.00 31.64 775 PHE A CA 1
ATOM 6116 C C . PHE A 1 775 ? -6.254 20.727 -6.981 1.00 31.64 775 PHE A C 1
ATOM 6118 O O . PHE A 1 775 ? -6.370 21.943 -6.853 1.00 31.64 775 PHE A O 1
ATOM 6125 N N . THR A 1 776 ? -5.224 20.189 -7.642 1.00 33.16 776 THR A N 1
ATOM 6126 C CA . THR A 1 776 ? -4.118 20.980 -8.211 1.00 33.16 776 THR A CA 1
ATOM 6127 C C . THR A 1 776 ? -4.344 21.391 -9.669 1.00 33.16 776 THR A C 1
ATOM 6129 O O . THR A 1 776 ? -3.710 22.337 -10.130 1.00 33.16 776 THR A O 1
ATOM 6132 N N . ALA A 1 777 ? -5.243 20.719 -10.397 1.00 33.78 777 ALA A N 1
ATOM 6133 C CA . ALA A 1 777 ? -5.524 21.013 -11.807 1.00 33.78 777 ALA A CA 1
ATOM 6134 C C . ALA A 1 777 ? -6.492 22.199 -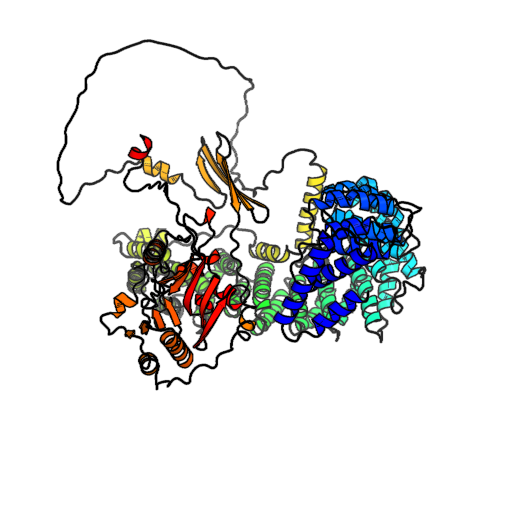11.994 1.00 33.78 777 ALA A C 1
ATOM 6136 O O . ALA A 1 777 ? -6.420 22.907 -12.995 1.00 33.78 777 ALA A O 1
ATOM 6137 N N . ALA A 1 778 ? -7.343 22.487 -11.003 1.00 34.12 778 ALA A N 1
ATOM 6138 C CA . ALA A 1 778 ? -8.334 23.567 -11.069 1.00 34.12 778 ALA A CA 1
ATOM 6139 C C . ALA A 1 778 ? -7.736 24.990 -11.190 1.00 34.12 778 ALA A C 1
ATOM 6141 O O . ALA A 1 778 ? -8.459 25.932 -11.500 1.00 34.12 778 ALA A O 1
ATOM 6142 N N . GLN A 1 779 ? -6.428 25.175 -10.966 1.00 36.97 779 GLN A N 1
ATOM 6143 C CA . GLN A 1 779 ? -5.776 26.487 -11.079 1.00 36.97 779 GLN A CA 1
ATOM 6144 C C . GLN A 1 779 ? -5.408 26.897 -12.516 1.00 36.97 779 GLN A C 1
ATOM 6146 O O . GLN A 1 779 ? -5.194 28.083 -12.755 1.00 36.97 779 GLN A O 1
ATOM 6151 N N . SER A 1 780 ? -5.317 25.969 -13.477 1.00 38.50 780 SER A N 1
ATOM 6152 C CA . SER A 1 780 ? -4.783 26.265 -14.822 1.00 38.50 780 SER A CA 1
ATOM 6153 C C . SER A 1 780 ? -5.821 26.747 -15.847 1.00 38.50 780 SER A C 1
ATOM 6155 O O . SER A 1 780 ? -5.428 27.230 -16.906 1.00 38.50 780 SER A O 1
ATOM 6157 N N . VAL A 1 781 ? -7.121 26.662 -15.536 1.00 41.75 781 VAL A N 1
ATOM 6158 C CA . VAL A 1 781 ? -8.238 27.047 -16.433 1.00 41.75 781 VAL A CA 1
ATOM 6159 C C . VAL A 1 781 ? -8.875 28.398 -16.036 1.00 41.75 781 VAL A C 1
ATOM 6161 O O . VAL A 1 781 ? -9.760 28.911 -16.715 1.00 41.75 781 VAL A O 1
ATOM 6164 N N . LEU A 1 782 ? -8.392 29.040 -14.964 1.00 44.19 782 LEU A N 1
ATOM 6165 C CA . LEU A 1 782 ? -8.918 30.308 -14.434 1.00 44.19 782 LEU A CA 1
ATOM 6166 C C . LEU A 1 782 ? -8.469 31.536 -15.253 1.00 44.19 782 LEU A C 1
ATOM 6168 O O . LEU A 1 782 ? -7.705 32.376 -14.780 1.00 44.19 782 LEU A O 1
ATOM 6172 N N . ALA A 1 783 ? -8.961 31.644 -16.489 1.00 36.16 783 ALA A N 1
ATOM 6173 C CA . ALA A 1 783 ? -8.675 32.747 -17.413 1.00 36.16 783 ALA A CA 1
ATOM 6174 C C . ALA A 1 783 ? -9.755 33.855 -17.443 1.00 36.16 783 ALA A C 1
ATOM 6176 O O . ALA A 1 783 ? -9.685 34.755 -18.278 1.00 36.16 783 ALA A O 1
ATOM 6177 N N . GLY A 1 784 ? -10.738 33.816 -16.536 1.00 46.09 784 GLY A N 1
ATOM 6178 C CA . GLY A 1 784 ? -11.757 34.855 -16.370 1.00 46.09 784 GLY A CA 1
ATOM 6179 C C . GLY A 1 784 ? -11.776 35.396 -14.943 1.00 46.09 784 GLY A C 1
ATOM 6180 O O . GLY A 1 784 ? -11.895 34.626 -13.992 1.00 46.09 784 GLY A O 1
ATOM 6181 N N . ALA A 1 785 ? -11.682 36.718 -14.784 1.00 47.25 785 ALA A N 1
ATOM 6182 C CA . ALA A 1 785 ? -12.011 37.351 -13.510 1.00 47.25 785 ALA A CA 1
ATOM 6183 C C . ALA A 1 785 ? -13.534 37.254 -13.285 1.00 47.25 785 ALA A C 1
ATOM 6185 O O . ALA A 1 785 ? -14.290 37.505 -14.228 1.00 47.25 785 ALA A O 1
ATOM 6186 N N . PRO A 1 786 ? -14.011 36.891 -12.082 1.00 57.06 786 PRO A N 1
ATOM 6187 C CA . PRO A 1 786 ? -15.441 36.887 -11.796 1.00 57.06 786 PRO A CA 1
ATOM 6188 C C . PRO A 1 786 ? -16.004 38.319 -11.931 1.00 57.06 786 PRO A C 1
ATOM 6190 O O . PRO A 1 786 ? -15.439 39.215 -11.308 1.00 57.06 786 PRO A O 1
ATOM 6193 N N . PRO A 1 787 ? -17.086 38.575 -12.702 1.00 58.06 787 PRO A N 1
ATOM 6194 C CA . PRO A 1 787 ? -17.739 39.889 -12.744 1.00 58.06 787 PRO A CA 1
ATOM 6195 C C . PRO A 1 787 ? -18.090 40.423 -11.349 1.00 58.06 787 PRO A C 1
ATOM 6197 O O . PRO A 1 787 ? -18.587 39.661 -10.521 1.00 58.06 787 PRO A O 1
ATOM 6200 N N . ASP A 1 788 ? -17.879 41.717 -11.100 1.00 57.53 788 ASP A N 1
ATOM 6201 C CA . ASP A 1 788 ? -18.261 42.369 -9.840 1.00 57.53 788 ASP A CA 1
ATOM 6202 C C . ASP A 1 788 ? -19.793 42.419 -9.713 1.00 57.53 788 ASP A C 1
ATOM 6204 O O . ASP A 1 788 ? -20.460 43.273 -10.298 1.00 57.53 788 ASP A O 1
ATOM 6208 N N . LEU A 1 789 ? -20.353 41.470 -8.960 1.00 59.50 789 LEU A N 1
ATOM 6209 C CA . LEU A 1 789 ? -21.789 41.348 -8.707 1.00 59.50 789 LEU A CA 1
ATOM 6210 C C . LEU A 1 789 ? -22.128 41.933 -7.324 1.00 59.50 789 LEU A C 1
ATOM 6212 O O . LEU A 1 789 ? -21.385 41.690 -6.369 1.00 59.50 789 LEU A O 1
ATOM 6216 N N . PRO A 1 790 ? -23.231 42.692 -7.179 1.00 59.53 790 PRO A N 1
ATOM 6217 C CA . PRO A 1 790 ? -23.650 43.231 -5.892 1.00 59.53 790 PRO A CA 1
ATOM 6218 C C . PRO A 1 790 ? -24.165 42.100 -4.995 1.00 59.53 790 PRO A C 1
ATOM 6220 O O . PRO A 1 790 ? -25.210 41.504 -5.247 1.00 59.53 790 PRO A O 1
ATOM 6223 N N . LEU A 1 791 ? -23.415 41.808 -3.936 1.00 65.75 791 LEU A N 1
ATOM 6224 C CA . LEU A 1 791 ? -23.762 40.796 -2.943 1.00 65.75 791 LEU A CA 1
ATOM 6225 C C . LEU A 1 791 ? -24.622 41.442 -1.842 1.00 65.75 791 LEU A C 1
ATOM 6227 O O . LEU A 1 791 ? -24.253 42.492 -1.313 1.00 65.75 791 LEU A O 1
ATOM 6231 N N . GLY A 1 792 ? -25.776 40.839 -1.533 1.00 64.88 792 GLY A N 1
ATOM 6232 C CA . GLY A 1 792 ? -26.769 41.376 -0.588 1.00 64.88 792 GLY A CA 1
ATOM 6233 C C . GLY A 1 792 ? -26.320 41.375 0.882 1.00 64.88 792 GLY A C 1
ATOM 6234 O O . GLY A 1 792 ? -25.171 41.075 1.211 1.00 64.88 792 GLY A O 1
ATOM 6235 N N . SER A 1 793 ? -27.230 41.676 1.815 1.00 75.44 793 SER A N 1
ATOM 6236 C CA . SER A 1 793 ? -26.924 41.533 3.249 1.00 75.44 793 SER A CA 1
ATOM 6237 C C . SER A 1 793 ? -27.011 40.076 3.724 1.00 75.44 793 SER A C 1
ATOM 6239 O O . SER A 1 793 ? -26.316 39.680 4.661 1.00 75.44 793 SER A O 1
ATOM 6241 N N . ASN A 1 794 ? -27.825 39.261 3.047 1.00 86.81 794 ASN A N 1
ATOM 6242 C CA . ASN A 1 794 ? -28.089 37.857 3.355 1.00 86.81 794 ASN A CA 1
ATOM 6243 C C . ASN A 1 794 ? -28.313 37.027 2.072 1.00 86.81 794 ASN A C 1
ATOM 6245 O O . ASN A 1 794 ? -28.363 37.568 0.967 1.00 86.81 794 ASN A O 1
ATOM 6249 N N . LEU A 1 795 ? -28.437 35.703 2.224 1.00 88.06 795 LEU A N 1
ATOM 6250 C CA . LEU A 1 795 ? -28.530 34.766 1.100 1.00 88.06 795 LEU A CA 1
ATOM 6251 C C . LEU A 1 795 ? -29.788 34.953 0.232 1.00 88.06 795 LEU A C 1
ATOM 6253 O O . LEU A 1 795 ? -29.668 34.853 -0.985 1.00 88.06 795 LEU A O 1
ATOM 6257 N N . ASP A 1 796 ? -30.955 35.253 0.815 1.00 89.19 796 ASP A N 1
ATOM 6258 C CA . ASP A 1 796 ? -32.197 35.469 0.048 1.00 89.19 796 ASP A CA 1
ATOM 6259 C C . ASP A 1 796 ? -32.074 36.720 -0.835 1.00 89.19 796 ASP A C 1
ATOM 6261 O O . ASP A 1 796 ? -32.254 36.644 -2.051 1.00 89.19 796 ASP A O 1
ATOM 6265 N N . GLU A 1 797 ? -31.634 37.840 -0.249 1.00 88.31 797 GLU A N 1
ATOM 6266 C CA . GLU A 1 797 ? -31.339 39.078 -0.985 1.00 88.31 797 GLU A CA 1
ATOM 6267 C C . GLU A 1 797 ? -30.295 38.870 -2.086 1.00 88.31 797 GLU A C 1
ATOM 6269 O O . GLU A 1 797 ? -30.426 39.430 -3.173 1.00 88.31 797 GLU A O 1
ATOM 6274 N N . CYS A 1 798 ? -29.260 38.065 -1.822 1.00 89.81 798 CYS A N 1
ATOM 6275 C CA . CYS A 1 798 ? -28.240 37.758 -2.816 1.00 89.81 798 CYS A CA 1
ATOM 6276 C C . CYS A 1 798 ? -28.832 36.962 -3.984 1.00 89.81 798 CYS A C 1
ATOM 6278 O O . CYS A 1 798 ? -28.686 37.381 -5.128 1.00 89.81 798 CYS A O 1
ATOM 6280 N N . LEU A 1 799 ? -29.539 35.855 -3.729 1.00 89.69 799 LEU A N 1
ATOM 6281 C CA . LEU A 1 799 ? -30.112 35.022 -4.793 1.00 89.69 799 LEU A CA 1
ATOM 6282 C C . LEU A 1 799 ? -31.133 35.805 -5.641 1.00 89.69 799 LEU A C 1
ATOM 6284 O O . LEU A 1 799 ? -31.092 35.736 -6.873 1.00 89.69 799 LEU A O 1
ATOM 6288 N N . ARG A 1 800 ? -31.987 36.615 -4.998 1.00 90.69 800 ARG A N 1
ATOM 6289 C CA . ARG A 1 800 ? -33.003 37.458 -5.659 1.00 90.69 800 ARG A CA 1
ATOM 6290 C C . ARG A 1 800 ? -32.443 38.677 -6.404 1.00 90.69 800 ARG A C 1
ATOM 6292 O O . ARG A 1 800 ? -33.208 39.359 -7.077 1.00 90.69 800 ARG A O 1
ATOM 6299 N N . ALA A 1 801 ? -31.139 38.953 -6.319 1.00 86.50 801 ALA A N 1
ATOM 6300 C CA . ALA A 1 801 ? -30.486 39.998 -7.113 1.00 86.50 801 ALA A CA 1
ATOM 6301 C C . ALA A 1 801 ? -30.162 39.565 -8.563 1.00 86.50 801 ALA A C 1
ATOM 6303 O O . ALA A 1 801 ? -29.694 40.387 -9.351 1.00 86.50 801 ALA A O 1
ATOM 6304 N N . SER A 1 802 ? -30.395 38.294 -8.913 1.00 86.69 802 SER A N 1
ATOM 6305 C CA . SER A 1 802 ? -30.266 37.755 -10.278 1.00 86.69 802 SER A CA 1
ATOM 6306 C C . SER A 1 802 ? -31.592 37.786 -11.053 1.00 86.69 802 SER A C 1
ATOM 6308 O O . SER A 1 802 ? -32.626 38.182 -10.517 1.00 86.69 802 SER A O 1
ATOM 6310 N N . SER A 1 803 ? -31.582 37.344 -12.316 1.00 88.38 803 SER A N 1
ATOM 6311 C CA . SER A 1 803 ? -32.806 37.143 -13.106 1.00 88.38 803 SER A CA 1
ATOM 6312 C C . SER A 1 803 ? -33.418 35.743 -12.945 1.00 88.38 803 SER A C 1
ATOM 6314 O O . SER A 1 803 ? -34.410 35.421 -13.604 1.00 88.38 803 SER A O 1
ATOM 6316 N N . ALA A 1 804 ? -32.853 34.912 -12.064 1.00 90.62 804 ALA A N 1
ATOM 6317 C CA . ALA A 1 804 ? -33.369 33.593 -11.729 1.00 90.62 804 ALA A CA 1
ATOM 6318 C C . ALA A 1 804 ? -34.661 33.666 -10.902 1.00 90.62 804 ALA A C 1
ATOM 6320 O O . ALA A 1 804 ? -34.847 34.553 -10.067 1.00 90.62 804 ALA A O 1
ATOM 6321 N N . THR A 1 805 ? -35.532 32.669 -11.059 1.00 95.06 805 THR A N 1
ATOM 6322 C CA . THR A 1 805 ? -36.680 32.507 -10.154 1.00 95.06 805 THR A CA 1
ATOM 6323 C C . THR A 1 805 ? -36.219 31.805 -8.878 1.00 95.06 805 THR A C 1
ATOM 6325 O O . THR A 1 805 ? -35.710 30.690 -8.947 1.00 95.06 805 THR A O 1
ATOM 6328 N N . VAL A 1 806 ? -36.384 32.449 -7.718 1.00 94.56 806 VAL A N 1
ATOM 6329 C CA . VAL A 1 806 ? -35.973 31.917 -6.404 1.00 94.56 806 VAL A CA 1
ATOM 6330 C C . VAL A 1 806 ? -37.206 31.519 -5.596 1.00 94.56 806 VAL A C 1
ATOM 6332 O O . VAL A 1 806 ? -37.970 32.385 -5.161 1.00 94.56 806 VAL A O 1
ATOM 6335 N N . LEU A 1 807 ? -37.372 30.212 -5.392 1.00 94.19 807 LEU A N 1
ATOM 6336 C CA . LEU A 1 807 ? -38.493 29.585 -4.695 1.00 94.19 807 LEU A CA 1
ATOM 6337 C C . LEU A 1 807 ? -38.086 29.115 -3.294 1.00 94.19 807 LEU A C 1
ATOM 6339 O O . LEU A 1 807 ? -37.007 28.556 -3.096 1.00 94.19 807 LEU A O 1
ATOM 6343 N N . THR A 1 808 ? -38.993 29.294 -2.341 1.00 92.00 808 THR A N 1
ATOM 6344 C CA . THR A 1 808 ? -38.887 28.922 -0.924 1.00 92.00 808 THR A CA 1
ATOM 6345 C C . THR A 1 808 ? -40.099 28.096 -0.500 1.00 92.00 808 THR A C 1
ATOM 6347 O O . THR A 1 808 ? -41.103 28.067 -1.206 1.00 92.00 808 THR A O 1
ATOM 6350 N N . SER A 1 809 ? -40.075 27.478 0.683 1.00 86.50 809 SER A N 1
ATOM 6351 C CA . SER A 1 809 ? -41.198 26.667 1.190 1.00 86.50 809 SER A CA 1
ATOM 6352 C C . SER A 1 809 ? -42.530 27.414 1.394 1.00 86.50 809 SER A C 1
ATOM 6354 O O . SER A 1 809 ? -43.537 26.773 1.686 1.00 86.50 809 SER A O 1
ATOM 6356 N N . GLY A 1 810 ? -42.561 28.744 1.242 1.00 85.44 810 GLY A N 1
ATOM 6357 C CA . GLY A 1 810 ? -43.795 29.539 1.203 1.00 85.44 810 GLY A CA 1
ATOM 6358 C C . GLY A 1 810 ? -44.402 29.721 -0.197 1.00 85.44 810 GLY A C 1
ATOM 6359 O O . GLY A 1 810 ? -45.533 30.193 -0.303 1.00 85.44 810 GLY A O 1
ATOM 6360 N N . ASP A 1 811 ? -43.680 29.370 -1.264 1.00 90.25 811 ASP A N 1
ATOM 6361 C CA . ASP A 1 811 ? -44.089 29.603 -2.651 1.00 90.25 811 ASP A CA 1
ATOM 6362 C C . ASP A 1 811 ? -44.870 28.412 -3.225 1.00 90.25 811 ASP A C 1
ATOM 6364 O O . ASP A 1 811 ? -44.430 27.267 -3.156 1.00 90.25 811 ASP A O 1
ATOM 6368 N N . GLN A 1 812 ? -46.002 28.671 -3.890 1.00 88.56 812 GLN A N 1
ATOM 6369 C CA . GLN A 1 812 ? -46.886 27.617 -4.420 1.00 88.56 812 GLN A CA 1
ATOM 6370 C C . GLN A 1 812 ? -46.193 26.653 -5.409 1.00 88.56 812 GLN A C 1
ATOM 6372 O O . GLN A 1 812 ? -46.608 25.504 -5.543 1.00 88.56 812 GLN A O 1
ATOM 6377 N N . ALA A 1 813 ? -45.147 27.106 -6.106 1.00 88.69 813 ALA A N 1
ATOM 6378 C CA . ALA A 1 813 ? -44.398 26.298 -7.071 1.00 88.69 813 ALA A CA 1
ATOM 6379 C C . ALA A 1 813 ? -43.261 25.461 -6.448 1.00 88.69 813 ALA A C 1
ATOM 6381 O O . ALA A 1 813 ? -42.687 24.616 -7.135 1.00 88.69 813 ALA A O 1
ATOM 6382 N N . TYR A 1 814 ? -42.917 25.679 -5.173 1.00 90.81 814 TYR A N 1
ATOM 6383 C CA . TYR A 1 814 ? -41.739 25.080 -4.536 1.00 90.81 814 TYR A CA 1
ATOM 6384 C C . TYR A 1 814 ? -41.810 23.552 -4.438 1.00 90.81 814 TYR A C 1
ATOM 6386 O O . TYR A 1 814 ? -40.825 22.883 -4.746 1.00 90.81 814 TYR A O 1
ATOM 6394 N N . ASP A 1 815 ? -42.966 22.988 -4.071 1.00 86.75 815 ASP A N 1
ATOM 6395 C CA . ASP A 1 815 ? -43.118 21.533 -3.943 1.00 86.75 815 ASP A CA 1
ATOM 6396 C C . ASP A 1 815 ? -42.924 20.804 -5.281 1.00 86.75 815 ASP A C 1
ATOM 6398 O O . ASP A 1 815 ? -42.211 19.802 -5.334 1.00 86.75 815 ASP A O 1
ATOM 6402 N N . SER A 1 816 ? -43.451 21.354 -6.378 1.00 86.38 816 SER A N 1
ATOM 6403 C CA . SER A 1 816 ? -43.200 20.838 -7.729 1.00 86.38 816 SER A CA 1
ATOM 6404 C C . SER A 1 816 ? -41.741 21.043 -8.160 1.00 86.38 816 SER A C 1
ATOM 6406 O O . SER A 1 816 ? -41.134 20.166 -8.772 1.00 86.38 816 SER A O 1
ATOM 6408 N N . ALA A 1 817 ? -41.134 22.187 -7.821 1.00 86.38 817 ALA A N 1
ATOM 6409 C CA . ALA A 1 817 ? -39.751 22.494 -8.188 1.00 86.38 817 ALA A CA 1
ATOM 6410 C C . ALA A 1 817 ? -38.723 21.617 -7.445 1.00 86.38 817 ALA A C 1
ATOM 6412 O O . ALA A 1 817 ? -37.688 21.263 -8.015 1.00 86.38 817 ALA A O 1
ATOM 6413 N N . ARG A 1 818 ? -39.005 21.183 -6.209 1.00 87.06 818 ARG A N 1
ATOM 6414 C CA . ARG A 1 818 ? -38.172 20.204 -5.483 1.00 87.06 818 ARG A CA 1
ATOM 6415 C C . ARG A 1 818 ? -38.518 18.742 -5.785 1.00 87.06 818 ARG A C 1
ATOM 6417 O O . ARG A 1 818 ? -37.800 17.859 -5.326 1.00 87.06 818 ARG A O 1
ATOM 6424 N N . GLU A 1 819 ? -39.576 18.458 -6.544 1.00 84.19 819 GLU A N 1
ATOM 6425 C CA . GLU A 1 819 ? -39.985 17.079 -6.830 1.00 84.19 819 GLU A CA 1
ATOM 6426 C C . GLU A 1 819 ? -38.871 16.297 -7.555 1.00 84.19 819 GLU A C 1
ATOM 6428 O O . GLU A 1 819 ? -38.155 16.819 -8.421 1.00 84.19 819 GLU A O 1
ATOM 6433 N N . THR A 1 820 ? -38.710 15.028 -7.174 1.00 83.62 820 THR A N 1
ATOM 6434 C CA . THR A 1 820 ? -37.748 14.082 -7.755 1.00 83.62 820 THR A CA 1
ATOM 6435 C C . THR A 1 820 ? -38.465 12.801 -8.163 1.00 83.62 820 THR A C 1
ATOM 6437 O O . THR A 1 820 ? -39.537 12.487 -7.653 1.00 83.62 820 THR A O 1
ATOM 6440 N N . TYR A 1 821 ? -37.861 12.028 -9.068 1.00 79.00 821 TYR A N 1
ATOM 6441 C CA . TYR A 1 821 ? -38.475 10.806 -9.603 1.00 79.00 821 TYR A CA 1
ATOM 6442 C C . TYR A 1 821 ? -38.827 9.763 -8.523 1.00 79.00 821 TYR A C 1
ATOM 6444 O O . TYR A 1 821 ? -39.775 8.997 -8.682 1.00 79.00 821 TYR A O 1
ATOM 6452 N N . ASN A 1 822 ? -38.076 9.718 -7.416 1.00 78.19 822 ASN A N 1
ATOM 6453 C CA . ASN A 1 822 ? -38.418 8.877 -6.273 1.00 78.19 822 ASN A CA 1
ATOM 6454 C C . ASN A 1 822 ? -39.196 9.691 -5.230 1.00 78.19 822 ASN A C 1
ATOM 6456 O O . ASN A 1 822 ? -38.603 10.333 -4.369 1.00 78.19 822 ASN A O 1
ATOM 6460 N N . SER A 1 823 ? -40.523 9.576 -5.231 1.00 75.62 823 SER A N 1
ATOM 6461 C CA . SER A 1 823 ? -41.399 10.232 -4.246 1.00 75.62 823 SER A CA 1
ATOM 6462 C C . SER A 1 823 ? -41.141 9.833 -2.780 1.00 75.62 823 SER A C 1
ATOM 6464 O O . SER A 1 823 ? -41.686 10.458 -1.874 1.00 75.62 823 SER A O 1
ATOM 6466 N N . ARG A 1 824 ? -40.293 8.824 -2.516 1.00 71.44 824 ARG A N 1
ATOM 6467 C CA . ARG A 1 824 ? -39.827 8.472 -1.161 1.00 71.44 824 ARG A CA 1
ATOM 6468 C C . ARG A 1 824 ? -38.712 9.378 -0.624 1.00 71.44 824 ARG A C 1
ATOM 6470 O O . ARG A 1 824 ? -38.426 9.305 0.566 1.00 71.44 824 ARG A O 1
ATOM 6477 N N . THR A 1 825 ? -38.044 10.177 -1.461 1.00 74.00 825 THR A N 1
ATOM 6478 C CA . THR A 1 825 ? -36.976 11.090 -1.013 1.00 74.00 825 THR A CA 1
ATOM 6479 C C . THR A 1 825 ? -37.531 12.488 -0.785 1.00 74.00 825 THR A C 1
ATOM 6481 O O . THR A 1 825 ? -37.863 13.190 -1.735 1.00 74.00 825 THR A O 1
ATOM 6484 N N . THR A 1 826 ? -37.631 12.885 0.484 1.00 73.62 826 THR A N 1
ATOM 6485 C CA . THR A 1 826 ? -38.366 14.078 0.930 1.00 73.62 826 THR A CA 1
ATOM 6486 C C . THR A 1 826 ? -37.447 15.160 1.501 1.00 73.62 826 THR A C 1
ATOM 6488 O O . THR A 1 826 ? -37.723 15.692 2.575 1.00 73.62 826 THR A O 1
ATOM 6491 N N . PHE A 1 827 ? -36.352 15.483 0.810 1.00 84.81 827 PHE A N 1
ATOM 6492 C CA . PHE A 1 827 ? -35.508 16.610 1.214 1.00 84.81 827 PHE A CA 1
ATOM 6493 C C . PHE A 1 827 ? -36.206 17.950 0.939 1.00 84.81 827 PHE A C 1
ATOM 6495 O O . PHE A 1 827 ? -37.041 18.079 0.032 1.00 84.81 827 PHE A O 1
ATOM 6502 N N . SER A 1 828 ? -35.857 18.946 1.744 1.00 86.81 828 SER A N 1
ATOM 6503 C CA . SER A 1 828 ? -36.398 20.302 1.720 1.00 86.81 828 SER A CA 1
ATOM 6504 C C . SER A 1 828 ? -35.248 21.306 1.541 1.00 86.81 828 SER A C 1
ATOM 6506 O O . SER A 1 828 ? -34.700 21.805 2.530 1.00 86.81 828 SER A O 1
ATOM 6508 N N . PRO A 1 829 ? -34.845 21.602 0.287 1.00 90.00 829 PRO A N 1
ATOM 6509 C CA . PRO A 1 829 ? -33.869 22.650 -0.013 1.00 90.00 829 PRO A CA 1
ATOM 6510 C C . PRO A 1 829 ? -34.311 23.991 0.579 1.00 90.00 829 PRO A C 1
ATOM 6512 O O . PRO A 1 829 ? -35.490 24.334 0.488 1.00 90.00 829 PRO A O 1
ATOM 6515 N N . GLN A 1 830 ? -33.398 24.783 1.142 1.00 90.88 830 GLN A N 1
ATOM 6516 C CA . GLN A 1 830 ? -33.749 26.118 1.642 1.00 90.88 830 GLN A CA 1
ATOM 6517 C C . GLN A 1 830 ? -34.242 27.024 0.503 1.00 90.88 830 GLN A C 1
ATOM 6519 O O . GLN A 1 830 ? -35.183 27.794 0.689 1.00 90.88 830 GLN A O 1
ATOM 6524 N N . TYR A 1 831 ? -33.628 26.882 -0.676 1.00 93.12 831 TYR A N 1
ATOM 6525 C CA . TYR A 1 831 ? -34.000 27.585 -1.899 1.00 93.12 831 TYR A CA 1
ATOM 6526 C C . TYR A 1 831 ? -33.934 26.636 -3.098 1.00 93.12 831 TYR A C 1
ATOM 6528 O O . TYR A 1 831 ? -32.973 25.873 -3.237 1.00 93.12 831 TYR A O 1
ATOM 6536 N N . VAL A 1 832 ? -34.914 26.731 -3.997 1.00 94.12 832 VAL A N 1
ATOM 6537 C CA . VAL A 1 832 ? -34.821 26.184 -5.357 1.00 94.12 832 VAL A CA 1
ATOM 6538 C C . VAL A 1 832 ? -34.722 27.358 -6.324 1.00 94.12 832 VAL A C 1
ATOM 6540 O O . VAL A 1 832 ? -35.603 28.214 -6.361 1.00 94.12 832 VAL A O 1
ATOM 6543 N N . VAL A 1 833 ? -33.626 27.426 -7.072 1.00 95.56 833 VAL A N 1
ATOM 6544 C CA . VAL A 1 833 ? -33.297 28.526 -7.981 1.00 95.56 833 VAL A CA 1
ATOM 6545 C C . VAL A 1 833 ? -33.377 28.022 -9.414 1.00 95.56 833 VAL A C 1
ATOM 6547 O O . VAL A 1 833 ? -32.658 27.096 -9.774 1.00 95.56 833 VAL A O 1
ATOM 6550 N N . GLN A 1 834 ? -34.229 28.634 -10.231 1.00 95.69 834 GLN A N 1
ATOM 6551 C CA . GLN A 1 834 ? -34.398 28.321 -11.652 1.00 95.69 834 GLN A CA 1
ATOM 6552 C C . GLN A 1 834 ? -33.729 29.422 -12.500 1.00 95.69 834 GLN A C 1
ATOM 6554 O O . GLN A 1 834 ? -34.321 30.494 -12.678 1.00 95.69 834 GLN A O 1
ATOM 6559 N N . PRO A 1 835 ? -32.479 29.211 -12.963 1.00 95.81 835 PRO A N 1
ATOM 6560 C CA . PRO A 1 835 ? -31.714 30.172 -13.751 1.00 95.81 835 PRO A CA 1
ATOM 6561 C C . PRO A 1 835 ? -32.221 30.230 -15.193 1.00 95.81 835 PRO A C 1
ATOM 6563 O O . PRO A 1 835 ? -32.526 29.201 -15.792 1.00 95.81 835 PRO A O 1
ATOM 6566 N N . ASN A 1 836 ? -32.249 31.423 -15.780 1.00 94.31 836 ASN A N 1
ATOM 6567 C CA . ASN A 1 836 ? -32.612 31.626 -17.186 1.00 94.31 836 ASN A CA 1
ATOM 6568 C C . ASN A 1 836 ? -31.375 31.781 -18.092 1.00 94.31 836 ASN A C 1
ATOM 6570 O O . ASN A 1 836 ? -31.499 31.812 -19.315 1.00 94.31 836 ASN A O 1
ATOM 6574 N N . SER A 1 837 ? -30.188 31.884 -17.491 1.00 92.94 837 SER A N 1
ATOM 6575 C CA . SER A 1 837 ? -28.909 32.169 -18.142 1.00 92.94 837 SER A CA 1
ATOM 6576 C C . SER A 1 837 ? -27.737 31.487 -17.419 1.00 92.94 837 SER A C 1
ATOM 6578 O O . SER A 1 837 ? -27.882 30.991 -16.298 1.00 92.94 837 SER A O 1
ATOM 6580 N N . VAL A 1 838 ? -26.552 31.472 -18.038 1.00 92.06 838 VAL A N 1
ATOM 6581 C CA . VAL A 1 838 ? -25.316 30.972 -17.400 1.00 92.06 838 VAL A CA 1
ATOM 6582 C C . VAL A 1 838 ? -24.874 31.928 -16.285 1.00 92.06 838 VAL A C 1
ATOM 6584 O O . VAL A 1 838 ? -24.376 31.502 -15.243 1.00 92.06 838 VAL A O 1
ATOM 6587 N N . GLU A 1 839 ? -25.119 33.221 -16.472 1.00 91.44 839 GLU A N 1
ATOM 6588 C CA . GLU A 1 839 ? -24.872 34.302 -15.525 1.00 91.44 839 GLU A CA 1
ATOM 6589 C C . GLU A 1 839 ? -25.681 34.119 -14.228 1.00 91.44 839 GLU A C 1
ATOM 6591 O O . GLU A 1 839 ? -25.135 34.280 -13.135 1.00 91.44 839 GLU A O 1
ATOM 6596 N N . ASP A 1 840 ? -26.945 33.691 -14.319 1.00 93.12 840 ASP A N 1
ATOM 6597 C CA . ASP A 1 840 ? -27.762 33.343 -13.147 1.00 93.12 840 ASP A CA 1
ATOM 6598 C C . ASP A 1 840 ? -27.164 32.161 -12.354 1.00 93.12 840 ASP A C 1
ATOM 6600 O O . ASP A 1 840 ? -27.177 32.164 -11.118 1.00 93.12 840 ASP A O 1
ATOM 6604 N N . VAL A 1 841 ? -26.598 31.156 -13.041 1.00 94.12 841 VAL A N 1
ATOM 6605 C CA . VAL A 1 841 ? -25.898 30.024 -12.399 1.00 94.12 841 VAL A CA 1
ATOM 6606 C C . VAL A 1 841 ? -24.629 30.513 -11.698 1.00 94.12 841 VAL A C 1
ATOM 6608 O O . VAL A 1 841 ? -24.404 30.177 -10.534 1.00 94.12 841 VAL A O 1
ATOM 6611 N N . GLN A 1 842 ? -23.822 31.348 -12.362 1.00 92.38 842 GLN A N 1
ATOM 6612 C CA . GLN A 1 842 ? -22.634 31.968 -11.763 1.00 92.38 842 GLN A CA 1
ATOM 6613 C C . GLN A 1 842 ? -22.978 32.775 -10.506 1.00 92.38 842 GLN A C 1
ATOM 6615 O O . GLN A 1 842 ? -22.286 32.654 -9.493 1.00 92.38 842 GLN A O 1
ATOM 6620 N N . HIS A 1 843 ? -24.042 33.581 -10.556 1.00 90.62 843 HIS A N 1
ATOM 6621 C CA . HIS A 1 843 ? -24.505 34.390 -9.429 1.00 90.62 843 HIS A CA 1
ATOM 6622 C C . HIS A 1 843 ? -24.966 33.509 -8.260 1.00 90.62 843 HIS A C 1
ATOM 6624 O O . HIS A 1 843 ? -24.508 33.688 -7.130 1.00 90.62 843 HIS A O 1
ATOM 6630 N N . SER A 1 844 ? -25.774 32.484 -8.545 1.00 92.94 844 SER A N 1
ATOM 6631 C CA . SER A 1 844 ? -26.277 31.524 -7.550 1.00 92.94 844 SER A CA 1
ATOM 6632 C C . SER A 1 844 ? -25.149 30.789 -6.818 1.00 92.94 844 SER A C 1
ATOM 6634 O O . SER A 1 844 ? -25.147 30.714 -5.587 1.00 92.94 844 SER A O 1
ATOM 6636 N N . VAL A 1 845 ? -24.142 30.308 -7.561 1.00 92.88 845 VAL A N 1
ATOM 6637 C CA . VAL A 1 845 ? -22.955 29.640 -6.998 1.00 92.88 845 VAL A CA 1
ATOM 6638 C C . VAL A 1 845 ? -22.153 30.582 -6.091 1.00 92.88 845 VAL A C 1
ATOM 6640 O O . VAL A 1 845 ? -21.669 30.153 -5.039 1.00 92.88 845 VAL A O 1
ATOM 6643 N N . ARG A 1 846 ? -22.035 31.874 -6.433 1.00 89.31 846 ARG A N 1
ATOM 6644 C CA . ARG A 1 846 ? -21.318 32.850 -5.591 1.00 89.31 846 ARG A CA 1
ATOM 6645 C C . ARG A 1 846 ? -22.069 33.200 -4.321 1.00 89.31 846 ARG A C 1
ATOM 6647 O O . ARG A 1 846 ? -21.435 33.233 -3.269 1.00 89.31 846 ARG A O 1
ATOM 6654 N N . CYS A 1 847 ? -23.384 33.399 -4.394 1.00 90.50 847 CYS A N 1
ATOM 6655 C CA . CYS A 1 847 ? -24.205 33.602 -3.204 1.00 90.50 847 CYS A CA 1
ATOM 6656 C C . CYS A 1 847 ? -24.056 32.409 -2.242 1.00 90.50 847 CYS A C 1
ATOM 6658 O O . CYS A 1 847 ? -23.665 32.596 -1.090 1.00 90.50 847 CYS A O 1
ATOM 6660 N N . ALA A 1 848 ? -24.241 31.172 -2.716 1.00 90.56 848 ALA A N 1
ATOM 6661 C CA . ALA A 1 848 ? -24.052 29.985 -1.878 1.00 90.56 848 ALA A CA 1
ATOM 6662 C C . ALA A 1 848 ? -22.634 29.902 -1.274 1.00 90.56 848 ALA A C 1
ATOM 6664 O O . ALA A 1 848 ? -22.488 29.711 -0.066 1.00 90.56 848 ALA A O 1
ATOM 6665 N N . THR A 1 849 ? -21.590 30.151 -2.073 1.00 88.31 849 THR A N 1
ATOM 6666 C CA . THR A 1 849 ? -20.188 30.160 -1.609 1.00 88.31 849 THR A CA 1
ATOM 6667 C C . THR A 1 849 ? -19.911 31.231 -0.547 1.00 88.31 849 THR A C 1
ATOM 6669 O O . THR A 1 849 ? -19.210 30.960 0.429 1.00 88.31 849 THR A O 1
ATOM 6672 N N . GLN A 1 850 ? -20.467 32.437 -0.693 1.00 86.31 850 GLN A N 1
ATOM 6673 C CA . GLN A 1 850 ? -20.286 33.538 0.257 1.00 86.31 850 GLN A CA 1
ATOM 6674 C C . GLN A 1 850 ? -20.957 33.254 1.608 1.00 86.31 850 GLN A C 1
ATOM 6676 O O . GLN A 1 850 ? -20.327 33.429 2.654 1.00 86.31 850 GLN A O 1
ATOM 6681 N N . TYR A 1 851 ? -22.219 32.811 1.595 1.00 88.62 851 TYR A N 1
ATOM 6682 C CA . TYR A 1 851 ? -22.986 32.528 2.817 1.00 88.62 851 TYR A CA 1
ATOM 6683 C C . TYR A 1 851 ? -22.764 31.106 3.359 1.00 88.62 851 TYR A C 1
ATOM 6685 O O . TYR A 1 851 ? -23.292 30.769 4.416 1.00 88.62 851 TYR A O 1
ATOM 6693 N N . LYS A 1 852 ? -21.904 30.314 2.698 1.00 88.62 852 LYS A N 1
ATOM 6694 C CA . LYS A 1 852 ? -21.500 28.945 3.068 1.00 88.62 852 LYS A CA 1
ATOM 6695 C C . LYS A 1 852 ? -22.649 27.931 3.074 1.00 88.62 852 LYS A C 1
ATOM 6697 O O . LYS A 1 852 ? -22.634 26.994 3.871 1.00 88.62 852 LYS A O 1
ATOM 6702 N N . SER A 1 853 ? -23.610 28.099 2.172 1.00 88.25 853 SER A N 1
ATOM 6703 C CA . SER A 1 853 ? -24.649 27.095 1.932 1.00 88.25 853 SER A CA 1
ATOM 6704 C C . SER A 1 853 ? -24.148 26.030 0.964 1.00 88.25 853 SER A C 1
ATOM 6706 O O . SER A 1 853 ? -23.479 26.344 -0.023 1.00 88.25 853 SER A O 1
ATOM 6708 N N . ALA A 1 854 ? -24.486 24.770 1.233 1.00 89.62 854 ALA A N 1
ATOM 6709 C CA . ALA A 1 854 ? -24.288 23.694 0.272 1.00 89.62 854 ALA A CA 1
ATOM 6710 C C . ALA A 1 854 ? -25.162 23.935 -0.969 1.00 89.62 854 ALA A C 1
ATOM 6712 O O . ALA A 1 854 ? -26.246 24.517 -0.877 1.00 89.62 854 ALA A O 1
ATOM 6713 N N . ILE A 1 855 ? -24.662 23.527 -2.136 1.00 89.44 855 ILE A N 1
ATOM 6714 C CA . ILE A 1 855 ? -25.326 23.752 -3.418 1.00 89.44 855 ILE A CA 1
ATOM 6715 C C . ILE A 1 855 ? -25.255 22.505 -4.295 1.00 89.44 855 ILE A C 1
ATOM 6717 O O . ILE A 1 855 ? -24.211 21.860 -4.388 1.00 89.44 855 ILE A O 1
ATOM 6721 N N . THR A 1 856 ? -26.362 22.188 -4.964 1.00 90.69 856 THR A N 1
ATOM 6722 C CA . THR A 1 856 ? -26.449 21.114 -5.961 1.00 90.69 856 THR A CA 1
ATOM 6723 C C . THR A 1 856 ? -27.033 21.636 -7.273 1.00 90.69 856 THR A C 1
ATOM 6725 O O . THR A 1 856 ? -27.655 22.700 -7.309 1.00 90.69 856 THR A O 1
ATOM 6728 N N . SER A 1 857 ? -26.871 20.871 -8.353 1.00 90.56 857 SER A N 1
ATOM 6729 C CA . SER A 1 857 ? -27.548 21.127 -9.629 1.00 90.56 857 SER A CA 1
ATOM 6730 C C . SER A 1 857 ? -28.504 19.984 -9.973 1.00 90.56 857 SER A C 1
ATOM 6732 O O . SER A 1 857 ? -28.139 18.806 -9.950 1.00 90.56 857 SER A O 1
ATOM 6734 N N . LYS A 1 858 ? -29.748 20.339 -10.298 1.00 90.94 858 LYS A N 1
ATOM 6735 C CA . LYS A 1 858 ? -30.817 19.426 -10.694 1.00 90.94 858 LYS A CA 1
ATOM 6736 C C . LYS A 1 858 ? -30.982 19.478 -12.210 1.00 90.94 858 LYS A C 1
ATOM 6738 O O . LYS A 1 858 ? -31.236 20.527 -12.791 1.00 90.94 858 LYS A O 1
ATOM 6743 N N . SER A 1 859 ? -30.880 18.310 -12.838 1.00 88.12 859 SER A N 1
ATOM 6744 C CA . SER A 1 859 ? -31.267 18.068 -14.230 1.00 88.12 859 SER A CA 1
ATOM 6745 C C . SER A 1 859 ? -32.298 16.936 -14.223 1.00 88.12 859 SER A C 1
ATOM 6747 O O . SER A 1 859 ? -31.963 15.765 -14.036 1.00 88.12 859 SER A O 1
ATOM 6749 N N . GLY A 1 860 ? -33.583 17.295 -14.288 1.00 82.94 860 GLY A N 1
ATOM 6750 C CA . GLY A 1 860 ? -34.719 16.361 -14.319 1.00 82.94 860 GLY A CA 1
ATOM 6751 C C . GLY A 1 860 ? -34.995 15.533 -13.050 1.00 82.94 860 GLY A C 1
ATOM 6752 O O . GLY A 1 860 ? -35.959 14.778 -13.030 1.00 82.94 860 GLY A O 1
ATOM 6753 N N . GLY A 1 861 ? -34.186 15.634 -11.986 1.00 82.06 861 GLY A N 1
ATOM 6754 C CA . GLY A 1 861 ? -34.476 15.016 -10.677 1.00 82.06 861 GLY A CA 1
ATOM 6755 C C . GLY A 1 861 ? -34.505 13.477 -10.643 1.00 82.06 861 GLY A C 1
ATOM 6756 O O . GLY A 1 861 ? -35.016 12.894 -9.686 1.00 82.06 861 GLY A O 1
ATOM 6757 N N . HIS A 1 862 ? -33.978 12.796 -11.665 1.00 80.75 862 HIS A N 1
ATOM 6758 C CA . HIS A 1 862 ? -34.184 11.358 -11.887 1.00 80.75 862 HIS A CA 1
ATOM 6759 C C . HIS A 1 862 ? -33.176 10.446 -11.144 1.00 80.75 862 HIS A C 1
ATOM 6761 O O . HIS A 1 862 ? -32.615 9.509 -11.716 1.00 80.75 862 HIS A O 1
ATOM 6767 N N . GLY A 1 863 ? -32.928 10.718 -9.857 1.00 74.31 863 GLY A N 1
ATOM 6768 C CA . GLY A 1 863 ? -32.004 9.952 -9.008 1.00 74.31 863 GLY A CA 1
ATOM 6769 C C . GLY A 1 863 ? -32.711 9.243 -7.850 1.00 74.31 863 GLY A C 1
ATOM 6770 O O . GLY A 1 863 ? -33.385 9.890 -7.055 1.00 74.31 863 GLY A O 1
ATOM 6771 N N . TYR A 1 864 ? -32.511 7.928 -7.701 1.00 74.62 864 TYR A N 1
ATOM 6772 C CA . TYR A 1 864 ? -33.193 7.115 -6.678 1.00 74.62 864 TYR A CA 1
ATOM 6773 C C . TYR A 1 864 ? -32.923 7.541 -5.224 1.00 74.62 864 TYR A C 1
ATOM 6775 O O . TYR A 1 864 ? -33.753 7.279 -4.359 1.00 74.62 864 TYR A O 1
ATOM 6783 N N . ALA A 1 865 ? -31.791 8.195 -4.956 1.00 76.50 865 ALA A N 1
ATOM 6784 C CA . ALA A 1 865 ? -31.384 8.642 -3.621 1.00 76.50 865 ALA A CA 1
ATOM 6785 C C . ALA A 1 865 ? -31.633 10.143 -3.354 1.00 76.50 865 ALA A C 1
ATOM 6787 O O . ALA A 1 865 ? -31.181 10.660 -2.339 1.00 76.50 865 ALA A O 1
ATOM 6788 N N . GLY A 1 866 ? -32.314 10.869 -4.250 1.00 74.44 866 GLY A N 1
ATOM 6789 C CA . GLY A 1 866 ? -32.694 12.271 -4.011 1.00 74.44 866 GLY A CA 1
ATOM 6790 C C . GLY A 1 866 ? -31.549 13.299 -4.032 1.00 74.44 866 GLY A C 1
ATOM 6791 O O . GLY A 1 866 ? -31.799 14.480 -3.827 1.00 74.44 866 GLY A O 1
ATOM 6792 N N . PHE A 1 867 ? -30.304 12.912 -4.341 1.00 81.44 867 PHE A N 1
ATOM 6793 C CA . PHE A 1 867 ? -29.141 13.825 -4.364 1.00 81.44 867 PHE A CA 1
ATOM 6794 C C . PHE A 1 867 ? -29.266 15.021 -5.330 1.00 81.44 867 PHE A C 1
ATOM 6796 O O . PHE A 1 867 ? -28.575 16.026 -5.172 1.00 81.44 867 PHE A O 1
ATOM 6803 N N . ALA A 1 868 ? -30.180 14.949 -6.303 1.00 77.56 868 ALA A N 1
ATOM 6804 C CA . ALA A 1 868 ? -30.499 16.064 -7.195 1.00 77.56 868 ALA A CA 1
ATOM 6805 C C . ALA A 1 868 ? -31.125 17.277 -6.470 1.00 77.56 868 ALA A C 1
ATOM 6807 O O . ALA A 1 868 ? -31.233 18.336 -7.075 1.00 77.56 868 ALA A O 1
ATOM 6808 N N . ILE A 1 869 ? -31.524 17.129 -5.200 1.00 82.75 869 ILE A N 1
ATOM 6809 C CA . ILE A 1 869 ? -32.008 18.204 -4.315 1.00 82.75 869 ILE A CA 1
ATOM 6810 C C . ILE A 1 869 ? -31.179 18.300 -3.014 1.00 82.75 869 ILE A C 1
ATOM 6812 O O . ILE A 1 869 ? -31.702 18.607 -1.950 1.00 82.75 869 ILE A O 1
ATOM 6816 N N . GLY A 1 870 ? -29.882 17.980 -3.091 1.00 72.94 870 GLY A N 1
ATOM 6817 C CA . GLY A 1 870 ? -28.884 18.173 -2.027 1.00 72.94 870 GLY A CA 1
ATOM 6818 C C . GLY A 1 870 ? -28.564 16.899 -1.247 1.00 72.94 870 GLY A C 1
ATOM 6819 O O . GLY A 1 870 ? -27.410 16.611 -0.943 1.00 72.94 870 GLY A O 1
ATOM 6820 N N . GLY A 1 871 ? -29.573 16.058 -1.003 1.00 74.12 871 GLY A N 1
ATOM 6821 C CA . GLY A 1 871 ? -29.420 14.873 -0.147 1.00 74.12 871 GLY A CA 1
ATOM 6822 C C . GLY A 1 871 ? -29.495 15.177 1.355 1.00 74.12 871 GLY A C 1
ATOM 6823 O O . GLY A 1 871 ? -29.289 14.276 2.169 1.00 74.12 871 GLY A O 1
ATOM 6824 N N . ALA A 1 872 ? -29.789 16.429 1.709 1.00 79.81 872 ALA A N 1
ATOM 6825 C CA . ALA A 1 872 ? -30.046 16.930 3.051 1.00 79.81 872 ALA A CA 1
ATOM 6826 C C . ALA A 1 872 ? -31.022 18.121 2.980 1.00 79.81 872 ALA A C 1
ATOM 6828 O O . ALA A 1 872 ? -31.240 18.696 1.911 1.00 79.81 872 ALA A O 1
ATOM 6829 N N . ASP A 1 873 ? -31.611 18.492 4.116 1.00 84.62 873 ASP A N 1
ATOM 6830 C CA . ASP A 1 873 ? -32.431 19.701 4.228 1.00 84.62 873 ASP A CA 1
ATOM 6831 C C . ASP A 1 873 ? -31.549 20.949 4.383 1.00 84.62 873 ASP A C 1
ATOM 6833 O O . ASP A 1 873 ? -30.515 20.909 5.050 1.00 84.62 873 ASP A O 1
ATOM 6837 N N . GLY A 1 874 ? -31.992 22.080 3.827 1.00 82.75 874 GLY A N 1
ATOM 6838 C CA . GLY A 1 874 ? -31.292 23.367 3.943 1.00 82.75 874 GLY A CA 1
ATOM 6839 C C . GLY A 1 874 ? -30.349 23.724 2.784 1.00 82.75 874 GLY A C 1
ATOM 6840 O O . GLY A 1 874 ? -29.828 24.837 2.750 1.00 82.75 874 GLY A O 1
ATOM 6841 N N . ASP A 1 875 ? -30.170 22.834 1.810 1.00 88.06 875 ASP A N 1
ATOM 6842 C CA . ASP A 1 875 ? -29.322 23.065 0.632 1.00 88.06 875 ASP A CA 1
ATOM 6843 C C . ASP A 1 875 ? -29.933 24.069 -0.364 1.00 88.06 875 ASP A C 1
ATOM 6845 O O . ASP A 1 875 ? -31.147 24.273 -0.417 1.00 88.06 875 ASP A O 1
ATOM 6849 N N . VAL A 1 876 ? -29.097 24.672 -1.213 1.00 92.19 876 VAL A N 1
ATOM 6850 C CA . VAL A 1 876 ? -29.535 25.434 -2.393 1.00 92.19 876 VAL A CA 1
ATOM 6851 C C . VAL A 1 876 ? -29.562 24.498 -3.604 1.00 92.19 876 VAL A C 1
ATOM 6853 O O . VAL A 1 876 ? -28.543 23.931 -3.989 1.00 92.19 876 VAL A O 1
ATOM 6856 N N . THR A 1 877 ? -30.717 24.339 -4.244 1.00 93.38 877 THR A N 1
ATOM 6857 C CA . THR A 1 877 ? -30.834 23.565 -5.491 1.00 93.38 877 THR A CA 1
ATOM 6858 C C . THR A 1 877 ? -30.897 24.510 -6.684 1.00 93.38 877 THR A C 1
ATOM 6860 O O . THR A 1 877 ? -31.841 25.287 -6.781 1.00 93.38 877 THR A O 1
ATOM 6863 N N . ILE A 1 878 ? -29.944 24.426 -7.616 1.00 94.31 878 ILE A N 1
ATOM 6864 C CA . ILE A 1 878 ? -30.073 25.058 -8.937 1.00 94.31 878 ILE A CA 1
ATOM 6865 C C . ILE A 1 878 ? -30.822 24.091 -9.861 1.00 94.31 878 ILE A C 1
ATOM 6867 O O . ILE A 1 878 ? -30.261 23.081 -10.286 1.00 94.31 878 ILE A O 1
ATOM 6871 N N . ASP A 1 879 ? -32.079 24.386 -10.175 1.00 93.75 879 ASP A N 1
ATOM 6872 C CA . ASP A 1 879 ? -32.908 23.609 -11.097 1.00 93.75 879 ASP A CA 1
ATOM 6873 C C . ASP A 1 879 ? -32.737 24.101 -12.533 1.00 93.75 879 ASP A C 1
ATOM 6875 O O . ASP A 1 879 ? -33.313 25.106 -12.937 1.00 93.75 879 ASP A O 1
ATOM 6879 N N . MET A 1 880 ? -31.940 23.374 -13.321 1.00 93.69 880 MET A N 1
ATOM 6880 C CA . MET A 1 880 ? -31.561 23.754 -14.688 1.00 93.69 880 MET A CA 1
ATOM 6881 C C . MET A 1 880 ? -32.723 23.676 -15.694 1.00 93.69 880 MET A C 1
ATOM 6883 O O . MET A 1 880 ? -32.495 23.829 -16.890 1.00 93.69 880 MET A O 1
ATOM 6887 N N . SER A 1 881 ? -33.962 23.437 -15.248 1.00 91.50 881 SER A N 1
ATOM 6888 C CA . SER A 1 881 ? -35.159 23.186 -16.063 1.00 91.50 881 SER A CA 1
ATOM 6889 C C . SER A 1 881 ? -35.452 24.225 -17.151 1.00 91.50 881 SER A C 1
ATOM 6891 O O . SER A 1 881 ? -36.109 23.885 -18.133 1.00 91.50 881 SER A O 1
ATOM 6893 N N . ASN A 1 882 ? -34.976 25.465 -17.000 1.00 93.94 882 ASN A N 1
ATOM 6894 C CA . ASN A 1 882 ? -35.154 26.538 -17.985 1.00 93.94 882 ASN A CA 1
ATOM 6895 C C . ASN A 1 882 ? -34.031 26.580 -19.045 1.00 93.94 882 ASN A C 1
ATOM 6897 O O . ASN A 1 882 ? -34.223 27.152 -20.117 1.00 93.94 882 ASN A O 1
ATOM 6901 N N . LEU A 1 883 ? -32.881 25.934 -18.806 1.00 94.38 883 LEU A N 1
ATOM 6902 C CA . LEU A 1 883 ? -31.747 25.868 -19.738 1.00 94.38 883 LEU A CA 1
ATOM 6903 C C . LEU A 1 883 ? -31.958 24.762 -20.791 1.00 94.38 883 LEU A C 1
ATOM 6905 O O . LEU A 1 883 ? -31.232 23.766 -20.841 1.00 94.38 883 LEU A O 1
ATOM 6909 N N . LYS A 1 884 ? -32.990 24.930 -21.629 1.00 93.25 884 LYS A N 1
ATOM 6910 C CA . LYS A 1 884 ? -33.417 23.981 -22.680 1.00 93.25 884 LYS A CA 1
ATOM 6911 C C . LYS A 1 884 ? -32.981 24.377 -24.097 1.00 93.25 884 LYS A C 1
ATOM 6913 O O . LYS A 1 884 ? -33.725 24.202 -25.058 1.00 93.25 884 LYS A O 1
ATOM 6918 N N . THR A 1 885 ? -31.780 24.931 -24.258 1.00 94.19 885 THR A N 1
ATOM 6919 C CA . THR A 1 885 ? -31.216 25.160 -25.600 1.00 94.19 885 THR A CA 1
ATOM 6920 C C . THR A 1 885 ? -31.026 23.824 -26.325 1.00 94.19 885 THR A C 1
ATOM 6922 O O . THR A 1 885 ? -30.619 22.843 -25.704 1.00 94.19 885 THR A O 1
ATOM 6925 N N . LEU A 1 886 ? -31.327 23.759 -27.624 1.00 95.62 886 LEU A N 1
ATOM 6926 C CA . LEU A 1 886 ? -31.049 22.587 -28.458 1.00 95.62 886 LEU A CA 1
ATOM 6927 C C . LEU A 1 886 ? -30.863 23.008 -29.919 1.00 95.62 886 LEU A C 1
ATOM 6929 O O . LEU A 1 886 ? -31.828 23.386 -30.581 1.00 95.62 886 LEU A O 1
ATOM 6933 N N . ASN A 1 887 ? -29.630 22.925 -30.413 1.00 95.31 887 ASN A N 1
ATOM 6934 C CA . ASN A 1 887 ? -29.267 23.253 -31.791 1.00 95.31 887 ASN A CA 1
ATOM 6935 C C . ASN A 1 887 ? -28.385 22.151 -32.388 1.00 95.31 887 ASN A C 1
ATOM 6937 O O . ASN A 1 887 ? -27.480 21.661 -31.707 1.00 95.31 887 ASN A O 1
ATOM 6941 N N . VAL A 1 888 ? -28.619 21.795 -33.650 1.00 94.81 888 VAL A N 1
ATOM 6942 C CA . VAL A 1 888 ? -27.837 20.786 -34.379 1.00 94.81 888 VAL A CA 1
ATOM 6943 C C . VAL A 1 888 ? -27.207 21.400 -35.624 1.00 94.81 888 VAL A C 1
ATOM 6945 O O . VAL A 1 888 ? -27.885 22.071 -36.397 1.00 94.81 888 VAL A O 1
ATOM 6948 N N . ASP A 1 889 ? -25.906 21.181 -35.798 1.00 91.19 889 ASP A N 1
ATOM 6949 C CA . ASP A 1 889 ? -25.146 21.613 -36.976 1.00 91.19 889 ASP A CA 1
ATOM 6950 C C . ASP A 1 889 ? -25.245 20.593 -38.132 1.00 91.19 889 ASP A C 1
ATOM 6952 O O . ASP A 1 889 ? -25.585 19.426 -37.911 1.00 91.19 889 ASP A O 1
ATOM 6956 N N . GLU A 1 890 ? -24.900 21.000 -39.358 1.00 82.88 890 GLU A N 1
ATOM 6957 C CA . GLU A 1 890 ? -24.981 20.144 -40.559 1.00 82.88 890 GLU A CA 1
ATOM 6958 C C . GLU A 1 890 ? -24.104 18.876 -40.450 1.00 82.88 890 GLU A C 1
ATOM 6960 O O . GLU A 1 890 ? -24.470 17.823 -40.974 1.00 82.88 890 GLU A O 1
ATOM 6965 N N . ASP A 1 891 ? -23.001 18.944 -39.694 1.00 86.69 891 ASP A N 1
ATOM 6966 C CA . ASP A 1 891 ? -22.084 17.826 -39.403 1.00 86.69 891 ASP A CA 1
ATOM 6967 C C . ASP A 1 891 ? -22.538 16.924 -38.222 1.00 86.69 891 ASP A C 1
ATOM 6969 O O . ASP A 1 891 ? -21.789 16.064 -37.746 1.00 86.69 891 ASP A O 1
ATOM 6973 N N . GLY A 1 892 ? -23.759 17.112 -37.706 1.00 87.12 892 GLY A N 1
ATOM 6974 C CA . GLY A 1 892 ? -24.313 16.314 -36.602 1.00 87.12 892 GLY A CA 1
ATOM 6975 C C . GLY A 1 892 ? -23.778 16.686 -35.216 1.00 87.12 892 GLY A C 1
ATOM 6976 O O . GLY A 1 892 ? -23.880 15.894 -34.276 1.00 87.12 892 GLY A O 1
ATOM 6977 N N . LEU A 1 893 ? -23.208 17.885 -35.070 1.00 94.88 893 LEU A N 1
ATOM 6978 C CA . LEU A 1 893 ? -22.767 18.422 -33.785 1.00 94.88 893 LEU A CA 1
ATOM 6979 C C . LEU A 1 893 ? -23.972 19.011 -33.031 1.00 94.88 893 LEU A C 1
ATOM 6981 O O . LEU A 1 893 ? -24.554 20.011 -33.446 1.00 94.88 893 LEU A O 1
ATOM 6985 N N . VAL A 1 894 ? -24.354 18.389 -31.917 1.00 96.25 894 VAL A N 1
ATOM 6986 C CA . VAL A 1 894 ? -25.534 18.740 -31.113 1.00 96.25 894 VAL A CA 1
ATOM 6987 C C . VAL A 1 894 ? -25.110 19.560 -29.901 1.00 96.25 894 VAL A C 1
ATOM 6989 O O . VAL A 1 894 ? -24.456 19.033 -29.004 1.00 96.25 894 VAL A O 1
ATOM 6992 N N . ARG A 1 895 ? -25.535 20.821 -29.811 1.00 96.00 895 ARG A N 1
ATOM 6993 C CA . ARG A 1 895 ? -25.374 21.664 -28.613 1.00 96.00 895 ARG A CA 1
ATOM 6994 C C . ARG A 1 895 ? -26.686 21.675 -27.832 1.00 96.00 895 ARG A C 1
ATOM 6996 O O . ARG A 1 895 ? -27.681 22.199 -28.330 1.00 96.00 895 ARG A O 1
ATOM 7003 N N . ALA A 1 896 ? -26.696 21.086 -26.635 1.00 96.00 896 ALA A N 1
ATOM 7004 C CA . ALA A 1 896 ? -27.903 20.927 -25.822 1.00 96.00 896 ALA A CA 1
ATOM 7005 C C . ALA A 1 896 ? -27.692 21.334 -24.357 1.00 96.00 896 ALA A C 1
ATOM 7007 O O . ALA A 1 896 ? -26.782 20.845 -23.681 1.00 96.00 896 ALA A O 1
ATOM 7008 N N . GLY A 1 897 ? -28.558 22.218 -23.860 1.00 95.75 897 GLY A N 1
ATOM 7009 C CA . GLY A 1 897 ? -28.594 22.648 -22.465 1.00 95.75 897 GLY A CA 1
ATOM 7010 C C . GLY A 1 897 ? -28.985 21.509 -21.521 1.00 95.75 897 GLY A C 1
ATOM 7011 O O . GLY A 1 897 ? -29.772 20.627 -21.881 1.00 95.75 897 GLY A O 1
ATOM 7012 N N . THR A 1 898 ? -28.451 21.512 -20.301 1.00 94.44 898 THR A N 1
ATOM 7013 C CA . THR A 1 898 ? -28.664 20.430 -19.321 1.00 94.44 898 THR A CA 1
ATOM 7014 C C . THR A 1 898 ? -30.066 20.415 -18.702 1.00 94.44 898 THR A C 1
ATOM 7016 O O . THR A 1 898 ? -30.403 19.469 -17.984 1.00 94.44 898 THR A O 1
ATOM 7019 N N . GLY A 1 899 ? -30.908 21.407 -19.009 1.00 92.94 899 GLY A N 1
ATOM 7020 C CA . GLY A 1 899 ? -32.333 21.425 -18.679 1.00 92.94 899 GLY A CA 1
ATOM 7021 C C . GLY A 1 899 ? -33.193 20.486 -19.525 1.00 92.94 899 GLY A C 1
ATOM 7022 O O . GLY A 1 899 ? -34.298 20.142 -19.110 1.00 92.94 899 GLY A O 1
ATOM 7023 N N . ASN A 1 900 ? -32.709 20.053 -20.695 1.00 94.38 900 ASN A N 1
ATOM 7024 C CA . ASN A 1 900 ? -33.435 19.114 -21.553 1.00 94.38 900 ASN A CA 1
ATOM 7025 C C . ASN A 1 900 ? -33.545 17.730 -20.898 1.00 94.38 900 ASN A C 1
ATOM 7027 O O . ASN A 1 900 ? -32.585 17.240 -20.288 1.00 94.38 900 ASN A O 1
ATOM 7031 N N . HIS A 1 901 ? -34.669 17.049 -21.114 1.00 94.06 901 HIS A N 1
ATOM 7032 C CA . HIS A 1 901 ? -34.797 15.615 -20.852 1.00 94.06 901 HIS A CA 1
ATOM 7033 C C . HIS A 1 901 ? -34.405 14.769 -22.078 1.00 94.06 901 HIS A C 1
ATOM 7035 O O . HIS A 1 901 ? -34.407 15.256 -23.208 1.00 94.06 901 HIS A O 1
ATOM 7041 N N . LEU A 1 902 ? -34.098 13.480 -21.880 1.00 93.69 902 LEU A N 1
ATOM 7042 C CA . LEU A 1 902 ? -33.699 12.567 -22.963 1.00 93.69 902 LEU A CA 1
ATOM 7043 C C . LEU A 1 902 ? -34.742 12.484 -24.089 1.00 93.69 902 LEU A C 1
ATOM 7045 O O . LEU A 1 902 ? -34.367 12.447 -25.256 1.00 93.69 902 LEU A O 1
ATOM 7049 N N . GLY A 1 903 ? -36.039 12.495 -23.761 1.00 92.69 903 GLY A N 1
ATOM 7050 C CA . GLY A 1 903 ? -37.099 12.484 -24.776 1.00 92.69 903 GLY A CA 1
ATOM 7051 C C . GLY A 1 903 ? -37.099 13.738 -25.657 1.00 92.69 903 GLY A C 1
ATOM 7052 O O . GLY A 1 903 ? -37.231 13.632 -26.873 1.00 92.69 903 GLY A O 1
ATOM 7053 N N . GLU A 1 904 ? -36.893 14.910 -25.048 1.00 93.44 904 GLU A N 1
ATOM 7054 C CA . GLU A 1 904 ? -36.803 16.201 -25.748 1.00 93.44 904 GLU A CA 1
ATOM 7055 C C . GLU A 1 904 ? -35.550 16.252 -26.634 1.00 93.44 904 GLU A C 1
ATOM 7057 O O . GLU A 1 904 ? -35.636 16.625 -27.804 1.00 93.44 904 GLU A O 1
ATOM 7062 N N . LEU A 1 905 ? -34.409 15.790 -26.104 1.00 94.31 905 LEU A N 1
ATOM 7063 C CA . LEU A 1 905 ? -33.148 15.689 -26.837 1.00 94.31 905 LEU A CA 1
ATOM 7064 C C . LEU A 1 905 ? -33.287 14.789 -28.072 1.00 94.31 905 LEU A C 1
ATOM 7066 O O . LEU A 1 905 ? -32.967 15.224 -29.173 1.00 94.31 905 LEU A O 1
ATOM 7070 N N . TYR A 1 906 ? -33.768 13.552 -27.912 1.00 93.81 906 TYR A N 1
ATOM 7071 C CA . TYR A 1 906 ? -33.846 12.594 -29.021 1.00 93.81 906 TYR A CA 1
ATOM 7072 C C . TYR A 1 906 ? -34.826 13.020 -30.113 1.00 93.81 906 TYR A C 1
ATOM 7074 O O . TYR A 1 906 ? -34.508 12.872 -31.292 1.00 93.81 906 TYR A O 1
ATOM 7082 N N . GLN A 1 907 ? -35.984 13.573 -29.743 1.00 93.56 907 GLN A N 1
ATOM 7083 C CA . GLN A 1 907 ? -36.943 14.080 -30.723 1.00 93.56 907 GLN A CA 1
ATOM 7084 C C . GLN A 1 907 ? -36.364 15.292 -31.470 1.00 93.56 907 GLN A C 1
ATOM 7086 O O . GLN A 1 907 ? -36.343 15.308 -32.698 1.00 93.56 907 GLN A O 1
ATOM 7091 N N . GLY A 1 908 ? -35.802 16.265 -30.745 1.00 94.19 908 GLY A N 1
ATOM 7092 C CA . GLY A 1 908 ? -35.286 17.493 -31.346 1.00 94.19 908 GLY A CA 1
ATOM 7093 C C . GLY A 1 908 ? -34.083 17.291 -32.274 1.00 94.19 908 GLY A C 1
ATOM 7094 O O . GLY A 1 908 ? -34.017 17.950 -33.308 1.00 94.19 908 GLY A O 1
ATOM 7095 N N . ILE A 1 909 ? -33.161 16.363 -31.973 1.00 95.19 909 ILE A N 1
ATOM 7096 C CA . ILE A 1 909 ? -32.036 16.063 -32.887 1.00 95.19 909 ILE A CA 1
ATOM 7097 C C . ILE A 1 909 ? -32.470 15.266 -34.122 1.00 95.19 909 ILE A C 1
ATOM 7099 O O . ILE A 1 909 ? -31.859 15.385 -35.186 1.00 95.19 909 ILE A O 1
ATOM 7103 N N . TYR A 1 910 ? -33.528 14.464 -33.995 1.00 93.12 910 TYR A N 1
ATOM 7104 C CA . TYR A 1 910 ? -34.107 13.750 -35.123 1.00 93.12 910 TYR A CA 1
ATOM 7105 C C . TYR A 1 910 ? -34.830 14.722 -36.063 1.00 93.12 910 TYR A C 1
ATOM 7107 O O . TYR A 1 910 ? -34.596 14.694 -37.269 1.00 93.12 910 TYR A O 1
ATOM 7115 N N . ASP A 1 911 ? -35.621 15.649 -35.524 1.00 94.00 911 ASP A N 1
ATOM 7116 C CA . ASP A 1 911 ? -36.362 16.629 -36.327 1.00 94.00 911 ASP A CA 1
ATOM 7117 C C . ASP A 1 911 ? -35.448 17.668 -37.006 1.00 94.00 911 ASP A C 1
ATOM 7119 O O . ASP A 1 911 ? -35.773 18.156 -38.088 1.00 94.00 911 ASP A O 1
ATOM 7123 N N . GLN A 1 912 ? -34.286 17.981 -36.416 1.00 92.75 912 GLN A N 1
ATOM 7124 C CA . GLN A 1 912 ? -33.313 18.939 -36.971 1.00 92.75 912 GLN A CA 1
ATOM 7125 C C . GLN A 1 912 ? -32.341 18.347 -38.013 1.00 92.75 912 GLN A C 1
ATOM 7127 O O . GLN A 1 912 ? -31.600 19.102 -38.636 1.00 92.75 912 GLN A O 1
ATOM 7132 N N . GLY A 1 913 ? -32.325 17.027 -38.244 1.00 85.94 913 GLY A N 1
ATOM 7133 C CA . GLY A 1 913 ? -31.437 16.443 -39.266 1.00 85.94 913 GLY A CA 1
ATOM 7134 C C . GLY A 1 913 ? -31.369 14.916 -39.351 1.00 85.94 913 GLY A C 1
ATOM 7135 O O . GLY A 1 913 ? -30.472 14.381 -39.997 1.00 85.94 913 GLY A O 1
ATOM 7136 N N . GLY A 1 914 ? -32.290 14.192 -38.713 1.00 92.31 914 GLY A N 1
ATOM 7137 C CA . GLY A 1 914 ? -32.302 12.729 -38.698 1.00 92.31 914 GLY A CA 1
ATOM 7138 C C . GLY A 1 914 ? -31.170 12.124 -37.868 1.00 92.31 914 GLY A C 1
ATOM 7139 O O . GLY A 1 914 ? -30.655 11.066 -38.226 1.00 92.31 914 GLY A O 1
ATOM 7140 N N . TRP A 1 915 ? -30.754 12.783 -36.784 1.00 94.00 915 TRP A N 1
ATOM 7141 C CA . TRP A 1 915 ? -29.636 12.353 -35.940 1.00 94.00 915 TRP A CA 1
ATOM 7142 C C . TRP A 1 915 ? -30.072 11.481 -34.751 1.00 94.00 915 TRP A C 1
ATOM 7144 O O . TRP A 1 915 ? -31.244 11.413 -34.385 1.00 94.00 915 TRP A O 1
ATOM 7154 N N . SER A 1 916 ? -29.112 10.781 -34.146 1.00 91.62 916 SER A N 1
ATOM 7155 C CA . SER A 1 916 ? -29.297 9.887 -33.003 1.00 91.62 916 SER A CA 1
ATOM 7156 C C . SER A 1 916 ? -28.059 9.868 -32.098 1.00 91.62 916 SER A C 1
ATOM 7158 O O . SER A 1 916 ? -26.917 9.884 -32.571 1.00 91.62 916 SER A O 1
ATOM 7160 N N . LEU A 1 917 ? -28.304 9.795 -30.787 1.00 93.19 91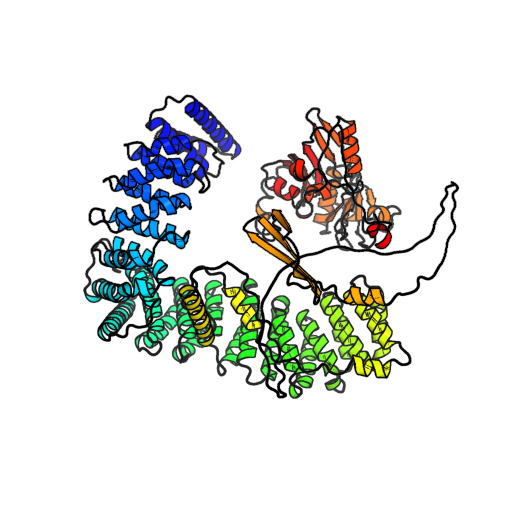7 LEU A N 1
ATOM 7161 C CA . LEU A 1 917 ? -27.305 9.659 -29.725 1.00 93.19 917 LEU A CA 1
ATOM 7162 C C . LEU A 1 917 ? -27.600 8.397 -28.891 1.00 93.19 917 LEU A C 1
ATOM 7164 O O . LEU A 1 917 ? -28.771 8.044 -28.718 1.00 93.19 917 LEU A O 1
ATOM 7168 N N . PRO A 1 918 ? -26.580 7.710 -28.344 1.00 91.69 918 PRO A N 1
ATOM 7169 C CA . PRO A 1 918 ? -26.795 6.640 -27.377 1.00 91.69 918 PRO A CA 1
ATOM 7170 C C . PRO A 1 918 ? -27.304 7.186 -26.034 1.00 91.69 918 PRO A C 1
ATOM 7172 O O . PRO A 1 918 ? -27.072 8.336 -25.681 1.00 91.69 918 PRO A O 1
ATOM 7175 N N . GLY A 1 919 ? -28.001 6.349 -25.265 1.00 89.62 919 GLY A N 1
ATOM 7176 C CA . GLY A 1 919 ? -28.442 6.668 -23.905 1.00 89.62 919 GLY A CA 1
ATOM 7177 C C . GLY A 1 919 ? -29.758 5.992 -23.521 1.00 89.62 919 GLY A C 1
ATOM 7178 O O . GLY A 1 919 ? -30.256 5.110 -24.228 1.00 89.62 919 GLY A O 1
ATOM 7179 N N . GLY A 1 920 ? -30.264 6.354 -22.345 1.00 88.94 920 GLY A N 1
ATOM 7180 C CA . GLY A 1 920 ? -31.347 5.676 -21.639 1.00 88.94 920 GLY A CA 1
ATOM 7181 C C . GLY A 1 920 ? -32.725 5.790 -22.295 1.00 88.94 920 GLY A C 1
ATOM 7182 O O . GLY A 1 920 ? -33.021 6.707 -23.051 1.00 88.94 920 GLY A O 1
ATOM 7183 N N . THR A 1 921 ? -33.613 4.852 -21.963 1.00 86.62 921 THR A N 1
ATOM 7184 C CA . THR A 1 921 ? -34.955 4.749 -22.567 1.00 86.62 921 THR A CA 1
ATOM 7185 C C . THR A 1 921 ? -36.040 5.566 -21.866 1.00 86.62 921 THR A C 1
ATOM 7187 O O . THR A 1 921 ? -37.143 5.676 -22.392 1.00 86.62 921 THR A O 1
ATOM 7190 N N . CYS A 1 922 ? -35.784 6.079 -20.660 1.00 88.50 922 CYS A N 1
ATOM 7191 C CA . CYS A 1 922 ? -36.779 6.813 -19.876 1.00 88.50 922 CYS A CA 1
ATOM 7192 C C . CYS A 1 922 ? -36.794 8.291 -20.308 1.00 88.50 922 CYS A C 1
ATOM 7194 O O . CYS A 1 922 ? -35.836 9.007 -20.010 1.00 88.50 922 CYS A O 1
ATOM 7196 N N . PRO A 1 923 ? -37.860 8.787 -20.970 1.00 87.81 923 PRO A N 1
ATOM 7197 C CA . PRO A 1 923 ? -37.842 10.104 -21.608 1.00 87.81 923 PRO A CA 1
ATOM 7198 C C . PRO A 1 923 ? -37.780 11.272 -20.617 1.00 87.81 923 PRO A C 1
ATOM 7200 O O . PRO A 1 923 ? -37.404 12.362 -21.025 1.00 87.81 923 PRO A O 1
ATOM 7203 N N . GLN A 1 924 ? -38.119 11.043 -19.341 1.00 86.50 924 GLN A N 1
ATOM 7204 C CA . GLN A 1 924 ? -38.092 12.024 -18.245 1.00 86.50 924 GLN A CA 1
ATOM 7205 C C . GLN A 1 924 ? -36.715 12.167 -17.568 1.00 86.50 924 GLN A C 1
ATOM 7207 O O . GLN A 1 924 ? -36.537 13.025 -16.705 1.00 86.50 924 GLN A O 1
ATOM 7212 N N . VAL A 1 925 ? -35.719 11.350 -17.917 1.00 90.69 925 VAL A N 1
ATOM 7213 C CA . VAL A 1 925 ? -34.359 11.500 -17.375 1.00 90.69 925 VAL A CA 1
ATOM 7214 C C . VAL A 1 925 ? -33.749 12.807 -17.895 1.00 90.69 925 VAL A C 1
ATOM 7216 O O . VAL A 1 925 ? -33.793 13.066 -19.093 1.00 90.69 925 VAL A O 1
ATOM 7219 N N . GLY A 1 926 ? -33.179 13.630 -17.011 1.00 91.25 926 GLY A N 1
ATOM 7220 C CA . GLY A 1 926 ? -32.468 14.853 -17.400 1.00 91.25 926 GLY A CA 1
ATOM 7221 C C . GLY A 1 926 ? -31.109 14.558 -18.042 1.00 91.25 926 GLY A C 1
ATOM 7222 O O . GLY A 1 926 ? -30.361 13.697 -17.571 1.00 91.25 926 GLY A O 1
ATOM 7223 N N . THR A 1 927 ? -30.784 15.278 -19.115 1.00 91.12 927 THR A N 1
ATOM 7224 C CA . THR A 1 927 ? -29.550 15.082 -19.898 1.00 91.12 927 THR A CA 1
ATOM 7225 C C . THR A 1 927 ? -28.281 15.298 -19.075 1.00 91.12 927 THR A C 1
ATOM 7227 O O . THR A 1 927 ? -27.360 14.490 -19.165 1.00 91.12 927 THR A O 1
ATOM 7230 N N . GLY A 1 928 ? -28.243 16.327 -18.221 1.00 88.62 928 GLY A N 1
ATOM 7231 C CA . GLY A 1 928 ? -27.058 16.701 -17.443 1.00 88.62 928 GLY A CA 1
ATOM 7232 C C . GLY A 1 928 ? -26.572 15.594 -16.505 1.00 88.62 928 GLY A C 1
ATOM 7233 O O . GLY A 1 928 ? -25.402 15.209 -16.529 1.00 88.62 928 GLY A O 1
ATOM 7234 N N . GLY A 1 929 ? -27.486 15.030 -15.711 1.00 87.75 929 GLY A N 1
ATOM 7235 C CA . GLY A 1 929 ? -27.173 13.916 -14.809 1.00 87.75 929 GLY A CA 1
ATOM 7236 C C . GLY A 1 929 ? -26.904 12.603 -15.550 1.00 87.75 929 GLY A C 1
ATOM 7237 O O . GLY A 1 929 ? -26.077 11.808 -15.117 1.00 87.75 929 GLY A O 1
ATOM 7238 N N . HIS A 1 930 ? -27.569 12.364 -16.682 1.00 90.75 930 HIS A N 1
ATOM 7239 C CA . HIS A 1 930 ? -27.370 11.133 -17.446 1.00 90.75 930 HIS A CA 1
ATOM 7240 C C . HIS A 1 930 ? -26.012 11.099 -18.155 1.00 90.75 930 HIS A C 1
ATOM 7242 O O . HIS A 1 930 ? -25.315 10.091 -18.081 1.00 90.75 930 HIS A O 1
ATOM 7248 N N . ALA A 1 931 ? -25.623 12.201 -18.800 1.00 90.06 931 ALA A N 1
ATOM 7249 C CA . ALA A 1 931 ? -24.372 12.319 -19.543 1.00 90.06 931 ALA A CA 1
ATOM 7250 C C . ALA A 1 931 ? -23.133 12.295 -18.624 1.00 90.06 931 ALA A C 1
ATOM 7252 O O . ALA A 1 931 ? -22.160 11.607 -18.925 1.00 90.06 931 ALA A O 1
ATOM 7253 N N . SER A 1 932 ? -23.190 12.971 -17.469 1.00 85.12 932 SER A N 1
ATOM 7254 C CA . SER A 1 932 ? -22.069 13.062 -16.511 1.00 85.12 932 SER A CA 1
ATOM 7255 C C . SER A 1 932 ? -21.713 11.754 -15.789 1.00 85.12 932 SER A C 1
ATOM 7257 O O . SER A 1 932 ? -20.596 11.630 -15.287 1.00 85.12 932 SER A O 1
ATOM 7259 N N . PHE A 1 933 ? -22.626 10.777 -15.749 1.00 84.38 933 PHE A N 1
ATOM 7260 C CA . PHE A 1 933 ? -22.409 9.444 -15.163 1.00 84.38 933 PHE A CA 1
ATOM 7261 C C . PHE A 1 933 ? -22.478 8.321 -16.210 1.00 84.38 933 PHE A C 1
ATOM 7263 O O . PHE A 1 933 ? -22.893 7.194 -15.930 1.00 84.38 933 PHE A O 1
ATOM 7270 N N . GLY A 1 934 ? -22.081 8.632 -17.442 1.00 85.06 934 GLY A N 1
ATOM 7271 C CA . GLY A 1 934 ? -21.944 7.673 -18.529 1.00 85.06 934 GLY A CA 1
ATOM 7272 C C . GLY A 1 934 ? -23.091 7.712 -19.526 1.00 85.06 934 GLY A C 1
ATOM 7273 O O . GLY A 1 934 ? -22.884 7.942 -20.712 1.00 85.06 934 GLY A O 1
ATOM 7274 N N . GLY A 1 935 ? -24.313 7.497 -19.053 1.00 87.44 935 GLY A N 1
ATOM 7275 C CA . GLY A 1 935 ? -25.494 7.501 -19.910 1.00 87.44 935 GLY A CA 1
ATOM 7276 C C . GLY A 1 935 ? -25.589 6.246 -20.779 1.00 87.44 935 GLY A C 1
ATOM 7277 O O . GLY A 1 935 ? -25.434 6.279 -21.999 1.00 87.44 935 GLY A O 1
ATOM 7278 N N . TYR A 1 936 ? -25.808 5.106 -20.122 1.00 89.69 936 TYR A N 1
ATOM 7279 C CA . TYR A 1 936 ? -26.003 3.812 -20.773 1.00 89.69 936 TYR A CA 1
ATOM 7280 C C . TYR A 1 936 ? -27.427 3.635 -21.312 1.00 89.69 936 TYR A C 1
ATOM 7282 O O . TYR A 1 936 ? -28.408 3.966 -20.641 1.00 89.69 936 TYR A O 1
ATOM 7290 N N . GLY A 1 937 ? -27.539 2.995 -22.477 1.00 87.00 937 GLY A N 1
ATOM 7291 C CA . GLY A 1 937 ? -28.793 2.417 -22.945 1.00 87.00 937 GLY A CA 1
ATOM 7292 C C . GLY A 1 937 ? -28.645 1.530 -24.187 1.00 87.00 937 GLY A C 1
ATOM 7293 O O . GLY A 1 937 ? -27.547 1.048 -24.475 1.00 87.00 937 GLY A O 1
ATOM 7294 N N . PRO A 1 938 ? -29.738 1.265 -24.931 1.00 83.00 938 PRO A N 1
ATOM 7295 C CA . PRO A 1 938 ? -29.790 0.186 -25.924 1.00 83.00 938 PRO A CA 1
ATOM 7296 C C . PRO A 1 938 ? -28.757 0.295 -27.052 1.00 83.00 938 PRO A C 1
ATOM 7298 O O . PRO A 1 938 ? -28.226 -0.718 -27.505 1.00 83.00 938 PRO A O 1
ATOM 7301 N N . LEU A 1 939 ? -28.442 1.518 -27.490 1.00 83.75 939 LEU A N 1
ATOM 7302 C CA . LEU A 1 939 ? -27.463 1.761 -28.552 1.00 83.75 939 LEU A CA 1
ATOM 7303 C C . LEU A 1 939 ? -26.006 1.699 -28.065 1.00 83.75 939 LEU A C 1
ATOM 7305 O O . LEU A 1 939 ? -25.099 1.647 -28.898 1.00 83.75 939 LEU A O 1
ATOM 7309 N N . SER A 1 940 ? -25.750 1.654 -26.751 1.00 88.50 940 SER A N 1
ATOM 7310 C CA . SER A 1 940 ? -24.394 1.844 -26.223 1.00 88.50 940 SER A CA 1
ATOM 7311 C C . SER A 1 940 ? -23.408 0.735 -26.583 1.00 88.50 940 SER A C 1
ATOM 7313 O O . SER A 1 940 ? -22.214 0.989 -26.691 1.00 88.50 940 SER A O 1
ATOM 7315 N N . ARG A 1 941 ? -23.890 -0.480 -26.878 1.00 82.31 941 ARG A N 1
ATOM 7316 C CA . ARG A 1 941 ? -23.040 -1.560 -27.417 1.00 82.31 941 ARG A CA 1
ATOM 7317 C C . ARG A 1 941 ? -22.495 -1.277 -28.822 1.00 82.31 941 ARG A C 1
ATOM 7319 O O . ARG A 1 941 ? -21.523 -1.910 -29.216 1.00 82.31 941 ARG A O 1
ATOM 7326 N N . LYS A 1 942 ? -23.140 -0.389 -29.587 1.00 82.06 942 LYS A N 1
ATOM 7327 C CA . LYS A 1 942 ? -22.763 -0.042 -30.967 1.00 82.06 942 LYS A CA 1
ATOM 7328 C C . LYS A 1 942 ? -22.080 1.324 -31.061 1.00 82.06 942 LYS A C 1
ATOM 7330 O O . LYS A 1 942 ? -21.197 1.482 -31.894 1.00 82.06 942 LYS A O 1
ATOM 7335 N N . LEU A 1 943 ? -22.521 2.293 -30.255 1.00 82.06 943 LEU A N 1
ATOM 7336 C CA . LEU A 1 943 ? -22.134 3.707 -30.368 1.00 82.06 943 LEU A CA 1
ATOM 7337 C C . LEU A 1 943 ? -21.344 4.248 -29.161 1.00 82.06 943 LEU A C 1
ATOM 7339 O O . LEU A 1 943 ? -21.012 5.426 -29.159 1.00 82.06 943 LEU A O 1
ATOM 7343 N N . GLY A 1 944 ? -21.056 3.422 -28.149 1.00 88.69 944 GLY A N 1
ATOM 7344 C CA . GLY A 1 944 ? -20.495 3.887 -26.875 1.00 88.69 944 GLY A CA 1
ATOM 7345 C C . GLY A 1 944 ? -21.558 4.439 -25.918 1.00 88.69 944 GLY A C 1
ATOM 7346 O O . GLY A 1 944 ? -22.754 4.487 -26.217 1.00 88.69 944 GLY A O 1
ATOM 7347 N N . PHE A 1 945 ? -21.146 4.812 -24.716 1.00 92.75 945 PHE A N 1
ATOM 7348 C CA . PHE A 1 945 ? -21.997 5.524 -23.767 1.00 92.75 945 PHE A CA 1
ATOM 7349 C C . PHE A 1 945 ? -22.302 6.950 -24.269 1.00 92.75 945 PHE A C 1
ATOM 7351 O O . PHE A 1 945 ? -21.591 7.471 -25.125 1.00 92.75 945 PHE A O 1
ATOM 7358 N N . LEU A 1 946 ? -23.332 7.619 -23.731 1.00 92.06 946 LEU A N 1
ATOM 7359 C CA . LEU A 1 946 ? -23.591 9.031 -24.066 1.00 92.06 946 LEU A CA 1
ATOM 7360 C C . LEU A 1 946 ? -22.363 9.914 -23.776 1.00 92.06 946 LEU A C 1
ATOM 7362 O O . LEU A 1 946 ? -22.063 10.805 -24.569 1.00 92.06 946 LEU A O 1
ATOM 7366 N N . LEU A 1 947 ? -21.614 9.615 -22.704 1.00 92.31 947 LEU A N 1
ATOM 7367 C CA . LEU A 1 947 ? -20.362 10.299 -22.352 1.00 92.31 947 LEU A CA 1
ATOM 7368 C C . LEU A 1 947 ? -19.339 10.281 -23.498 1.00 92.31 947 LEU A C 1
ATOM 7370 O O . LEU A 1 947 ? -18.684 11.289 -23.738 1.00 92.31 947 LEU A O 1
ATOM 7374 N N . ASP A 1 948 ? -19.243 9.164 -24.228 1.00 91.31 948 ASP A N 1
ATOM 7375 C CA . ASP A 1 948 ? -18.226 8.937 -25.263 1.00 91.31 948 ASP A CA 1
ATOM 7376 C C . ASP A 1 948 ? -18.492 9.797 -26.511 1.00 91.31 948 ASP A C 1
ATOM 7378 O O . ASP A 1 948 ? -17.628 9.936 -27.374 1.00 91.31 948 ASP A O 1
ATOM 7382 N N . THR A 1 949 ? -19.692 10.383 -26.607 1.00 91.75 949 THR A N 1
ATOM 7383 C CA . THR A 1 949 ? -20.074 11.313 -27.676 1.00 91.75 949 THR A CA 1
ATOM 7384 C C . THR A 1 949 ? -19.846 12.780 -27.315 1.00 91.75 949 THR A C 1
ATOM 7386 O O . THR A 1 949 ? -19.962 13.629 -28.195 1.00 91.75 949 THR A O 1
ATOM 7389 N N . ILE A 1 950 ? -19.534 13.114 -26.057 1.00 94.00 950 ILE A N 1
ATOM 7390 C CA . ILE A 1 950 ? -19.325 14.505 -25.630 1.00 94.00 950 ILE A CA 1
ATOM 7391 C C . ILE A 1 950 ? -17.983 15.009 -26.174 1.00 94.00 950 ILE A C 1
ATOM 7393 O O . ILE A 1 950 ? -16.949 14.381 -25.966 1.00 94.00 950 ILE A O 1
ATOM 7397 N N . THR A 1 951 ? -17.987 16.177 -26.814 1.00 93.12 951 THR A N 1
ATOM 7398 C CA . THR A 1 951 ? -16.781 16.853 -27.326 1.00 93.12 951 THR A CA 1
ATOM 7399 C C . THR A 1 951 ? -16.436 18.119 -26.537 1.00 93.12 951 THR A C 1
ATOM 7401 O O . THR A 1 951 ? -15.260 18.433 -26.341 1.00 93.12 951 THR A O 1
ATOM 7404 N N . GLU A 1 952 ? -17.452 18.825 -26.028 1.00 94.31 952 GLU A N 1
ATOM 7405 C CA . GLU A 1 952 ? -17.315 20.043 -25.218 1.00 94.31 952 GLU A CA 1
ATOM 7406 C C . GLU A 1 952 ? -18.387 20.088 -24.114 1.00 94.31 952 GLU A C 1
ATOM 7408 O O . GLU A 1 952 ? -19.493 19.569 -24.283 1.00 94.31 952 GLU A O 1
ATOM 7413 N N . ALA A 1 953 ? -18.098 20.764 -23.004 1.00 94.31 953 ALA A N 1
ATOM 7414 C CA . ALA A 1 953 ? -19.057 21.081 -21.949 1.00 94.31 953 ALA A CA 1
ATOM 7415 C C . ALA A 1 953 ? -18.887 22.537 -21.491 1.00 94.31 953 ALA A C 1
ATOM 7417 O O . ALA A 1 953 ? -17.768 22.994 -21.267 1.00 94.31 953 ALA A O 1
ATOM 7418 N N . GLU A 1 954 ? -19.989 23.262 -21.327 1.00 94.69 954 GLU A N 1
ATOM 7419 C CA . GLU A 1 954 ? -20.010 24.577 -20.687 1.00 94.69 954 GLU A CA 1
ATOM 7420 C C . GLU A 1 954 ? -20.304 24.402 -19.195 1.00 94.69 954 GLU A C 1
ATOM 7422 O O . GLU A 1 954 ? -21.278 23.747 -18.813 1.00 94.69 954 GLU A O 1
ATOM 7427 N N . VAL A 1 955 ? -19.425 24.938 -18.347 1.00 93.94 955 VAL A N 1
ATOM 7428 C CA . VAL A 1 955 ? -19.400 24.636 -16.913 1.00 93.94 955 VAL A CA 1
ATOM 7429 C C . VAL A 1 955 ? -19.197 25.886 -16.067 1.00 93.94 955 VAL A C 1
ATOM 7431 O O . VAL A 1 955 ? -18.464 26.793 -16.455 1.00 93.94 955 VAL A O 1
ATOM 7434 N N . VAL A 1 956 ? -19.802 25.908 -14.880 1.00 92.94 956 VAL A N 1
ATOM 7435 C CA . VAL A 1 956 ? -19.622 26.923 -13.835 1.00 92.94 956 VAL A CA 1
ATOM 7436 C C . VAL A 1 956 ? -18.954 26.276 -12.622 1.00 92.94 956 VAL A C 1
ATOM 7438 O O . VAL A 1 956 ? -19.517 25.386 -11.982 1.00 92.94 956 VAL A O 1
ATOM 7441 N N . PHE A 1 957 ? -17.741 26.723 -12.302 1.00 90.25 957 PHE A N 1
ATOM 7442 C CA . PHE A 1 957 ? -16.965 26.228 -11.161 1.00 90.25 957 PHE A CA 1
ATOM 7443 C C . PHE A 1 957 ? -17.426 26.852 -9.834 1.00 90.25 957 PHE A C 1
ATOM 7445 O O . PHE A 1 957 ? -18.089 27.885 -9.820 1.00 90.25 957 PHE A O 1
ATOM 7452 N N . ALA A 1 958 ? -17.018 26.270 -8.699 1.00 85.56 958 ALA A N 1
ATOM 7453 C CA . ALA A 1 958 ? -17.421 26.703 -7.350 1.00 85.56 958 ALA A CA 1
ATOM 7454 C C . ALA A 1 958 ? -17.045 28.157 -6.972 1.00 85.56 958 ALA A C 1
ATOM 7456 O O . ALA A 1 958 ? -17.628 28.732 -6.063 1.00 85.56 958 ALA A O 1
ATOM 7457 N N . ASN A 1 959 ? -16.096 28.787 -7.667 1.00 82.00 959 ASN A N 1
ATOM 7458 C CA . ASN A 1 959 ? -15.791 30.221 -7.533 1.00 82.00 959 ASN A CA 1
ATOM 7459 C C . ASN A 1 959 ? -16.739 31.131 -8.354 1.00 82.00 959 ASN A C 1
ATOM 7461 O O . ASN A 1 959 ? -16.576 32.351 -8.366 1.00 82.00 959 ASN A O 1
ATOM 7465 N N . GLY A 1 960 ? -17.684 30.545 -9.093 1.00 83.69 960 GLY A N 1
ATOM 7466 C CA . GLY A 1 960 ? -18.610 31.224 -9.991 1.00 83.69 960 GLY A CA 1
ATOM 7467 C C . GLY A 1 960 ? -17.991 31.761 -11.284 1.00 83.69 960 GLY A C 1
ATOM 7468 O O . GLY A 1 960 ? -18.565 32.682 -11.862 1.00 83.69 960 GLY A O 1
ATOM 7469 N N . THR A 1 961 ? -16.839 31.258 -11.742 1.00 86.75 961 THR A N 1
ATOM 7470 C CA . THR A 1 961 ? -16.356 31.505 -13.118 1.00 86.75 961 THR A CA 1
ATOM 7471 C C . THR A 1 961 ? -16.883 30.424 -14.057 1.00 86.75 961 THR A C 1
ATOM 7473 O O . THR A 1 961 ? -16.858 29.248 -13.685 1.00 86.75 961 THR A O 1
ATOM 7476 N N . SER A 1 962 ? -17.318 30.798 -15.266 1.00 89.19 962 SER A N 1
ATOM 7477 C CA . SER A 1 962 ? -17.659 29.833 -16.321 1.00 89.19 962 SER A CA 1
ATOM 7478 C C . SER A 1 962 ? -16.479 29.561 -17.255 1.00 89.19 962 SER A C 1
ATOM 7480 O O . SER A 1 962 ? -15.584 30.395 -17.405 1.00 89.19 962 SER A O 1
ATOM 7482 N N . ALA A 1 963 ? -16.489 28.390 -17.886 1.00 89.56 963 ALA A N 1
ATOM 7483 C CA . ALA A 1 963 ? -15.590 28.027 -18.974 1.00 89.56 963 ALA A CA 1
ATOM 7484 C C . ALA A 1 963 ? -16.270 27.029 -19.920 1.00 89.56 963 ALA A C 1
ATOM 7486 O O . ALA A 1 963 ? -17.120 26.247 -19.498 1.00 89.56 963 ALA A O 1
ATOM 7487 N N . ILE A 1 964 ? -15.835 27.008 -21.181 1.00 92.81 964 ILE A N 1
ATOM 7488 C CA . ILE A 1 964 ? -16.057 25.866 -22.071 1.00 92.81 964 ILE A CA 1
ATOM 7489 C C . ILE A 1 964 ? -14.826 24.968 -21.946 1.00 92.81 964 ILE A C 1
ATOM 7491 O O . ILE A 1 964 ? -13.701 25.417 -22.180 1.00 92.81 964 ILE A O 1
ATOM 7495 N N . VAL A 1 965 ? -15.040 23.717 -21.550 1.00 91.50 965 VAL A N 1
ATOM 7496 C CA . VAL A 1 965 ? -14.002 22.689 -21.418 1.00 91.50 965 VAL A CA 1
ATOM 7497 C C . VAL A 1 965 ? -14.197 21.622 -22.490 1.00 91.50 965 VAL A C 1
ATOM 7499 O O . VAL A 1 965 ? -15.326 21.275 -22.829 1.00 91.50 965 VAL A O 1
ATOM 7502 N N . SER A 1 966 ? -13.104 21.104 -23.041 1.00 91.56 966 SER A N 1
ATOM 7503 C CA . SER A 1 966 ? -13.117 20.157 -24.164 1.00 91.56 966 SER A CA 1
ATOM 7504 C C . SER A 1 966 ? -12.041 19.078 -24.021 1.00 91.56 966 SER A C 1
ATOM 7506 O O . SER A 1 966 ? -11.199 19.135 -23.114 1.00 91.56 966 SER A O 1
ATOM 7508 N N . GLU A 1 967 ? -12.095 18.064 -24.890 1.00 78.50 967 GLU A N 1
ATOM 7509 C CA . GLU A 1 967 ? -11.209 16.898 -24.835 1.00 78.50 967 GLU A CA 1
ATOM 7510 C C . GLU A 1 967 ? -9.718 17.286 -24.714 1.00 78.50 967 GLU A C 1
ATOM 7512 O O . GLU A 1 967 ? -9.210 18.174 -25.399 1.00 78.50 967 GLU A O 1
ATOM 7517 N N . GLY A 1 968 ? -9.004 16.612 -23.806 1.00 74.81 968 GLY A N 1
ATOM 7518 C CA . GLY A 1 968 ? -7.598 16.888 -23.491 1.00 74.81 968 GLY A CA 1
ATOM 7519 C C . GLY A 1 968 ? -7.368 17.848 -22.316 1.00 74.81 968 GLY A C 1
ATOM 7520 O O . GLY A 1 968 ? -6.228 17.976 -21.868 1.00 74.81 968 GLY A O 1
ATOM 7521 N N . GLN A 1 969 ? -8.415 18.477 -21.772 1.00 81.94 969 GLN A N 1
ATOM 7522 C CA . GLN A 1 969 ? -8.337 19.252 -20.528 1.00 81.94 969 GLN A CA 1
ATOM 7523 C C . GLN A 1 969 ? -8.684 18.395 -19.297 1.00 81.94 969 GLN A C 1
ATOM 7525 O O . GLN A 1 969 ? -9.688 17.684 -19.290 1.00 81.94 969 GLN A O 1
ATOM 7530 N N . ASP A 1 970 ? -7.923 18.530 -18.204 1.00 83.25 970 ASP A N 1
ATOM 7531 C CA . ASP A 1 970 ? -8.202 17.825 -16.935 1.00 83.25 970 ASP A CA 1
ATOM 7532 C C . ASP A 1 970 ? -9.601 18.160 -16.379 1.00 83.25 970 ASP A C 1
ATOM 7534 O O . ASP A 1 970 ? -10.281 17.306 -15.811 1.00 83.25 970 ASP A O 1
ATOM 7538 N N . ALA A 1 971 ? -10.056 19.403 -16.581 1.00 80.62 971 ALA A N 1
ATOM 7539 C CA . ALA A 1 971 ? -11.391 19.849 -16.194 1.00 80.62 971 ALA A CA 1
ATOM 7540 C C . ALA A 1 971 ? -12.500 19.138 -16.990 1.00 80.62 971 ALA A C 1
ATOM 7542 O O . ALA A 1 971 ? -13.518 18.777 -16.406 1.00 80.62 971 ALA A O 1
ATOM 7543 N N . PHE A 1 972 ? -12.285 18.876 -18.286 1.00 87.44 972 PHE A N 1
ATOM 7544 C CA . PHE A 1 972 ? -13.212 18.101 -19.112 1.00 87.44 972 PHE A CA 1
ATOM 7545 C C . PHE A 1 972 ? -13.335 16.664 -18.593 1.00 87.44 972 PHE A C 1
ATOM 7547 O O . PHE A 1 972 ? -14.441 16.212 -18.321 1.00 87.44 972 PHE A O 1
ATOM 7554 N N . PHE A 1 973 ? -12.204 15.993 -18.340 1.00 84.44 973 PHE A N 1
ATOM 7555 C CA . PHE A 1 973 ? -12.181 14.645 -17.752 1.00 84.44 973 PHE A CA 1
ATOM 7556 C C . PHE A 1 973 ? -12.915 14.567 -16.399 1.00 84.44 973 PHE A C 1
ATOM 7558 O O . PHE A 1 973 ? -13.600 13.586 -16.116 1.00 84.44 973 PHE A O 1
ATOM 7565 N N . ALA A 1 974 ? -12.812 15.604 -15.561 1.00 83.50 974 ALA A N 1
ATOM 7566 C CA . ALA A 1 974 ? -13.535 15.658 -14.292 1.00 83.50 974 ALA A CA 1
ATOM 7567 C C . ALA A 1 974 ? -15.064 15.775 -14.480 1.00 83.50 974 ALA A C 1
ATOM 7569 O O . ALA A 1 974 ? -15.824 15.102 -13.776 1.00 83.50 974 ALA A O 1
ATOM 7570 N N . VAL A 1 975 ? -15.537 16.586 -15.436 1.00 84.12 975 VAL A N 1
ATOM 7571 C CA . VAL A 1 975 ? -16.983 16.791 -15.668 1.00 84.12 975 VAL A CA 1
ATOM 7572 C C . VAL A 1 975 ? -17.639 15.728 -16.558 1.00 84.12 975 VAL A C 1
ATOM 7574 O O . VAL A 1 975 ? -18.862 15.612 -16.550 1.00 84.12 975 VAL A O 1
ATOM 7577 N N . THR A 1 976 ? -16.874 14.900 -17.271 1.00 81.06 976 THR A N 1
ATOM 7578 C CA . THR A 1 976 ? -17.406 13.737 -18.013 1.00 81.06 976 THR A CA 1
ATOM 7579 C C . THR A 1 976 ? -17.431 12.435 -17.201 1.00 81.06 976 THR A C 1
ATOM 7581 O O . THR A 1 976 ? -17.812 11.395 -17.733 1.00 81.06 976 THR A O 1
ATOM 7584 N N . GLY A 1 977 ? -17.084 12.478 -15.905 1.00 75.06 977 GLY A N 1
ATOM 7585 C CA . GLY A 1 977 ? -17.214 11.325 -14.999 1.00 75.06 977 GLY A CA 1
ATOM 7586 C C . GLY A 1 977 ? -17.682 11.622 -13.567 1.00 75.06 977 GLY A C 1
ATOM 7587 O O . GLY A 1 977 ? -18.027 10.689 -12.842 1.00 75.06 977 GLY A O 1
ATOM 7588 N N . ALA A 1 978 ? -17.674 12.885 -13.124 1.00 78.31 978 ALA A N 1
ATOM 7589 C CA . ALA A 1 978 ? -18.041 13.258 -11.754 1.00 78.31 978 ALA A CA 1
ATOM 7590 C C . ALA A 1 978 ? -18.587 14.698 -11.624 1.00 78.31 978 ALA A C 1
ATOM 7592 O O . ALA A 1 978 ? -18.392 15.325 -10.580 1.00 78.31 978 ALA A O 1
ATOM 7593 N N . ALA A 1 979 ? -19.255 15.239 -12.656 1.00 77.81 979 ALA A N 1
ATOM 7594 C CA . ALA A 1 979 ? -19.618 16.664 -12.736 1.00 77.81 979 ALA A CA 1
ATOM 7595 C C . ALA A 1 979 ? -20.170 17.296 -11.441 1.00 77.81 979 ALA A C 1
ATOM 7597 O O . ALA A 1 979 ? -19.611 18.319 -11.039 1.00 77.81 979 ALA A O 1
ATOM 7598 N N . PRO A 1 980 ? -21.157 16.704 -10.726 1.00 73.25 980 PRO A N 1
ATOM 7599 C CA . PRO A 1 980 ? -21.742 17.329 -9.534 1.00 73.25 980 PRO A CA 1
ATOM 7600 C C . PRO A 1 980 ? -20.750 17.603 -8.393 1.00 73.25 980 PRO A C 1
ATOM 7602 O O . PRO A 1 980 ? -21.036 18.423 -7.528 1.00 73.25 980 PRO A O 1
ATOM 7605 N N . SER A 1 981 ? -19.582 16.952 -8.395 1.00 77.12 981 SER A N 1
ATOM 7606 C CA . SER A 1 981 ? -18.512 17.159 -7.410 1.00 77.12 981 SER A CA 1
ATOM 7607 C C . SER A 1 981 ? -17.494 18.239 -7.809 1.00 77.12 981 SER A C 1
ATOM 7609 O O . SER A 1 981 ? -16.606 18.548 -7.015 1.00 77.12 981 SER A O 1
ATOM 7611 N N . PHE A 1 982 ? -17.570 18.781 -9.032 1.00 81.75 982 PHE A N 1
ATOM 7612 C CA . PHE A 1 982 ? -16.550 19.673 -9.606 1.00 81.75 982 PHE A CA 1
ATOM 7613 C C . PHE A 1 982 ? -17.105 20.976 -10.199 1.00 81.75 982 PHE A C 1
ATOM 7615 O O . PHE A 1 982 ? -16.487 22.027 -10.018 1.00 81.75 982 PHE A O 1
ATOM 7622 N N . ALA A 1 983 ? -18.235 20.929 -10.912 1.00 89.38 983 ALA A N 1
ATOM 7623 C CA . ALA A 1 983 ? -18.841 22.095 -11.557 1.00 89.38 983 ALA A CA 1
ATOM 7624 C C . ALA A 1 983 ? -20.323 21.863 -11.897 1.00 89.38 983 ALA A C 1
ATOM 7626 O O . ALA A 1 983 ? -20.735 20.746 -12.207 1.00 89.38 983 ALA A O 1
ATOM 7627 N N . ALA A 1 984 ? -21.114 22.935 -11.927 1.00 92.19 984 ALA A N 1
ATOM 7628 C CA . ALA A 1 984 ? -22.451 22.898 -12.511 1.00 92.19 984 ALA A CA 1
ATOM 7629 C C . ALA A 1 984 ? -22.334 22.988 -14.041 1.00 92.19 984 ALA A C 1
ATOM 7631 O O . ALA A 1 984 ? -21.790 23.962 -14.556 1.00 92.19 984 ALA A O 1
ATOM 7632 N N . VAL A 1 985 ? -22.818 21.983 -14.774 1.00 93.94 985 VAL A N 1
ATOM 7633 C CA . VAL A 1 985 ? -22.783 21.972 -16.249 1.00 93.94 985 VAL A CA 1
ATOM 7634 C C . VAL A 1 985 ? -24.062 22.609 -16.789 1.00 93.94 985 VAL A C 1
ATOM 7636 O O . VAL A 1 985 ? -25.158 22.157 -16.454 1.00 93.94 985 VAL A O 1
ATOM 7639 N N . THR A 1 986 ? -23.934 23.636 -17.627 1.00 95.00 986 THR A N 1
ATOM 7640 C CA . THR A 1 986 ? -25.061 24.358 -18.247 1.00 95.00 986 THR A CA 1
ATOM 7641 C C . THR A 1 986 ? -25.403 23.815 -19.629 1.00 95.00 986 THR A C 1
ATOM 7643 O O . THR A 1 986 ? -26.580 23.722 -19.976 1.00 95.00 986 THR A O 1
ATOM 7646 N N . GLN A 1 987 ? -24.400 23.384 -20.398 1.00 95.62 987 GLN A N 1
ATOM 7647 C CA . GLN A 1 987 ? -24.580 22.851 -21.749 1.00 95.62 987 GLN A CA 1
ATOM 7648 C C . GLN A 1 987 ? -23.568 21.743 -22.057 1.00 95.62 987 GLN A C 1
ATOM 7650 O O . GLN A 1 987 ? -22.402 21.837 -21.681 1.00 95.62 987 GLN A O 1
ATOM 7655 N N . TYR A 1 988 ? -23.993 20.724 -22.803 1.00 95.44 988 TYR A N 1
ATOM 7656 C CA . TYR A 1 988 ? -23.105 19.740 -23.424 1.00 95.44 988 TYR A CA 1
ATOM 7657 C C . TYR A 1 988 ? -23.126 19.882 -24.948 1.00 95.44 988 TYR A C 1
ATOM 7659 O O . TYR A 1 988 ? -24.151 20.222 -25.544 1.00 95.44 988 TYR A O 1
ATOM 7667 N N . THR A 1 989 ? -21.990 19.592 -25.578 1.00 95.94 989 THR A N 1
ATOM 7668 C CA . THR A 1 989 ? -21.864 19.434 -27.028 1.00 95.94 989 THR A CA 1
ATOM 7669 C C . THR A 1 989 ? -21.551 17.974 -27.330 1.00 95.94 989 THR A C 1
ATOM 7671 O O . THR A 1 989 ? -20.562 17.447 -26.821 1.00 95.94 989 THR A O 1
ATOM 7674 N N . TYR A 1 990 ? -22.390 17.328 -28.136 1.00 94.81 990 TYR A N 1
ATOM 7675 C CA . TYR A 1 990 ? -22.288 15.916 -28.501 1.00 94.81 990 TYR A CA 1
ATOM 7676 C C . TYR A 1 990 ? -22.040 15.752 -30.002 1.00 94.81 990 TYR A C 1
ATOM 7678 O O . TYR A 1 990 ? -22.618 16.476 -30.810 1.00 94.81 990 TYR A O 1
ATOM 7686 N N . GLN A 1 991 ? -21.261 14.747 -30.391 1.00 95.06 991 GLN A N 1
ATOM 7687 C CA . GLN A 1 991 ? -21.181 14.267 -31.766 1.00 95.06 991 GLN A CA 1
ATOM 7688 C C . GLN A 1 991 ? -22.252 13.192 -31.992 1.00 95.06 991 GLN A C 1
ATOM 7690 O O . GLN A 1 991 ? -22.114 12.055 -31.538 1.00 95.06 991 GLN A O 1
ATOM 7695 N N . ALA A 1 992 ? -23.328 13.540 -32.697 1.00 93.75 992 ALA A N 1
ATOM 7696 C CA . ALA A 1 992 ? -24.376 12.590 -33.046 1.00 93.75 992 ALA A CA 1
ATOM 7697 C C . ALA A 1 992 ? -24.023 11.763 -34.290 1.00 93.75 992 ALA A C 1
ATOM 7699 O O . ALA A 1 992 ? -23.101 12.070 -35.049 1.00 93.75 992 ALA A O 1
ATOM 7700 N N . THR A 1 993 ? -24.785 10.687 -34.493 1.00 92.56 993 THR A N 1
ATOM 7701 C CA . THR A 1 993 ? -24.674 9.787 -35.651 1.00 92.56 993 THR A CA 1
ATOM 7702 C C . THR A 1 993 ? -26.011 9.707 -36.391 1.00 92.56 993 THR A C 1
ATOM 7704 O O . THR A 1 993 ? -27.045 9.918 -35.756 1.00 92.56 993 THR A O 1
ATOM 7707 N N . PRO A 1 994 ? -26.052 9.420 -37.706 1.00 91.44 994 PRO A N 1
ATOM 7708 C CA . PRO A 1 994 ? -27.318 9.334 -38.431 1.00 91.44 994 PRO A CA 1
ATOM 7709 C C . PRO A 1 994 ? -28.236 8.256 -37.844 1.00 91.44 994 PRO A C 1
ATOM 7711 O O . PRO A 1 994 ? -27.805 7.127 -37.583 1.00 91.44 994 PRO A O 1
ATOM 7714 N N . ALA A 1 995 ? -29.508 8.594 -37.647 1.00 87.44 995 ALA A N 1
ATOM 7715 C CA . ALA A 1 995 ? -30.504 7.683 -37.109 1.00 87.44 995 ALA A CA 1
ATOM 7716 C C . ALA A 1 995 ? -30.718 6.484 -38.055 1.00 87.44 995 ALA A C 1
ATOM 7718 O O . ALA A 1 995 ? -30.767 6.645 -39.279 1.00 87.44 995 ALA A O 1
ATOM 7719 N N . PRO A 1 996 ? -30.855 5.257 -37.522 1.00 80.75 996 PRO A N 1
ATOM 7720 C CA . PRO A 1 996 ? -31.124 4.091 -38.350 1.00 80.75 996 PRO A CA 1
ATOM 7721 C C . PRO A 1 996 ? -32.522 4.190 -38.976 1.00 80.75 996 PRO A C 1
ATOM 7723 O O . PRO A 1 996 ? -33.507 4.408 -38.278 1.00 80.75 996 PRO A O 1
ATOM 7726 N N . ALA A 1 997 ? -32.621 3.942 -40.285 1.00 76.44 997 ALA A N 1
ATOM 7727 C CA . ALA A 1 997 ? -33.891 4.000 -41.020 1.00 76.44 997 ALA A CA 1
ATOM 7728 C C . ALA A 1 997 ? -34.958 3.000 -40.522 1.00 76.44 997 ALA A C 1
ATOM 7730 O O . ALA A 1 997 ? -36.139 3.178 -40.792 1.00 76.44 997 ALA A O 1
ATOM 7731 N N . ASN A 1 998 ? -34.545 1.940 -39.816 1.00 72.38 998 ASN A N 1
ATOM 7732 C CA . ASN A 1 998 ? -35.424 0.989 -39.139 1.00 72.38 998 ASN A CA 1
ATOM 7733 C C . ASN A 1 998 ? -34.787 0.562 -37.809 1.00 72.38 998 ASN A C 1
ATOM 7735 O O . ASN A 1 998 ? -33.598 0.236 -37.773 1.00 72.38 998 ASN A O 1
ATOM 7739 N N . THR A 1 999 ? -35.591 0.478 -36.749 1.00 64.69 999 THR A N 1
ATOM 7740 C CA . THR A 1 999 ? -35.152 0.045 -35.413 1.00 64.69 999 THR A CA 1
ATOM 7741 C C . THR A 1 999 ? -35.978 -1.158 -34.969 1.00 64.69 999 THR A C 1
ATOM 7743 O O . THR A 1 999 ? -37.204 -1.084 -34.932 1.00 64.69 999 THR A O 1
ATOM 7746 N N . VAL A 1 1000 ? -35.320 -2.267 -34.619 1.00 61.59 1000 VAL A N 1
ATOM 7747 C CA . VAL A 1 1000 ? -35.980 -3.478 -34.105 1.00 61.59 1000 VAL A CA 1
ATOM 7748 C C . VAL A 1 1000 ? -35.697 -3.601 -32.612 1.00 61.59 1000 VAL A C 1
ATOM 7750 O O . VAL A 1 1000 ? -34.558 -3.830 -32.209 1.00 61.59 1000 VAL A O 1
ATOM 7753 N N . THR A 1 1001 ? -36.739 -3.465 -31.794 1.00 54.88 1001 THR A N 1
ATOM 7754 C CA . THR A 1 1001 ? -36.643 -3.554 -30.331 1.00 54.88 1001 THR A CA 1
ATOM 7755 C C . THR A 1 1001 ? -37.238 -4.870 -29.846 1.00 54.88 1001 THR A C 1
ATOM 7757 O O . THR A 1 1001 ? -38.456 -5.037 -29.824 1.00 54.88 1001 THR A O 1
ATOM 7760 N N . PHE A 1 1002 ? -36.388 -5.792 -29.397 1.00 52.72 1002 PHE A N 1
ATOM 7761 C CA . PHE A 1 1002 ? -36.831 -6.984 -28.674 1.00 52.72 1002 PHE A CA 1
ATOM 7762 C C . PHE A 1 1002 ? -37.034 -6.630 -27.197 1.00 52.72 1002 PHE A C 1
ATOM 7764 O O . PHE A 1 1002 ? -36.071 -6.364 -26.480 1.00 52.72 1002 PHE A O 1
ATOM 7771 N N . LYS A 1 1003 ? -38.289 -6.619 -26.737 1.00 47.06 1003 LYS A N 1
ATOM 7772 C CA . LYS A 1 1003 ? -38.644 -6.411 -25.327 1.00 47.06 1003 LYS A CA 1
ATOM 7773 C C . LYS A 1 1003 ? -39.371 -7.644 -24.801 1.00 47.06 1003 LYS A C 1
ATOM 7775 O O . LYS A 1 1003 ? -40.540 -7.844 -25.112 1.00 47.06 1003 LYS A O 1
ATOM 7780 N N . TYR A 1 1004 ? -38.690 -8.436 -23.979 1.00 48.22 1004 TYR A N 1
ATOM 7781 C CA . TYR A 1 1004 ? -39.335 -9.470 -23.173 1.00 48.22 1004 TYR A CA 1
ATOM 7782 C C . TYR A 1 1004 ? -39.772 -8.844 -21.846 1.00 48.22 1004 TYR A C 1
ATOM 7784 O O . TYR A 1 1004 ? -38.953 -8.263 -21.135 1.00 48.22 1004 TYR A O 1
ATOM 7792 N N . GLY A 1 1005 ? -41.068 -8.891 -21.542 1.00 40.28 1005 GLY A N 1
ATOM 7793 C CA . GLY A 1 1005 ? -41.632 -8.308 -20.328 1.00 40.28 1005 GLY A CA 1
ATOM 7794 C C . GLY A 1 1005 ? -42.452 -9.333 -19.563 1.00 40.28 1005 GLY A C 1
ATOM 7795 O O . GLY A 1 1005 ? -43.566 -9.641 -19.972 1.00 40.28 1005 GLY A O 1
ATOM 7796 N N . MET A 1 1006 ? -41.935 -9.807 -18.428 1.00 46.59 1006 MET A N 1
ATOM 7797 C CA . MET A 1 1006 ? -42.706 -10.588 -17.454 1.00 46.59 1006 MET A CA 1
ATOM 7798 C C . MET A 1 1006 ? -43.579 -9.660 -16.599 1.00 46.59 1006 MET A C 1
ATOM 7800 O O . MET A 1 1006 ? -43.340 -9.469 -15.413 1.00 46.59 1006 MET A O 1
ATOM 7804 N N . TYR A 1 1007 ? -44.582 -9.044 -17.226 1.00 37.59 1007 TYR A N 1
ATOM 7805 C CA . TYR A 1 1007 ? -45.604 -8.257 -16.540 1.00 37.59 1007 TYR A CA 1
ATOM 7806 C C . TYR A 1 1007 ? -46.985 -8.630 -17.077 1.00 37.59 1007 TYR A C 1
ATOM 7808 O O . TYR A 1 1007 ? -47.282 -8.385 -18.244 1.00 37.59 1007 TYR A O 1
ATOM 7816 N N . GLY A 1 1008 ? -47.829 -9.193 -16.207 1.00 45.50 1008 GLY A N 1
ATOM 7817 C CA . GLY A 1 1008 ? -49.247 -9.441 -16.491 1.00 45.50 1008 GLY A CA 1
ATOM 7818 C C . GLY A 1 1008 ? -49.641 -10.875 -16.857 1.00 45.50 1008 GLY A C 1
ATOM 7819 O O . GLY A 1 1008 ? -50.775 -11.061 -17.279 1.00 45.50 1008 GLY A O 1
ATOM 7820 N N . ARG A 1 1009 ? -48.759 -11.868 -16.685 1.00 42.00 1009 ARG A N 1
ATOM 7821 C CA . ARG A 1 1009 ? -49.118 -13.297 -16.702 1.00 42.00 1009 ARG A CA 1
ATOM 7822 C C . ARG A 1 1009 ? -48.774 -13.949 -15.373 1.00 42.00 1009 ARG A C 1
ATOM 7824 O O . ARG A 1 1009 ? -47.762 -13.580 -14.772 1.00 42.00 1009 ARG A O 1
ATOM 7831 N N . THR A 1 1010 ? -49.564 -14.928 -14.937 1.00 51.56 1010 THR A N 1
ATOM 7832 C CA . THR A 1 1010 ? -49.100 -15.846 -13.883 1.00 51.56 1010 THR A CA 1
ATOM 7833 C C . THR A 1 1010 ? -48.027 -16.785 -14.445 1.00 51.56 1010 THR A C 1
ATOM 7835 O O . THR A 1 1010 ? -47.827 -16.886 -15.663 1.00 51.56 1010 THR A O 1
ATOM 7838 N N . LEU A 1 1011 ? -47.296 -17.471 -13.560 1.00 42.34 1011 LEU A N 1
ATOM 7839 C CA . LEU A 1 1011 ? -46.253 -18.413 -13.979 1.00 42.34 1011 LEU A CA 1
ATOM 7840 C C . LEU A 1 1011 ? -46.831 -19.537 -14.864 1.00 42.34 1011 LEU A C 1
ATOM 7842 O O . LEU A 1 1011 ? -46.190 -19.967 -15.818 1.00 42.34 1011 LEU A O 1
ATOM 7846 N N . GLU A 1 1012 ? -48.068 -19.955 -14.589 1.00 43.22 1012 GLU A N 1
ATOM 7847 C CA . GLU A 1 1012 ? -48.781 -21.026 -15.296 1.00 43.22 1012 GLU A CA 1
ATOM 7848 C C . GLU A 1 1012 ? -49.103 -20.651 -16.755 1.00 43.22 1012 GLU A C 1
ATOM 7850 O O . GLU A 1 1012 ? -48.849 -21.440 -17.664 1.00 43.22 1012 GLU A O 1
ATOM 7855 N N . GLU A 1 1013 ? -49.543 -19.414 -17.014 1.00 39.25 1013 GLU A N 1
ATOM 7856 C CA . GLU A 1 1013 ? -49.778 -18.880 -18.373 1.00 39.25 1013 GLU A CA 1
ATOM 7857 C C . GLU A 1 1013 ? -48.483 -18.650 -19.180 1.00 39.25 1013 GLU A C 1
ATOM 7859 O O . GLU A 1 1013 ? -48.520 -18.330 -20.375 1.00 39.25 1013 GLU A O 1
ATOM 7864 N N . SER A 1 1014 ? -47.330 -18.759 -18.517 1.00 44.25 1014 SER A N 1
ATOM 7865 C CA . SER A 1 1014 ? -46.000 -18.673 -19.129 1.00 44.25 1014 SER A CA 1
ATOM 7866 C C . SER A 1 1014 ? -45.347 -20.048 -19.312 1.00 44.25 1014 SER A C 1
ATOM 7868 O O . SER A 1 1014 ? -44.354 -20.143 -20.019 1.00 44.25 1014 SER A O 1
ATOM 7870 N N . ALA A 1 1015 ? -45.901 -21.103 -18.703 1.00 39.34 1015 ALA A N 1
ATOM 7871 C CA . ALA A 1 1015 ? -45.422 -22.482 -18.823 1.00 39.34 1015 ALA A CA 1
ATOM 7872 C C . ALA A 1 1015 ? -46.146 -23.292 -19.920 1.00 39.34 1015 ALA A C 1
ATOM 7874 O O . ALA A 1 1015 ? -45.692 -24.373 -20.285 1.00 39.34 1015 ALA A O 1
ATOM 7875 N N . GLN A 1 1016 ? -47.273 -22.786 -20.441 1.00 41.31 1016 GLN A N 1
ATOM 7876 C CA . GLN A 1 1016 ? -48.053 -23.412 -21.522 1.00 41.31 1016 GLN A CA 1
ATOM 7877 C C . GLN A 1 1016 ? -47.794 -22.823 -22.925 1.00 41.31 1016 GLN A C 1
ATOM 7879 O O . GLN A 1 1016 ? -48.433 -23.263 -23.882 1.00 41.31 1016 GLN A O 1
ATOM 7884 N N . ALA A 1 1017 ? -46.909 -21.827 -23.055 1.00 35.00 1017 ALA A N 1
ATOM 7885 C CA . ALA A 1 1017 ? -46.636 -21.089 -24.295 1.00 35.00 1017 ALA A CA 1
ATOM 7886 C C . ALA A 1 1017 ? -45.155 -21.165 -24.693 1.00 35.00 1017 ALA A C 1
ATOM 7888 O O . ALA A 1 1017 ? -44.905 -21.288 -25.912 1.00 35.00 1017 ALA A O 1
#

Radius of gyration: 38.16 Å; chains: 1; bounding box: 110×102×93 Å

Secondary structure (DSSP, 8-state):
-HHHHHHHHHHHT--SHHHHHHHHHHHHHHHHHHHHT----HHHHHHHHHHHHHHHHTT------HHHHHHHHT-S-HHHHHHHHHHHHHH--TT-THHHHHHHHHHHHHHSS-HHHHHHHHHHHHHH--HHHHHHHHHHHHHHHH-TTS-HHHHHHHHHHHHHHHHH-GGGS-HHHHHHHHHHHTT-SSHHHHHHHHHHHHHHTTT-HHHHTTHHHHHHHHHHHHHTS----GGGEETTEESHHHHHHHHHHHTTSPPPS-HHHHHHHHHHHHHHHHHTTS--SSHHHHHHHHHHHHHHHHHHHHH-TTSHHHHHHHHHHHHHHT-SSHHHHHHHHHHHHHHHHH-S--HHHHTTHHHHHHHTT-S-HHHHHHHHHHHHHT--TTTHHHHHHHHHHHHTT--HHHHHHHHHHHHHHHHHT-SSHHHHHHHHHHHHHHHGGG--HHHHHHHHHHHHH-HHHHHHHHHHHHHHHTSS---HHHHHHHHHHHHHHGGGGTTSTT--HHHHHHHHHHHHTTS-HHHHHHHHHHHHHHHHH-GGGHHHHHHHHHHHTT-S-HHHHHHHHHHHHHHT-TTHHHHHHHHTSPPPPPPP---HHHHHHHHHHTT-SS--S--SS-HHHHHHHHHHHHHHHHHHHS--S--------------------------------------------------------------PPPP-HHHHHHHTT----TTSEEEE-SS-EEEEEEEEETTEEEEEEEESSS--EEEEEE--------SSSGGGGGGSS--SPPP-----SSHHHHHTTSSSEEE-TTSTTHHHHH--S-TT-----SEEEE-SSHHHHHHHHHHHHHHT--EEEESTT--TT-GGGTSSTTPEEEEGGG---EEE-TTSEEEEETT-BHHHHHHHHHHTTSEE----S-TTSBHHHHHHT----TTHHHH--GGGGEEEEEEEETTS-EEEEETT-HHHHHHHHHGGGTEEEEEEEEE-EEPPSS---------S--SHHHH--

InterPro domains:
  IPR002553 Clathrin/coatomer adaptor, adaptin-like, N-terminal [PF01602] (20-572)
  IPR006093 Oxygen oxidoreductase covalent FAD-binding site [PS00862] (829-862)
  IPR006094 FAD linked oxidase, N-terminal [PF01565] (829-961)
  IPR011989 Armadillo-like helical [G3DSA:1.25.10.10] (1-606)
  IPR016024 Armadillo-type fold [SSF48371] (1-574)
  IPR016166 FAD-binding domain, PCMH-type [PS51387] (825-995)
  IPR016169 FAD-binding, type PCMH, subdomain 2 [G3DSA:3.30.465.10] (790-1015)
  IPR036318 FAD-binding, type PCMH-like superfamily [SSF56176] (807-994)
  IPR050840 Adaptor Complexes Large Subunit [PTHR22780] (7-748)

Foldseek 3Di:
DVLLVVLVVQLVPDPDVVSNVVSLVVLLVVLVVVVVVVPDDLVRLLSSLSSLVVCVVVVDDHPDSLVSLLVQCLDPDLSSNLSSLVSLLRPDALPDPCVVSVLVSLLVLLVDLDLSSLLSSLVSCLRRVHPCSLLSCLVSLLCLQQDPSRDLSSNLSSLNSNLSNCVVPVPSDPLLVCQVSLLVQCQDLPVSSVLSSLSSLLVSCLQPVPSNVSNLLVLLVVLCCCQVVVDDDPVQQFVNRGVLSSLLSSLSSNLSDADDPDPVSVVSLVVSLVSLLVVLVDDDPDPRVNVSSVSNNLSSLLSVLSHDLVDPSNLSVLVVLLVQCVDPDPVSVLSSLVSLLSSLFRDPDLVSVVVSLVSLLCQCVDPDVSSNVSSLLNLLSSDELVCLVVSLVSLLVSLLVDDPVCNLVSLLSSLVSLVVNDPDCLSSLVSNLSSCQRRVVSDDPLSLVVNLLVCLQDVVCLLVNQVVLVVSLPDPRHDQSSLQSNLNSCLQRLLSCCPPPCSNPVNSCVSSVVCLVVYDPVSVLSNLSSLLSCVLRPVPCLVVNLVVLVVQCPDPPPSSNVSSVVSNVLSPDPPRRVVSCVVSPRDDRDDDDDRVSVVVVVVVVPPDPPPDQGDRDHHVVSVVVVVVVVVVSVCVVPDDDDDDDDDDDDDDDDDDDDDDDDDDDDDDDDDDDDDDDDDDDDDDDDDDDDDDDDDDDDDDDDDDDDDDVVVVVVVVQQDDDPQAWGGDDPVKTWGWDWDDDPQKIWIWIDIPPDDIDIDIDGDDDPPPDPPPPLVVQVVPQPPDDQPDDDADPALVVQLVSAPKDKDAPVDPCQVVLLDAPAPVADAHERIETEDLDLLSVLSNLQSCLVNVAAEFEAFLRHDNQSCQRPSHHHHYYHYLLNLADWDADPQGKIKGWQNAFQLRRQVRSCVRHQWDAAADDDRSHGPQVLQQQFGHDDCCVPHNTSLVFWAWWWWAFSNSDIDIDGPPRSLSVCRRHPVRVGTDTGITIGRIDHHDPDDDDDDDDPPDDDVVNVVVD

pLDDT: mean 79.09, std 22.05, range [20.81, 96.56]

Sequence (1017 aa):
MRGLTQYIADLRACRIRELEEKRINRELAHIRQRFKEGDMTGYQKRKYVAKILFTYILGYKVDIGHMEAVNLISSTRYSEKQMGYLALTLLLHENSELTRLVINSIRKDLEDMNEVNNCLALHAIANIGGMEMAETLSEDVHRSLISPTSTSFVKKKAALTLLRLYRKYPDIVPVREWALRIVSVMDDENLGVSLAVTSLIMTLSQNDPDAFAICYPKAVDRLTKIIIEKKFTGDYLYYKVPSPWLQVKLLRLLQYYPPSEDPAIRLAINNVLNAILLNSQDIPKNVQHANAQNAVLFEAINLSIHLDTDSSIVNAASVLLGKFIMSKETNVRYLGLDTMAHLAACADSLEPIKRHQNTILMALKDKDISVRKRGLDLLFSMCDTINAKPITAELLAYLQNADYGLRGEMTLKIAILTEKFATDYKWYIDTILRLIQIAGEHVGNEVWYRVIQIVTNTESLQQYSAHTVFSFLRQPSCPENLVKVGAYILGEFGHLIADNPGCSPIEQFNIIHLKSNFCSASTRALLLTTYIKWVNLFPEIKDILVNVFDKYRYVLDSELQQRASEYYALATREDGDQLLQIVCDEMPPFPERESALLTSLDRKHGDTQDSRTWIIGGKDANRDRNVVRAKSLNKKAQGGILSRGSVLSPTFTGSTGAIEAQPTGQSGQNDQLLSPQGTQNDDFVAPLPEKTTSGISLSAAPIHIIRNDAIDSAYMHLLYNYEGVLYDSDFLKVVVRSEYQGPLGSATIDSSNDEALNITFPQIMSNSKIVGAAFTAAQSVLAGAPPDLPLGSNLDECLRASSATVLTSGDQAYDSARETYNSRTTFSPQYVVQPNSVEDVQHSVRCATQYKSAITSKSGGHGYAGFAIGGADGDVTIDMSNLKTLNVDEDGLVRAGTGNHLGELYQGIYDQGGWSLPGGTCPQVGTGGHASFGGYGPLSRKLGFLLDTITEAEVVFANGTSAIVSEGQDAFFAVTGAAPSFAAVTQYTYQATPAPANTVTFKYGMYGRTLEESAQA